Protein AF-A0A1Z1WJ63-F1 (afdb_monomer_lite)

Structure (mmCIF, N/CA/C/O backbone):
data_AF-A0A1Z1WJ63-F1
#
_entry.id   AF-A0A1Z1WJ63-F1
#
loop_
_atom_site.group_PDB
_atom_site.id
_atom_site.type_symbol
_atom_site.label_atom_id
_atom_site.label_alt_id
_atom_site.label_comp_id
_atom_site.label_asym_id
_atom_site.label_entity_id
_atom_site.label_seq_id
_atom_site.pdbx_PDB_ins_code
_atom_site.Cartn_x
_atom_site.Cartn_y
_atom_site.Cartn_z
_atom_site.occupancy
_atom_site.B_iso_or_equiv
_atom_site.auth_seq_id
_atom_site.auth_comp_id
_atom_site.auth_asym_id
_atom_site.auth_atom_id
_atom_site.pdbx_PDB_model_num
ATOM 1 N N . MET A 1 1 ? -38.396 11.480 55.901 1.00 43.66 1 MET A N 1
ATOM 2 C CA . MET A 1 1 ? -38.848 12.765 55.310 1.00 43.66 1 MET A CA 1
ATOM 3 C C . MET A 1 1 ? -38.930 12.623 53.793 1.00 43.66 1 MET A C 1
ATOM 5 O O . MET A 1 1 ? -37.958 12.176 53.200 1.00 43.66 1 MET A O 1
ATOM 9 N N . ARG A 1 2 ? -40.063 12.981 53.172 1.00 57.66 2 ARG A N 1
ATOM 10 C CA . ARG A 1 2 ? -40.214 13.085 51.704 1.00 57.66 2 ARG A CA 1
ATOM 11 C C . ARG A 1 2 ? -39.541 14.395 51.253 1.00 57.66 2 ARG A C 1
ATOM 13 O O . ARG A 1 2 ? -39.885 15.421 51.831 1.00 57.66 2 ARG A O 1
ATOM 20 N N . PRO A 1 3 ? -38.605 14.402 50.283 1.00 60.19 3 PRO A N 1
ATOM 21 C CA . PRO A 1 3 ? -38.038 15.647 49.768 1.00 60.19 3 PRO A CA 1
ATOM 22 C C . PRO A 1 3 ? -39.140 16.526 49.165 1.00 60.19 3 PRO A C 1
ATOM 24 O O . PRO A 1 3 ? -39.873 16.083 48.276 1.00 60.19 3 PRO A O 1
ATOM 27 N N . GLU A 1 4 ? -39.279 17.754 49.660 1.00 58.50 4 GLU A N 1
ATOM 28 C CA . GLU A 1 4 ? -40.276 18.704 49.161 1.00 58.50 4 GLU A CA 1
ATOM 29 C C . GLU A 1 4 ? -39.936 19.168 47.734 1.00 58.50 4 GLU A C 1
ATOM 31 O O . GLU A 1 4 ? -38.768 19.271 47.357 1.00 58.50 4 GLU A O 1
ATOM 36 N N . GLY A 1 5 ? -40.967 19.446 46.928 1.00 70.12 5 GLY A N 1
ATOM 37 C CA . GLY A 1 5 ? -40.817 19.981 45.567 1.00 70.12 5 GLY A CA 1
ATOM 38 C C . GLY A 1 5 ? -40.764 18.962 44.418 1.00 70.12 5 GLY A C 1
ATOM 39 O O . GLY A 1 5 ? -40.593 19.383 43.276 1.00 70.12 5 GLY A O 1
ATOM 40 N N . TYR A 1 6 ? -40.946 17.658 44.672 1.00 80.81 6 TYR A N 1
ATOM 41 C CA . TYR A 1 6 ? -40.966 16.616 43.629 1.00 80.81 6 TYR A CA 1
ATOM 42 C C . TYR A 1 6 ? -42.324 15.896 43.514 1.00 80.81 6 TYR A C 1
ATOM 44 O O . TYR A 1 6 ? -42.971 15.567 44.514 1.00 80.81 6 TYR A O 1
ATOM 52 N N . ASP A 1 7 ? -42.741 15.621 42.273 1.00 84.19 7 ASP A N 1
ATOM 53 C CA . ASP A 1 7 ? -44.032 15.007 41.932 1.00 84.19 7 ASP A CA 1
ATOM 54 C C . ASP A 1 7 ? -44.014 13.474 42.073 1.00 84.19 7 ASP A C 1
ATOM 56 O O . ASP A 1 7 ? -43.955 12.727 41.096 1.00 84.19 7 ASP A O 1
ATOM 60 N N . TYR A 1 8 ? -44.082 12.983 43.308 1.00 85.62 8 TYR A N 1
ATOM 61 C CA . TYR A 1 8 ? -44.265 11.551 43.576 1.00 85.62 8 TYR A CA 1
ATOM 62 C C . TYR A 1 8 ? -45.698 11.056 43.323 1.00 85.62 8 TYR A C 1
ATOM 64 O O . TYR A 1 8 ? -45.922 9.849 43.226 1.00 85.62 8 TYR A O 1
ATOM 72 N N . ASP A 1 9 ? -46.677 11.949 43.198 1.00 83.56 9 ASP A N 1
ATOM 73 C CA . ASP A 1 9 ? -48.086 11.563 43.110 1.00 83.56 9 ASP A CA 1
ATOM 74 C C . ASP A 1 9 ? -48.407 11.049 41.695 1.00 83.56 9 ASP A C 1
ATOM 76 O O . ASP A 1 9 ? -49.068 10.017 41.547 1.00 83.56 9 ASP A O 1
ATOM 80 N N . THR A 1 10 ? -47.834 11.673 40.657 1.00 87.00 10 THR A N 1
ATOM 81 C CA . THR A 1 10 ? -47.816 11.124 39.291 1.00 87.00 10 THR A CA 1
ATOM 82 C C . THR A 1 10 ? -46.845 9.945 39.172 1.00 87.00 10 THR A C 1
ATOM 84 O O . THR A 1 10 ? -47.185 8.922 38.572 1.00 87.00 10 THR A O 1
ATOM 87 N N . HIS A 1 11 ? -45.641 10.041 39.754 1.00 90.62 11 HIS A N 1
ATOM 88 C CA . HIS A 1 11 ? -44.603 9.012 39.582 1.00 90.62 11 HIS A CA 1
ATOM 89 C C . HIS A 1 11 ? -44.907 7.692 40.315 1.00 90.62 11 HIS A C 1
ATOM 91 O O . HIS A 1 11 ? -44.461 6.632 39.879 1.00 90.62 11 HIS A O 1
ATOM 97 N N . SER A 1 12 ? -45.741 7.707 41.358 1.00 92.12 12 SER A N 1
ATOM 98 C CA . SER A 1 12 ? -46.286 6.491 41.984 1.00 92.12 12 SER A CA 1
ATOM 99 C C . SER A 1 12 ? -47.419 5.838 41.175 1.00 92.12 12 SER A C 1
ATOM 101 O O . SER A 1 12 ? -47.977 4.835 41.613 1.00 92.12 12 SER A O 1
ATOM 103 N N . ARG A 1 13 ? -47.782 6.384 40.002 1.00 93.56 13 ARG A N 1
ATOM 104 C CA . ARG A 1 13 ? -48.891 5.918 39.146 1.00 93.56 13 ARG A CA 1
ATOM 105 C C . ARG A 1 13 ? -48.508 5.792 37.660 1.00 93.56 13 ARG A C 1
ATOM 107 O O . ARG A 1 13 ? -49.390 5.776 36.799 1.00 93.56 13 ARG A O 1
ATOM 114 N N . LEU A 1 14 ? -47.216 5.675 37.337 1.00 92.12 14 LEU A N 1
ATOM 115 C CA . LEU A 1 14 ? -46.689 5.523 35.968 1.00 92.12 14 LEU A CA 1
ATOM 116 C C . LEU A 1 14 ? -47.253 4.306 35.212 1.00 92.12 14 LEU A C 1
ATOM 118 O O . LEU A 1 14 ? -47.414 4.357 33.993 1.00 92.12 14 LEU A O 1
ATOM 122 N N . ALA A 1 15 ? -47.604 3.227 35.912 1.00 92.06 15 ALA A N 1
ATOM 123 C CA . ALA A 1 15 ? -48.287 2.068 35.342 1.00 92.06 15 ALA A CA 1
ATOM 124 C C . ALA A 1 15 ? -49.754 2.359 34.954 1.00 92.06 15 ALA A C 1
ATOM 126 O O . ALA A 1 15 ? -50.383 1.556 34.258 1.00 92.06 15 ALA A O 1
ATOM 127 N N . GLY A 1 16 ? -50.313 3.506 35.347 1.00 91.75 16 GLY A N 1
ATOM 128 C CA . GLY A 1 16 ? -51.698 3.923 35.119 1.00 91.75 16 GLY A CA 1
ATOM 129 C C . GLY A 1 16 ? -52.604 3.756 36.351 1.00 91.75 16 GLY A C 1
ATOM 130 O O . GLY A 1 16 ? -52.126 3.396 37.431 1.00 91.75 16 GLY A O 1
ATOM 131 N N . PRO A 1 17 ? -53.916 4.021 36.215 1.00 92.06 17 PRO A N 1
ATOM 132 C CA . PRO A 1 17 ? -54.876 3.842 37.305 1.00 92.06 17 PRO A CA 1
ATOM 133 C C . PRO A 1 17 ? -54.994 2.368 37.727 1.00 92.06 17 PRO A C 1
ATOM 135 O O . PRO A 1 17 ? -54.622 1.467 36.971 1.00 92.06 17 PRO A O 1
ATOM 138 N N . LEU A 1 18 ? -55.516 2.141 38.938 1.00 91.56 18 LEU A N 1
ATOM 139 C CA . LEU A 1 18 ? -56.004 0.821 39.349 1.00 91.56 18 LEU A CA 1
ATOM 140 C C . LEU A 1 18 ? -57.217 0.437 38.488 1.00 91.56 18 LEU A C 1
ATOM 142 O O . LEU A 1 18 ? -57.963 1.304 38.034 1.00 91.56 18 LEU A O 1
ATOM 146 N N . THR A 1 19 ? -57.385 -0.860 38.249 1.00 91.69 19 THR A N 1
ATOM 147 C CA . THR A 1 19 ? -58.475 -1.433 37.450 1.00 91.69 19 THR A CA 1
ATOM 148 C C . THR A 1 19 ? -59.096 -2.632 38.164 1.00 91.69 19 THR A C 1
ATOM 150 O O . THR A 1 19 ? -58.456 -3.253 39.016 1.00 91.69 19 THR A O 1
ATOM 153 N N . GLU A 1 20 ? -60.339 -2.963 37.825 1.00 86.06 20 GLU A N 1
ATOM 154 C CA . GLU A 1 20 ? -60.985 -4.175 38.331 1.00 86.06 20 GLU A CA 1
ATOM 155 C C . GLU A 1 20 ? -60.417 -5.437 37.656 1.00 86.06 20 GLU A C 1
ATOM 157 O O . GLU A 1 20 ? -60.037 -5.391 36.480 1.00 86.06 20 GLU A O 1
ATOM 162 N N . PRO A 1 21 ? -60.338 -6.579 38.363 1.00 78.56 21 PRO A N 1
ATOM 163 C CA . PRO A 1 21 ? -59.837 -7.822 37.790 1.00 78.56 21 PRO A CA 1
ATOM 164 C C . PRO A 1 21 ? -60.853 -8.434 36.808 1.00 78.56 21 PRO A C 1
ATOM 166 O O . PRO A 1 21 ? -61.933 -8.882 37.196 1.00 78.56 21 PRO A O 1
ATOM 169 N N . GLU A 1 22 ? -60.484 -8.519 35.526 1.00 64.38 22 GLU A N 1
ATOM 170 C CA . GLU A 1 22 ? -61.279 -9.225 34.510 1.00 64.38 22 GLU A CA 1
ATOM 171 C C . GLU A 1 22 ? -61.510 -10.698 34.913 1.00 64.38 22 GLU A C 1
ATOM 173 O O . GLU A 1 22 ? -60.553 -11.452 35.108 1.00 64.38 22 GLU A O 1
ATOM 178 N N . GLY A 1 23 ? -62.783 -11.108 35.010 1.00 58.62 23 GLY A N 1
ATOM 179 C CA . GLY A 1 23 ? -63.208 -12.486 35.312 1.00 58.62 23 GLY A CA 1
ATOM 180 C C . GLY A 1 23 ? -63.878 -12.712 36.679 1.00 58.62 23 GLY A C 1
ATOM 181 O O . GLY A 1 23 ? -64.224 -13.846 36.999 1.00 58.62 23 GLY A O 1
ATOM 182 N N . GLY A 1 24 ? -64.077 -11.669 37.491 1.00 46.94 24 GLY A N 1
ATOM 183 C CA . GLY A 1 24 ? -64.585 -11.779 38.866 1.00 46.94 24 GLY A CA 1
ATOM 184 C C . GLY A 1 24 ? -66.105 -11.686 39.071 1.00 46.94 24 GLY A C 1
ATOM 185 O O . GLY A 1 24 ? -66.527 -10.861 39.872 1.00 46.94 24 GLY A O 1
ATOM 186 N N . ALA A 1 25 ? -66.933 -12.512 38.414 1.00 38.72 25 ALA A N 1
ATOM 187 C CA . ALA A 1 25 ? -68.349 -12.668 38.800 1.00 38.72 25 ALA A CA 1
ATOM 188 C C . ALA A 1 25 ? -68.963 -14.012 38.352 1.00 38.72 25 ALA A C 1
ATOM 190 O O . ALA A 1 25 ? -69.333 -14.174 37.195 1.00 38.72 25 ALA A O 1
ATOM 191 N N . GLY A 1 26 ? -69.119 -14.948 39.297 1.00 43.75 26 GLY A N 1
ATOM 192 C CA . GLY A 1 26 ? -70.072 -16.067 39.230 1.00 43.75 26 GLY A CA 1
ATOM 193 C C . GLY A 1 26 ? -69.895 -17.125 38.128 1.00 43.75 26 GLY A C 1
ATOM 194 O O . GLY A 1 26 ? -70.424 -16.984 37.033 1.00 43.75 26 GLY A O 1
ATOM 195 N N . THR A 1 27 ? -69.291 -18.269 38.465 1.00 34.47 27 THR A N 1
ATOM 196 C CA . THR A 1 27 ? -69.808 -19.629 38.155 1.00 34.47 27 THR A CA 1
ATOM 197 C C . THR A 1 27 ? -68.876 -20.687 38.754 1.00 34.47 27 THR A C 1
ATOM 199 O O . THR A 1 27 ? -67.657 -20.635 38.599 1.00 34.47 27 THR A O 1
ATOM 202 N N . GLY A 1 28 ? -69.438 -21.654 39.478 1.00 41.69 28 GLY A N 1
ATOM 203 C CA . GLY A 1 28 ? -68.655 -22.668 40.182 1.00 41.69 28 GLY A CA 1
ATOM 204 C C . GLY A 1 28 ? -68.225 -23.834 39.294 1.00 41.69 28 GLY A C 1
ATOM 205 O O . GLY A 1 28 ? -68.878 -24.865 39.340 1.00 41.69 28 GLY A O 1
ATOM 206 N N . THR A 1 29 ? -67.104 -23.710 38.571 1.00 33.31 29 THR A N 1
ATOM 207 C CA . THR A 1 29 ? -66.306 -24.850 38.052 1.00 33.31 29 THR A CA 1
ATOM 208 C C . THR A 1 29 ? -64.883 -24.422 37.645 1.00 33.31 29 THR A C 1
ATOM 210 O O . THR A 1 29 ? -64.718 -23.661 36.701 1.00 33.31 29 THR A O 1
ATOM 213 N N . GLY A 1 30 ? -63.849 -24.987 38.285 1.00 37.31 30 GLY A N 1
ATOM 214 C CA . GLY A 1 30 ? -62.522 -25.226 37.678 1.00 37.31 30 GLY A CA 1
ATOM 215 C C . GLY A 1 30 ? -61.580 -24.047 37.336 1.00 37.31 30 GLY A C 1
ATOM 216 O O . GLY A 1 30 ? -61.435 -23.679 36.178 1.00 37.31 30 GLY A O 1
ATOM 217 N N . HIS A 1 31 ? -60.780 -23.593 38.310 1.00 40.94 31 HIS A N 1
ATOM 218 C CA . HIS A 1 31 ? -59.384 -23.111 38.138 1.00 40.94 31 HIS A CA 1
ATOM 219 C C . HIS A 1 31 ? -59.009 -22.103 37.008 1.00 40.94 31 HIS A C 1
ATOM 221 O O . HIS A 1 31 ? -57.856 -22.080 36.560 1.00 40.94 31 HIS A O 1
ATOM 227 N N . ALA A 1 32 ? -59.890 -21.183 36.613 1.00 49.34 32 ALA A N 1
ATOM 228 C CA . ALA A 1 32 ? -59.543 -20.046 35.743 1.00 49.34 32 ALA A CA 1
ATOM 229 C C . ALA A 1 32 ? -59.173 -18.771 36.543 1.00 49.34 32 ALA A C 1
ATOM 231 O O . ALA A 1 32 ? -59.837 -17.746 36.445 1.00 49.34 32 ALA A O 1
ATOM 232 N N . GLY A 1 33 ? -58.115 -18.833 37.363 1.00 67.00 33 GLY A N 1
ATOM 233 C CA . GLY A 1 33 ? -57.654 -17.683 38.163 1.00 67.00 33 GLY A CA 1
ATOM 234 C C . GLY A 1 33 ? -57.075 -16.525 37.330 1.00 67.00 33 GLY A C 1
ATOM 235 O O . GLY A 1 33 ? -56.523 -16.750 36.247 1.00 67.00 33 GLY A O 1
ATOM 236 N N . TYR A 1 34 ? -57.165 -15.300 37.869 1.00 86.19 34 TYR A N 1
ATOM 237 C CA . TYR A 1 34 ? -56.653 -14.062 37.261 1.00 86.19 34 TYR A CA 1
ATOM 238 C C . TYR A 1 34 ? -55.187 -14.188 36.810 1.00 86.19 34 TYR A C 1
ATOM 240 O O . TYR A 1 34 ? -54.379 -14.916 37.390 1.00 86.19 34 TYR A O 1
ATOM 248 N N . ARG A 1 35 ? -54.820 -13.445 35.761 1.00 89.62 35 ARG A N 1
ATOM 249 C CA . ARG A 1 35 ? -53.441 -13.338 35.272 1.00 89.62 35 ARG A CA 1
ATOM 250 C C . ARG A 1 35 ? -53.067 -11.893 35.020 1.00 89.62 35 ARG A C 1
ATOM 252 O O . ARG A 1 35 ? -53.828 -11.152 34.407 1.00 89.62 35 ARG A O 1
ATOM 259 N N . VAL A 1 36 ? -51.838 -11.533 35.385 1.00 93.06 36 VAL A N 1
ATOM 260 C CA . VAL A 1 36 ? -51.338 -10.168 35.187 1.00 93.06 36 VAL A CA 1
ATOM 261 C C . VAL A 1 36 ? -51.309 -9.812 33.696 1.00 93.06 36 VAL A C 1
ATOM 263 O O . VAL A 1 36 ? -50.618 -10.458 32.890 1.00 93.06 36 VAL A O 1
ATOM 266 N N . GLN A 1 37 ? -52.052 -8.760 33.350 1.00 93.56 37 GLN A N 1
ATOM 267 C CA . GLN A 1 37 ? -52.083 -8.150 32.023 1.00 93.56 37 GLN A CA 1
ATOM 268 C C . GLN A 1 37 ? -50.976 -7.099 31.870 1.00 93.56 37 GLN A C 1
ATOM 270 O O . GLN A 1 37 ? -50.490 -6.538 32.851 1.00 93.56 37 GLN A O 1
ATOM 275 N N . TYR A 1 38 ? -50.539 -6.843 30.632 1.00 94.19 38 TYR A N 1
ATOM 276 C CA . TYR A 1 38 ? -49.407 -5.950 30.349 1.00 94.19 38 TYR A CA 1
ATOM 277 C C . TYR A 1 38 ? -49.603 -5.149 29.062 1.00 94.19 38 TYR A C 1
ATOM 279 O O . TYR A 1 38 ? -50.011 -5.698 28.038 1.00 94.19 38 TYR A O 1
ATOM 287 N N . ARG A 1 39 ? -49.207 -3.875 29.085 1.00 92.69 39 ARG A N 1
ATOM 288 C CA . ARG A 1 39 ? -49.318 -2.927 27.969 1.00 92.69 39 ARG A CA 1
ATOM 289 C C . ARG A 1 39 ? -47.933 -2.655 27.356 1.00 92.69 39 ARG A C 1
ATOM 291 O O . ARG A 1 39 ? -47.054 -2.185 28.077 1.00 92.69 39 ARG A O 1
ATOM 298 N N . PRO A 1 40 ? -47.692 -2.939 26.061 1.00 91.94 40 PRO A N 1
ATOM 299 C CA . PRO A 1 40 ? -46.416 -2.622 25.413 1.00 91.94 40 PRO A CA 1
ATOM 300 C C . PRO A 1 40 ? -46.188 -1.110 25.309 1.00 91.94 40 PRO A C 1
ATOM 302 O O . PRO A 1 40 ? -47.092 -0.391 24.882 1.00 91.94 40 PRO A O 1
ATOM 305 N N . LEU A 1 41 ? -44.976 -0.633 25.610 1.00 87.94 41 LEU A N 1
ATOM 306 C CA . LEU A 1 41 ? -44.643 0.797 25.519 1.00 87.94 41 LEU A CA 1
ATOM 307 C C . LEU A 1 41 ? -44.773 1.331 24.082 1.00 87.94 41 LEU A C 1
ATOM 309 O O . LEU A 1 41 ? -45.408 2.359 23.857 1.00 87.94 41 LEU A O 1
ATOM 313 N N . LEU A 1 42 ? -44.253 0.594 23.094 1.00 83.31 42 LEU A N 1
ATOM 314 C CA . LEU A 1 42 ? -44.325 0.979 21.676 1.00 83.31 42 LEU A CA 1
ATOM 315 C C . LEU A 1 42 ? -45.748 1.020 21.100 1.00 83.31 42 LEU A C 1
ATOM 317 O O . LEU A 1 42 ? -45.976 1.706 20.107 1.00 83.31 42 LEU A O 1
ATOM 321 N N . ALA A 1 43 ? -46.718 0.319 21.697 1.00 79.38 43 ALA A N 1
ATOM 322 C CA . ALA A 1 43 ? -48.095 0.322 21.196 1.00 79.38 43 ALA A CA 1
ATOM 323 C C . ALA A 1 43 ? -48.788 1.684 21.387 1.00 79.38 43 ALA A C 1
ATOM 325 O O . ALA A 1 43 ? -49.737 1.992 20.672 1.00 79.38 43 ALA A O 1
ATOM 326 N N . ARG A 1 44 ? -48.297 2.504 22.327 1.00 71.50 44 ARG A N 1
ATOM 327 C CA . ARG A 1 44 ? -48.792 3.859 22.618 1.00 71.50 44 ARG A CA 1
ATOM 328 C C . ARG A 1 44 ? -47.965 4.962 21.945 1.00 71.50 44 ARG A C 1
ATOM 330 O O . ARG A 1 44 ? -48.181 6.135 22.221 1.00 71.50 44 ARG A O 1
ATOM 337 N N . GLU A 1 45 ? -47.011 4.601 21.086 1.00 79.75 45 GLU A N 1
ATOM 338 C CA . GLU A 1 45 ? -46.033 5.542 20.544 1.00 79.75 45 GLU A CA 1
ATOM 339 C C . GLU A 1 45 ? -46.500 6.212 19.233 1.00 79.75 45 GLU A C 1
ATOM 341 O O . GLU A 1 45 ? -46.556 5.538 18.197 1.00 79.75 45 GLU A O 1
ATOM 346 N N . PRO A 1 46 ? -46.743 7.541 19.202 1.00 78.19 46 PRO A N 1
ATOM 347 C CA . PRO A 1 46 ? -47.153 8.237 17.978 1.00 78.19 46 PRO A CA 1
ATOM 348 C C . PRO A 1 46 ? -46.074 8.222 16.882 1.00 78.19 46 PRO A C 1
ATOM 350 O O . PRO A 1 46 ? -46.391 8.316 15.698 1.00 78.19 46 PRO A O 1
ATOM 353 N N . HIS A 1 47 ? -44.792 8.062 17.234 1.00 82.25 47 HIS A N 1
ATOM 354 C CA . HIS A 1 47 ? -43.684 7.984 16.277 1.00 82.25 47 HIS A CA 1
ATOM 355 C C . HIS A 1 47 ? -43.102 6.569 16.118 1.00 82.25 47 HIS A C 1
ATOM 357 O O . HIS A 1 47 ? -41.910 6.414 15.840 1.00 82.25 47 HIS A O 1
ATOM 363 N N . ARG A 1 48 ? -43.943 5.527 16.233 1.00 80.06 48 ARG A N 1
ATOM 364 C CA . ARG A 1 48 ? -43.535 4.106 16.202 1.00 80.06 48 ARG A CA 1
ATOM 365 C C . ARG A 1 48 ? -42.630 3.721 15.024 1.00 80.06 48 ARG A C 1
ATOM 367 O O . ARG A 1 48 ? -41.724 2.918 15.200 1.00 80.06 48 ARG A O 1
ATOM 374 N N . ILE A 1 49 ? -42.817 4.327 13.848 1.00 82.62 49 ILE A N 1
ATOM 375 C CA . ILE A 1 49 ? -41.985 4.064 12.658 1.00 82.62 49 ILE A CA 1
ATOM 376 C C . ILE A 1 49 ? -40.547 4.560 12.869 1.00 82.62 49 ILE A C 1
ATOM 378 O O . ILE A 1 49 ? -39.604 3.830 12.591 1.00 82.62 49 ILE A O 1
ATOM 382 N N . ARG A 1 50 ? -40.359 5.768 13.423 1.00 82.44 50 ARG A N 1
ATOM 383 C CA . ARG A 1 50 ? -39.022 6.312 13.731 1.00 82.44 50 ARG A CA 1
ATOM 384 C C . ARG A 1 50 ? -38.322 5.494 14.815 1.00 82.44 50 ARG A C 1
ATOM 386 O O . ARG A 1 50 ? -37.120 5.277 14.731 1.00 82.44 50 ARG A O 1
ATOM 393 N N . ALA A 1 51 ? -39.086 5.028 15.803 1.00 83.19 51 ALA A N 1
ATOM 394 C CA . ALA A 1 51 ? -38.596 4.142 16.852 1.00 83.19 51 ALA A CA 1
ATOM 395 C C . ALA A 1 51 ? -38.088 2.809 16.269 1.00 83.19 51 ALA A C 1
ATOM 397 O O . ALA A 1 51 ? -36.947 2.432 16.517 1.00 83.19 51 ALA A O 1
ATOM 398 N N . LEU A 1 52 ? -38.897 2.147 15.433 1.00 86.06 52 LEU A N 1
ATOM 399 C CA . LEU A 1 52 ? -38.516 0.905 14.756 1.00 86.06 52 LEU A CA 1
ATOM 400 C C . LEU A 1 52 ? -37.290 1.093 13.853 1.00 86.06 52 LEU A C 1
ATOM 402 O O . LEU A 1 52 ? -36.349 0.319 13.972 1.00 86.06 52 LEU A O 1
ATOM 406 N N . LEU A 1 53 ? -37.251 2.152 13.033 1.00 87.88 53 LEU A N 1
ATOM 407 C CA . LEU A 1 53 ? -36.093 2.466 12.185 1.00 87.88 53 LEU A CA 1
ATOM 408 C C . LEU A 1 53 ? -34.804 2.630 12.999 1.00 87.88 53 LEU A C 1
ATOM 410 O O . LEU A 1 53 ? -33.766 2.107 12.610 1.00 87.88 53 LEU A O 1
ATOM 414 N N . LEU A 1 54 ? -34.859 3.308 14.147 1.00 88.44 54 LEU A N 1
ATOM 415 C CA . LEU A 1 54 ? -33.707 3.473 15.035 1.00 88.44 54 LEU A CA 1
ATOM 416 C C . LEU A 1 54 ? -33.263 2.135 15.658 1.00 88.44 54 LEU A C 1
ATOM 418 O O . LEU A 1 54 ? -32.068 1.860 15.744 1.00 88.44 54 LEU A O 1
ATOM 422 N N . MET A 1 55 ? -34.222 1.282 16.033 1.00 89.75 55 MET A N 1
ATOM 423 C CA . MET A 1 55 ? -33.979 -0.061 16.578 1.00 89.75 55 MET A CA 1
ATOM 424 C C . MET A 1 55 ? -33.454 -1.057 15.538 1.00 89.75 55 MET A C 1
ATOM 426 O O . MET A 1 55 ? -32.806 -2.023 15.928 1.00 89.75 55 MET A O 1
ATOM 430 N N . THR A 1 56 ? -33.691 -0.835 14.241 1.00 91.00 56 THR A N 1
ATOM 431 C CA . THR A 1 56 ? -33.114 -1.648 13.157 1.00 91.00 56 THR A CA 1
ATOM 432 C C . THR A 1 56 ? -31.783 -1.096 12.652 1.00 91.00 56 THR A C 1
ATOM 434 O O . THR A 1 56 ? -30.846 -1.863 12.453 1.00 91.00 56 THR A O 1
ATOM 437 N N . LEU A 1 57 ? -31.663 0.223 12.465 1.00 92.56 57 LEU A N 1
ATOM 438 C CA . LEU A 1 57 ? -30.467 0.841 11.885 1.00 92.56 57 LEU A CA 1
ATOM 439 C C . LEU A 1 57 ? -29.271 0.809 12.843 1.00 92.56 57 LEU A C 1
ATOM 441 O O . LEU A 1 57 ? -28.162 0.546 12.386 1.00 92.56 57 LEU A O 1
ATOM 445 N N . ALA A 1 58 ? -29.472 1.018 14.152 1.00 92.56 58 ALA A N 1
ATOM 446 C CA . ALA A 1 58 ? -28.358 1.006 15.104 1.00 92.56 58 ALA A CA 1
ATOM 447 C C . ALA A 1 58 ? -27.637 -0.365 15.152 1.00 92.56 58 ALA A C 1
ATOM 449 O O . ALA A 1 58 ? -26.410 -0.377 15.020 1.00 92.56 58 ALA A O 1
ATOM 450 N N . PRO A 1 59 ? -28.335 -1.523 15.246 1.00 94.69 59 PRO A N 1
ATOM 451 C CA . PRO A 1 59 ? -27.701 -2.829 15.070 1.00 94.69 59 PRO A CA 1
ATOM 452 C C . PRO A 1 59 ? -27.103 -3.055 13.680 1.00 94.69 59 PRO A C 1
ATOM 454 O O . PRO A 1 59 ? -25.980 -3.539 13.594 1.00 94.69 59 PRO A O 1
ATOM 457 N N . LEU A 1 60 ? -27.820 -2.715 12.599 1.00 94.75 60 LEU A N 1
ATOM 458 C CA . LEU A 1 60 ? -27.356 -2.987 11.232 1.00 94.75 60 LEU A CA 1
ATOM 459 C C . LEU A 1 60 ? -26.043 -2.267 10.915 1.00 94.75 60 LEU A C 1
ATOM 461 O O . LEU A 1 60 ? -25.132 -2.886 10.372 1.00 94.75 60 LEU A O 1
ATOM 465 N N . LEU A 1 61 ? -25.918 -0.992 11.288 1.00 93.19 61 LEU A N 1
ATOM 466 C CA . LEU A 1 61 ? -24.713 -0.213 11.005 1.00 93.19 61 LEU A CA 1
ATOM 467 C C . LEU A 1 61 ? -23.537 -0.607 11.909 1.00 93.19 61 LEU A C 1
ATOM 469 O O . LEU A 1 61 ? -22.405 -0.679 11.442 1.00 93.19 61 LEU A O 1
ATOM 473 N N . THR A 1 62 ? -23.814 -0.973 13.166 1.00 94.75 62 THR A N 1
ATOM 474 C CA . THR A 1 62 ? -22.813 -1.589 14.059 1.00 94.75 62 THR A CA 1
ATOM 475 C C . THR A 1 62 ? -22.329 -2.937 13.497 1.00 94.75 62 THR A C 1
ATOM 477 O O . THR A 1 62 ? -21.142 -3.240 13.530 1.00 94.75 62 THR A O 1
ATOM 480 N N . GLY A 1 63 ? -23.227 -3.736 12.909 1.00 96.12 63 GLY A N 1
ATOM 481 C CA . GLY A 1 63 ? -22.873 -4.981 12.222 1.00 96.12 63 GLY A CA 1
ATOM 482 C C . GLY A 1 63 ? -22.066 -4.754 10.939 1.00 96.12 63 GLY A C 1
ATOM 483 O O . GLY A 1 63 ? -21.135 -5.507 10.669 1.00 96.12 63 GLY A O 1
ATOM 484 N N . ALA A 1 64 ? -22.373 -3.703 10.175 1.00 93.81 64 ALA A N 1
ATOM 485 C CA . ALA A 1 64 ? -21.598 -3.318 8.998 1.00 93.81 64 ALA A CA 1
ATOM 486 C C . ALA A 1 64 ? -20.171 -2.874 9.366 1.00 93.81 64 ALA A C 1
ATOM 488 O O . ALA A 1 64 ? -19.228 -3.281 8.694 1.00 93.81 64 ALA A O 1
ATOM 489 N N . LEU A 1 65 ? -20.003 -2.113 10.456 1.00 94.94 65 LEU A N 1
ATOM 490 C CA . LEU A 1 65 ? -18.693 -1.741 11.002 1.00 94.94 65 LEU A CA 1
ATOM 491 C C . LEU A 1 65 ? -17.873 -2.978 11.408 1.00 94.94 65 LEU A C 1
ATOM 493 O O . LEU A 1 65 ? -16.726 -3.103 10.980 1.00 94.94 65 LEU A O 1
ATOM 497 N N . LEU A 1 66 ? -18.474 -3.915 12.154 1.00 95.81 66 LEU A N 1
ATOM 498 C CA . LEU A 1 66 ? -17.851 -5.198 12.503 1.00 95.81 66 LEU A CA 1
ATOM 499 C C . LEU A 1 66 ? -17.375 -5.945 11.249 1.00 95.81 66 LEU A C 1
ATOM 501 O O . LEU A 1 66 ? -16.204 -6.302 11.158 1.00 95.81 66 LEU A O 1
ATOM 505 N N . VAL A 1 67 ? -18.271 -6.166 10.279 1.00 95.62 67 VAL A N 1
ATOM 506 C CA . VAL A 1 67 ? -17.964 -6.907 9.042 1.00 95.62 67 VAL A CA 1
ATOM 507 C C . VAL A 1 67 ? -16.870 -6.212 8.233 1.00 95.62 67 VAL A C 1
ATOM 509 O O . VAL A 1 67 ? -15.988 -6.893 7.721 1.00 95.62 67 VAL A O 1
ATOM 512 N N . TYR A 1 68 ? -16.890 -4.878 8.153 1.00 93.19 68 TYR A N 1
ATOM 513 C CA . TYR A 1 68 ? -15.865 -4.086 7.474 1.00 93.19 68 TYR A CA 1
ATOM 514 C C . TYR A 1 68 ? -14.487 -4.241 8.133 1.00 93.19 68 TYR A C 1
ATOM 516 O O . TYR A 1 68 ? -13.509 -4.504 7.436 1.00 93.19 68 TYR A O 1
ATOM 524 N N . LEU A 1 69 ? -14.406 -4.145 9.465 1.00 93.25 69 LEU A N 1
ATOM 525 C CA . LEU A 1 69 ? -13.145 -4.237 10.213 1.00 93.25 69 LEU A CA 1
ATOM 526 C C . LEU A 1 69 ? -12.513 -5.636 10.208 1.00 93.25 69 LEU A C 1
ATOM 528 O O . LEU A 1 69 ? -11.293 -5.745 10.289 1.00 93.25 69 LEU A O 1
ATOM 532 N N . VAL A 1 70 ? -13.314 -6.702 10.110 1.00 94.44 70 VAL A N 1
ATOM 533 C CA . VAL A 1 70 ? -12.803 -8.089 10.083 1.00 94.44 70 VAL A CA 1
ATOM 534 C C . VAL A 1 70 ? -12.735 -8.692 8.677 1.00 94.44 70 VAL A C 1
ATOM 536 O O . VAL A 1 70 ? -12.445 -9.882 8.541 1.00 94.44 70 VAL A O 1
ATOM 539 N N . TRP A 1 71 ? -12.999 -7.913 7.624 1.00 93.50 71 TRP A N 1
ATOM 540 C CA . TRP A 1 71 ? -13.019 -8.425 6.252 1.00 93.50 71 TRP A CA 1
ATOM 541 C C . TRP A 1 71 ? -11.613 -8.855 5.784 1.00 93.50 71 TRP A C 1
ATOM 543 O O . TRP A 1 71 ? -10.669 -8.090 5.984 1.00 93.50 71 TRP A O 1
ATOM 553 N N . PRO A 1 72 ? -11.439 -10.022 5.123 1.00 89.50 72 PRO A N 1
ATOM 554 C CA . PRO A 1 72 ? -10.113 -10.558 4.792 1.00 89.50 72 PRO A CA 1
ATOM 555 C C . PRO A 1 72 ? -9.190 -9.623 4.003 1.00 89.50 72 PRO A C 1
ATOM 557 O O . PRO A 1 72 ? -7.993 -9.600 4.256 1.00 89.50 72 PRO A O 1
ATOM 560 N N . THR A 1 73 ? -9.726 -8.802 3.092 1.00 85.12 73 THR A N 1
ATOM 561 C CA . THR A 1 73 ? -8.915 -7.847 2.305 1.00 85.12 73 THR A CA 1
ATOM 562 C C . THR A 1 73 ? -8.421 -6.641 3.109 1.00 85.12 73 THR A C 1
ATOM 564 O O . THR A 1 73 ? -7.717 -5.802 2.560 1.00 85.12 73 THR A O 1
ATOM 567 N N . HIS A 1 74 ? -8.820 -6.517 4.376 1.00 88.25 74 HIS A N 1
ATOM 568 C CA . HIS A 1 74 ? -8.355 -5.487 5.303 1.00 88.25 74 HIS A CA 1
ATOM 569 C C . HIS A 1 74 ? -7.462 -6.065 6.404 1.00 88.25 74 HIS A C 1
ATOM 571 O O . HIS A 1 74 ? -7.165 -5.355 7.361 1.00 88.25 74 HIS A O 1
ATOM 577 N N . TRP A 1 75 ? -7.076 -7.343 6.348 1.00 90.00 75 TRP A N 1
ATOM 578 C CA . TRP A 1 75 ? -6.158 -7.917 7.333 1.00 90.00 75 TRP A CA 1
ATOM 579 C C . TRP A 1 75 ? -4.738 -7.396 7.095 1.00 90.00 75 TRP A C 1
ATOM 581 O O . TRP A 1 75 ? -4.332 -7.165 5.957 1.00 90.00 75 TRP A O 1
ATOM 591 N N . THR A 1 76 ? -3.972 -7.203 8.167 1.00 83.25 76 THR A N 1
ATOM 592 C CA . THR A 1 76 ? -2.574 -6.767 8.054 1.00 83.25 76 THR A CA 1
ATOM 593 C C . THR A 1 76 ? -1.707 -7.903 7.512 1.00 83.25 76 THR A C 1
ATOM 595 O O . THR A 1 76 ? -1.289 -8.787 8.258 1.00 83.25 76 THR A O 1
ATOM 598 N N . GLU A 1 77 ? -1.421 -7.876 6.211 1.00 78.81 77 GLU A N 1
ATOM 599 C CA . GLU A 1 77 ? -0.404 -8.733 5.599 1.00 78.81 77 GLU A CA 1
ATOM 600 C C . GLU A 1 77 ? 1.002 -8.167 5.864 1.00 78.81 77 GLU A C 1
ATOM 602 O O . GLU A 1 77 ? 1.226 -6.958 5.798 1.00 78.81 77 GLU A O 1
ATOM 607 N N . ARG A 1 78 ? 1.955 -9.054 6.176 1.00 72.50 78 ARG A N 1
ATOM 608 C CA . ARG A 1 78 ? 3.390 -8.747 6.250 1.00 72.50 78 ARG A CA 1
ATOM 609 C C . ARG A 1 78 ? 4.148 -9.795 5.447 1.00 72.50 78 ARG A C 1
ATOM 611 O O . ARG A 1 78 ? 4.191 -10.960 5.844 1.00 72.50 78 ARG A O 1
ATOM 618 N N . GLU A 1 79 ? 4.721 -9.402 4.317 1.00 54.91 79 GLU A N 1
ATOM 619 C CA . GLU A 1 79 ? 5.666 -10.243 3.574 1.00 54.91 79 GLU A CA 1
ATOM 620 C C . GLU A 1 79 ? 7.048 -10.119 4.245 1.00 54.91 79 GLU A C 1
ATOM 622 O O . GLU A 1 79 ? 7.407 -9.043 4.709 1.00 54.91 79 GLU A O 1
ATOM 627 N N . GLY A 1 80 ? 7.761 -11.235 4.443 1.00 57.50 80 GLY A N 1
ATOM 628 C CA . GLY A 1 80 ? 9.005 -11.279 5.240 1.00 57.50 80 GLY A CA 1
ATOM 629 C C . GLY A 1 80 ? 8.843 -11.049 6.756 1.00 57.50 80 GLY A C 1
ATOM 630 O O . GLY A 1 80 ? 9.805 -11.162 7.506 1.00 57.50 80 GLY A O 1
ATOM 631 N N . GLY A 1 81 ? 7.633 -10.749 7.238 1.00 59.41 81 GLY A N 1
ATOM 632 C CA . GLY A 1 81 ? 7.391 -10.385 8.633 1.00 59.41 81 GLY A CA 1
ATOM 633 C C . GLY A 1 81 ? 7.607 -11.521 9.638 1.00 59.41 81 GLY A C 1
ATOM 634 O O . GLY A 1 81 ? 7.108 -12.637 9.477 1.00 59.41 81 GLY A O 1
ATOM 635 N N . ASP A 1 82 ? 8.269 -11.172 10.736 1.00 73.75 82 ASP A N 1
ATOM 636 C CA . ASP A 1 82 ? 8.564 -12.029 11.880 1.00 73.75 82 ASP A CA 1
ATOM 637 C C . ASP A 1 82 ? 7.331 -12.825 12.369 1.00 73.75 82 ASP A C 1
ATOM 639 O O . ASP A 1 82 ? 6.266 -12.262 12.657 1.00 73.75 82 ASP A O 1
ATOM 643 N N . ARG A 1 83 ? 7.451 -14.155 12.499 1.00 81.19 83 ARG A N 1
ATOM 644 C CA . ARG A 1 83 ? 6.302 -15.050 12.781 1.00 81.19 83 ARG A CA 1
ATOM 645 C C . ARG A 1 83 ? 5.545 -14.701 14.065 1.00 81.19 83 ARG A C 1
ATOM 647 O O . ARG A 1 83 ? 4.337 -14.933 14.148 1.00 81.19 83 ARG A O 1
ATOM 654 N N . TRP A 1 84 ? 6.236 -14.165 15.071 1.00 84.06 84 TRP A N 1
ATOM 655 C CA . TRP A 1 84 ? 5.606 -13.741 16.323 1.00 84.06 84 TRP A CA 1
ATOM 656 C C . TRP A 1 84 ? 4.743 -12.487 16.128 1.00 84.06 84 TRP A C 1
ATOM 658 O O . TRP A 1 84 ? 3.662 -12.408 16.710 1.00 84.06 84 TRP A O 1
ATOM 668 N N . LEU A 1 85 ? 5.164 -11.557 15.264 1.00 82.94 85 LEU A N 1
ATOM 669 C CA . LEU A 1 85 ? 4.447 -10.318 14.973 1.00 82.94 85 LEU A CA 1
ATOM 670 C C . LEU A 1 85 ? 3.157 -10.588 14.188 1.00 82.94 85 LEU A C 1
ATOM 672 O O . LEU A 1 85 ? 2.116 -10.033 14.529 1.00 82.94 85 LEU A O 1
ATOM 676 N N . VAL A 1 86 ? 3.180 -11.533 13.240 1.00 85.56 86 VAL A N 1
ATOM 677 C CA . VAL A 1 86 ? 1.960 -12.048 12.584 1.00 85.56 86 VAL A CA 1
ATOM 678 C C . VAL A 1 86 ? 0.980 -12.617 13.622 1.00 85.56 86 VAL A C 1
ATOM 680 O O . VAL A 1 86 ? -0.221 -12.356 13.564 1.00 85.56 86 VAL A O 1
ATOM 683 N N . GLY A 1 87 ? 1.484 -13.335 14.633 1.00 88.69 87 GLY A N 1
ATOM 684 C CA . GLY A 1 87 ? 0.676 -13.796 15.766 1.00 88.69 87 GLY A CA 1
ATOM 685 C C . GLY A 1 87 ? 0.063 -12.656 16.593 1.00 88.69 87 GLY A C 1
ATOM 686 O O . GLY A 1 87 ? -1.076 -12.776 17.056 1.00 88.69 87 GLY A O 1
ATOM 687 N N . LEU A 1 88 ? 0.772 -11.533 16.750 1.00 92.88 88 LEU A N 1
ATOM 688 C CA . LEU A 1 88 ? 0.250 -10.339 17.421 1.00 92.88 88 LEU A CA 1
ATOM 689 C C . LEU A 1 88 ? -0.797 -9.599 16.581 1.00 92.88 88 LEU A C 1
ATOM 691 O O . LEU A 1 88 ? -1.804 -9.178 17.145 1.00 92.88 88 LEU A O 1
ATOM 695 N N . ASP A 1 89 ? -0.623 -9.489 15.261 1.00 91.12 89 ASP A N 1
ATOM 696 C CA . ASP A 1 89 ? -1.639 -8.919 14.364 1.00 91.12 89 ASP A CA 1
ATOM 697 C C . ASP A 1 89 ? -2.923 -9.762 14.358 1.00 91.12 89 ASP A C 1
ATOM 699 O O . ASP A 1 89 ? -4.015 -9.212 14.497 1.00 91.12 89 ASP A O 1
ATOM 703 N N . VAL A 1 90 ? -2.820 -11.096 14.323 1.00 92.62 90 VAL A N 1
ATOM 704 C CA . VAL A 1 90 ? -3.986 -11.987 14.482 1.00 92.62 90 VAL A CA 1
ATOM 705 C C . VAL A 1 90 ? -4.639 -11.807 15.859 1.00 92.62 90 VAL A C 1
ATOM 707 O O . VAL A 1 90 ? -5.864 -11.746 15.961 1.00 92.62 90 VAL A O 1
ATOM 710 N N . THR A 1 91 ? -3.847 -11.663 16.926 1.00 94.75 91 THR A N 1
ATOM 711 C CA . THR A 1 91 ? -4.373 -11.401 18.280 1.00 94.75 91 THR A CA 1
ATOM 712 C C . THR A 1 91 ? -5.097 -10.051 18.353 1.00 94.75 91 THR A C 1
ATOM 714 O O . THR A 1 91 ? -6.164 -9.956 18.962 1.00 94.75 91 THR A O 1
ATOM 717 N N . MET A 1 92 ? -4.556 -9.021 17.700 1.00 95.12 92 MET A N 1
ATOM 718 C CA . MET A 1 92 ? -5.149 -7.689 17.586 1.00 95.12 92 MET A CA 1
ATOM 719 C C . MET A 1 92 ? -6.467 -7.724 16.802 1.00 95.12 92 MET A C 1
ATOM 721 O O . MET A 1 92 ? -7.471 -7.192 17.270 1.00 95.12 92 MET A O 1
ATOM 725 N N . LEU A 1 93 ? -6.499 -8.417 15.661 1.00 95.12 93 LEU A N 1
ATOM 726 C CA . LEU A 1 93 ? -7.701 -8.612 14.847 1.00 95.12 93 LEU A CA 1
ATOM 727 C C . LEU A 1 93 ? -8.810 -9.336 15.630 1.00 95.12 93 LEU A C 1
ATOM 729 O O . LEU A 1 93 ? -9.965 -8.910 15.607 1.00 95.12 93 LEU A O 1
ATOM 733 N N . VAL A 1 94 ? -8.464 -10.388 16.384 1.00 95.69 94 VAL A N 1
ATOM 734 C CA . VAL A 1 94 ? -9.407 -11.089 17.273 1.00 95.69 94 VAL A CA 1
ATOM 735 C C . VAL A 1 94 ? -9.904 -10.172 18.395 1.00 95.69 94 VAL A C 1
ATOM 737 O O . VAL A 1 94 ? -11.094 -10.195 18.709 1.00 95.69 94 VAL A O 1
ATOM 740 N N . ALA A 1 95 ? -9.040 -9.337 18.980 1.00 95.88 95 ALA A N 1
ATOM 741 C CA . ALA A 1 95 ? -9.445 -8.368 19.998 1.00 95.88 95 ALA A CA 1
ATOM 742 C C . ALA A 1 95 ? -10.435 -7.331 19.439 1.00 95.88 95 ALA A C 1
ATOM 744 O O . ALA A 1 95 ? -11.490 -7.131 20.040 1.00 95.88 95 ALA A O 1
ATOM 745 N N . ILE A 1 96 ? -10.148 -6.744 18.270 1.00 94.56 96 ILE A N 1
ATOM 746 C CA . ILE A 1 96 ? -11.038 -5.805 17.563 1.00 94.56 96 ILE A CA 1
ATOM 747 C C . ILE A 1 96 ? -12.384 -6.474 17.251 1.00 94.56 96 ILE A C 1
ATOM 749 O O . ILE A 1 96 ? -13.433 -5.945 17.617 1.00 94.56 96 ILE A O 1
ATOM 753 N N . GLY A 1 97 ? -12.371 -7.671 16.658 1.00 95.31 97 GLY A N 1
ATOM 754 C CA . GLY A 1 97 ? -13.592 -8.414 16.339 1.00 95.31 97 GLY A CA 1
ATOM 755 C C . GLY A 1 97 ? -14.446 -8.727 17.573 1.00 95.31 97 GLY A C 1
ATOM 756 O O . GLY A 1 97 ? -15.665 -8.579 17.530 1.00 95.31 97 GLY A O 1
ATOM 757 N N . LEU A 1 98 ? -13.831 -9.100 18.701 1.00 95.50 98 LEU A N 1
ATOM 758 C CA . LEU A 1 98 ? -14.546 -9.333 19.961 1.00 95.50 98 LEU A CA 1
ATOM 759 C C . LEU A 1 98 ? -15.124 -8.042 20.563 1.00 95.50 98 LEU A C 1
ATOM 761 O O . LEU A 1 98 ? -16.252 -8.071 21.058 1.00 95.50 98 LEU A O 1
ATOM 765 N N . ILE A 1 99 ? -14.394 -6.923 20.498 1.00 94.44 99 ILE A N 1
ATOM 766 C CA . ILE A 1 99 ? -14.874 -5.603 20.943 1.00 94.44 99 ILE A CA 1
ATOM 767 C C . ILE A 1 99 ? -16.135 -5.206 20.165 1.00 94.44 99 ILE A C 1
ATOM 769 O O . ILE A 1 99 ? -17.171 -4.887 20.756 1.00 94.44 99 ILE A O 1
ATOM 773 N N . GLU A 1 100 ? -16.073 -5.303 18.839 1.00 94.38 100 GLU A N 1
ATOM 774 C CA . GLU A 1 100 ? -17.175 -4.973 17.934 1.00 94.38 100 GLU A CA 1
ATOM 775 C C . GLU A 1 100 ? -18.368 -5.935 18.090 1.00 94.38 100 GLU A C 1
ATOM 777 O O . GLU A 1 100 ? -19.521 -5.499 18.113 1.00 94.38 100 GLU A O 1
ATOM 782 N N . VAL A 1 101 ? -18.128 -7.233 18.321 1.00 95.19 101 VAL A N 1
ATOM 783 C CA . VAL A 1 101 ? -19.187 -8.199 18.677 1.00 95.19 101 VAL A CA 1
ATOM 784 C C . VAL A 1 101 ? -19.861 -7.828 20.002 1.00 95.19 101 VAL A C 1
ATOM 786 O O . VAL A 1 101 ? -21.090 -7.870 20.086 1.00 95.19 101 VAL A O 1
ATOM 789 N N . PHE A 1 102 ? -19.115 -7.433 21.038 1.00 93.81 102 PHE A N 1
ATOM 790 C CA . PHE A 1 102 ? -19.717 -7.002 22.306 1.00 93.81 102 PHE A CA 1
ATOM 791 C C . PHE A 1 102 ? -20.499 -5.694 22.165 1.00 93.81 102 PHE A C 1
ATOM 793 O O . PHE A 1 102 ? -21.570 -5.566 22.769 1.00 93.81 102 PHE A O 1
ATOM 800 N N . MET A 1 103 ? -20.025 -4.754 21.342 1.00 92.38 103 MET A N 1
ATOM 801 C CA . MET A 1 103 ? -20.783 -3.553 20.998 1.00 92.38 103 MET A CA 1
ATOM 802 C C . MET A 1 103 ? -22.088 -3.927 20.284 1.00 92.38 103 MET A C 1
ATOM 804 O O . MET A 1 103 ? -23.160 -3.538 20.747 1.00 92.38 103 MET A O 1
ATOM 808 N N . LEU A 1 104 ? -22.036 -4.766 19.245 1.00 94.44 104 LEU A N 1
ATOM 809 C CA . LEU A 1 104 ? -23.221 -5.242 18.526 1.00 94.44 104 LEU A CA 1
ATOM 810 C C . LEU A 1 104 ? -24.227 -5.937 19.458 1.00 94.44 104 LEU A C 1
ATOM 812 O O . LEU A 1 104 ? -25.410 -5.597 19.438 1.00 94.44 104 LEU A O 1
ATOM 816 N N . VAL A 1 105 ? -23.774 -6.853 20.322 1.00 92.75 105 VAL A N 1
ATOM 817 C CA . VAL A 1 105 ? -24.630 -7.529 21.315 1.00 92.75 105 VAL A CA 1
ATOM 818 C C . VAL A 1 105 ? -25.276 -6.522 22.266 1.00 92.75 105 VAL A C 1
ATOM 820 O O . VAL A 1 105 ? -26.467 -6.647 22.545 1.00 92.75 105 VAL A O 1
ATOM 823 N N . ASN A 1 106 ? -24.551 -5.503 22.735 1.00 91.19 106 ASN A N 1
ATOM 824 C CA . ASN A 1 106 ? -25.110 -4.459 23.597 1.00 91.19 106 ASN A CA 1
ATOM 825 C C . ASN A 1 106 ? -26.207 -3.650 22.877 1.00 91.19 106 ASN A C 1
ATOM 827 O O . ASN A 1 106 ? -27.309 -3.485 23.404 1.00 91.19 106 ASN A O 1
ATOM 831 N N . VAL A 1 107 ? -25.955 -3.212 21.639 1.00 92.69 107 VAL A N 1
ATOM 832 C CA . VAL A 1 107 ? -26.923 -2.440 20.838 1.00 92.69 107 VAL A CA 1
ATOM 833 C C . VAL A 1 107 ? -28.164 -3.264 20.506 1.00 92.69 107 VAL A C 1
ATOM 835 O O . VAL A 1 107 ? -29.282 -2.785 20.696 1.00 92.69 107 VAL A O 1
ATOM 838 N N . VAL A 1 108 ? -27.987 -4.522 20.087 1.00 93.38 108 VAL A N 1
ATOM 839 C CA . VAL A 1 108 ? -29.083 -5.478 19.870 1.00 93.38 108 VAL A CA 1
ATOM 840 C C . VAL A 1 108 ? -29.870 -5.695 21.162 1.00 93.38 108 VAL A C 1
ATOM 842 O O . VAL A 1 108 ? -31.097 -5.678 21.128 1.00 93.38 108 VAL A O 1
ATOM 845 N N . SER A 1 109 ? -29.199 -5.833 22.308 1.00 92.19 109 SER A N 1
ATOM 846 C CA . SER A 1 109 ? -29.850 -6.026 23.611 1.00 92.19 109 SER A CA 1
ATOM 847 C C . SER A 1 109 ? -30.710 -4.830 24.013 1.00 92.19 109 SER A C 1
ATOM 849 O O . SER A 1 109 ? -31.843 -5.019 24.455 1.00 92.19 109 SER A O 1
ATOM 851 N N . ILE A 1 110 ? -30.216 -3.601 23.826 1.00 91.88 110 ILE A N 1
ATOM 852 C CA . ILE A 1 110 ? -30.963 -2.371 24.128 1.00 91.88 110 ILE A CA 1
ATOM 853 C C . ILE A 1 110 ? -32.124 -2.188 23.143 1.00 91.88 110 ILE A C 1
ATOM 855 O O . ILE A 1 110 ? -33.251 -1.932 23.573 1.00 91.88 110 ILE A O 1
ATOM 859 N N . ALA A 1 111 ? -31.895 -2.359 21.837 1.00 92.88 111 ALA A N 1
ATOM 860 C CA . ALA A 1 111 ? -32.943 -2.273 20.819 1.00 92.88 111 ALA A CA 1
ATOM 861 C C . ALA A 1 111 ? -34.052 -3.308 21.074 1.00 92.88 111 ALA A C 1
ATOM 863 O O . ALA A 1 111 ? -35.236 -2.971 21.082 1.00 92.88 111 ALA A O 1
ATOM 864 N N . HIS A 1 112 ? -33.673 -4.548 21.389 1.00 92.69 112 HIS A N 1
ATOM 865 C CA . HIS A 1 112 ? -34.593 -5.621 21.756 1.00 92.69 112 HIS A CA 1
ATOM 866 C C . HIS A 1 112 ? -35.361 -5.329 23.046 1.00 92.69 112 HIS A C 1
ATOM 868 O O . HIS A 1 112 ? -36.588 -5.429 23.056 1.00 92.69 112 HIS A O 1
ATOM 874 N N . ALA A 1 113 ? -34.675 -4.910 24.117 1.00 92.50 113 ALA A N 1
ATOM 875 C CA . ALA A 1 113 ? -35.318 -4.500 25.366 1.00 92.50 113 ALA A CA 1
ATOM 876 C C . ALA A 1 113 ? -36.362 -3.403 25.112 1.00 92.50 113 ALA A C 1
ATOM 878 O O . ALA A 1 113 ? -37.478 -3.482 25.623 1.00 92.50 113 ALA A O 1
ATOM 879 N N . THR A 1 114 ? -36.041 -2.448 24.237 1.00 91.62 114 THR A N 1
ATOM 880 C CA . THR A 1 114 ? -36.960 -1.388 23.816 1.00 91.62 114 THR A CA 1
ATOM 881 C C . THR A 1 114 ? -38.172 -1.913 23.050 1.00 91.62 114 THR A C 1
ATOM 883 O O . THR A 1 114 ? -39.300 -1.509 23.336 1.00 91.62 114 THR A O 1
ATOM 886 N N . MET A 1 115 ? -37.976 -2.859 22.128 1.00 90.88 115 MET A N 1
ATOM 887 C CA . MET A 1 115 ? -39.076 -3.487 21.392 1.00 90.88 115 MET A CA 1
ATOM 888 C C . MET A 1 115 ? -40.022 -4.291 22.291 1.00 90.88 115 MET A C 1
ATOM 890 O O . MET A 1 115 ? -41.225 -4.355 22.020 1.00 90.88 115 MET A O 1
ATOM 894 N N . VAL A 1 116 ? -39.508 -4.915 23.357 1.00 93.19 116 VAL A N 1
ATOM 895 C CA . VAL A 1 116 ? -40.306 -5.817 24.201 1.00 93.19 116 VAL A CA 1
ATOM 896 C C . VAL A 1 116 ? -40.803 -5.221 25.515 1.00 93.19 116 VAL A C 1
ATOM 898 O O . VAL A 1 116 ? -41.649 -5.866 26.134 1.00 93.19 116 VAL A O 1
ATOM 901 N N . ALA A 1 117 ? -40.341 -4.041 25.936 1.00 93.94 117 ALA A N 1
ATOM 902 C CA . ALA A 1 117 ? -40.687 -3.441 27.226 1.00 93.94 117 ALA A CA 1
ATOM 903 C C . ALA A 1 117 ? -42.191 -3.149 27.399 1.00 93.94 117 ALA A C 1
ATOM 905 O O . ALA A 1 117 ? -42.861 -2.603 26.513 1.00 93.94 117 ALA A O 1
ATOM 906 N N . ARG A 1 118 ? -42.735 -3.552 28.558 1.00 94.44 118 ARG A N 1
ATOM 907 C CA . ARG A 1 118 ? -44.167 -3.464 28.894 1.00 94.44 118 ARG A CA 1
ATOM 908 C C . ARG A 1 118 ? -44.380 -3.082 30.350 1.00 94.44 118 ARG A C 1
ATOM 910 O O . ARG A 1 118 ? -43.723 -3.631 31.238 1.00 94.44 118 ARG A O 1
ATOM 917 N N . ASP A 1 119 ? -45.389 -2.257 30.575 1.00 95.38 119 ASP A N 1
ATOM 918 C CA . ASP A 1 119 ? -45.890 -1.952 31.912 1.00 95.38 119 ASP A CA 1
ATOM 919 C C . ASP A 1 119 ? -46.980 -2.958 32.296 1.00 95.38 119 ASP A C 1
ATOM 921 O O . ASP A 1 119 ? -47.758 -3.364 31.423 1.00 95.38 119 ASP A O 1
ATOM 925 N N . PRO A 1 120 ? -47.060 -3.394 33.562 1.00 95.69 120 PRO A N 1
ATOM 926 C CA . PRO A 1 120 ? -48.188 -4.185 34.032 1.00 95.69 120 PRO A CA 1
ATOM 927 C C . PRO A 1 120 ? -49.460 -3.322 34.091 1.00 95.69 120 PRO A C 1
ATOM 929 O O . PRO A 1 120 ? -49.396 -2.092 34.105 1.00 95.69 120 PRO A O 1
ATOM 932 N N . VAL A 1 121 ? -50.627 -3.962 34.113 1.00 94.75 121 VAL A N 1
ATOM 933 C CA . VAL A 1 121 ? -51.920 -3.310 34.373 1.00 94.75 121 VAL A CA 1
ATOM 934 C C . VAL A 1 121 ? -52.204 -3.399 35.877 1.00 94.75 121 VAL A C 1
ATOM 936 O O . VAL A 1 121 ? -52.440 -4.510 36.350 1.00 94.75 121 VAL A O 1
ATOM 939 N N . PRO A 1 122 ? -52.159 -2.291 36.644 1.00 94.00 122 PRO A N 1
ATOM 940 C CA . PRO A 1 122 ? -52.445 -2.321 38.076 1.00 94.00 122 PRO A CA 1
ATOM 941 C C . PRO A 1 122 ? -53.903 -2.707 38.330 1.00 94.00 122 PRO A C 1
ATOM 943 O O . PRO A 1 122 ? -54.804 -2.147 37.704 1.00 94.00 122 PRO A O 1
ATOM 946 N N . VAL A 1 123 ? -54.132 -3.628 39.262 1.00 92.88 123 VAL A N 1
ATOM 947 C CA . VAL A 1 123 ? -55.474 -4.041 39.701 1.00 92.88 123 VAL A CA 1
ATOM 948 C C . VAL A 1 123 ? -55.628 -3.867 41.205 1.00 92.88 123 VAL A C 1
ATOM 950 O O . VAL A 1 123 ? -54.627 -3.836 41.921 1.00 92.88 123 VAL A O 1
ATOM 953 N N . VAL A 1 124 ? -56.868 -3.754 41.679 1.00 91.19 124 VAL A N 1
ATOM 954 C CA . VAL A 1 124 ? -57.174 -3.641 43.113 1.00 91.19 124 VAL A CA 1
ATOM 955 C C . VAL A 1 124 ? -56.638 -4.873 43.882 1.00 91.19 124 VAL A C 1
ATOM 957 O O . VAL A 1 124 ? -56.779 -6.004 43.390 1.00 91.19 124 VAL A O 1
ATOM 960 N N . PRO A 1 125 ? -56.006 -4.699 45.064 1.00 90.81 125 PRO A N 1
ATOM 961 C CA . PRO A 1 125 ? -55.580 -5.794 45.941 1.00 90.81 125 PRO A CA 1
ATOM 962 C C . PRO A 1 125 ? -56.692 -6.768 46.344 1.00 90.81 125 PRO A C 1
ATOM 964 O O . PRO A 1 125 ? -57.879 -6.448 46.309 1.00 90.81 125 PRO A O 1
ATOM 967 N N . GLU A 1 126 ? -56.295 -7.973 46.744 1.00 88.94 126 GLU A N 1
ATOM 968 C CA . GLU A 1 126 ? -57.195 -8.948 47.362 1.00 88.94 126 GLU A CA 1
ATOM 969 C C . GLU A 1 126 ? -57.337 -8.651 48.862 1.00 88.94 126 GLU A C 1
ATOM 971 O O . GLU A 1 126 ? -56.338 -8.566 49.586 1.00 88.94 126 GLU A O 1
ATOM 976 N N . GLU A 1 127 ? -58.579 -8.446 49.304 1.00 86.94 127 GLU A N 1
ATOM 977 C CA . GLU A 1 127 ? -58.919 -8.092 50.685 1.00 86.94 127 GLU A CA 1
ATOM 978 C C . GLU A 1 127 ? -58.549 -9.207 51.672 1.00 86.94 127 GLU A C 1
ATOM 980 O O . GLU A 1 127 ? -58.509 -10.387 51.323 1.00 86.94 127 GLU A O 1
ATOM 985 N N . GLY A 1 128 ? -58.252 -8.833 52.919 1.00 88.00 128 GLY A N 1
ATOM 986 C CA . GLY A 1 128 ? -57.956 -9.787 53.995 1.00 88.00 128 GLY A CA 1
ATOM 987 C C . GLY A 1 128 ? -56.598 -10.502 53.910 1.00 88.00 128 GLY A C 1
ATOM 988 O O . GLY A 1 128 ? -56.260 -11.253 54.824 1.00 88.00 128 GLY A O 1
ATOM 989 N N . THR A 1 129 ? -55.791 -10.263 52.871 1.00 93.38 129 THR A N 1
ATOM 990 C CA . THR A 1 129 ? -54.432 -10.829 52.758 1.00 93.38 129 THR A CA 1
ATOM 991 C C . THR A 1 129 ? -53.529 -10.371 53.911 1.00 93.38 129 THR A C 1
ATOM 993 O O . THR A 1 129 ? -53.504 -9.188 54.248 1.00 93.38 129 THR A O 1
ATOM 996 N N . ARG A 1 130 ? -52.764 -11.287 54.523 1.00 96.94 130 ARG A N 1
ATOM 997 C CA . ARG A 1 130 ? -51.900 -10.977 55.679 1.00 96.94 130 ARG A CA 1
ATOM 998 C C . ARG A 1 130 ? -50.491 -10.620 55.220 1.00 96.94 130 ARG A C 1
ATOM 1000 O O . ARG A 1 130 ? -49.827 -11.436 54.570 1.00 96.94 130 ARG A O 1
ATOM 1007 N N . VAL A 1 131 ? -50.023 -9.426 55.578 1.00 97.44 131 VAL A N 1
ATOM 1008 C CA . VAL A 1 131 ? -48.730 -8.887 55.136 1.00 97.44 131 VAL A CA 1
ATOM 1009 C C . VAL A 1 131 ? -47.865 -8.490 56.331 1.00 97.44 131 VAL A C 1
ATOM 1011 O O . VAL A 1 131 ? -48.291 -7.725 57.190 1.00 97.44 131 VAL A O 1
ATOM 1014 N N . ALA A 1 132 ? -46.617 -8.956 56.351 1.00 97.81 132 ALA A N 1
ATOM 1015 C CA . ALA A 1 132 ? -45.584 -8.401 57.225 1.00 97.81 132 ALA A CA 1
ATOM 1016 C C . ALA A 1 132 ? -44.727 -7.396 56.446 1.00 97.81 132 ALA A C 1
ATOM 1018 O O . ALA A 1 132 ? -44.140 -7.761 55.428 1.00 97.81 132 ALA A O 1
ATOM 1019 N N . PHE A 1 133 ? -44.617 -6.151 56.899 1.00 97.81 133 PHE A N 1
ATOM 1020 C CA . PHE A 1 133 ? -43.632 -5.207 56.374 1.00 97.81 133 PHE A CA 1
ATOM 1021 C C . PHE A 1 133 ? -42.322 -5.345 57.148 1.00 97.81 133 PHE A C 1
ATOM 1023 O O . PHE A 1 133 ? -42.311 -5.220 58.367 1.00 97.81 133 PHE A O 1
ATOM 1030 N N . LEU A 1 134 ? -41.216 -5.583 56.448 1.00 96.88 134 LEU A N 1
ATOM 1031 C CA . LEU A 1 134 ? -39.913 -5.879 57.034 1.00 96.88 134 LEU A CA 1
ATOM 1032 C C . LEU A 1 134 ? -38.870 -4.836 56.616 1.00 96.88 134 LEU A C 1
ATOM 1034 O O . LEU A 1 134 ? -38.716 -4.535 55.432 1.00 96.88 134 LEU A O 1
ATOM 1038 N N . THR A 1 135 ? -38.075 -4.366 57.572 1.00 95.25 135 THR A N 1
ATOM 1039 C CA . THR A 1 135 ? -36.795 -3.689 57.310 1.00 95.25 135 THR A CA 1
ATOM 1040 C C . THR A 1 135 ? -35.732 -4.194 58.283 1.00 95.25 135 THR A C 1
ATOM 1042 O O . THR A 1 135 ? -36.055 -4.682 59.361 1.00 95.25 135 THR A O 1
ATOM 1045 N N . THR A 1 136 ? -34.456 -4.117 57.909 1.00 93.06 136 THR A N 1
ATOM 1046 C CA . THR A 1 136 ? -33.327 -4.493 58.781 1.00 93.06 136 THR A CA 1
ATOM 1047 C C . THR A 1 136 ? -32.790 -3.318 59.587 1.00 93.06 136 THR A C 1
ATOM 1049 O O . THR A 1 136 ? -33.111 -2.174 59.290 1.00 93.06 136 THR A O 1
ATOM 1052 N N . TYR A 1 137 ? -31.966 -3.602 60.597 1.00 92.44 137 TYR A N 1
ATOM 1053 C CA . TYR A 1 137 ? -31.131 -2.604 61.261 1.00 92.44 137 TYR A CA 1
ATOM 1054 C C . TYR A 1 137 ? -29.773 -3.188 61.665 1.00 92.44 137 TYR A C 1
ATOM 1056 O O . TYR A 1 137 ? -29.687 -4.310 62.172 1.00 92.44 137 TYR A O 1
ATOM 1064 N N . VAL A 1 138 ? -28.704 -2.424 61.432 1.00 90.25 138 VAL A N 1
ATOM 1065 C CA . VAL A 1 138 ? -27.339 -2.716 61.885 1.00 90.25 138 VAL A CA 1
ATOM 1066 C C . VAL A 1 138 ? -26.825 -1.559 62.760 1.00 90.25 138 VAL A C 1
ATOM 1068 O O . VAL A 1 138 ? -26.348 -0.545 62.224 1.00 90.25 138 VAL A O 1
ATOM 1071 N N . PRO A 1 139 ? -26.855 -1.714 64.100 1.00 85.62 139 PRO A N 1
ATOM 1072 C CA . PRO A 1 139 ? -26.388 -0.696 65.040 1.00 85.62 139 PRO A CA 1
ATOM 1073 C C . PRO A 1 139 ? -24.972 -0.187 64.745 1.00 85.62 139 PRO A C 1
ATOM 1075 O O . PRO A 1 139 ? -24.067 -0.938 64.365 1.00 85.62 139 PRO A O 1
ATOM 1078 N N . GLY A 1 140 ? -24.775 1.126 64.886 1.00 79.94 140 GLY A N 1
ATOM 1079 C CA . GLY A 1 140 ? -23.491 1.796 64.635 1.00 79.94 140 GLY A CA 1
ATOM 1080 C C . GLY A 1 140 ? -23.045 1.847 63.163 1.00 79.94 140 GLY A C 1
ATOM 1081 O O . GLY A 1 140 ? -21.953 2.344 62.872 1.00 79.94 140 GLY A O 1
ATOM 1082 N N . LYS A 1 141 ? -23.857 1.346 62.222 1.00 81.12 141 LYS A N 1
ATOM 1083 C CA . LYS A 1 141 ? -23.660 1.517 60.770 1.00 81.12 141 LYS A CA 1
ATOM 1084 C C . LYS A 1 141 ? -24.744 2.360 60.121 1.00 81.12 141 LYS A C 1
ATOM 1086 O O . LYS A 1 141 ? -24.434 3.149 59.230 1.00 81.12 141 LYS A O 1
ATOM 1091 N N . GLU A 1 142 ? -25.973 2.202 60.584 1.00 84.81 142 GLU A N 1
ATOM 1092 C CA . GLU A 1 142 ? -27.143 2.939 60.119 1.00 84.81 142 GLU A CA 1
ATOM 1093 C C . GLU A 1 142 ? -27.553 3.941 61.216 1.00 84.81 142 GLU A C 1
ATOM 1095 O O . GLU A 1 142 ? -27.643 3.553 62.381 1.00 84.81 142 GLU A O 1
ATOM 1100 N N . PRO A 1 143 ? -27.749 5.239 60.915 1.00 89.38 143 PRO A N 1
ATOM 1101 C CA . PRO A 1 143 ? -28.208 6.202 61.916 1.00 89.38 143 PRO A CA 1
ATOM 1102 C C . PRO A 1 143 ? -29.651 5.913 62.353 1.00 89.38 143 PRO A C 1
ATOM 1104 O O . PRO A 1 143 ? -30.523 5.743 61.505 1.00 89.38 143 PRO A O 1
ATOM 1107 N N . LEU A 1 144 ? -29.951 5.964 63.654 1.00 89.81 144 LEU A N 1
ATOM 1108 C CA . LEU A 1 144 ? -31.304 5.689 64.172 1.00 89.81 144 LEU A CA 1
ATOM 1109 C C . LEU A 1 144 ? -32.390 6.610 63.565 1.00 89.81 144 LEU A C 1
ATOM 1111 O O . LEU A 1 144 ? -33.522 6.189 63.348 1.00 89.81 144 LEU A O 1
ATOM 1115 N N . ALA A 1 145 ? -32.035 7.849 63.201 1.00 89.94 145 ALA A N 1
ATOM 1116 C CA . ALA A 1 145 ? -32.926 8.782 62.499 1.00 89.94 145 ALA A CA 1
ATOM 1117 C C . ALA A 1 145 ? -33.358 8.296 61.095 1.00 89.94 145 ALA A C 1
ATOM 1119 O O . ALA A 1 145 ? -34.445 8.635 60.631 1.00 89.94 145 ALA A O 1
ATOM 1120 N N . MET A 1 146 ? -32.526 7.490 60.429 1.00 89.38 146 MET A N 1
ATOM 1121 C CA . MET A 1 146 ? -32.825 6.859 59.139 1.00 89.38 146 MET A CA 1
ATOM 1122 C C . MET A 1 146 ? -33.819 5.711 59.319 1.00 89.38 146 MET A C 1
ATOM 1124 O O . MET A 1 146 ? -34.837 5.669 58.633 1.00 89.38 146 MET A O 1
ATOM 1128 N N . VAL A 1 147 ? -33.575 4.855 60.321 1.00 92.75 147 VAL A N 1
ATOM 1129 C CA . VAL A 1 147 ? -34.487 3.772 60.726 1.00 92.75 147 VAL A CA 1
ATOM 1130 C C . VAL A 1 147 ? -35.869 4.338 61.055 1.00 92.75 147 VAL A C 1
ATOM 1132 O O . VAL A 1 147 ? -36.867 3.880 60.505 1.00 92.75 147 VAL A O 1
ATOM 1135 N N . ARG A 1 148 ? -35.922 5.398 61.876 1.00 94.69 148 ARG A N 1
ATOM 1136 C CA . ARG A 1 148 ? -37.152 6.133 62.203 1.00 94.69 148 ARG A CA 1
ATOM 1137 C C . ARG A 1 148 ? -37.884 6.604 60.948 1.00 94.69 148 ARG A C 1
ATOM 1139 O O . ARG A 1 148 ? -39.067 6.324 60.810 1.00 94.69 148 ARG A O 1
ATOM 1146 N N . ALA A 1 149 ? -37.198 7.274 60.021 1.00 92.56 149 ALA A N 1
ATOM 1147 C CA . ALA A 1 149 ? -37.826 7.784 58.801 1.00 92.56 149 ALA A CA 1
ATOM 1148 C C . ALA A 1 149 ? -38.438 6.671 57.927 1.00 92.56 149 ALA A C 1
ATOM 1150 O O . ALA A 1 149 ? -39.475 6.892 57.301 1.00 92.56 149 ALA A O 1
ATOM 1151 N N . THR A 1 150 ? -37.813 5.492 57.896 1.00 94.56 150 THR A N 1
ATOM 1152 C CA . THR A 1 150 ? -38.303 4.306 57.181 1.00 94.56 150 THR A CA 1
ATOM 1153 C C . THR A 1 150 ? -39.499 3.665 57.894 1.00 94.56 150 THR A C 1
ATOM 1155 O O . THR A 1 150 ? -40.510 3.389 57.247 1.00 94.56 150 THR A O 1
ATOM 1158 N N . LEU A 1 151 ? -39.440 3.502 59.221 1.00 96.06 151 LEU A N 1
ATOM 1159 C CA . LEU A 1 151 ? -40.539 2.952 60.027 1.00 96.06 151 LEU A CA 1
ATOM 1160 C C . LEU A 1 151 ? -41.772 3.871 60.058 1.00 96.06 151 LEU A C 1
ATOM 1162 O O . LEU A 1 151 ? -42.888 3.395 59.873 1.00 96.06 151 LEU A O 1
ATOM 1166 N N . GLU A 1 152 ? -41.590 5.188 60.189 1.00 95.31 152 GLU A N 1
ATOM 1167 C CA . GLU A 1 152 ? -42.677 6.175 60.081 1.00 95.31 152 GLU A CA 1
ATOM 1168 C C . GLU A 1 152 ? -43.371 6.136 58.712 1.00 95.31 152 GLU A C 1
ATOM 1170 O O . GLU A 1 152 ? -44.569 6.405 58.622 1.00 95.31 152 GLU A O 1
ATOM 1175 N N . GLY A 1 153 ? -42.634 5.816 57.641 1.00 94.00 153 GLY A N 1
ATOM 1176 C CA . GLY A 1 153 ? -43.215 5.556 56.325 1.00 94.00 153 GLY A CA 1
ATOM 1177 C C . GLY A 1 153 ? -44.000 4.246 56.300 1.00 94.00 153 GLY A C 1
ATOM 1178 O O . GLY A 1 153 ? -45.126 4.219 55.810 1.00 94.00 153 GLY A O 1
ATOM 1179 N N . ALA A 1 154 ? -43.432 3.175 56.862 1.00 95.88 154 ALA A N 1
ATOM 1180 C CA . ALA A 1 154 ? -44.032 1.841 56.884 1.00 95.88 154 ALA A CA 1
ATOM 1181 C C . ALA A 1 154 ? -45.369 1.788 57.642 1.00 95.88 154 ALA A C 1
ATOM 1183 O O . ALA A 1 154 ? -46.328 1.202 57.148 1.00 95.88 154 ALA A O 1
ATOM 1184 N N . VAL A 1 155 ? -45.462 2.458 58.796 1.00 95.56 155 VAL A N 1
ATOM 1185 C CA . VAL A 1 155 ? -46.694 2.553 59.606 1.00 95.56 155 VAL A CA 1
ATOM 1186 C C . VAL A 1 155 ? -47.805 3.342 58.888 1.00 95.56 155 VAL A C 1
ATOM 1188 O O . VAL A 1 155 ? -48.981 3.177 59.196 1.00 95.56 155 VAL A O 1
ATOM 1191 N N . ARG A 1 156 ? -47.465 4.170 57.890 1.00 95.38 156 ARG A N 1
ATOM 1192 C CA . ARG A 1 156 ? -48.428 4.934 57.071 1.00 95.38 156 ARG A CA 1
ATOM 1193 C C . ARG A 1 156 ? -48.861 4.211 55.793 1.00 95.38 156 ARG A C 1
ATOM 1195 O O . ARG A 1 156 ? -49.565 4.809 54.981 1.00 95.38 156 ARG A O 1
ATOM 1202 N N . ILE A 1 157 ? -48.429 2.970 55.572 1.00 96.00 157 ILE A N 1
ATOM 1203 C CA . ILE A 1 157 ? -48.847 2.189 54.405 1.00 96.00 157 ILE A CA 1
ATOM 1204 C C . ILE A 1 157 ? -50.311 1.774 54.557 1.00 96.00 157 ILE A C 1
ATOM 1206 O O . ILE A 1 157 ? -50.707 1.187 55.560 1.00 96.00 157 ILE A O 1
ATOM 1210 N N . HIS A 1 158 ? -51.106 2.027 53.522 1.00 93.56 158 HIS A N 1
ATOM 1211 C CA . HIS A 1 158 ? -52.478 1.552 53.438 1.00 93.56 158 HIS A CA 1
ATOM 1212 C C . HIS A 1 158 ? -52.521 0.101 52.947 1.00 93.56 158 HIS A C 1
ATOM 1214 O O . HIS A 1 158 ? -51.879 -0.256 51.954 1.00 93.56 158 HIS A O 1
ATOM 1220 N N . HIS A 1 159 ? -53.326 -0.726 53.615 1.00 93.56 159 HIS A N 1
ATOM 1221 C CA . HIS A 1 159 ? -53.591 -2.112 53.234 1.00 93.56 159 HIS A CA 1
ATOM 1222 C C . HIS A 1 159 ? -55.021 -2.513 53.618 1.00 93.56 159 HIS A C 1
ATOM 1224 O O . HIS A 1 159 ? -55.530 -2.074 54.646 1.00 93.56 159 HIS A O 1
ATOM 1230 N N . THR A 1 160 ? -55.673 -3.350 52.807 1.00 85.69 160 THR A N 1
ATOM 1231 C CA . THR A 1 160 ? -57.070 -3.804 53.002 1.00 85.69 160 THR A CA 1
ATOM 1232 C C . THR A 1 160 ? -57.169 -5.120 53.790 1.00 85.69 160 THR A C 1
ATOM 1234 O O . THR A 1 160 ? -58.119 -5.892 53.650 1.00 85.69 160 THR A O 1
ATOM 1237 N N . GLY A 1 161 ? -56.164 -5.408 54.614 1.00 90.19 161 GLY A N 1
ATOM 1238 C CA . GLY A 1 161 ? -56.064 -6.602 55.447 1.00 90.19 161 GLY A CA 1
ATOM 1239 C C . GLY A 1 161 ? -55.057 -6.398 56.583 1.00 90.19 161 GLY A C 1
ATOM 1240 O O . GLY A 1 161 ? -54.551 -5.287 56.758 1.00 90.19 161 GLY A O 1
ATOM 1241 N N . PRO A 1 162 ? -54.742 -7.446 57.362 1.00 93.62 162 PRO A N 1
ATOM 1242 C CA . PRO A 1 162 ? -53.776 -7.352 58.452 1.00 93.62 162 PRO A CA 1
ATOM 1243 C C . PRO A 1 162 ? -52.378 -6.963 57.950 1.00 93.62 162 PRO A C 1
ATOM 1245 O O . PRO A 1 162 ? -51.816 -7.631 57.075 1.00 93.62 162 PRO A O 1
ATOM 1248 N N . LEU A 1 163 ? -51.822 -5.895 58.527 1.00 96.31 163 LEU A N 1
ATOM 1249 C CA . LEU A 1 163 ? -50.474 -5.395 58.267 1.00 96.31 163 LEU A CA 1
ATOM 1250 C C . LEU A 1 163 ? -49.710 -5.267 59.588 1.00 96.31 163 LEU A C 1
ATOM 1252 O O . LEU A 1 163 ? -50.087 -4.470 60.441 1.00 96.31 163 LEU A O 1
ATOM 1256 N N . ASP A 1 164 ? -48.614 -6.010 59.726 1.00 97.50 164 ASP A N 1
ATOM 1257 C CA . ASP A 1 164 ? -47.676 -5.874 60.845 1.00 97.50 164 ASP A CA 1
ATOM 1258 C C . ASP A 1 164 ? -46.339 -5.317 60.357 1.00 97.50 164 ASP A C 1
ATOM 1260 O O . ASP A 1 164 ? -45.740 -5.862 59.429 1.00 97.50 164 ASP A O 1
ATOM 1264 N N . VAL A 1 165 ? -45.832 -4.265 61.001 1.00 97.75 165 VAL A N 1
ATOM 1265 C CA . VAL A 1 165 ? -44.509 -3.694 60.705 1.00 97.75 165 VAL A CA 1
ATOM 1266 C C . VAL A 1 165 ? -43.470 -4.295 61.652 1.00 97.75 165 VAL A C 1
ATOM 1268 O O . VAL A 1 165 ? -43.685 -4.322 62.863 1.00 97.75 165 VAL A O 1
ATOM 1271 N N . TRP A 1 166 ? -42.340 -4.748 61.108 1.00 97.88 166 TRP A N 1
ATOM 1272 C CA . TRP A 1 166 ? -41.249 -5.394 61.837 1.00 97.88 166 TRP A CA 1
ATOM 1273 C C . TRP A 1 166 ? -39.884 -4.743 61.572 1.00 97.88 166 TRP A C 1
ATOM 1275 O O . TRP A 1 166 ? -39.500 -4.516 60.418 1.00 97.88 166 TRP A O 1
ATOM 1285 N N . LEU A 1 167 ? -39.106 -4.553 62.641 1.00 97.12 167 LEU A N 1
ATOM 1286 C CA . LEU A 1 167 ? -37.684 -4.210 62.590 1.00 97.12 167 LEU A CA 1
ATOM 1287 C C . LEU A 1 167 ? -36.820 -5.449 62.881 1.00 97.12 167 LEU A C 1
ATOM 1289 O O . LEU A 1 167 ? -36.894 -6.029 63.961 1.00 97.12 167 LEU A O 1
ATOM 1293 N N . LEU A 1 168 ? -35.986 -5.836 61.913 1.00 95.69 168 LEU A N 1
ATOM 1294 C CA . LEU A 1 168 ? -35.077 -6.985 61.962 1.00 95.69 168 LEU A CA 1
ATOM 1295 C C . LEU A 1 168 ? -33.670 -6.545 62.408 1.00 95.69 168 LEU A C 1
ATOM 1297 O O . LEU A 1 168 ? -32.796 -6.262 61.579 1.00 95.69 168 LEU A O 1
ATOM 1301 N N . ASP A 1 169 ? -33.457 -6.489 63.715 1.00 93.00 169 ASP A N 1
ATOM 1302 C CA . ASP A 1 169 ? -32.260 -5.952 64.361 1.00 93.00 169 ASP A CA 1
ATOM 1303 C C . ASP A 1 169 ? -31.136 -7.002 64.509 1.00 93.00 169 ASP A C 1
ATOM 1305 O O . ASP A 1 169 ? -31.299 -8.057 65.131 1.00 93.00 169 ASP A O 1
ATOM 1309 N N . GLU A 1 170 ? -29.963 -6.709 63.939 1.00 88.94 170 GLU A N 1
ATOM 1310 C CA . GLU A 1 170 ? -28.763 -7.555 64.029 1.00 88.94 170 GLU A CA 1
ATOM 1311 C C . GLU A 1 170 ? -28.075 -7.495 65.407 1.00 88.94 170 GLU A C 1
ATOM 1313 O O . GLU A 1 170 ? -27.328 -8.418 65.742 1.00 88.94 170 GLU A O 1
ATOM 1318 N N . GLY A 1 171 ? -28.271 -6.420 66.180 1.00 88.00 171 GLY A N 1
ATOM 1319 C CA . GLY A 1 171 ? -27.522 -6.138 67.413 1.00 88.00 171 GLY A CA 1
ATOM 1320 C C . GLY A 1 171 ? -28.327 -6.133 68.714 1.00 88.00 171 GLY A C 1
ATOM 1321 O O . GLY A 1 171 ? -27.699 -6.065 69.765 1.00 88.00 171 GLY A O 1
ATOM 1322 N N . ASP A 1 172 ? -29.656 -6.254 68.647 1.00 90.94 172 ASP A N 1
ATOM 1323 C CA . ASP A 1 172 ? -30.574 -6.225 69.803 1.00 90.94 172 ASP A CA 1
ATOM 1324 C C . ASP A 1 172 ? -30.515 -4.909 70.611 1.00 90.94 172 ASP A C 1
ATOM 1326 O O . ASP A 1 172 ? -30.451 -4.888 71.840 1.00 90.94 172 ASP A O 1
ATOM 1330 N N . ASP A 1 173 ? -30.503 -3.791 69.890 1.00 92.44 173 ASP A N 1
ATOM 1331 C CA . ASP A 1 173 ? -30.212 -2.448 70.382 1.00 92.44 173 ASP A CA 1
ATOM 1332 C C . ASP A 1 173 ? -31.394 -1.823 71.143 1.00 92.44 173 ASP A C 1
ATOM 1334 O O . ASP A 1 173 ? -32.520 -1.740 70.647 1.00 92.44 173 ASP A O 1
ATOM 1338 N N . ASP A 1 174 ? -31.132 -1.336 72.357 1.00 93.00 174 ASP A N 1
ATOM 1339 C CA . ASP A 1 174 ? -32.173 -0.791 73.236 1.00 93.00 174 ASP A CA 1
ATOM 1340 C C . ASP A 1 174 ? -32.802 0.509 72.703 1.00 93.00 174 ASP A C 1
ATOM 1342 O O . ASP A 1 174 ? -33.979 0.771 72.959 1.00 93.00 174 ASP A O 1
ATOM 1346 N N . GLN A 1 175 ? -32.075 1.309 71.909 1.00 93.00 175 GLN A N 1
ATOM 1347 C CA . GLN A 1 175 ? -32.646 2.502 71.272 1.00 93.00 175 GLN A CA 1
ATOM 1348 C C . GLN A 1 175 ? -33.572 2.117 70.113 1.00 93.00 175 GLN A C 1
ATOM 1350 O O . GLN A 1 175 ? -34.593 2.771 69.894 1.00 93.00 175 GLN A O 1
ATOM 1355 N N . ALA A 1 176 ? -33.253 1.038 69.392 1.00 92.69 176 ALA A N 1
ATOM 1356 C CA . ALA A 1 176 ? -34.130 0.470 68.374 1.00 92.69 176 ALA A CA 1
ATOM 1357 C C . ALA A 1 176 ? -35.389 -0.171 68.974 1.00 92.69 176 ALA A C 1
ATOM 1359 O O . ALA A 1 176 ? -36.467 0.002 68.407 1.00 92.69 176 ALA A O 1
ATOM 1360 N N . LYS A 1 177 ? -35.292 -0.844 70.129 1.00 94.44 177 LYS A N 1
ATOM 1361 C CA . LYS A 1 177 ? -36.463 -1.346 70.875 1.00 94.44 177 LYS A CA 1
ATOM 1362 C C . LYS A 1 177 ? -37.383 -0.205 71.310 1.00 94.44 177 LYS A C 1
ATOM 1364 O O . LYS A 1 177 ? -38.570 -0.250 71.005 1.00 94.44 177 LYS A O 1
ATOM 1369 N N . ALA A 1 178 ? -36.832 0.847 71.923 1.00 93.69 178 ALA A N 1
ATOM 1370 C CA . ALA A 1 178 ? -37.599 2.027 72.330 1.00 93.69 178 ALA A CA 1
ATOM 1371 C C . ALA A 1 178 ? -38.275 2.730 71.134 1.00 93.69 178 ALA A C 1
ATOM 1373 O O . ALA A 1 178 ? -39.442 3.102 71.211 1.00 93.69 178 ALA A O 1
ATOM 1374 N N . LEU A 1 179 ? -37.576 2.849 69.997 1.00 94.56 179 LEU A N 1
ATOM 1375 C CA . LEU A 1 179 ? -38.148 3.361 68.745 1.00 94.56 179 LEU A CA 1
ATOM 1376 C C . LEU A 1 179 ? -39.284 2.472 68.210 1.00 94.56 179 LEU A C 1
ATOM 1378 O O . LEU A 1 179 ? -40.251 2.983 67.648 1.00 94.56 179 LEU A O 1
ATOM 1382 N N . CYS A 1 180 ? -39.166 1.150 68.353 1.00 96.00 180 CYS A N 1
ATOM 1383 C CA . CYS A 1 180 ? -40.213 0.221 67.940 1.00 96.00 180 CYS A CA 1
ATOM 1384 C C . CYS A 1 180 ? -41.466 0.367 68.810 1.00 96.00 180 CYS A C 1
ATOM 1386 O O . CYS A 1 180 ? -42.562 0.478 68.268 1.00 96.00 180 CYS A O 1
ATOM 1388 N N . GLU A 1 181 ? -41.298 0.443 70.131 1.00 94.88 181 GLU A N 1
ATOM 1389 C CA . GLU A 1 181 ? -42.389 0.665 71.086 1.00 94.88 181 GLU A CA 1
ATOM 1390 C C . GLU A 1 181 ? -43.105 2.004 70.834 1.00 94.88 181 GLU A C 1
ATOM 1392 O O . GLU A 1 181 ? -44.330 2.033 70.737 1.00 94.88 181 GLU A O 1
ATOM 1397 N N . GLU A 1 182 ? -42.353 3.089 70.609 1.00 96.06 182 GLU A N 1
ATOM 1398 C CA . GLU A 1 182 ? -42.894 4.417 70.276 1.00 96.06 182 GLU A CA 1
ATOM 1399 C C . GLU A 1 182 ? -43.760 4.414 69.002 1.00 96.06 182 GLU A C 1
ATOM 1401 O O . GLU A 1 182 ? -44.782 5.098 68.939 1.00 96.06 182 GLU A O 1
ATOM 1406 N N . LEU A 1 183 ? -43.356 3.654 67.978 1.00 95.69 183 LEU A N 1
ATOM 1407 C CA . LEU A 1 183 ? -44.022 3.617 66.671 1.00 95.69 183 LEU A CA 1
ATOM 1408 C C . LEU A 1 183 ? -45.044 2.475 66.519 1.00 95.69 183 LEU A C 1
ATOM 1410 O O . LEU A 1 183 ? -45.630 2.338 65.445 1.00 95.69 183 LEU A O 1
ATOM 1414 N N . GLY A 1 184 ? -45.254 1.641 67.544 1.00 94.88 184 GLY A N 1
ATOM 1415 C CA . GLY A 1 184 ? -46.111 0.449 67.453 1.00 94.88 184 GLY A CA 1
ATOM 1416 C C . GLY A 1 184 ? -45.569 -0.641 66.513 1.00 94.88 184 GLY A C 1
ATOM 1417 O O . GLY A 1 184 ? -46.332 -1.435 65.964 1.00 94.88 184 GLY A O 1
ATOM 1418 N N . VAL A 1 185 ? -44.254 -0.666 66.297 1.00 97.00 185 VAL A N 1
ATOM 1419 C CA . VAL A 1 185 ? -43.538 -1.611 65.429 1.00 97.00 185 VAL A CA 1
ATOM 1420 C C . VAL A 1 185 ? -43.087 -2.824 66.243 1.00 97.00 185 VAL A C 1
ATOM 1422 O O . VAL A 1 185 ? -42.679 -2.709 67.397 1.00 97.00 185 VAL A O 1
ATOM 1425 N N . ARG A 1 186 ? -43.111 -4.013 65.639 1.00 97.19 186 ARG A N 1
ATOM 1426 C CA . ARG A 1 186 ? -42.621 -5.247 66.265 1.00 97.19 186 ARG A CA 1
ATOM 1427 C C . ARG A 1 186 ? -41.100 -5.354 66.112 1.00 97.19 186 ARG A C 1
ATOM 1429 O O . ARG A 1 186 ? -40.575 -5.279 65.003 1.00 97.19 186 ARG A O 1
ATOM 1436 N N . HIS A 1 187 ? -40.378 -5.561 67.208 1.00 96.88 187 HIS A N 1
ATOM 1437 C CA . HIS A 1 187 ? -38.932 -5.812 67.176 1.00 96.88 187 HIS A CA 1
ATOM 1438 C C . HIS A 1 187 ? -38.648 -7.316 67.041 1.00 96.88 187 HIS A C 1
ATOM 1440 O O . HIS A 1 187 ? -39.322 -8.140 67.658 1.00 96.88 187 HIS A O 1
ATOM 1446 N N . PHE A 1 188 ? -37.663 -7.678 66.220 1.00 95.81 188 PHE A N 1
ATOM 1447 C CA . PHE A 1 188 ? -37.131 -9.035 66.117 1.00 95.81 188 PHE A CA 1
ATOM 1448 C C . PHE A 1 188 ? -35.606 -8.990 66.084 1.00 95.81 188 PHE A C 1
ATOM 1450 O O . PHE A 1 188 ? -35.019 -8.332 65.223 1.00 95.81 188 PHE A O 1
ATOM 1457 N N . THR A 1 189 ? -34.964 -9.785 66.938 1.00 93.75 189 THR A N 1
ATOM 1458 C CA . THR A 1 189 ? -33.534 -10.082 66.840 1.00 93.75 189 THR A CA 1
ATOM 1459 C C . THR A 1 189 ? -33.286 -11.575 66.641 1.00 93.75 189 THR A C 1
ATOM 1461 O O . THR A 1 189 ? -34.029 -12.429 67.123 1.00 93.75 189 THR A O 1
ATOM 1464 N N . ARG A 1 190 ? -32.181 -11.899 65.962 1.00 92.75 190 ARG A N 1
ATOM 1465 C CA . ARG A 1 190 ? -31.611 -13.257 65.924 1.00 92.75 190 ARG A CA 1
ATOM 1466 C C . ARG A 1 190 ? -30.410 -13.435 66.860 1.00 92.75 190 ARG A C 1
ATOM 1468 O O . ARG A 1 190 ? -29.729 -14.462 66.782 1.00 92.75 190 ARG A O 1
ATOM 1475 N N . LEU A 1 191 ? -30.063 -12.421 67.655 1.00 90.25 191 LEU A N 1
ATOM 1476 C CA . LEU A 1 191 ? -28.912 -12.471 68.552 1.00 90.25 191 LEU A CA 1
ATOM 1477 C C . LEU A 1 191 ? -29.112 -13.574 69.610 1.00 90.25 191 LEU A C 1
ATOM 1479 O O . LEU A 1 191 ? -30.231 -13.919 69.970 1.00 90.25 191 LEU A O 1
ATOM 1483 N N . GLY A 1 192 ? -28.024 -14.212 70.046 1.00 86.06 192 GLY A N 1
ATOM 1484 C CA . GLY A 1 192 ? -28.074 -15.344 70.986 1.00 86.06 192 GLY A CA 1
ATOM 1485 C C . GLY A 1 192 ? -28.501 -16.694 70.383 1.00 86.06 192 GLY A C 1
ATOM 1486 O O . GLY A 1 192 ? -28.116 -17.735 70.914 1.00 86.06 192 GLY A O 1
ATOM 1487 N N . VAL A 1 193 ? -29.199 -16.726 69.241 1.00 90.81 193 VAL A N 1
ATOM 1488 C CA . VAL A 1 193 ? -29.669 -17.983 68.630 1.00 90.81 193 VAL A CA 1
ATOM 1489 C C . VAL A 1 193 ? -28.612 -18.582 67.695 1.00 90.81 193 VAL A C 1
ATOM 1491 O O . VAL A 1 193 ? -28.375 -18.107 66.579 1.00 90.81 193 VAL A O 1
ATOM 1494 N N . ALA A 1 194 ? -27.959 -19.658 68.145 1.00 89.19 194 ALA A N 1
ATOM 1495 C CA . ALA A 1 194 ? -26.834 -20.281 67.440 1.00 89.19 194 ALA A CA 1
ATOM 1496 C C . ALA A 1 194 ? -27.200 -20.820 66.043 1.00 89.19 194 ALA A C 1
ATOM 1498 O O . ALA A 1 194 ? -26.415 -20.697 65.099 1.00 89.19 194 ALA A O 1
ATOM 1499 N N . GLU A 1 195 ? -28.401 -21.383 65.877 1.00 90.38 195 GLU A N 1
ATOM 1500 C CA . GLU A 1 195 ? -28.833 -21.933 64.590 1.00 90.38 195 GLU A CA 1
ATOM 1501 C C . GLU A 1 195 ? -29.065 -20.871 63.505 1.00 90.38 195 GLU A C 1
ATOM 1503 O O . GLU A 1 195 ? -28.931 -21.197 62.320 1.00 90.38 195 GLU A O 1
ATOM 1508 N N . TRP A 1 196 ? -29.323 -19.614 63.891 1.00 90.75 196 TRP A N 1
ATOM 1509 C CA . TRP A 1 196 ? -29.518 -18.484 62.974 1.00 90.75 196 TRP A CA 1
ATOM 1510 C C . TRP A 1 196 ? -28.245 -17.656 62.716 1.00 90.75 196 TRP A C 1
ATOM 1512 O O . TRP A 1 196 ? -28.264 -16.674 61.965 1.00 90.75 196 TRP A O 1
ATOM 1522 N N . ASN A 1 197 ? -27.118 -18.081 63.300 1.00 90.00 197 ASN A N 1
ATOM 1523 C CA . ASN A 1 197 ? -25.817 -17.410 63.246 1.00 90.00 197 ASN A CA 1
ATOM 1524 C C . ASN A 1 197 ? -24.709 -18.314 62.669 1.00 90.00 197 ASN A C 1
ATOM 1526 O O . ASN A 1 197 ? -23.601 -18.429 63.197 1.00 90.00 197 ASN A O 1
ATOM 1530 N N . ARG A 1 198 ? -24.993 -18.970 61.538 1.00 90.19 198 ARG A N 1
ATOM 1531 C CA . ARG A 1 198 ? -24.073 -19.910 60.875 1.00 90.19 198 ARG A CA 1
ATOM 1532 C C . ARG A 1 198 ? -22.973 -19.176 60.096 1.00 90.19 198 ARG A C 1
ATOM 1534 O O . ARG A 1 198 ? -23.119 -18.025 59.692 1.00 90.19 198 ARG A O 1
ATOM 1541 N N . LYS A 1 199 ? -21.864 -19.868 59.802 1.00 86.00 199 LYS A N 1
ATOM 1542 C CA . LYS A 1 199 ? -20.756 -19.328 58.976 1.00 86.00 199 LYS A CA 1
ATOM 1543 C C . LYS A 1 199 ? -21.056 -19.293 57.462 1.00 86.00 199 LYS A C 1
ATOM 1545 O O . LYS A 1 199 ? -20.351 -18.607 56.726 1.00 86.00 199 LYS A O 1
ATOM 1550 N N . LYS A 1 200 ? -22.043 -20.067 56.995 1.00 85.88 200 LYS A N 1
ATOM 1551 C CA . LYS A 1 200 ? -22.467 -20.225 55.587 1.00 85.88 200 LYS A CA 1
ATOM 1552 C C . LYS A 1 200 ? -23.900 -20.770 55.515 1.00 85.88 200 LYS A C 1
ATOM 1554 O O . LYS A 1 200 ? -24.349 -21.386 56.485 1.00 85.88 200 LYS A O 1
ATOM 1559 N N . GLY A 1 201 ? -24.555 -20.646 54.362 1.00 86.44 201 GLY A N 1
ATOM 1560 C CA . GLY A 1 201 ? -25.919 -21.138 54.131 1.00 86.44 201 GLY A CA 1
ATOM 1561 C C . GLY A 1 201 ? -27.002 -20.109 54.490 1.00 86.44 201 GLY A C 1
ATOM 1562 O O . GLY A 1 201 ? -26.668 -18.962 54.767 1.00 86.44 201 GLY A O 1
ATOM 1563 N N . PRO A 1 202 ? -28.294 -20.491 54.499 1.00 87.19 202 PRO A N 1
ATOM 1564 C CA . PRO A 1 202 ? -29.409 -19.537 54.551 1.00 87.19 202 PRO A CA 1
ATOM 1565 C C . PRO A 1 202 ? -29.428 -18.657 55.811 1.00 87.19 202 PRO A C 1
ATOM 1567 O O . PRO A 1 202 ? -29.815 -17.496 55.730 1.00 87.19 202 PRO A O 1
ATOM 1570 N N . HIS A 1 203 ? -28.949 -19.150 56.956 1.00 91.44 203 HIS A N 1
ATOM 1571 C CA . HIS A 1 203 ? -28.849 -18.363 58.193 1.00 91.44 203 HIS A CA 1
ATOM 1572 C C . HIS A 1 203 ? -27.418 -17.897 58.488 1.00 91.44 203 HIS A C 1
ATOM 1574 O O . HIS A 1 203 ? -26.856 -18.156 59.554 1.00 91.44 203 HIS A O 1
ATOM 1580 N N . LYS A 1 204 ? -26.775 -17.263 57.509 1.00 89.81 204 LYS A N 1
ATOM 1581 C CA . LYS A 1 204 ? -25.413 -16.746 57.654 1.00 89.81 204 LYS A CA 1
ATOM 1582 C C . LYS A 1 204 ? -25.393 -15.498 58.540 1.00 89.81 204 LYS A C 1
ATOM 1584 O O . LYS A 1 204 ? -26.122 -14.541 58.279 1.00 89.81 204 LYS A O 1
ATOM 1589 N N . THR A 1 205 ? -24.560 -15.496 59.578 1.00 88.31 205 THR A N 1
ATOM 1590 C CA . THR A 1 205 ? -24.380 -14.336 60.475 1.00 88.31 205 THR A CA 1
ATOM 1591 C C . THR A 1 205 ? -23.854 -13.111 59.711 1.00 88.31 205 THR A C 1
ATOM 1593 O O . THR A 1 205 ? -23.102 -13.271 58.743 1.00 88.31 205 THR A O 1
ATOM 1596 N N . ARG A 1 206 ? -24.222 -11.894 60.137 1.00 85.25 206 ARG A N 1
ATOM 1597 C CA . ARG A 1 206 ? -23.816 -10.613 59.526 1.00 85.25 206 ARG A CA 1
ATOM 1598 C C . ARG A 1 206 ? -24.190 -10.475 58.050 1.00 85.25 206 ARG A C 1
ATOM 1600 O O . ARG A 1 206 ? -23.404 -9.975 57.243 1.00 85.25 206 ARG A O 1
ATOM 1607 N N . THR A 1 207 ? -25.388 -10.936 57.691 1.00 86.88 207 THR A N 1
ATOM 1608 C CA . THR A 1 207 ? -25.965 -10.772 56.346 1.00 86.88 207 THR A CA 1
ATOM 1609 C C . THR A 1 207 ? -27.455 -10.448 56.406 1.00 86.88 207 THR A C 1
ATOM 1611 O O . THR A 1 207 ? -28.157 -10.943 57.291 1.00 86.88 207 THR A O 1
ATOM 1614 N N . LYS A 1 208 ? -27.933 -9.673 55.417 1.00 87.25 208 LYS A N 1
ATOM 1615 C CA . LYS A 1 208 ? -29.353 -9.335 55.241 1.00 87.25 208 LYS A CA 1
ATOM 1616 C C . LYS A 1 208 ? -30.195 -10.604 55.077 1.00 87.25 208 LYS A C 1
ATOM 1618 O O . LYS A 1 208 ? -31.080 -10.835 55.896 1.00 87.25 208 LYS A O 1
ATOM 1623 N N . HIS A 1 209 ? -29.858 -11.493 54.130 1.00 90.38 209 HIS A N 1
ATOM 1624 C CA . HIS A 1 209 ? -30.580 -12.767 53.957 1.00 90.38 209 HIS A CA 1
ATOM 1625 C C . HIS A 1 209 ? -30.675 -13.596 55.245 1.00 90.38 209 HIS A C 1
ATOM 1627 O O . HIS A 1 209 ? -31.719 -14.184 55.505 1.00 90.38 209 HIS A O 1
ATOM 1633 N N . GLY A 1 210 ? -29.629 -13.599 56.080 1.00 91.50 210 GLY A N 1
ATOM 1634 C CA . GLY A 1 210 ? -29.638 -14.299 57.362 1.00 91.50 210 GLY A CA 1
ATOM 1635 C C . GLY A 1 210 ? -30.726 -13.821 58.332 1.00 91.50 210 GLY A C 1
ATOM 1636 O O . GLY A 1 210 ? -31.322 -14.663 59.001 1.00 91.50 210 GLY A O 1
ATOM 1637 N N . ASN A 1 211 ? -31.026 -12.515 58.371 1.00 91.62 211 ASN A N 1
ATOM 1638 C CA . ASN A 1 211 ? -32.071 -11.946 59.242 1.00 91.62 211 ASN A CA 1
ATOM 1639 C C . ASN A 1 211 ? -33.463 -12.270 58.726 1.00 91.62 211 ASN A C 1
ATOM 1641 O O . ASN A 1 211 ? -34.280 -12.817 59.460 1.00 91.62 211 ASN A O 1
ATOM 1645 N N . TYR A 1 212 ? -33.694 -12.013 57.440 1.00 93.88 212 TYR A N 1
ATOM 1646 C CA . TYR A 1 212 ? -34.953 -12.349 56.780 1.00 93.88 212 TYR A CA 1
ATOM 1647 C C . TYR A 1 212 ? -35.269 -13.846 56.890 1.00 93.88 212 TYR A C 1
ATOM 1649 O O . TYR A 1 212 ? -36.405 -14.204 57.173 1.00 93.88 212 TYR A O 1
ATOM 1657 N N . ASN A 1 213 ? -34.277 -14.730 56.737 1.00 95.38 213 ASN A N 1
ATOM 1658 C CA . ASN A 1 213 ? -34.480 -16.174 56.876 1.00 95.38 213 ASN A CA 1
ATOM 1659 C C . ASN A 1 213 ? -34.716 -16.616 58.328 1.00 95.38 213 ASN A C 1
ATOM 1661 O O . ASN A 1 213 ? -35.475 -17.556 58.545 1.00 95.38 213 ASN A O 1
ATOM 1665 N N . ALA A 1 214 ? -34.091 -15.967 59.318 1.00 94.69 214 ALA A N 1
ATOM 1666 C CA . ALA A 1 214 ? -34.375 -16.225 60.733 1.00 94.69 214 ALA A CA 1
ATOM 1667 C C . ALA A 1 214 ? -35.821 -15.831 61.090 1.00 94.69 214 ALA A C 1
ATOM 1669 O O . ALA A 1 214 ? -36.561 -16.636 61.651 1.00 94.69 214 ALA A O 1
ATOM 1670 N N . TRP A 1 215 ? -36.263 -14.646 60.660 1.00 96.06 215 TRP A N 1
ATOM 1671 C CA . TRP A 1 215 ? -37.647 -14.198 60.830 1.00 96.06 215 TRP A CA 1
ATOM 1672 C C . TRP A 1 215 ? -38.647 -15.082 60.065 1.00 96.06 215 TRP A C 1
ATOM 1674 O O . TRP A 1 215 ? -39.670 -15.476 60.613 1.00 96.06 215 TRP A O 1
ATOM 1684 N N . LEU A 1 216 ? -38.333 -15.488 58.828 1.00 95.38 216 LEU A N 1
ATOM 1685 C CA . LEU A 1 216 ? -39.178 -16.380 58.018 1.00 95.38 216 LEU A CA 1
ATOM 1686 C C . LEU A 1 216 ? -39.365 -17.767 58.662 1.00 95.38 216 LEU A C 1
ATOM 1688 O O . LEU A 1 216 ? -40.401 -18.410 58.452 1.00 95.38 216 LEU A O 1
ATOM 1692 N N . ALA A 1 217 ? -38.367 -18.223 59.427 1.00 93.06 217 ALA A N 1
ATOM 1693 C CA . ALA A 1 217 ? -38.424 -19.462 60.192 1.00 93.06 217 ALA A CA 1
ATOM 1694 C C . ALA A 1 217 ? -39.294 -19.332 61.455 1.00 93.06 217 ALA A C 1
ATOM 1696 O O . ALA A 1 217 ? -40.067 -20.248 61.721 1.00 93.06 217 ALA A O 1
ATOM 1697 N N . MET A 1 218 ? -39.213 -18.212 62.189 1.00 93.25 218 MET A N 1
ATOM 1698 C CA . MET A 1 218 ? -40.001 -18.001 63.415 1.00 93.25 218 MET A CA 1
ATOM 1699 C C . MET A 1 218 ? -41.442 -17.526 63.142 1.00 93.25 218 MET A C 1
ATOM 1701 O O . MET A 1 218 ? -42.381 -18.113 63.665 1.00 93.25 218 MET A O 1
ATOM 1705 N N . HIS A 1 219 ? -41.621 -16.487 62.321 1.00 95.25 219 HIS A N 1
ATOM 1706 C CA . HIS A 1 219 ? -42.885 -15.745 62.158 1.00 95.25 219 HIS A CA 1
ATOM 1707 C C . HIS A 1 219 ? -43.514 -15.866 60.767 1.00 95.25 219 HIS A C 1
ATOM 1709 O O . HIS A 1 219 ? -44.682 -15.546 60.569 1.00 95.25 219 HIS A O 1
ATOM 1715 N N . GLY A 1 220 ? -42.783 -16.375 59.771 1.00 91.94 220 GLY A N 1
ATOM 1716 C CA . GLY A 1 220 ? -43.310 -16.514 58.409 1.00 91.94 220 GLY A CA 1
ATOM 1717 C C . GLY A 1 220 ? -44.520 -17.456 58.274 1.00 91.94 220 GLY A C 1
ATOM 1718 O O . GLY A 1 220 ? -45.018 -17.645 57.172 1.00 91.94 220 GLY A O 1
ATOM 1719 N N . GLY A 1 221 ? -44.957 -18.140 59.340 1.00 92.88 221 GLY A N 1
ATOM 1720 C CA . GLY A 1 221 ? -46.190 -18.939 59.350 1.00 92.88 221 GLY A CA 1
ATOM 1721 C C . GLY A 1 221 ? -47.460 -18.087 59.345 1.00 92.88 221 GLY A C 1
ATOM 1722 O O . GLY A 1 221 ? -48.475 -18.506 58.789 1.00 92.88 221 GLY A O 1
ATOM 1723 N N . ASP A 1 222 ? -47.371 -16.882 59.901 1.00 95.31 222 ASP A N 1
ATOM 1724 C CA . ASP A 1 222 ? -48.528 -16.066 60.271 1.00 95.31 222 ASP A CA 1
ATOM 1725 C C . ASP A 1 222 ? -48.994 -15.137 59.136 1.00 95.31 222 ASP A C 1
ATOM 1727 O O . ASP A 1 222 ? -50.057 -14.521 59.226 1.00 95.31 222 ASP A O 1
ATOM 1731 N N . TYR A 1 223 ? -48.232 -15.088 58.038 1.00 97.44 223 TYR A N 1
ATOM 1732 C CA . TYR A 1 223 ? -48.404 -14.163 56.920 1.00 97.44 223 TYR A CA 1
ATOM 1733 C C . TYR A 1 223 ? -48.413 -14.889 55.570 1.00 97.44 223 TYR A C 1
ATOM 1735 O O . TYR A 1 223 ? -47.750 -15.912 55.381 1.00 97.44 223 TYR A O 1
ATOM 1743 N N . ASP A 1 224 ? -49.120 -14.320 54.597 1.00 96.44 224 ASP A N 1
ATOM 1744 C CA . ASP A 1 224 ? -49.191 -14.840 53.226 1.00 96.44 224 ASP A CA 1
ATOM 1745 C C . ASP A 1 224 ? -48.063 -14.251 52.354 1.00 96.44 224 ASP A C 1
ATOM 1747 O O . ASP A 1 224 ? -47.483 -14.916 51.481 1.00 96.44 224 ASP A O 1
ATOM 1751 N N . PHE A 1 225 ? -47.704 -12.999 52.650 1.00 97.56 225 PHE A N 1
ATOM 1752 C CA . PHE A 1 225 ? -46.663 -12.225 51.983 1.00 97.56 225 PHE A CA 1
ATOM 1753 C C . PHE A 1 225 ? -45.812 -11.475 53.008 1.00 97.56 225 PHE A C 1
ATOM 1755 O O . PHE A 1 225 ? -46.294 -11.106 54.079 1.00 97.56 225 PHE A O 1
ATOM 1762 N N . PHE A 1 226 ? -44.570 -11.167 52.640 1.00 96.25 226 PHE A N 1
ATOM 1763 C CA . PHE A 1 226 ? -43.882 -10.026 53.236 1.00 96.25 226 PHE A CA 1
ATOM 1764 C C . PHE A 1 226 ? -43.684 -8.925 52.201 1.00 96.25 226 PHE A C 1
ATOM 1766 O O . PHE A 1 226 ? -43.446 -9.194 51.024 1.00 96.25 226 PHE A O 1
ATOM 1773 N N . ALA A 1 227 ? -43.742 -7.684 52.657 1.00 97.00 227 ALA A N 1
ATOM 1774 C CA . ALA A 1 227 ? -43.218 -6.518 51.970 1.00 97.00 227 ALA A CA 1
ATOM 1775 C C . ALA A 1 227 ? -41.881 -6.140 52.601 1.00 97.00 227 ALA A C 1
ATOM 1777 O O . ALA A 1 227 ? -41.693 -6.339 53.799 1.00 97.00 227 ALA A O 1
ATOM 1778 N N . SER A 1 228 ? -40.941 -5.605 51.830 1.00 95.25 228 SER A N 1
ATOM 1779 C CA . SER A 1 228 ? -39.721 -5.065 52.420 1.00 95.25 228 SER A CA 1
ATOM 1780 C C . SER A 1 228 ? -39.086 -3.947 51.620 1.00 95.25 228 SER A C 1
ATOM 1782 O O . SER A 1 228 ? -39.268 -3.826 50.405 1.00 95.25 228 SER A O 1
ATOM 1784 N N . VAL A 1 229 ? -38.312 -3.143 52.342 1.00 94.44 229 VAL A N 1
ATOM 1785 C CA . VAL A 1 229 ? -37.457 -2.077 51.823 1.00 94.44 229 VAL A CA 1
ATOM 1786 C C . VAL A 1 229 ? -36.064 -2.187 52.450 1.00 94.44 229 VAL A C 1
ATOM 1788 O O . VAL A 1 229 ? -35.875 -2.879 53.455 1.00 94.44 229 VAL A O 1
ATOM 1791 N N . ASP A 1 230 ? -35.069 -1.534 51.854 1.00 90.81 230 ASP A N 1
ATOM 1792 C CA . ASP A 1 230 ? -33.809 -1.264 52.558 1.00 90.81 230 ASP A CA 1
ATOM 1793 C C . ASP A 1 230 ? -34.028 -0.219 53.669 1.00 90.81 230 ASP A C 1
ATOM 1795 O O . ASP A 1 230 ? -34.886 0.654 53.552 1.00 90.81 230 ASP A O 1
ATOM 1799 N N . THR A 1 231 ? -33.218 -0.271 54.731 1.00 88.88 231 THR A N 1
ATOM 1800 C CA . THR A 1 231 ? -33.319 0.594 55.925 1.00 88.88 231 THR A CA 1
ATOM 1801 C C . THR A 1 231 ? -33.261 2.096 55.619 1.00 88.88 231 THR A C 1
ATOM 1803 O O . THR A 1 231 ? -33.720 2.918 56.411 1.00 88.88 231 THR A O 1
ATOM 1806 N N . ASP A 1 232 ? -32.704 2.458 54.465 1.00 87.94 232 ASP A N 1
ATOM 1807 C CA . ASP A 1 232 ? -32.551 3.815 53.942 1.00 87.94 232 ASP A CA 1
ATOM 1808 C C . ASP A 1 232 ? -33.626 4.215 52.908 1.00 87.94 232 ASP A C 1
ATOM 1810 O O . ASP A 1 232 ? -33.496 5.274 52.293 1.00 87.94 232 ASP A O 1
ATOM 1814 N N . HIS A 1 233 ? -34.668 3.394 52.699 1.00 92.06 233 HIS A N 1
ATOM 1815 C CA . HIS A 1 233 ? -35.778 3.653 51.775 1.00 92.06 233 HIS A CA 1
ATOM 1816 C C . HIS A 1 233 ? -37.103 3.892 52.508 1.00 92.06 233 HIS A C 1
ATOM 1818 O O . HIS A 1 233 ? -37.682 2.986 53.099 1.00 92.06 233 HIS A O 1
ATOM 1824 N N . VAL A 1 234 ? -37.656 5.097 52.364 1.00 93.50 234 VAL A N 1
ATOM 1825 C CA . VAL A 1 234 ? -38.966 5.458 52.922 1.00 93.50 234 VAL A CA 1
ATOM 1826 C C . VAL A 1 234 ? -40.076 5.046 51.943 1.00 93.50 234 VAL A C 1
ATOM 1828 O O . VAL A 1 234 ? -40.087 5.555 50.815 1.00 93.50 234 VAL A O 1
ATOM 1831 N N . PRO A 1 235 ? -41.010 4.150 52.317 1.00 94.62 235 PRO A N 1
ATOM 1832 C CA . PRO A 1 235 ? -42.151 3.791 51.475 1.00 94.62 235 PRO A CA 1
ATOM 1833 C C . PRO A 1 235 ? -43.216 4.902 51.448 1.00 94.62 235 PRO A C 1
ATOM 1835 O O . PRO A 1 235 ? -43.347 5.692 52.384 1.00 94.62 235 PRO A O 1
ATOM 1838 N N . LEU A 1 236 ? -43.988 4.959 50.362 1.00 93.88 236 LEU A N 1
ATOM 1839 C CA . LEU A 1 236 ? -45.159 5.828 50.218 1.00 93.88 236 LEU A CA 1
ATOM 1840 C C . LEU A 1 236 ? -46.429 5.145 50.768 1.00 93.88 236 LEU A C 1
ATOM 1842 O O . LEU A 1 236 ? -46.506 3.916 50.747 1.00 93.88 236 LEU A O 1
ATOM 1846 N N . PRO A 1 237 ? -47.469 5.899 51.184 1.00 94.00 237 PRO A N 1
ATOM 1847 C CA . PRO A 1 237 ? -48.703 5.316 51.726 1.00 94.00 237 PRO A CA 1
ATOM 1848 C C . PRO A 1 237 ? -49.383 4.296 50.800 1.00 94.00 237 PRO A C 1
ATOM 1850 O O . PRO A 1 237 ? -49.888 3.276 51.256 1.00 94.00 237 PRO A O 1
ATOM 1853 N N . ASN A 1 238 ? -49.320 4.509 49.483 1.00 94.31 238 ASN A N 1
ATOM 1854 C CA . ASN A 1 238 ? -49.902 3.625 48.470 1.00 94.31 238 ASN A CA 1
ATOM 1855 C C . ASN A 1 238 ? -49.017 2.416 48.086 1.00 94.31 238 ASN A C 1
ATOM 1857 O O . ASN A 1 238 ? -49.241 1.801 47.042 1.00 94.31 238 ASN A O 1
ATOM 1861 N N . PHE A 1 239 ? -48.005 2.063 48.891 1.00 95.25 239 PHE A N 1
ATOM 1862 C CA . PHE A 1 239 ? -47.069 0.975 48.582 1.00 95.25 239 PHE A CA 1
ATOM 1863 C C . PHE A 1 239 ? -47.776 -0.366 48.328 1.00 95.25 239 PHE A C 1
ATOM 1865 O O . PHE A 1 239 ? -47.616 -0.966 47.263 1.00 95.25 239 PHE A O 1
ATOM 1872 N N . LEU A 1 240 ? -48.587 -0.837 49.284 1.00 95.81 240 LEU A N 1
ATOM 1873 C CA . LEU A 1 240 ? -49.275 -2.126 49.162 1.00 95.81 240 LEU A CA 1
ATOM 1874 C C . LEU A 1 240 ? -50.475 -2.058 48.216 1.00 95.81 240 LEU A C 1
ATOM 1876 O O . LEU A 1 240 ? -50.634 -2.980 47.415 1.00 95.81 240 LEU A O 1
ATOM 1880 N N . GLU A 1 241 ? -51.222 -0.946 48.203 1.00 93.62 241 GLU A N 1
ATOM 1881 C CA . GLU A 1 241 ? -52.301 -0.681 47.231 1.00 93.62 241 GLU A CA 1
ATOM 1882 C C . GLU A 1 241 ? -51.879 -0.987 45.783 1.00 93.62 241 GLU A C 1
ATOM 1884 O O . GLU A 1 241 ? -52.674 -1.485 44.986 1.00 93.62 241 GLU A O 1
ATOM 1889 N N . ARG A 1 242 ? -50.617 -0.693 45.436 1.00 95.00 242 ARG A N 1
ATOM 1890 C CA . ARG A 1 242 ? -50.102 -0.787 44.063 1.00 95.00 242 ARG A CA 1
ATOM 1891 C C . ARG A 1 242 ? -49.231 -2.010 43.781 1.00 95.00 242 ARG A C 1
ATOM 1893 O O . ARG A 1 242 ? -49.063 -2.366 42.616 1.00 95.00 242 ARG A O 1
ATOM 1900 N N . MET A 1 243 ? -48.720 -2.682 44.814 1.00 95.19 243 MET A N 1
ATOM 1901 C CA . MET A 1 243 ? -47.953 -3.929 44.678 1.00 95.19 243 MET A CA 1
ATOM 1902 C C . MET A 1 243 ? -48.833 -5.184 44.792 1.00 95.19 243 MET A C 1
ATOM 1904 O O . MET A 1 243 ? -48.596 -6.166 44.087 1.00 95.19 243 MET A O 1
ATOM 1908 N N . MET A 1 244 ? -49.842 -5.178 45.670 1.00 95.12 244 MET A N 1
ATOM 1909 C CA . MET A 1 244 ? -50.536 -6.404 46.092 1.00 95.12 244 MET A CA 1
ATOM 1910 C C . MET A 1 244 ? -51.459 -7.005 45.027 1.00 95.12 244 MET A C 1
ATOM 1912 O O . MET A 1 244 ? -51.544 -8.229 44.915 1.00 95.12 244 MET A O 1
ATOM 1916 N N . GLY A 1 245 ? -52.107 -6.183 44.194 1.00 93.25 245 GLY A N 1
ATOM 1917 C CA . GLY A 1 245 ? -53.065 -6.656 43.183 1.00 93.25 245 GLY A CA 1
ATOM 1918 C C . GLY A 1 245 ? -52.504 -7.683 42.191 1.00 93.25 245 GLY A C 1
ATOM 1919 O O . GLY A 1 245 ? -53.231 -8.543 41.696 1.00 93.25 245 GLY A O 1
ATOM 1920 N N . PHE A 1 246 ? -51.193 -7.673 41.938 1.00 95.38 246 PHE A N 1
ATOM 1921 C CA . PHE A 1 246 ? -50.564 -8.641 41.038 1.00 95.38 246 PHE A CA 1
ATOM 1922 C C . PHE A 1 246 ? -50.528 -10.074 41.593 1.00 95.38 246 PHE A C 1
ATOM 1924 O O . PHE A 1 246 ? -50.461 -11.018 40.806 1.00 95.38 246 PHE A O 1
ATOM 1931 N N . PHE A 1 247 ? -50.620 -10.265 42.915 1.00 95.38 247 PHE A N 1
ATOM 1932 C CA . PHE A 1 247 ? -50.618 -11.594 43.540 1.00 95.38 247 PHE A CA 1
ATOM 1933 C C . PHE A 1 247 ? -51.935 -12.364 43.401 1.00 95.38 247 PHE A C 1
ATOM 1935 O O . PHE A 1 247 ? -51.964 -13.555 43.723 1.00 95.38 247 PHE A O 1
ATOM 1942 N N . ARG A 1 248 ? -52.975 -11.738 42.834 1.00 92.12 248 ARG A N 1
ATOM 1943 C CA . ARG A 1 248 ? -54.169 -12.440 42.339 1.00 92.12 248 ARG A CA 1
ATOM 1944 C C . ARG A 1 248 ? -53.829 -13.455 41.237 1.00 92.12 248 ARG A C 1
ATOM 1946 O O . ARG A 1 248 ? -54.590 -14.389 41.013 1.00 92.12 248 ARG A O 1
ATOM 1953 N N . ASP A 1 249 ? -52.684 -13.300 40.556 1.00 93.25 249 ASP A N 1
ATOM 1954 C CA . ASP A 1 249 ? -52.096 -14.368 39.740 1.00 93.25 249 ASP A CA 1
ATOM 1955 C C . ASP A 1 249 ? -51.317 -15.318 40.672 1.00 93.25 249 ASP A C 1
ATOM 1957 O O . ASP A 1 249 ? -50.276 -14.930 41.224 1.00 93.25 249 ASP A O 1
ATOM 1961 N N . PRO A 1 250 ? -51.779 -16.571 40.865 1.00 93.44 250 PRO A N 1
ATOM 1962 C CA . PRO A 1 250 ? -51.138 -17.510 41.781 1.00 93.44 250 PRO A CA 1
ATOM 1963 C C . PRO A 1 250 ? -49.715 -17.869 41.340 1.00 93.44 250 PRO A C 1
ATOM 1965 O O . PRO A 1 250 ? -48.919 -18.305 42.165 1.00 93.44 250 PRO A O 1
ATOM 1968 N N . ASP A 1 251 ? -49.357 -17.661 40.067 1.00 95.94 251 ASP A N 1
ATOM 1969 C CA . ASP A 1 251 ? -48.004 -17.902 39.567 1.00 95.94 251 ASP A CA 1
ATOM 1970 C C . ASP A 1 251 ? -47.021 -16.770 39.938 1.00 95.94 251 ASP A C 1
ATOM 1972 O O . ASP A 1 251 ? -45.829 -16.914 39.671 1.00 95.94 251 ASP A O 1
ATOM 1976 N N . VAL A 1 252 ? -47.459 -15.650 40.533 1.00 97.19 252 VAL A N 1
ATOM 1977 C CA . VAL A 1 252 ? -46.565 -14.553 40.958 1.00 97.19 252 VAL A CA 1
ATOM 1978 C C . VAL A 1 252 ? -45.921 -14.871 42.310 1.00 97.19 252 VAL A C 1
ATOM 1980 O O . VAL A 1 252 ? -46.603 -15.037 43.324 1.00 97.19 252 VAL A O 1
ATOM 1983 N N . ALA A 1 253 ? -44.587 -14.943 42.308 1.00 97.50 253 ALA A N 1
ATOM 1984 C CA . ALA A 1 253 ? -43.745 -15.138 43.484 1.00 97.50 253 ALA A CA 1
ATOM 1985 C C . ALA A 1 253 ? -43.338 -13.811 44.137 1.00 97.50 253 ALA A C 1
ATOM 1987 O O . ALA A 1 253 ? -43.306 -13.737 45.360 1.00 97.50 253 ALA A O 1
ATOM 1988 N N . PHE A 1 254 ? -43.041 -12.771 43.350 1.00 97.88 254 PHE A N 1
ATOM 1989 C CA . PHE A 1 254 ? -42.664 -11.451 43.868 1.00 97.88 254 PHE A CA 1
ATOM 1990 C C . PHE A 1 254 ? -43.009 -10.300 42.915 1.00 97.88 254 PHE A C 1
ATOM 1992 O O . PHE A 1 254 ? -43.102 -10.480 41.695 1.00 97.88 254 PHE A O 1
ATOM 1999 N N . VAL A 1 255 ? -43.146 -9.107 43.489 1.00 97.75 255 VAL A N 1
ATOM 2000 C CA . VAL A 1 255 ? -43.333 -7.829 42.793 1.00 97.75 255 VAL A CA 1
ATOM 2001 C C . VAL A 1 255 ? -42.239 -6.862 43.249 1.00 97.75 255 VAL A C 1
ATOM 2003 O O . VAL A 1 255 ? -41.913 -6.811 44.434 1.00 97.75 255 VAL A O 1
ATOM 2006 N N . VAL A 1 256 ? -41.653 -6.118 42.312 1.00 96.12 256 VAL A N 1
ATOM 2007 C CA . VAL A 1 256 ? -40.548 -5.170 42.545 1.00 96.12 256 VAL A CA 1
ATOM 2008 C C . VAL A 1 256 ? -40.827 -3.812 41.904 1.00 96.12 256 VAL A C 1
ATOM 2010 O O . VAL A 1 256 ? -41.415 -3.750 40.821 1.00 96.12 256 VAL A O 1
ATOM 2013 N N . GLY A 1 257 ? -40.376 -2.741 42.560 1.00 93.81 257 GLY A N 1
ATOM 2014 C CA . GLY A 1 257 ? -40.417 -1.371 42.047 1.00 93.81 257 GLY A CA 1
ATOM 2015 C C . GLY A 1 257 ? -39.032 -0.831 41.647 1.00 93.81 257 GLY A C 1
ATOM 2016 O O . GLY A 1 257 ? -38.023 -1.546 41.715 1.00 93.81 257 GLY A O 1
ATOM 2017 N N . PRO A 1 258 ? -38.952 0.426 41.177 1.00 93.62 258 PRO A N 1
ATOM 2018 C CA . PRO A 1 258 ? -37.696 1.101 40.866 1.00 93.62 258 PRO A CA 1
ATOM 2019 C C . PRO A 1 258 ? -36.919 1.484 42.132 1.00 93.62 258 PRO A C 1
ATOM 2021 O O . PRO A 1 258 ? -37.508 1.753 43.177 1.00 93.62 258 PRO A O 1
ATOM 2024 N N . GLN A 1 259 ? -35.594 1.600 42.019 1.00 89.75 259 GLN A N 1
ATOM 2025 C CA . GLN A 1 259 ? -34.796 2.382 42.965 1.00 89.75 259 GLN A CA 1
ATOM 2026 C C . GLN A 1 259 ? -34.727 3.840 42.486 1.00 89.75 259 GLN A C 1
ATOM 2028 O O . GLN A 1 259 ? -34.439 4.092 41.316 1.00 89.75 259 GLN A O 1
ATOM 2033 N N . VAL A 1 260 ? -34.994 4.781 43.393 1.00 88.88 260 VAL A N 1
ATOM 2034 C CA . VAL A 1 260 ? -35.007 6.237 43.162 1.00 88.88 260 VAL A CA 1
ATOM 2035 C C . VAL A 1 260 ? -34.346 6.919 44.360 1.00 88.88 260 VAL A C 1
ATOM 2037 O O . VAL A 1 260 ? -34.608 6.523 45.498 1.00 88.88 260 VAL A O 1
ATOM 2040 N N . TYR A 1 261 ? -33.501 7.929 44.126 1.00 88.81 261 TYR A N 1
ATOM 2041 C CA . TYR A 1 261 ? -32.690 8.551 45.181 1.00 88.81 261 TYR A CA 1
ATOM 2042 C C . TYR A 1 261 ? -33.199 9.937 45.596 1.00 88.81 261 TYR A C 1
ATOM 2044 O O . TYR A 1 261 ? -33.079 10.902 44.851 1.00 88.81 261 TYR A O 1
ATOM 2052 N N . GLY A 1 262 ? -33.709 10.062 46.823 1.00 82.44 262 GLY A N 1
ATOM 2053 C CA . GLY A 1 262 ? -34.221 11.323 47.375 1.00 82.44 262 GLY A CA 1
ATOM 2054 C C . GLY A 1 262 ? -33.139 12.339 47.761 1.00 82.44 262 GLY A C 1
ATOM 2055 O O . GLY A 1 262 ? -33.392 13.543 47.782 1.00 82.44 262 GLY A O 1
ATOM 2056 N N . ASN A 1 263 ? -31.908 11.895 48.029 1.00 84.81 263 ASN A N 1
ATOM 2057 C CA . ASN A 1 263 ? -30.780 12.752 48.418 1.00 84.81 263 ASN A CA 1
ATOM 2058 C C . ASN A 1 263 ? -30.076 13.400 47.201 1.00 84.81 263 ASN A C 1
ATOM 2060 O O . ASN A 1 263 ? -28.846 13.384 47.087 1.00 84.81 263 ASN A O 1
ATOM 2064 N N . TYR A 1 264 ? -30.859 13.996 46.294 1.00 78.69 264 TYR A N 1
ATOM 2065 C CA . TYR A 1 264 ? -30.450 14.519 44.980 1.00 78.69 264 TYR A CA 1
ATOM 2066 C C . TYR A 1 264 ? -29.629 15.833 45.035 1.00 78.69 264 TYR A C 1
ATOM 2068 O O . TYR A 1 264 ? -29.816 16.767 44.251 1.00 78.69 264 TYR A O 1
ATOM 2076 N N . VAL A 1 265 ? -28.696 15.927 45.986 1.00 76.12 265 VAL A N 1
ATOM 2077 C CA . VAL A 1 265 ? -27.873 17.113 46.273 1.00 76.12 265 VAL A CA 1
ATOM 2078 C C . VAL A 1 265 ? -26.484 16.991 45.634 1.00 76.12 265 VAL A C 1
ATOM 2080 O O . VAL A 1 265 ? -26.067 17.881 44.892 1.00 76.12 265 VAL A O 1
ATOM 2083 N N . SER A 1 266 ? -25.787 15.870 45.866 1.00 82.81 266 SER A N 1
ATOM 2084 C CA . SER A 1 266 ? -24.423 15.618 45.367 1.00 82.81 266 SER A CA 1
ATOM 2085 C C . SER A 1 266 ? -24.402 15.342 43.855 1.00 82.81 266 SER A C 1
ATOM 2087 O O . SER A 1 266 ? -25.243 14.581 43.370 1.00 82.81 266 SER A O 1
ATOM 2089 N N . PRO A 1 267 ? -23.417 15.863 43.090 1.00 84.19 267 PRO A N 1
ATOM 2090 C CA . PRO A 1 267 ? -23.202 15.468 41.695 1.00 84.19 267 PRO A CA 1
ATOM 2091 C C . PRO A 1 267 ? -23.027 13.954 41.508 1.00 84.19 267 PRO A C 1
ATOM 2093 O O . PRO A 1 267 ? -23.423 13.427 40.469 1.00 84.19 267 PRO A O 1
ATOM 2096 N N . VAL A 1 268 ? -22.481 13.253 42.514 1.00 86.56 268 VAL A N 1
ATOM 2097 C CA . VAL A 1 268 ? -22.322 11.791 42.486 1.00 86.56 268 VAL A CA 1
ATOM 2098 C C . VAL A 1 268 ? -23.686 11.104 42.532 1.00 86.56 268 VAL A C 1
ATOM 2100 O O . VAL A 1 268 ? -23.950 10.275 41.666 1.00 86.56 268 VAL A O 1
ATOM 2103 N N . THR A 1 269 ? -24.590 11.500 43.439 1.00 87.31 269 THR A N 1
ATOM 2104 C CA . THR A 1 269 ? -25.956 10.946 43.496 1.00 87.31 269 THR A CA 1
ATOM 2105 C C . THR A 1 269 ? -26.673 11.099 42.153 1.00 87.31 269 THR A C 1
ATOM 2107 O O . THR A 1 269 ? -27.203 10.126 41.620 1.00 87.31 269 THR A O 1
ATOM 2110 N N . LYS A 1 270 ? -26.628 12.306 41.566 1.00 86.56 270 LYS A N 1
ATOM 2111 C CA . LYS A 1 270 ? -27.304 12.622 40.293 1.00 86.56 270 LYS A CA 1
ATOM 2112 C C . LYS A 1 270 ? -26.801 11.754 39.142 1.00 86.56 270 LYS A C 1
ATOM 2114 O O . LYS A 1 270 ? -27.579 11.242 38.341 1.00 86.56 270 LYS A O 1
ATOM 2119 N N . ALA A 1 271 ? -25.485 11.583 39.059 1.00 87.25 271 ALA A N 1
ATOM 2120 C CA . ALA A 1 271 ? -24.858 10.778 38.022 1.00 87.25 271 ALA A CA 1
ATOM 2121 C C . ALA A 1 271 ? -25.055 9.264 38.247 1.00 87.25 271 ALA A C 1
ATOM 2123 O O . ALA A 1 271 ? -25.204 8.537 37.266 1.00 87.25 271 ALA A O 1
ATOM 2124 N N . ALA A 1 272 ? -25.138 8.801 39.501 1.00 88.06 272 ALA A N 1
ATOM 2125 C CA . ALA A 1 272 ? -25.434 7.409 39.847 1.00 88.06 272 ALA A CA 1
ATOM 2126 C C . ALA A 1 272 ? -26.878 7.021 39.489 1.00 88.06 272 ALA A C 1
ATOM 2128 O O . ALA A 1 272 ? -27.097 6.001 38.838 1.00 88.06 272 ALA A O 1
ATOM 2129 N N . GLU A 1 273 ? -27.858 7.872 39.804 1.00 88.06 273 GLU A N 1
ATOM 2130 C CA . GLU A 1 273 ? -29.252 7.669 39.382 1.00 88.06 273 GLU A CA 1
ATOM 2131 C C . GLU A 1 273 ? -29.368 7.644 37.849 1.00 88.06 273 GLU A C 1
ATOM 2133 O O . GLU A 1 273 ? -29.956 6.734 37.260 1.00 88.06 273 GLU A O 1
ATOM 2138 N N . SER A 1 274 ? -28.698 8.587 37.175 1.00 88.00 274 SER A N 1
ATOM 2139 C CA . SER A 1 274 ? -28.674 8.660 35.711 1.00 88.00 274 SER A CA 1
ATOM 2140 C C . SER A 1 274 ? -27.946 7.470 35.047 1.00 88.00 274 SER A C 1
ATOM 2142 O O . SER A 1 274 ? -28.207 7.187 33.871 1.00 88.00 274 SER A O 1
ATOM 2144 N N . GLN A 1 275 ? -27.082 6.751 35.784 1.00 88.69 275 GLN A N 1
ATOM 2145 C CA . GLN A 1 275 ? -26.438 5.495 35.370 1.00 88.69 275 GLN A CA 1
ATOM 2146 C C . GLN A 1 275 ? -27.389 4.293 35.482 1.00 88.69 275 GLN A C 1
ATOM 2148 O O . GLN A 1 275 ? -27.460 3.481 34.559 1.00 88.69 275 GLN A O 1
ATOM 2153 N N . GLN A 1 276 ? -28.167 4.208 36.564 1.00 88.19 276 GLN A N 1
ATOM 2154 C CA . GLN A 1 276 ? -29.148 3.135 36.784 1.00 88.19 276 GLN A CA 1
ATOM 2155 C C . GLN A 1 276 ? -30.397 3.246 35.894 1.00 88.19 276 GLN A C 1
ATOM 2157 O O . GLN A 1 276 ? -31.148 2.274 35.780 1.00 88.19 276 GLN A O 1
ATOM 2162 N N . PHE A 1 277 ? -30.592 4.392 35.227 1.00 88.69 277 PHE A N 1
ATOM 2163 C CA . PHE A 1 277 ? -31.691 4.665 34.296 1.00 88.69 277 PHE A CA 1
ATOM 2164 C C . PHE A 1 277 ? -32.052 3.462 33.404 1.00 88.69 277 PHE A C 1
ATOM 2166 O O . PHE A 1 277 ? -33.186 2.993 33.463 1.00 88.69 277 PHE A O 1
ATOM 2173 N N . LEU A 1 278 ? -31.112 2.919 32.613 1.00 87.88 278 LEU A N 1
ATOM 2174 C CA . LEU A 1 278 ? -31.421 1.837 31.661 1.00 87.88 278 LEU A CA 1
ATOM 2175 C C . LEU A 1 278 ? -31.988 0.594 32.362 1.00 87.88 278 LEU A C 1
ATOM 2177 O O . LEU A 1 278 ? -32.872 -0.069 31.821 1.00 87.88 278 LEU A O 1
ATOM 2181 N N . PHE A 1 279 ? -31.519 0.289 33.571 1.00 91.06 279 PHE A N 1
ATOM 2182 C CA . PHE A 1 279 ? -31.934 -0.897 34.308 1.00 91.06 279 PHE A CA 1
ATOM 2183 C C . PHE A 1 279 ? -33.395 -0.804 34.772 1.00 91.06 279 PHE A C 1
ATOM 2185 O O . PHE A 1 279 ? -34.209 -1.652 34.400 1.00 91.06 279 PHE A O 1
ATOM 2192 N N . HIS A 1 280 ? -33.752 0.246 35.516 1.00 91.56 280 HIS A N 1
ATOM 2193 C CA . HIS A 1 280 ? -35.109 0.411 36.053 1.00 91.56 280 HIS A CA 1
ATOM 2194 C C . HIS A 1 280 ? -36.106 0.943 35.011 1.00 91.56 280 HIS A C 1
ATOM 2196 O O . HIS A 1 280 ? -37.240 0.469 34.930 1.00 91.56 280 HIS A O 1
ATOM 2202 N N . ALA A 1 281 ? -35.710 1.894 34.165 1.00 89.38 281 ALA A N 1
ATOM 2203 C CA . ALA A 1 281 ? -36.627 2.491 33.198 1.00 89.38 281 ALA A CA 1
ATOM 2204 C C . ALA A 1 281 ? -36.944 1.575 32.007 1.00 89.38 281 ALA A C 1
ATOM 2206 O O . ALA A 1 281 ? -38.029 1.697 31.445 1.00 89.38 281 ALA A O 1
ATOM 2207 N N . LEU A 1 282 ? -36.032 0.669 31.622 1.00 91.50 282 LEU A N 1
ATOM 2208 C CA . LEU A 1 282 ? -36.160 -0.131 30.399 1.00 91.50 282 LEU A CA 1
ATOM 2209 C C . LEU A 1 282 ? -36.014 -1.640 30.632 1.00 91.50 282 LEU A C 1
ATOM 2211 O O . LEU A 1 282 ? -36.935 -2.392 30.320 1.00 91.50 282 LEU A O 1
ATOM 2215 N N . ILE A 1 283 ? -34.880 -2.102 31.166 1.00 93.19 283 ILE A N 1
ATOM 2216 C CA . ILE A 1 283 ? -34.541 -3.537 31.204 1.00 93.19 283 ILE A CA 1
ATOM 2217 C C . ILE A 1 283 ? -35.510 -4.319 32.104 1.00 93.19 283 ILE A C 1
ATOM 2219 O O . ILE A 1 283 ? -35.994 -5.380 31.711 1.00 93.19 283 ILE A O 1
ATOM 2223 N N . GLN A 1 284 ? -35.886 -3.781 33.266 1.00 94.75 284 GLN A N 1
ATOM 2224 C CA . GLN A 1 284 ? -36.884 -4.417 34.133 1.00 94.75 284 GLN A CA 1
ATOM 2225 C C . GLN A 1 284 ? -38.285 -4.461 33.483 1.00 94.75 284 GLN A C 1
ATOM 2227 O O . GLN A 1 284 ? -38.958 -5.496 33.516 1.00 94.75 284 GLN A O 1
ATOM 2232 N N . ARG A 1 285 ? -38.690 -3.398 32.766 1.00 95.00 285 ARG A N 1
ATOM 2233 C CA . ARG A 1 285 ? -39.914 -3.399 31.937 1.00 95.00 285 ARG A CA 1
ATOM 2234 C C . ARG A 1 285 ? -39.824 -4.388 30.763 1.00 95.00 285 ARG A C 1
ATOM 2236 O O . ARG A 1 285 ? -40.847 -4.913 30.330 1.00 95.00 285 ARG A O 1
ATOM 2243 N N . ALA A 1 286 ? -38.631 -4.683 30.244 1.00 94.94 286 ALA A N 1
ATOM 2244 C CA . ALA A 1 286 ? -38.414 -5.752 29.267 1.00 94.94 286 ALA A CA 1
ATOM 2245 C C . ALA A 1 286 ? -38.566 -7.146 29.906 1.00 94.94 286 ALA A C 1
ATOM 2247 O O . ALA A 1 286 ? -39.207 -8.016 29.316 1.00 94.94 286 ALA A O 1
ATOM 2248 N N . GLY A 1 287 ? -38.110 -7.343 31.148 1.00 95.12 287 GLY A N 1
ATOM 2249 C CA . GLY A 1 287 ? -38.313 -8.580 31.920 1.00 95.12 287 GLY A CA 1
ATOM 2250 C C . GLY A 1 287 ? -39.788 -8.995 32.064 1.00 95.12 287 GLY A C 1
ATOM 2251 O O . GLY A 1 287 ? -40.115 -10.188 32.019 1.00 95.12 287 GLY A O 1
ATOM 2252 N N . ASN A 1 288 ? -40.713 -8.028 32.119 1.00 96.25 288 ASN A N 1
ATOM 2253 C CA . ASN A 1 288 ? -42.166 -8.266 32.119 1.00 96.25 288 ASN A CA 1
ATOM 2254 C C . ASN A 1 288 ? -42.669 -9.054 30.885 1.00 96.25 288 ASN A C 1
ATOM 2256 O O . ASN A 1 288 ? -43.621 -9.839 30.995 1.00 96.25 288 ASN A O 1
ATOM 2260 N N . ARG A 1 289 ? -42.013 -8.930 29.714 1.00 95.44 289 ARG A N 1
ATOM 2261 C CA . ARG A 1 289 ? -42.304 -9.750 28.513 1.00 95.44 289 ARG A CA 1
ATOM 2262 C C . ARG A 1 289 ? -42.122 -11.242 28.779 1.00 95.44 289 ARG A C 1
ATOM 2264 O O . ARG A 1 289 ? -42.849 -12.055 28.201 1.00 95.44 289 ARG A O 1
ATOM 2271 N N . TYR A 1 290 ? -41.146 -11.578 29.614 1.00 95.19 290 TYR A N 1
ATOM 2272 C CA . TYR A 1 290 ? -40.700 -12.937 29.914 1.00 95.19 290 TYR A CA 1
ATOM 2273 C C . TYR A 1 290 ? -41.275 -13.481 31.228 1.00 95.19 290 TYR A C 1
ATOM 2275 O O . TYR A 1 290 ? -41.060 -14.651 31.560 1.00 95.19 290 TYR A O 1
ATOM 2283 N N . ARG A 1 291 ? -42.053 -12.654 31.950 1.00 95.12 291 ARG A N 1
ATOM 2284 C CA . ARG A 1 291 ? -42.573 -12.947 33.296 1.00 95.12 291 ARG A CA 1
ATOM 2285 C C . ARG A 1 291 ? -41.444 -13.283 34.278 1.00 95.12 291 ARG A C 1
ATOM 2287 O O . ARG A 1 291 ? -41.597 -14.208 35.075 1.00 95.12 291 ARG A O 1
ATOM 2294 N N . ALA A 1 292 ? -40.305 -12.607 34.120 1.00 95.25 292 ALA A N 1
ATOM 2295 C CA . ALA A 1 292 ? -39.109 -12.802 34.930 1.00 95.25 292 ALA A CA 1
ATOM 2296 C C . ALA A 1 292 ? -38.243 -11.524 35.090 1.00 95.25 292 ALA A C 1
ATOM 2298 O O . ALA A 1 292 ? -37.028 -11.608 34.902 1.00 95.25 292 ALA A O 1
ATOM 2299 N N . PRO A 1 293 ? -38.805 -10.332 35.400 1.00 95.25 293 PRO A N 1
ATOM 2300 C CA . PRO A 1 293 ? -37.986 -9.227 35.902 1.00 95.25 293 PRO A CA 1
ATOM 2301 C C . PRO A 1 293 ? -37.163 -9.653 37.129 1.00 95.25 293 PRO A C 1
ATOM 2303 O O . PRO A 1 293 ? -37.587 -10.476 37.947 1.00 95.25 293 PRO A O 1
ATOM 2306 N N . MET A 1 294 ? -35.953 -9.112 37.235 1.00 93.62 294 MET A N 1
ATOM 2307 C CA . MET A 1 294 ? -34.975 -9.503 38.248 1.00 93.62 294 MET A CA 1
ATOM 2308 C C . MET A 1 294 ? -35.406 -8.999 39.627 1.00 93.62 294 MET A C 1
ATOM 2310 O O . MET A 1 294 ? -35.790 -7.840 39.767 1.00 93.62 294 MET A O 1
ATOM 2314 N N . PHE A 1 295 ? -35.308 -9.860 40.642 1.00 94.25 295 PHE A N 1
ATOM 2315 C CA . PHE A 1 295 ? -35.559 -9.481 42.031 1.00 94.25 295 PHE A CA 1
ATOM 2316 C C . PHE A 1 295 ? -34.491 -8.481 42.496 1.00 94.25 295 PHE A C 1
ATOM 2318 O O . PHE A 1 295 ? -33.299 -8.764 42.380 1.00 94.25 295 PHE A O 1
ATOM 2325 N N . VAL A 1 296 ? -34.937 -7.327 42.994 1.00 89.50 296 VAL A N 1
ATOM 2326 C CA . VAL A 1 296 ? -34.117 -6.267 43.588 1.00 89.50 296 VAL A CA 1
ATOM 2327 C C . VAL A 1 296 ? -34.622 -6.044 45.012 1.00 89.50 296 VAL A C 1
ATOM 2329 O O . VAL A 1 296 ? -35.822 -5.874 45.220 1.00 89.50 296 VAL A O 1
ATOM 2332 N N . GLY A 1 297 ? -33.724 -6.064 45.994 1.00 83.44 297 GLY A N 1
ATOM 2333 C CA . GLY A 1 297 ? -34.067 -6.050 47.420 1.00 83.44 297 GLY A CA 1
ATOM 2334 C C . GLY A 1 297 ? -34.385 -4.676 48.024 1.00 83.44 297 GLY A C 1
ATOM 2335 O O . GLY A 1 297 ? -34.550 -4.601 49.241 1.00 83.44 297 GLY A O 1
ATOM 2336 N N . THR A 1 298 ? -34.436 -3.618 47.207 1.00 86.75 298 THR A N 1
ATOM 2337 C CA . THR A 1 298 ? -34.554 -2.207 47.631 1.00 86.75 298 THR A CA 1
ATOM 2338 C C . THR A 1 298 ? -35.977 -1.812 48.002 1.00 86.75 298 THR A C 1
ATOM 2340 O O . THR A 1 298 ? -36.189 -1.077 48.962 1.00 86.75 298 THR A O 1
ATOM 2343 N N . ASN A 1 299 ? -36.959 -2.300 47.240 1.00 92.19 299 ASN A N 1
ATOM 2344 C CA . ASN A 1 299 ? -38.371 -2.288 47.593 1.00 92.19 299 ASN A CA 1
ATOM 2345 C C . ASN A 1 299 ? -39.115 -3.397 46.835 1.00 92.19 299 ASN A C 1
ATOM 2347 O O . ASN A 1 299 ? -38.966 -3.557 45.621 1.00 92.19 299 ASN A O 1
ATOM 2351 N N . ASN A 1 300 ? -39.857 -4.221 47.568 1.00 96.19 300 ASN A N 1
ATOM 2352 C CA . ASN A 1 300 ? -40.444 -5.443 47.031 1.00 96.19 300 ASN A CA 1
ATOM 2353 C C . ASN A 1 300 ? -41.595 -5.970 47.895 1.00 96.19 300 ASN A C 1
ATOM 2355 O O . ASN A 1 300 ? -41.740 -5.607 49.060 1.00 96.19 300 ASN A O 1
ATOM 2359 N N . VAL A 1 301 ? -42.381 -6.871 47.311 1.00 97.38 301 VAL A N 1
ATOM 2360 C CA . VAL A 1 301 ? -43.308 -7.758 48.020 1.00 97.38 301 VAL A CA 1
ATOM 2361 C C . VAL A 1 301 ? -43.068 -9.181 47.526 1.00 97.38 301 VAL A C 1
ATOM 2363 O O . VAL A 1 301 ? -42.846 -9.386 46.330 1.00 97.38 301 VAL A O 1
ATOM 2366 N N . VAL A 1 302 ? -43.103 -10.172 48.418 1.00 97.56 302 VAL A N 1
ATOM 2367 C CA . VAL A 1 302 ? -42.797 -11.576 48.113 1.00 97.56 302 VAL A CA 1
ATOM 2368 C C . VAL A 1 302 ? -43.799 -12.519 48.773 1.00 97.56 302 VAL A C 1
ATOM 2370 O O . VAL A 1 302 ? -44.104 -12.406 49.959 1.00 97.56 302 VAL A O 1
ATOM 2373 N N . ARG A 1 303 ? -44.275 -13.504 48.006 1.00 97.44 303 ARG A N 1
ATOM 2374 C CA . ARG A 1 303 ? -45.126 -14.598 48.482 1.00 97.44 303 ARG A CA 1
ATOM 2375 C C . ARG A 1 303 ? -44.297 -15.573 49.314 1.00 97.44 303 ARG A C 1
ATOM 2377 O O . ARG A 1 303 ? -43.385 -16.223 48.797 1.00 97.44 303 ARG A O 1
ATOM 2384 N N . ILE A 1 304 ? -44.654 -15.737 50.585 1.00 96.44 304 ILE A N 1
ATOM 2385 C CA . ILE A 1 304 ? -43.880 -16.542 51.541 1.00 96.44 304 ILE A CA 1
ATOM 2386 C C . ILE A 1 304 ? -43.789 -18.014 51.114 1.00 96.44 304 ILE A C 1
ATOM 2388 O O . ILE A 1 304 ? -42.720 -18.620 51.207 1.00 96.44 304 ILE A O 1
ATOM 2392 N N . ALA A 1 305 ? -44.866 -18.575 50.556 1.00 95.38 305 ALA A N 1
ATOM 2393 C CA . ALA A 1 305 ? -44.878 -19.942 50.027 1.00 95.38 305 ALA A CA 1
ATOM 2394 C C . ALA A 1 305 ? -43.820 -20.178 48.927 1.00 95.38 305 ALA A C 1
ATOM 2396 O O . ALA A 1 305 ? -43.187 -21.234 48.897 1.00 95.38 305 ALA A O 1
ATOM 2397 N N . ALA A 1 306 ? -43.581 -19.187 48.059 1.00 96.19 306 ALA A N 1
ATOM 2398 C CA . ALA A 1 306 ? -42.591 -19.293 46.988 1.00 96.19 306 ALA A CA 1
ATOM 2399 C C . ALA A 1 306 ? -41.156 -19.285 47.544 1.00 96.19 306 ALA A C 1
ATOM 2401 O O . ALA A 1 306 ? -40.327 -20.092 47.126 1.00 96.19 306 ALA A O 1
ATOM 2402 N N . LEU A 1 307 ? -40.868 -18.434 48.539 1.00 94.19 307 LEU A N 1
ATOM 2403 C CA . LEU A 1 307 ? -39.566 -18.426 49.217 1.00 94.19 307 LEU A CA 1
ATOM 2404 C C . LEU A 1 307 ? -39.307 -19.698 50.022 1.00 94.19 307 LEU A C 1
ATOM 2406 O O . LEU A 1 307 ? -38.205 -20.240 49.962 1.00 94.19 307 LEU A O 1
ATOM 2410 N N . ARG A 1 308 ? -40.315 -20.211 50.736 1.00 93.81 308 ARG A N 1
ATOM 2411 C CA . ARG A 1 308 ? -40.201 -21.474 51.479 1.00 93.81 308 ARG A CA 1
ATOM 2412 C C . ARG A 1 308 ? -39.833 -22.642 50.564 1.00 93.81 308 ARG A C 1
ATOM 2414 O O . ARG A 1 308 ? -38.967 -23.430 50.930 1.00 93.81 308 ARG A O 1
ATOM 2421 N N . GLN A 1 309 ? -40.391 -22.702 49.352 1.00 94.56 309 GLN A N 1
ATOM 2422 C CA . GLN A 1 309 ? -40.045 -23.730 48.364 1.00 94.56 309 GLN A CA 1
ATOM 2423 C C . GLN A 1 309 ? -38.554 -23.730 47.975 1.00 94.56 309 GLN A C 1
ATOM 2425 O O . GLN A 1 309 ? -37.989 -24.798 47.749 1.00 94.56 309 GLN A O 1
ATOM 2430 N N . VAL A 1 310 ? -37.908 -22.561 47.898 1.00 92.31 310 VAL A N 1
ATOM 2431 C CA . VAL A 1 310 ? -36.478 -22.445 47.544 1.00 92.31 310 VAL A CA 1
ATOM 2432 C C . VAL A 1 310 ? -35.538 -22.422 48.757 1.00 92.31 310 VAL A C 1
ATOM 2434 O O . VAL A 1 310 ? -34.329 -22.271 48.587 1.00 92.31 310 VAL A O 1
ATOM 2437 N N . GLY A 1 311 ? -36.064 -22.616 49.973 1.00 90.75 311 GLY A N 1
ATOM 2438 C CA . GLY A 1 311 ? -35.280 -22.626 51.213 1.00 90.75 311 GLY A CA 1
ATOM 2439 C C . GLY A 1 311 ? -34.943 -21.237 51.772 1.00 90.75 311 GLY A C 1
ATOM 2440 O O . GLY A 1 311 ? -33.982 -21.109 52.529 1.00 90.75 311 GLY A O 1
ATOM 2441 N N . GLY A 1 312 ? -35.717 -20.210 51.406 1.00 92.38 312 GLY A N 1
ATOM 2442 C CA . GLY A 1 312 ? -35.512 -18.816 51.808 1.00 92.38 312 GLY A CA 1
ATOM 2443 C C . GLY A 1 312 ? -34.644 -18.009 50.835 1.00 92.38 312 GLY A C 1
ATOM 2444 O O . GLY A 1 312 ? -34.431 -18.393 49.685 1.00 92.38 312 GLY A O 1
ATOM 2445 N N . LEU A 1 313 ? -34.150 -16.859 51.297 1.00 92.44 313 LEU A N 1
ATOM 2446 C CA . LEU A 1 313 ? -33.196 -16.022 50.566 1.00 92.44 313 LEU A CA 1
ATOM 2447 C C . LEU A 1 313 ? -31.815 -16.702 50.484 1.00 92.44 313 LEU A C 1
ATOM 2449 O O . LEU A 1 313 ? -31.326 -17.282 51.455 1.00 92.44 313 LEU A O 1
ATOM 2453 N N . TYR A 1 314 ? -31.172 -16.613 49.323 1.00 89.81 314 TYR A N 1
ATOM 2454 C CA . TYR A 1 314 ? -29.971 -17.380 48.978 1.00 89.81 314 TYR A CA 1
ATOM 2455 C C . TYR A 1 314 ? -28.663 -16.776 49.539 1.00 89.81 314 TYR A C 1
ATOM 2457 O O . TYR A 1 314 ? -28.493 -15.557 49.557 1.00 89.81 314 TYR A O 1
ATOM 2465 N N . ASP A 1 315 ? -27.684 -17.619 49.915 1.00 87.56 315 ASP A N 1
ATOM 2466 C CA . ASP A 1 315 ? -26.353 -17.180 50.394 1.00 87.56 315 ASP A CA 1
ATOM 2467 C C . ASP A 1 315 ? -25.509 -16.583 49.249 1.00 87.56 315 ASP A C 1
ATOM 2469 O O . ASP A 1 315 ? -24.754 -17.275 48.553 1.00 87.56 315 ASP A O 1
ATOM 2473 N N . SER A 1 316 ? -25.663 -15.274 49.051 1.00 84.94 316 SER A N 1
ATOM 2474 C CA . SER A 1 316 ? -24.934 -14.446 48.086 1.00 84.94 316 SER A CA 1
ATOM 2475 C C . SER A 1 316 ? -24.613 -13.063 48.678 1.00 84.94 316 SER A C 1
ATOM 2477 O O . SER A 1 316 ? -25.093 -12.704 49.752 1.00 84.94 316 SER A O 1
ATOM 2479 N N . ILE A 1 317 ? -23.765 -12.300 47.980 1.00 78.94 317 ILE A N 1
ATOM 2480 C CA . ILE A 1 317 ? -23.533 -10.856 48.210 1.00 78.94 317 ILE A CA 1
ATOM 2481 C C . ILE A 1 317 ? -24.647 -10.008 47.556 1.00 78.94 317 ILE A C 1
ATOM 2483 O O . ILE A 1 317 ? -24.829 -8.848 47.912 1.00 78.94 317 ILE A O 1
ATOM 2487 N N . THR A 1 318 ? -25.376 -10.603 46.608 1.00 82.12 318 THR A N 1
ATOM 2488 C CA . THR A 1 318 ? -26.618 -10.100 46.004 1.00 82.12 318 THR A CA 1
ATOM 2489 C C . THR A 1 318 ? -27.674 -11.198 46.161 1.00 82.12 318 THR A C 1
ATOM 2491 O O . THR A 1 318 ? -27.933 -11.976 45.233 1.00 82.12 318 THR A O 1
ATOM 2494 N N . GLU A 1 319 ? -28.159 -11.381 47.391 1.00 87.12 319 GLU A N 1
ATOM 2495 C CA . GLU A 1 319 ? -29.136 -12.415 47.752 1.00 87.12 319 GLU A CA 1
ATOM 2496 C C . GLU A 1 319 ? -30.439 -12.296 46.963 1.00 87.12 319 GLU A C 1
ATOM 2498 O O . GLU A 1 319 ? -31.032 -13.308 46.601 1.00 87.12 319 GLU A O 1
ATOM 2503 N N . ASP A 1 320 ? -30.851 -11.072 46.651 1.00 90.50 320 ASP A N 1
ATOM 2504 C CA . ASP A 1 320 ? -32.063 -10.719 45.924 1.00 90.50 320 ASP A CA 1
ATOM 2505 C C . ASP A 1 320 ? -32.054 -11.326 44.518 1.00 90.50 320 ASP A C 1
ATOM 2507 O O . ASP A 1 320 ? -32.818 -12.251 44.228 1.00 90.50 320 ASP A O 1
ATOM 2511 N N . MET A 1 321 ? -31.106 -10.915 43.676 1.00 91.25 321 MET A N 1
ATOM 2512 C CA . MET A 1 321 ? -30.938 -11.424 42.318 1.00 91.25 321 MET A CA 1
ATOM 2513 C C . MET A 1 321 ? -30.736 -12.946 42.308 1.00 91.25 321 MET A C 1
ATOM 2515 O O . MET A 1 321 ? -31.326 -13.637 41.473 1.00 91.25 321 MET A O 1
ATOM 2519 N N . ALA A 1 322 ? -29.931 -13.476 43.236 1.00 91.25 322 ALA A N 1
ATOM 2520 C CA . ALA A 1 322 ? -29.660 -14.910 43.345 1.00 91.25 322 ALA A CA 1
ATOM 2521 C C . ALA A 1 322 ? -30.918 -15.720 43.706 1.00 91.25 322 ALA A C 1
ATOM 2523 O O . ALA A 1 322 ? -31.120 -16.810 43.163 1.00 91.25 322 ALA A O 1
ATOM 2524 N N . THR A 1 323 ? -31.785 -15.180 44.569 1.00 93.62 323 THR A N 1
ATOM 2525 C CA . THR A 1 323 ? -33.058 -15.809 44.948 1.00 93.62 323 THR A CA 1
ATOM 2526 C C . THR A 1 323 ? -34.090 -15.688 43.833 1.00 93.62 323 THR A C 1
ATOM 2528 O O . THR A 1 323 ? -34.733 -16.675 43.492 1.00 93.62 323 THR A O 1
ATOM 2531 N N . GLY A 1 324 ? -34.213 -14.518 43.197 1.00 93.81 324 GLY A N 1
ATOM 2532 C CA . GLY A 1 324 ? -35.115 -14.318 42.059 1.00 93.81 324 GLY A CA 1
ATOM 2533 C C . GLY A 1 324 ? -34.782 -15.238 40.882 1.00 93.81 324 GLY A C 1
ATOM 2534 O O . GLY A 1 324 ? -35.680 -15.807 40.262 1.00 93.81 324 GLY A O 1
ATOM 2535 N N . PHE A 1 325 ? -33.489 -15.441 40.612 1.00 93.94 325 PHE A N 1
ATOM 2536 C CA . PHE A 1 325 ? -33.020 -16.406 39.618 1.00 93.94 325 PHE A CA 1
ATOM 2537 C C . PHE A 1 325 ? -33.413 -17.845 39.971 1.00 93.94 325 PHE A C 1
ATOM 2539 O O . PHE A 1 325 ? -33.858 -18.585 39.095 1.00 93.94 325 PHE A O 1
ATOM 2546 N N . GLU A 1 326 ? -33.287 -18.241 41.242 1.00 92.88 326 GLU A N 1
ATOM 2547 C CA . GLU A 1 326 ? -33.687 -19.576 41.691 1.00 92.88 326 GLU A CA 1
ATOM 2548 C C . GLU A 1 326 ? -35.209 -19.762 41.599 1.00 92.88 326 GLU A C 1
ATOM 2550 O O . GLU A 1 326 ? -35.657 -20.714 40.964 1.00 92.88 326 GLU A O 1
ATOM 2555 N N . LEU A 1 327 ? -36.008 -18.820 42.113 1.00 94.69 327 LEU A N 1
ATOM 2556 C CA . LEU A 1 327 ? -37.476 -18.842 42.038 1.00 94.69 327 LEU A CA 1
ATOM 2557 C C . LEU A 1 327 ? -37.973 -19.075 40.602 1.00 94.69 327 LEU A C 1
ATOM 2559 O O . LEU A 1 327 ? -38.808 -19.947 40.373 1.00 94.69 327 LEU A O 1
ATOM 2563 N N . HIS A 1 328 ? -37.410 -18.375 39.612 1.00 95.31 328 HIS A N 1
ATOM 2564 C CA . HIS A 1 328 ? -37.802 -18.518 38.203 1.00 95.31 328 HIS A CA 1
ATOM 2565 C C . HIS A 1 328 ? -37.430 -19.851 37.537 1.00 95.31 328 HIS A C 1
ATOM 2567 O O . HIS A 1 328 ? -37.943 -20.129 36.445 1.00 95.31 328 HIS A O 1
ATOM 2573 N N . ARG A 1 329 ? -36.562 -20.658 38.164 1.00 93.50 329 ARG A N 1
ATOM 2574 C CA . ARG A 1 329 ? -36.246 -22.039 37.760 1.00 93.50 329 ARG A CA 1
ATOM 2575 C C . ARG A 1 329 ? -37.238 -23.057 38.332 1.00 93.50 329 ARG A C 1
ATOM 2577 O O . ARG A 1 329 ? -37.341 -24.153 37.791 1.00 93.50 329 ARG A O 1
ATOM 2584 N N . HIS A 1 330 ? -37.962 -22.715 39.399 1.00 94.19 330 HIS A N 1
ATOM 2585 C CA . HIS A 1 330 ? -38.923 -23.608 40.053 1.00 94.19 330 HIS A CA 1
ATOM 2586 C C . HIS A 1 330 ? -40.352 -23.418 39.534 1.00 94.19 330 HIS A C 1
ATOM 2588 O O . HIS A 1 330 ? -40.725 -22.381 38.973 1.00 94.19 330 HIS A O 1
ATOM 2594 N N . LYS A 1 331 ? -41.167 -24.459 39.722 1.00 94.81 331 LYS A N 1
ATOM 2595 C CA . LYS A 1 331 ? -42.603 -24.457 39.431 1.00 94.81 331 LYS A CA 1
ATOM 2596 C C . LYS A 1 331 ? -43.399 -24.278 40.715 1.00 94.81 331 LYS A C 1
ATOM 2598 O O . LYS A 1 331 ? -43.084 -24.920 41.712 1.00 94.81 331 LYS A O 1
ATOM 2603 N N . ASN A 1 332 ? -44.438 -23.454 40.665 1.00 94.81 332 ASN A N 1
ATOM 2604 C CA . ASN A 1 332 ? -45.441 -23.375 41.715 1.00 94.81 332 ASN A CA 1
ATOM 2605 C C . ASN A 1 332 ? -46.107 -24.762 41.861 1.00 94.81 332 ASN A C 1
ATOM 2607 O O . ASN A 1 332 ? -46.656 -25.267 40.874 1.00 94.81 332 ASN A O 1
ATOM 2611 N N . PRO A 1 333 ? -46.061 -25.392 43.052 1.00 92.62 333 PRO A N 1
ATOM 2612 C CA . PRO A 1 333 ? -46.634 -26.720 43.262 1.00 92.62 333 PRO A CA 1
ATOM 2613 C C . PRO A 1 333 ? -48.163 -26.747 43.097 1.00 92.62 333 PRO A C 1
ATOM 2615 O O . PRO A 1 333 ? -48.702 -27.791 42.752 1.00 92.62 333 PRO A O 1
ATOM 2618 N N . VAL A 1 334 ? -48.858 -25.616 43.283 1.00 89.38 334 VAL A N 1
ATOM 2619 C CA . VAL A 1 334 ? -50.325 -25.507 43.169 1.00 89.38 334 VAL A CA 1
ATOM 2620 C C . VAL A 1 334 ? -50.782 -25.511 41.706 1.00 89.38 334 VAL A C 1
ATOM 2622 O O . VAL A 1 334 ? -51.819 -26.076 41.377 1.00 89.38 334 VAL A O 1
ATOM 2625 N N . THR A 1 335 ? -50.020 -24.883 40.805 1.00 91.00 335 THR A N 1
ATOM 2626 C CA . THR A 1 335 ? -50.443 -24.659 39.406 1.00 91.00 335 THR A CA 1
ATOM 2627 C C . THR A 1 335 ? -49.661 -25.475 38.376 1.00 91.00 335 THR A C 1
ATOM 2629 O O . THR A 1 335 ? -50.017 -25.474 37.195 1.00 91.00 335 THR A O 1
ATOM 2632 N N . GLY A 1 336 ? -48.546 -26.098 38.776 1.00 91.62 336 GLY A N 1
ATOM 2633 C CA . GLY A 1 336 ? -47.609 -26.795 37.888 1.00 91.62 336 GLY A CA 1
ATOM 2634 C C . GLY A 1 336 ? -46.825 -25.882 36.928 1.00 91.62 336 GLY A C 1
ATOM 2635 O O . GLY A 1 336 ? -46.051 -26.369 36.097 1.00 91.62 336 GLY A O 1
ATOM 2636 N N . ARG A 1 337 ? -47.001 -24.558 37.011 1.00 92.50 337 ARG A N 1
ATOM 2637 C CA . ARG A 1 337 ? -46.374 -23.562 36.123 1.00 92.50 337 ARG A CA 1
ATOM 2638 C C . ARG A 1 337 ? -45.151 -22.944 36.792 1.00 92.50 337 ARG A C 1
ATOM 2640 O O . ARG A 1 337 ? -45.065 -22.887 38.010 1.00 92.50 337 ARG A O 1
ATOM 2647 N N . HIS A 1 338 ? -44.194 -22.453 36.004 1.00 94.44 338 HIS A N 1
ATOM 2648 C CA . HIS A 1 338 ? -43.038 -21.749 36.569 1.00 94.44 338 HIS A CA 1
ATOM 2649 C C . HIS A 1 338 ? -43.464 -20.455 37.269 1.00 94.44 338 HIS A C 1
ATOM 2651 O O . HIS A 1 338 ? -44.217 -19.672 36.678 1.00 94.44 338 HIS A O 1
ATOM 2657 N N . TRP A 1 339 ? -42.906 -20.199 38.458 1.00 96.06 339 TRP A N 1
ATOM 2658 C CA . TRP A 1 339 ? -43.076 -18.926 39.164 1.00 96.06 339 TRP A CA 1
ATOM 2659 C C . TRP A 1 339 ? -42.734 -17.743 38.263 1.00 96.06 339 TRP A C 1
ATOM 2661 O O . TRP A 1 339 ? -41.905 -17.853 37.356 1.00 96.06 339 TRP A O 1
ATOM 2671 N N . ARG A 1 340 ? -43.388 -16.614 38.497 1.00 96.38 340 ARG A N 1
ATOM 2672 C CA . ARG A 1 340 ? -43.270 -15.354 37.765 1.00 96.38 340 ARG A CA 1
ATOM 2673 C C . ARG A 1 340 ? -42.933 -14.231 38.729 1.00 96.38 340 ARG A C 1
ATOM 2675 O O . ARG A 1 340 ? -43.237 -14.315 39.917 1.00 96.38 340 ARG A O 1
ATOM 2682 N N . SER A 1 341 ? -42.448 -13.135 38.176 1.00 97.12 341 SER A N 1
ATOM 2683 C CA . SER A 1 341 ? -42.409 -11.853 38.864 1.00 97.12 341 SER A CA 1
ATOM 2684 C C . SER A 1 341 ? -43.006 -10.738 38.017 1.00 97.12 341 SER A C 1
ATOM 2686 O O . SER A 1 341 ? -43.212 -10.880 36.803 1.00 97.12 341 SER A O 1
ATOM 2688 N N . VAL A 1 342 ? -43.300 -9.624 38.683 1.00 97.69 342 VAL A N 1
ATOM 2689 C CA . VAL A 1 342 ? -43.810 -8.398 38.070 1.00 97.69 342 VAL A CA 1
ATOM 2690 C C . VAL A 1 342 ? -42.917 -7.235 38.476 1.00 97.69 342 VAL A C 1
ATOM 2692 O O . VAL A 1 342 ? -42.594 -7.074 39.648 1.00 97.69 342 VAL A O 1
ATOM 2695 N N . TYR A 1 343 ? -42.536 -6.415 37.503 1.00 97.31 343 TYR A N 1
ATOM 2696 C CA . TYR A 1 343 ? -41.926 -5.120 37.754 1.00 97.31 343 TYR A CA 1
ATOM 2697 C C . TYR A 1 343 ? -42.958 -4.032 37.495 1.00 97.31 343 TYR A C 1
ATOM 2699 O O . TYR A 1 343 ? -43.462 -3.931 36.369 1.00 97.31 343 TYR A O 1
ATOM 2707 N N . THR A 1 344 ? -43.258 -3.224 38.512 1.00 96.06 344 THR A N 1
ATOM 2708 C CA . THR A 1 344 ? -44.012 -1.983 38.325 1.00 96.06 344 THR A CA 1
ATOM 2709 C C . THR A 1 344 ? -43.038 -0.816 38.130 1.00 96.06 344 THR A C 1
ATOM 2711 O O . THR A 1 344 ? -42.055 -0.721 38.862 1.00 96.06 344 THR A O 1
ATOM 2714 N N . PRO A 1 345 ? -43.265 0.081 37.152 1.00 94.94 345 PRO A N 1
ATOM 2715 C CA . PRO A 1 345 ? -42.512 1.328 37.045 1.00 94.94 345 PRO A CA 1
ATOM 2716 C C . PRO A 1 345 ? -42.913 2.369 38.102 1.00 94.94 345 PRO A C 1
ATOM 2718 O O . PRO A 1 345 ? -42.267 3.409 38.167 1.00 94.94 345 PRO A O 1
ATOM 2721 N N . ASP A 1 346 ? -43.974 2.126 38.881 1.00 95.12 346 ASP A N 1
ATOM 2722 C CA . ASP A 1 346 ? -44.461 3.045 39.913 1.00 95.12 346 ASP A CA 1
ATOM 2723 C C . ASP A 1 346 ? -43.396 3.277 40.997 1.00 95.12 346 ASP A C 1
ATOM 2725 O O . ASP A 1 346 ? -42.899 2.331 41.608 1.00 95.12 346 ASP A O 1
ATOM 2729 N N . VAL A 1 347 ? -43.064 4.539 41.272 1.00 93.62 347 VAL A N 1
ATOM 2730 C CA . VAL A 1 347 ? -42.154 4.920 42.362 1.00 93.62 347 VAL A CA 1
ATOM 2731 C C . VAL A 1 347 ? -42.902 4.833 43.686 1.00 93.62 347 VAL A C 1
ATOM 2733 O O . VAL A 1 347 ? -43.673 5.728 44.018 1.00 93.62 347 VAL A O 1
ATOM 2736 N N . LEU A 1 348 ? -42.687 3.745 44.429 1.00 94.00 348 LEU A N 1
ATOM 2737 C CA . LEU A 1 348 ? -43.406 3.454 45.678 1.00 94.00 348 LEU A CA 1
ATOM 2738 C C . LEU A 1 348 ? -42.540 3.581 46.942 1.00 94.00 348 LEU A C 1
ATOM 2740 O O . LEU A 1 348 ? -43.083 3.640 48.039 1.00 94.00 348 LEU A O 1
ATOM 2744 N N . ALA A 1 349 ? -41.214 3.654 46.813 1.00 92.94 349 ALA A N 1
ATOM 2745 C CA . ALA A 1 349 ? -40.301 3.939 47.919 1.00 92.94 349 ALA A CA 1
ATOM 2746 C C . ALA A 1 349 ? -39.114 4.783 47.437 1.00 92.94 349 ALA A C 1
ATOM 2748 O O . ALA A 1 349 ? -38.696 4.669 46.282 1.00 92.94 349 ALA A O 1
ATOM 2749 N N . VAL A 1 350 ? -38.570 5.620 48.320 1.00 91.00 350 VAL A N 1
ATOM 2750 C CA . VAL A 1 350 ? -37.514 6.593 48.000 1.00 91.00 350 VAL A CA 1
ATOM 2751 C C . VAL A 1 350 ? -36.317 6.369 48.912 1.00 91.00 350 VAL A C 1
ATOM 2753 O O . VAL A 1 350 ? -36.449 6.480 50.128 1.00 91.00 350 VAL A O 1
ATOM 2756 N N . GLY A 1 351 ? -35.163 6.057 48.321 1.00 88.88 351 GLY A N 1
ATOM 2757 C CA . GLY A 1 351 ? -33.933 5.716 49.034 1.00 88.88 351 GLY A CA 1
ATOM 2758 C C . GLY A 1 351 ? -32.891 6.825 49.080 1.00 88.88 351 GLY A C 1
ATOM 2759 O O . GLY A 1 351 ? -33.019 7.860 48.424 1.00 88.88 351 GLY A O 1
ATOM 2760 N N . GLU A 1 352 ? -31.791 6.578 49.786 1.00 86.75 352 GLU A N 1
ATOM 2761 C CA . GLU A 1 352 ? -30.578 7.387 49.668 1.00 86.75 352 GLU A CA 1
ATOM 2762 C C . GLU A 1 352 ? -29.556 6.780 48.693 1.00 86.75 352 GLU A C 1
ATOM 2764 O O . GLU A 1 352 ? -29.036 5.682 48.897 1.00 86.75 352 GLU A O 1
ATOM 2769 N N . GLY A 1 353 ? -29.154 7.540 47.679 1.00 85.25 353 GLY A N 1
ATOM 2770 C CA . GLY A 1 353 ? -28.038 7.192 46.800 1.00 85.25 353 GLY A CA 1
ATOM 2771 C C . GLY A 1 353 ? -26.659 7.460 47.414 1.00 85.25 353 GLY A C 1
ATOM 2772 O O . GLY A 1 353 ? -26.556 7.991 48.528 1.00 85.25 353 GLY A O 1
ATOM 2773 N N . PRO A 1 354 ? -25.579 7.093 46.702 1.00 86.94 354 PRO A N 1
ATOM 2774 C CA . PRO A 1 354 ? -24.205 7.279 47.162 1.00 86.94 354 PRO A CA 1
ATOM 2775 C C . PRO A 1 354 ? -23.797 8.758 47.144 1.00 86.94 354 PRO A C 1
ATOM 2777 O O . PRO A 1 354 ? -23.790 9.403 46.095 1.00 86.94 354 PRO A O 1
ATOM 2780 N N . ALA A 1 355 ? -23.401 9.289 48.304 1.00 84.50 355 ALA A N 1
ATOM 2781 C CA . ALA A 1 355 ? -22.964 10.678 48.432 1.00 84.50 355 ALA A CA 1
ATOM 2782 C C . ALA A 1 355 ? -21.557 10.913 47.846 1.00 84.50 355 ALA A C 1
ATOM 2784 O O . ALA A 1 355 ? -21.297 11.992 47.300 1.00 84.50 355 ALA A O 1
ATOM 2785 N N . SER A 1 356 ? -20.670 9.909 47.933 1.00 88.00 356 SER A N 1
ATOM 2786 C CA . SER A 1 356 ? -19.280 9.960 47.464 1.00 88.00 356 SER A CA 1
ATOM 2787 C C . SER A 1 356 ? -18.930 8.873 46.435 1.00 88.00 356 SER A C 1
ATOM 2789 O O . SER A 1 356 ? -19.593 7.840 46.313 1.00 88.00 356 SER A O 1
ATOM 2791 N N . TRP A 1 357 ? -17.824 9.083 45.711 1.00 86.25 357 TRP A N 1
ATOM 2792 C CA . TRP A 1 357 ? -17.267 8.101 44.770 1.00 86.25 357 TRP A CA 1
ATOM 2793 C C . TRP A 1 357 ? -16.912 6.764 45.432 1.00 86.25 357 TRP A C 1
ATOM 2795 O O . TRP A 1 357 ? -17.095 5.711 44.824 1.00 86.25 357 TRP A O 1
ATOM 2805 N N . THR A 1 358 ? -16.432 6.787 46.679 1.00 85.94 358 THR A N 1
ATOM 2806 C CA . THR A 1 358 ? -16.085 5.578 47.441 1.00 85.94 358 THR A CA 1
ATOM 2807 C C . THR A 1 358 ? -17.316 4.706 47.680 1.00 85.94 358 THR A C 1
ATOM 2809 O O . THR A 1 358 ? -17.249 3.484 47.517 1.00 85.94 358 THR A O 1
ATOM 2812 N N . ASP A 1 359 ? -18.450 5.330 47.999 1.00 83.81 359 ASP A N 1
ATOM 2813 C CA . ASP A 1 359 ? -19.721 4.647 48.254 1.00 83.81 359 ASP A CA 1
ATOM 2814 C C . ASP A 1 359 ? -20.245 4.002 46.967 1.00 83.81 359 ASP A C 1
ATOM 2816 O O . ASP A 1 359 ? -20.563 2.810 46.942 1.00 83.81 359 ASP A O 1
ATOM 2820 N N . PHE A 1 360 ? -20.236 4.774 45.875 1.00 89.00 360 PHE A N 1
ATOM 2821 C CA . PHE A 1 360 ? -20.642 4.321 44.548 1.00 89.00 360 PHE A CA 1
ATOM 2822 C C . PHE A 1 360 ? -19.786 3.144 44.050 1.00 89.00 360 PHE A C 1
ATOM 2824 O O . PHE A 1 360 ? -20.321 2.099 43.677 1.00 89.00 360 PHE A O 1
ATOM 2831 N N . PHE A 1 361 ? -18.453 3.244 44.095 1.00 88.88 361 PHE A N 1
ATOM 2832 C CA . PHE A 1 361 ? -17.590 2.141 43.656 1.00 88.88 361 PHE A CA 1
ATOM 2833 C C . PHE A 1 361 ? -17.708 0.908 44.565 1.00 88.88 361 PHE A C 1
ATOM 2835 O O . PHE A 1 361 ? -17.619 -0.219 44.076 1.00 88.88 361 PHE A O 1
ATOM 2842 N N . THR A 1 362 ? -17.977 1.084 45.862 1.00 84.94 362 THR A N 1
ATOM 2843 C CA . THR A 1 362 ? -18.265 -0.030 46.784 1.00 84.94 362 THR A CA 1
ATOM 2844 C C . THR A 1 362 ? -19.587 -0.725 46.435 1.00 84.94 362 THR A C 1
ATOM 2846 O O . THR A 1 362 ? -19.684 -1.952 46.505 1.00 84.94 362 THR A O 1
ATOM 2849 N N . GLN A 1 363 ? -20.602 0.025 46.001 1.00 84.94 363 GLN A N 1
ATOM 2850 C CA . GLN A 1 363 ? -21.869 -0.508 45.492 1.00 84.94 363 GLN A CA 1
ATOM 2851 C C . GLN A 1 363 ? -21.665 -1.288 44.177 1.00 84.94 363 GLN A C 1
ATOM 2853 O O . GLN A 1 363 ? -22.030 -2.462 44.099 1.00 84.94 363 GLN A O 1
ATOM 2858 N N . GLN A 1 364 ? -20.966 -0.707 43.195 1.00 90.19 364 GLN A N 1
ATOM 2859 C CA . GLN A 1 364 ? -20.648 -1.361 41.916 1.00 90.19 364 GLN A CA 1
ATOM 2860 C C . GLN A 1 364 ? -19.768 -2.619 42.079 1.00 90.19 364 GLN A C 1
ATOM 2862 O O . GLN A 1 364 ? -19.983 -3.619 41.386 1.00 90.19 364 GLN A O 1
ATOM 2867 N N . MET A 1 365 ? -18.813 -2.621 43.022 1.00 86.62 365 MET A N 1
ATOM 2868 C CA . MET A 1 365 ? -18.045 -3.822 43.393 1.00 86.62 365 MET A CA 1
ATOM 2869 C C . MET A 1 365 ? -18.962 -4.948 43.890 1.00 86.62 365 MET A C 1
ATOM 2871 O O . MET A 1 365 ? -18.757 -6.096 43.500 1.00 86.62 365 MET A O 1
ATOM 2875 N N . ARG A 1 366 ? -19.957 -4.645 44.742 1.00 85.69 366 ARG A N 1
ATOM 2876 C CA . ARG A 1 366 ? -20.899 -5.645 45.279 1.00 85.69 366 ARG A CA 1
ATOM 2877 C C . ARG A 1 366 ? -21.777 -6.238 44.180 1.00 85.69 366 ARG A C 1
ATOM 2879 O O . ARG A 1 366 ? -21.829 -7.461 44.065 1.00 85.69 366 ARG A O 1
ATOM 2886 N N . TRP A 1 367 ? -22.400 -5.395 43.355 1.00 88.56 367 TRP A N 1
ATOM 2887 C CA . TRP A 1 367 ? -23.294 -5.835 42.278 1.00 88.56 367 TRP A CA 1
ATOM 2888 C C . TRP A 1 367 ? -22.570 -6.688 41.233 1.00 88.56 367 TRP A C 1
ATOM 2890 O O . TRP A 1 367 ? -22.952 -7.837 41.017 1.00 88.56 367 TRP A O 1
ATOM 2900 N N . SER A 1 368 ? -21.459 -6.193 40.674 1.00 90.56 368 SER A N 1
ATOM 2901 C CA . SER A 1 368 ? -20.668 -6.958 39.696 1.00 90.56 368 SER A CA 1
ATOM 2902 C C . SER A 1 368 ? -20.149 -8.281 40.271 1.00 90.56 368 SER A C 1
ATOM 2904 O O . SER A 1 368 ? -20.228 -9.321 39.615 1.00 90.56 368 SER A O 1
ATOM 2906 N N . ARG A 1 369 ? -19.688 -8.289 41.532 1.00 86.81 369 ARG A N 1
ATOM 2907 C CA . ARG A 1 369 ? -19.249 -9.515 42.210 1.00 86.81 369 ARG A CA 1
ATOM 2908 C C . ARG A 1 369 ? -20.387 -10.521 42.398 1.00 86.81 369 ARG A C 1
ATOM 2910 O O . ARG A 1 369 ? -20.171 -11.707 42.153 1.00 86.81 369 ARG A O 1
ATOM 2917 N N . GLY A 1 370 ? -21.566 -10.066 42.815 1.00 85.81 370 GLY A N 1
ATOM 2918 C CA . GLY A 1 370 ? -22.761 -10.899 42.947 1.00 85.81 370 GLY A CA 1
ATOM 2919 C C . GLY A 1 370 ? -23.170 -11.538 41.621 1.00 85.81 370 GLY A C 1
ATOM 2920 O O . GLY A 1 370 ? -23.365 -12.751 41.560 1.00 85.81 370 GLY A O 1
ATOM 2921 N N . THR A 1 371 ? -23.166 -10.761 40.531 1.00 88.62 371 THR A N 1
ATOM 2922 C CA . THR A 1 371 ? -23.418 -11.261 39.169 1.00 88.62 371 THR A CA 1
ATOM 2923 C C . THR A 1 371 ? -22.441 -12.366 38.772 1.00 88.62 371 THR A C 1
ATOM 2925 O O . THR A 1 371 ? -22.876 -13.428 38.323 1.00 88.62 371 THR A O 1
ATOM 2928 N N . TYR A 1 372 ? -21.134 -12.179 38.990 1.00 89.12 372 TYR A N 1
ATOM 2929 C CA . TYR A 1 372 ? -20.141 -13.218 38.695 1.00 89.12 372 TYR A CA 1
ATOM 2930 C C . TYR A 1 372 ? -20.327 -14.477 39.551 1.00 89.12 372 TYR A C 1
ATOM 2932 O O . TYR A 1 372 ? -20.180 -15.590 39.047 1.00 89.12 372 TYR A O 1
ATOM 2940 N N . GLU A 1 373 ? -20.683 -14.341 40.831 1.00 84.56 373 GLU A N 1
ATOM 2941 C CA . GLU A 1 373 ? -20.950 -15.505 41.680 1.00 84.56 373 GLU A CA 1
ATOM 2942 C C . GLU A 1 373 ? -22.217 -16.263 41.255 1.00 84.56 373 GLU A C 1
ATOM 2944 O O . GLU A 1 373 ? -22.194 -17.494 41.251 1.00 84.56 373 GLU A O 1
ATOM 2949 N N . THR A 1 374 ? -23.278 -15.577 40.818 1.00 86.88 374 THR A N 1
ATOM 2950 C CA . THR A 1 374 ? -24.477 -16.210 40.237 1.00 86.88 374 THR A CA 1
ATOM 2951 C C . THR A 1 374 ? -24.157 -16.925 38.920 1.00 86.88 374 THR A C 1
ATOM 2953 O O . THR A 1 374 ? -24.564 -18.078 38.746 1.00 86.88 374 THR A O 1
ATOM 2956 N N . LEU A 1 375 ? -23.367 -16.306 38.032 1.00 87.75 375 LEU A N 1
ATOM 2957 C CA . LEU A 1 375 ? -22.892 -16.930 36.788 1.00 87.75 375 LEU A CA 1
ATOM 2958 C C . LEU A 1 375 ? -22.108 -18.226 37.056 1.00 87.75 375 LEU A C 1
ATOM 2960 O O . LEU A 1 375 ? -22.372 -19.251 36.430 1.00 87.75 375 LEU A O 1
ATOM 2964 N N . ILE A 1 376 ? -21.194 -18.214 38.029 1.00 85.38 376 ILE A N 1
ATOM 2965 C CA . ILE A 1 376 ? -20.348 -19.374 38.352 1.00 85.38 376 ILE A CA 1
ATOM 2966 C C . ILE A 1 376 ? -21.127 -20.467 39.112 1.00 85.38 376 ILE A C 1
ATOM 2968 O O . ILE A 1 376 ? -20.937 -21.653 38.850 1.00 85.38 376 ILE A O 1
ATOM 2972 N N . LYS A 1 377 ? -21.989 -20.104 40.075 1.00 84.12 377 LYS A N 1
ATOM 2973 C CA . LYS A 1 377 ? -22.616 -21.066 41.009 1.00 84.12 377 LYS A CA 1
ATOM 2974 C C . LYS A 1 377 ? -23.983 -21.591 40.559 1.00 84.12 377 LYS A C 1
ATOM 2976 O O . LYS A 1 377 ? -24.306 -22.745 40.851 1.00 84.12 377 LYS A O 1
ATOM 2981 N N . GLN A 1 378 ? -24.802 -20.756 39.913 1.00 87.56 378 GLN A N 1
ATOM 2982 C CA . GLN A 1 378 ? -26.211 -21.056 39.616 1.00 87.56 378 GLN A CA 1
ATOM 2983 C C . GLN A 1 378 ? -26.506 -21.143 38.113 1.00 87.56 378 GLN A C 1
ATOM 2985 O O . GLN A 1 378 ? -27.284 -22.005 37.706 1.00 87.56 378 GLN A O 1
ATOM 2990 N N . TYR A 1 379 ? -25.907 -20.277 37.288 1.00 90.19 379 TYR A N 1
ATOM 2991 C CA . TYR A 1 379 ? -26.354 -20.074 35.905 1.00 90.19 379 TYR A CA 1
ATOM 2992 C C . TYR A 1 379 ? -26.236 -21.318 35.014 1.00 90.19 379 TYR A C 1
ATOM 2994 O O . TYR A 1 379 ? -27.143 -21.582 34.229 1.00 90.19 379 TYR A O 1
ATOM 3002 N N . TRP A 1 380 ? -25.200 -22.143 35.202 1.00 89.44 380 TRP A N 1
ATOM 3003 C CA . TRP A 1 380 ? -25.015 -23.405 34.466 1.00 89.44 380 TRP A CA 1
ATOM 3004 C C . TRP A 1 380 ? -26.204 -24.378 34.580 1.00 89.44 380 TRP A C 1
ATOM 3006 O O . TRP A 1 380 ? -26.385 -25.225 33.710 1.00 89.44 380 TRP A O 1
ATOM 3016 N N . LYS A 1 381 ? -27.038 -24.254 35.623 1.00 90.12 381 LYS A N 1
ATOM 3017 C CA . LYS A 1 381 ? -28.239 -25.079 35.818 1.00 90.12 381 LYS A CA 1
ATOM 3018 C C . LYS A 1 381 ? -29.432 -24.615 34.977 1.00 90.12 381 LYS A C 1
ATOM 3020 O O . LYS A 1 381 ? -30.337 -25.402 34.719 1.00 90.12 381 LYS A O 1
ATOM 3025 N N . ALA A 1 382 ? -29.486 -23.337 34.597 1.00 89.75 382 ALA A N 1
ATOM 3026 C CA . ALA A 1 382 ? -30.678 -22.745 33.992 1.00 89.75 382 ALA A CA 1
ATOM 3027 C C . ALA A 1 382 ? -31.013 -23.243 32.574 1.00 89.75 382 ALA A C 1
ATOM 3029 O O . ALA A 1 382 ? -32.206 -23.422 32.331 1.00 89.75 382 ALA A O 1
ATOM 3030 N N . PRO A 1 383 ? -30.055 -23.561 31.675 1.00 90.75 383 PRO A N 1
ATOM 3031 C CA . PRO A 1 383 ? -30.360 -24.191 30.385 1.00 90.75 383 PRO A CA 1
ATOM 3032 C C . PRO A 1 383 ? -31.186 -25.481 30.487 1.00 90.75 383 PRO A C 1
ATOM 3034 O O . PRO A 1 383 ? -31.946 -25.791 29.577 1.00 90.75 383 PRO A O 1
ATOM 3037 N N . PHE A 1 384 ? -31.080 -26.201 31.609 1.00 90.12 384 PHE A N 1
ATOM 3038 C CA . PHE A 1 384 ? -31.780 -27.466 31.845 1.00 90.12 384 PHE A CA 1
ATOM 3039 C C . PHE A 1 384 ? -33.101 -27.312 32.614 1.00 90.12 384 PHE A C 1
ATOM 3041 O O . PHE A 1 384 ? -33.896 -28.247 32.648 1.00 90.12 384 PHE A O 1
ATOM 3048 N N . THR A 1 385 ? -33.348 -26.163 33.259 1.00 91.12 385 THR A N 1
ATOM 3049 C CA . THR A 1 385 ? -34.508 -25.977 34.157 1.00 91.12 385 THR A CA 1
ATOM 3050 C C . THR A 1 385 ? -35.339 -24.722 33.889 1.00 91.12 385 THR A C 1
ATOM 3052 O O . THR A 1 385 ? -36.305 -24.486 34.605 1.00 91.12 385 THR A O 1
ATOM 3055 N N . MET A 1 386 ? -34.969 -23.869 32.930 1.00 92.12 386 MET A N 1
ATOM 3056 C CA . MET A 1 386 ? -35.641 -22.591 32.676 1.00 92.12 386 MET A CA 1
ATOM 3057 C C . MET A 1 386 ? -36.103 -22.487 31.209 1.00 92.12 386 MET A C 1
ATOM 3059 O O . MET A 1 386 ? -35.334 -22.814 30.309 1.00 92.12 386 MET A O 1
ATOM 3063 N N . PRO A 1 387 ? -37.327 -21.989 30.928 1.00 92.12 387 PRO A N 1
ATOM 3064 C CA . PRO A 1 387 ? -37.790 -21.762 29.557 1.00 92.12 387 PRO A CA 1
ATOM 3065 C C . PRO A 1 387 ? -36.850 -20.846 28.742 1.00 92.12 387 PRO A C 1
ATOM 3067 O O . PRO A 1 387 ? -36.433 -19.811 29.274 1.00 92.12 387 PRO A O 1
ATOM 3070 N N . PRO A 1 388 ? -36.595 -21.124 27.443 1.00 91.12 388 PRO A N 1
ATOM 3071 C CA . PRO A 1 388 ? -35.592 -20.408 26.642 1.00 91.12 388 PRO A CA 1
ATOM 3072 C C . PRO A 1 388 ? -35.724 -18.880 26.636 1.00 91.12 388 PRO A C 1
ATOM 3074 O O . PRO A 1 388 ? -34.728 -18.175 26.756 1.00 91.12 388 PRO A O 1
ATOM 3077 N N . GLY A 1 389 ? -36.948 -18.342 26.571 1.00 90.81 389 GLY A N 1
ATOM 3078 C CA . GLY A 1 389 ? -37.161 -16.889 26.599 1.00 90.81 389 GLY A CA 1
ATOM 3079 C C . GLY A 1 389 ? -36.754 -16.230 27.924 1.00 90.81 389 GLY A C 1
ATOM 3080 O O . GLY A 1 389 ? -36.237 -15.116 27.925 1.00 90.81 389 GLY A O 1
ATOM 3081 N N . ARG A 1 390 ? -36.945 -16.917 29.058 1.00 92.88 390 ARG A N 1
ATOM 3082 C CA . ARG A 1 390 ? -36.497 -16.422 30.370 1.00 92.88 390 ARG A CA 1
ATOM 3083 C C . ARG A 1 390 ? -34.993 -16.540 30.528 1.00 92.88 390 ARG A C 1
ATOM 3085 O O . ARG A 1 390 ? -34.380 -15.601 31.025 1.00 92.88 390 ARG A O 1
ATOM 3092 N N . LEU A 1 391 ? -34.426 -17.661 30.073 1.00 92.88 391 LEU A N 1
ATOM 3093 C CA . LEU A 1 391 ? -32.982 -17.852 30.026 1.00 92.88 391 LEU A CA 1
ATOM 3094 C C . LEU A 1 391 ? -32.343 -16.698 29.252 1.00 92.88 391 LEU A C 1
ATOM 3096 O O . LEU A 1 391 ? -31.526 -15.999 29.829 1.00 92.88 391 LEU A O 1
ATOM 3100 N N . PHE A 1 392 ? -32.812 -16.426 28.030 1.00 92.06 392 PHE A N 1
ATOM 3101 C CA . PHE A 1 392 ? -32.363 -15.309 27.195 1.00 92.06 392 PHE A CA 1
ATOM 3102 C C . PHE A 1 392 ? -32.454 -13.953 27.912 1.00 92.06 392 PHE A C 1
ATOM 3104 O O . PHE A 1 392 ? -31.472 -13.216 27.949 1.00 92.06 392 PHE A O 1
ATOM 3111 N N . SER A 1 393 ? -33.592 -13.641 28.549 1.00 91.06 393 SER A N 1
ATOM 3112 C CA . SER A 1 393 ? -33.748 -12.405 29.334 1.00 91.06 393 SER A CA 1
ATOM 3113 C C . SER A 1 393 ? -32.701 -12.290 30.448 1.00 91.06 393 SER A C 1
ATOM 3115 O O . SER A 1 393 ? -32.114 -11.225 30.626 1.00 91.06 393 SER A O 1
ATOM 3117 N N . TYR A 1 394 ? -32.432 -13.378 31.176 1.00 91.00 394 TYR A N 1
ATOM 3118 C CA . TYR A 1 394 ? -31.376 -13.410 32.188 1.00 91.00 394 TYR A CA 1
ATOM 3119 C C . TYR A 1 394 ? -29.973 -13.353 31.581 1.00 91.00 394 TYR A C 1
ATOM 3121 O O . TYR A 1 394 ? -29.112 -12.697 32.160 1.00 91.00 394 TYR A O 1
ATOM 3129 N N . THR A 1 395 ? -29.731 -13.981 30.425 1.00 91.56 395 THR A N 1
ATOM 3130 C CA . THR A 1 395 ? -28.456 -13.894 29.705 1.00 91.56 395 THR A CA 1
ATOM 3131 C C . THR A 1 395 ? -28.124 -12.435 29.434 1.00 91.56 395 THR A C 1
ATOM 3133 O O . THR A 1 395 ? -27.098 -11.972 29.918 1.00 91.56 395 THR A O 1
ATOM 3136 N N . LEU A 1 396 ? -29.014 -11.693 28.759 1.00 89.12 396 LEU A N 1
ATOM 3137 C CA . LEU A 1 396 ? -28.777 -10.291 28.389 1.00 89.12 396 LEU A CA 1
ATOM 3138 C C . LEU A 1 396 ? -28.477 -9.396 29.604 1.00 89.12 396 LEU A C 1
ATOM 3140 O O . LEU A 1 396 ? -27.645 -8.498 29.517 1.00 89.12 396 LEU A O 1
ATOM 3144 N N . MET A 1 397 ? -29.119 -9.653 30.748 1.00 87.81 397 MET A N 1
ATOM 3145 C CA . MET A 1 397 ? -28.867 -8.905 31.985 1.00 87.81 397 MET A CA 1
ATOM 3146 C C . MET A 1 397 ? -27.531 -9.279 32.642 1.00 87.81 397 MET A C 1
ATOM 3148 O O . MET A 1 397 ? -26.782 -8.402 33.067 1.00 87.81 397 MET A O 1
ATOM 3152 N N . LEU A 1 398 ? -27.222 -10.576 32.745 1.00 88.62 398 LEU A N 1
ATOM 3153 C CA . LEU A 1 398 ? -26.053 -11.065 33.481 1.00 88.62 398 LEU A CA 1
ATOM 3154 C C . LEU A 1 398 ? -24.737 -10.899 32.700 1.00 88.62 398 LEU A C 1
ATOM 3156 O O . LEU A 1 398 ? -23.683 -10.814 33.328 1.00 88.62 398 LEU A O 1
ATOM 3160 N N . VAL A 1 399 ? -24.769 -10.820 31.361 1.00 88.56 399 VAL A N 1
ATOM 3161 C CA . VAL A 1 399 ? -23.558 -10.615 30.536 1.00 88.56 399 VAL A CA 1
ATOM 3162 C C . VAL A 1 399 ? -23.022 -9.180 30.550 1.00 88.56 399 VAL A C 1
ATOM 3164 O O . VAL A 1 399 ? -21.863 -8.988 30.195 1.00 88.56 399 VAL A O 1
ATOM 3167 N N . TYR A 1 400 ? -23.791 -8.190 31.020 1.00 88.06 400 TYR A N 1
ATOM 3168 C CA . TYR A 1 400 ? -23.391 -6.774 31.024 1.00 88.06 400 TYR A CA 1
ATOM 3169 C C . TYR A 1 400 ? -22.051 -6.511 31.739 1.00 88.06 400 TYR A C 1
ATOM 3171 O O . TYR A 1 400 ? -21.133 -5.936 31.148 1.00 88.06 400 TYR A O 1
ATOM 3179 N N . TYR A 1 401 ? -21.906 -6.955 32.995 1.00 89.62 401 TYR A N 1
ATOM 3180 C CA . TYR A 1 401 ? -20.655 -6.776 33.743 1.00 89.62 401 TYR A CA 1
ATOM 3181 C C . TYR A 1 401 ? -19.479 -7.567 33.126 1.00 89.62 401 TYR A C 1
ATOM 3183 O O . TYR A 1 401 ? -18.439 -6.944 32.898 1.00 89.62 401 TYR A O 1
ATOM 3191 N N . PRO A 1 402 ? -19.613 -8.874 32.781 1.00 88.25 402 PRO A N 1
ATOM 3192 C CA . PRO A 1 402 ? -18.563 -9.612 32.074 1.00 88.25 402 PRO A CA 1
ATOM 3193 C C . PRO A 1 402 ? -18.120 -8.947 30.769 1.00 88.25 402 PRO A C 1
ATOM 3195 O O . PRO A 1 402 ? -16.926 -8.736 30.583 1.00 88.25 402 PRO A O 1
ATOM 3198 N N . MET A 1 403 ? -19.062 -8.582 29.891 1.00 89.69 403 MET A N 1
ATOM 3199 C CA . MET A 1 403 ? -18.760 -7.940 28.609 1.00 89.69 403 MET A CA 1
ATOM 3200 C C . MET A 1 403 ? -18.021 -6.625 28.823 1.00 89.69 403 MET A C 1
ATOM 3202 O O . MET A 1 403 ? -16.964 -6.433 28.239 1.00 89.69 403 MET A O 1
ATOM 3206 N N . THR A 1 404 ? -18.510 -5.752 29.709 1.00 88.62 404 THR A N 1
ATOM 3207 C CA . THR A 1 404 ? -17.863 -4.456 29.978 1.00 88.62 404 THR A CA 1
ATOM 3208 C C . THR A 1 404 ? -16.437 -4.635 30.511 1.00 88.62 404 THR A C 1
ATOM 3210 O O . THR A 1 404 ? -15.528 -3.923 30.089 1.00 88.62 404 THR A O 1
ATOM 3213 N N . ALA A 1 405 ? -16.218 -5.608 31.403 1.00 89.00 405 ALA A N 1
ATOM 3214 C CA . ALA A 1 405 ? -14.897 -5.924 31.940 1.00 89.00 405 ALA A CA 1
ATOM 3215 C C . ALA A 1 405 ? -13.937 -6.475 30.870 1.00 89.00 405 ALA A C 1
ATOM 3217 O O . ALA A 1 405 ? -12.799 -6.016 30.781 1.00 89.00 405 ALA A O 1
ATOM 3218 N N . VAL A 1 406 ? -14.382 -7.435 30.051 1.00 90.12 406 VAL A N 1
ATOM 3219 C CA . VAL A 1 406 ? -13.558 -8.024 28.982 1.00 90.12 406 VAL A CA 1
ATOM 3220 C C . VAL A 1 406 ? -13.274 -6.997 27.887 1.00 90.12 406 VAL A C 1
ATOM 3222 O O . VAL A 1 406 ? -12.129 -6.883 27.470 1.00 90.12 406 VAL A O 1
ATOM 3225 N N . ASN A 1 407 ? -14.258 -6.191 27.484 1.00 90.06 407 ASN A N 1
ATOM 3226 C CA . ASN A 1 407 ? -14.094 -5.152 26.466 1.00 90.06 407 ASN A CA 1
ATOM 3227 C C . ASN A 1 407 ? -13.001 -4.139 26.848 1.00 90.06 407 ASN A C 1
ATOM 3229 O O . ASN A 1 407 ? -12.181 -3.753 26.020 1.00 90.06 407 ASN A O 1
ATOM 3233 N N . TRP A 1 408 ? -12.934 -3.760 28.129 1.00 87.75 408 TRP A N 1
ATOM 3234 C CA . TRP A 1 408 ? -11.889 -2.867 28.640 1.00 87.75 408 TRP A CA 1
ATOM 3235 C C . TRP A 1 408 ? -10.503 -3.529 28.675 1.00 87.75 408 TRP A C 1
ATOM 3237 O O . TRP A 1 408 ? -9.503 -2.882 28.371 1.00 87.75 408 TRP A O 1
ATOM 3247 N N . LEU A 1 409 ? -10.431 -4.824 29.006 1.00 90.12 409 LEU A N 1
ATOM 3248 C CA . LEU A 1 409 ? -9.181 -5.595 28.961 1.00 90.12 409 LEU A CA 1
ATOM 3249 C C . LEU A 1 409 ? -8.678 -5.793 27.523 1.00 90.12 409 LEU A C 1
ATOM 3251 O O . LEU A 1 409 ? -7.478 -5.675 27.291 1.00 90.12 409 LEU A O 1
ATOM 3255 N N . LEU A 1 410 ? -9.580 -6.040 26.567 1.00 93.31 410 LEU A N 1
ATOM 3256 C CA . LEU A 1 410 ? -9.259 -6.102 25.140 1.00 93.31 410 LEU A CA 1
ATOM 3257 C C . LEU A 1 410 ? -8.785 -4.740 24.623 1.00 93.31 410 LEU A C 1
ATOM 3259 O O . LEU A 1 410 ? -7.772 -4.689 23.943 1.00 93.31 410 LEU A O 1
ATOM 3263 N N . GLY A 1 411 ? -9.428 -3.636 25.017 1.00 91.25 411 GLY A N 1
ATOM 3264 C CA . GLY A 1 411 ? -8.969 -2.286 24.672 1.00 91.25 411 GLY A CA 1
ATOM 3265 C C . GLY A 1 411 ? -7.558 -1.975 25.191 1.00 91.25 411 GLY A C 1
ATOM 3266 O O . GLY A 1 411 ? -6.729 -1.463 24.443 1.00 91.25 411 GLY A O 1
ATOM 3267 N N . ILE A 1 412 ? -7.241 -2.344 26.442 1.00 90.94 412 ILE A N 1
ATOM 3268 C CA . ILE A 1 412 ? -5.868 -2.241 26.974 1.00 90.94 412 ILE A CA 1
ATOM 3269 C C . ILE A 1 412 ? -4.905 -3.112 26.161 1.00 90.94 412 ILE A C 1
ATOM 3271 O O . ILE A 1 412 ? -3.824 -2.644 25.808 1.00 90.94 412 ILE A O 1
ATOM 3275 N N . LEU A 1 413 ? -5.284 -4.359 25.864 1.00 93.44 413 LEU A N 1
ATOM 3276 C CA . LEU A 1 413 ? -4.468 -5.279 25.073 1.00 93.44 413 LEU A CA 1
ATOM 3277 C C . LEU A 1 413 ? -4.173 -4.692 23.688 1.00 93.44 413 LEU A C 1
ATOM 3279 O O . LEU A 1 413 ? -3.009 -4.621 23.317 1.00 93.44 413 LEU A O 1
ATOM 3283 N N . SER A 1 414 ? -5.182 -4.194 22.972 1.00 93.50 414 SER A N 1
ATOM 3284 C CA . SER A 1 414 ? -5.024 -3.525 21.677 1.00 93.50 414 SER A CA 1
ATOM 3285 C C . SER A 1 414 ? -4.085 -2.318 21.757 1.00 93.50 414 SER A C 1
ATOM 3287 O O . SER A 1 414 ? -3.167 -2.209 20.947 1.00 93.50 414 SER A O 1
ATOM 3289 N N . CYS A 1 415 ? -4.234 -1.450 22.763 1.00 93.25 415 CYS A N 1
ATOM 3290 C CA . CYS A 1 415 ? -3.309 -0.332 22.970 1.00 93.25 415 CYS A CA 1
ATOM 3291 C C . CYS A 1 415 ? -1.864 -0.799 23.205 1.00 93.25 415 CYS A C 1
ATOM 3293 O O . CYS A 1 415 ? -0.940 -0.189 22.678 1.00 93.25 415 CYS A O 1
ATOM 3295 N N . VAL A 1 416 ? -1.652 -1.879 23.966 1.00 93.56 416 VAL A N 1
ATOM 3296 C CA . VAL A 1 416 ? -0.313 -2.444 24.198 1.00 93.56 416 VAL A CA 1
ATOM 3297 C C . VAL A 1 416 ? 0.255 -3.073 22.920 1.00 93.56 416 VAL A C 1
ATOM 3299 O O . VAL A 1 416 ? 1.395 -2.785 22.568 1.00 93.56 416 VAL A O 1
ATOM 3302 N N . LEU A 1 417 ? -0.535 -3.873 22.197 1.00 92.25 417 LEU A N 1
ATOM 3303 C CA . LEU A 1 417 ? -0.146 -4.502 20.928 1.00 92.25 417 LEU A CA 1
ATOM 3304 C C . LEU A 1 417 ? 0.267 -3.459 19.877 1.00 92.25 417 LEU A C 1
ATOM 3306 O O . LEU A 1 417 ? 1.301 -3.617 19.229 1.00 92.25 417 LEU A O 1
ATOM 3310 N N . PHE A 1 418 ? -0.485 -2.364 19.761 1.00 91.12 418 PHE A N 1
ATOM 3311 C CA . PHE A 1 418 ? -0.163 -1.286 18.830 1.00 91.12 418 PHE A CA 1
ATOM 3312 C C . PHE A 1 418 ? 1.054 -0.464 19.278 1.00 91.12 418 PHE A C 1
ATOM 3314 O O . PHE A 1 418 ? 2.003 -0.316 18.514 1.00 91.12 418 PHE A O 1
ATOM 3321 N N . LEU A 1 419 ? 1.056 0.054 20.514 1.00 91.56 419 LEU A N 1
ATOM 3322 C CA . LEU A 1 419 ? 2.061 1.029 20.960 1.00 91.56 419 LEU A CA 1
ATOM 3323 C C . LEU A 1 419 ? 3.435 0.421 21.273 1.00 91.56 419 LEU A C 1
ATOM 3325 O O . LEU A 1 419 ? 4.434 1.112 21.102 1.00 91.56 419 LEU A O 1
ATOM 3329 N N . TRP A 1 420 ? 3.504 -0.832 21.741 1.00 91.81 420 TRP A N 1
ATOM 3330 C CA . TRP A 1 420 ? 4.781 -1.490 22.063 1.00 91.81 420 TRP A CA 1
ATOM 3331 C C . TRP A 1 420 ? 5.315 -2.396 20.954 1.00 91.81 420 TRP A C 1
ATOM 3333 O O . TRP A 1 420 ? 6.523 -2.607 20.902 1.00 91.81 420 TRP A O 1
ATOM 3343 N N . PHE A 1 421 ? 4.449 -2.941 20.094 1.00 88.50 421 PHE A N 1
ATOM 3344 C CA . PHE A 1 421 ? 4.845 -3.951 19.103 1.00 88.50 421 PHE A CA 1
ATOM 3345 C C . PHE A 1 421 ? 4.493 -3.581 17.655 1.00 88.50 421 PHE A C 1
ATOM 3347 O O . PHE A 1 421 ? 4.861 -4.311 16.742 1.00 88.50 421 PHE A O 1
ATOM 3354 N N . GLY A 1 422 ? 3.783 -2.472 17.408 1.00 85.81 422 GLY A N 1
ATOM 3355 C CA . GLY A 1 422 ? 3.412 -2.053 16.052 1.00 85.81 422 GLY A CA 1
ATOM 3356 C C . GLY A 1 422 ? 2.409 -2.980 15.349 1.00 85.81 422 GLY A C 1
ATOM 3357 O O . GLY A 1 422 ? 2.310 -2.953 14.118 1.00 85.81 422 GLY A O 1
ATOM 3358 N N . ALA A 1 423 ? 1.675 -3.808 16.100 1.00 88.38 423 ALA A N 1
ATOM 3359 C CA . ALA A 1 423 ? 0.615 -4.661 15.566 1.00 88.38 423 ALA A CA 1
ATOM 3360 C C . ALA A 1 423 ? -0.673 -3.844 15.356 1.00 88.38 423 ALA A C 1
ATOM 3362 O O . ALA A 1 423 ? -1.161 -3.208 16.292 1.00 88.38 423 ALA A O 1
ATOM 3363 N N . SER A 1 424 ? -1.235 -3.858 14.144 1.00 83.56 424 SER A N 1
ATOM 3364 C CA . SER A 1 424 ? -2.485 -3.155 13.811 1.00 83.56 424 SER A CA 1
ATOM 3365 C C . SER A 1 424 ? -3.671 -4.097 13.605 1.00 83.56 424 SER A C 1
ATOM 3367 O O . SER A 1 424 ? -4.808 -3.675 13.807 1.00 83.56 424 SER A O 1
ATOM 3369 N N . GLY A 1 425 ? -3.433 -5.360 13.231 1.00 86.75 425 GLY A N 1
ATOM 3370 C CA . GLY A 1 425 ? -4.449 -6.380 12.929 1.00 86.75 425 GLY A CA 1
ATOM 3371 C C . GLY A 1 425 ? -5.277 -6.127 11.661 1.00 86.75 425 GLY A C 1
ATOM 3372 O O . GLY A 1 425 ? -5.524 -7.058 10.895 1.00 86.75 425 GLY A O 1
ATOM 3373 N N . THR A 1 426 ? -5.670 -4.876 11.416 1.00 89.69 426 THR A N 1
ATOM 3374 C CA . THR A 1 426 ? -6.361 -4.432 10.203 1.00 89.69 426 THR A CA 1
ATOM 3375 C C . THR A 1 426 ? -5.725 -3.173 9.600 1.00 89.69 426 THR A C 1
ATOM 3377 O O . THR A 1 426 ? -5.089 -2.380 10.306 1.00 89.69 426 THR A O 1
ATOM 3380 N N . GLN A 1 427 ? -5.905 -2.989 8.289 1.00 84.19 427 GLN A N 1
ATOM 3381 C CA . GLN A 1 427 ? -5.625 -1.765 7.544 1.00 84.19 427 GLN A CA 1
ATOM 3382 C C . GLN A 1 427 ? -6.873 -1.338 6.759 1.00 84.19 427 GLN A C 1
ATOM 3384 O O . GLN A 1 427 ? -7.331 -2.036 5.856 1.00 84.19 427 GLN A O 1
ATOM 3389 N N . VAL A 1 428 ? -7.422 -0.173 7.109 1.00 85.56 428 VAL A N 1
ATOM 3390 C CA . VAL A 1 428 ? -8.628 0.410 6.503 1.00 85.56 428 VAL A CA 1
ATOM 3391 C C . VAL A 1 428 ? -8.445 1.908 6.278 1.00 85.56 428 VAL A C 1
ATOM 3393 O O . VAL A 1 428 ? -7.698 2.571 7.000 1.00 85.56 428 VAL A O 1
ATOM 3396 N N . ALA A 1 429 ? -9.159 2.466 5.298 1.00 81.31 429 ALA A N 1
ATOM 3397 C CA . ALA A 1 429 ? -9.169 3.905 5.065 1.00 81.31 429 ALA A CA 1
ATOM 3398 C C . ALA A 1 429 ? -9.749 4.638 6.289 1.00 81.31 429 ALA A C 1
ATOM 3400 O O . ALA A 1 429 ? -10.908 4.433 6.659 1.00 81.31 429 ALA A O 1
ATOM 3401 N N . ALA A 1 430 ? -8.953 5.522 6.900 1.00 80.31 430 ALA A N 1
ATOM 3402 C CA . ALA A 1 430 ? -9.328 6.218 8.132 1.00 80.31 430 ALA A CA 1
ATOM 3403 C C . ALA A 1 430 ? -10.627 7.035 7.992 1.00 80.31 430 ALA A C 1
ATOM 3405 O O . ALA A 1 430 ? -11.404 7.109 8.941 1.00 80.31 430 ALA A O 1
ATOM 3406 N N . SER A 1 431 ? -10.898 7.593 6.806 1.00 79.88 431 SER A N 1
ATOM 3407 C CA . SER A 1 431 ? -12.147 8.297 6.489 1.00 79.88 431 SER A CA 1
ATOM 3408 C C . SER A 1 431 ? -13.372 7.377 6.563 1.00 79.88 431 SER A C 1
ATOM 3410 O O . SER A 1 431 ? -14.363 7.728 7.198 1.00 79.88 431 SER A O 1
ATOM 3412 N N . VAL A 1 432 ? -13.297 6.182 5.968 1.00 82.81 432 VAL A N 1
ATOM 3413 C CA . VAL A 1 432 ? -14.393 5.197 5.939 1.00 82.81 432 VAL A CA 1
ATOM 3414 C C . VAL A 1 432 ? -14.629 4.591 7.322 1.00 82.81 432 VAL A C 1
ATOM 3416 O O . VAL A 1 432 ? -15.778 4.456 7.743 1.00 82.81 432 VAL A O 1
ATOM 3419 N N . TRP A 1 433 ? -13.560 4.280 8.062 1.00 87.88 433 TRP A N 1
ATOM 3420 C CA . TRP A 1 433 ? -13.677 3.833 9.452 1.00 87.88 433 TRP A CA 1
ATOM 3421 C C . TRP A 1 433 ? -14.344 4.894 10.335 1.00 87.88 433 TRP A C 1
ATOM 3423 O O . TRP A 1 433 ? -15.302 4.589 11.045 1.00 87.88 433 TRP A O 1
ATOM 3433 N N . LEU A 1 434 ? -13.872 6.143 10.264 1.00 85.75 434 LEU A N 1
ATOM 3434 C CA . LEU A 1 434 ? -14.380 7.241 11.083 1.00 85.75 434 LEU A CA 1
ATOM 3435 C C . LEU A 1 434 ? -15.847 7.557 10.766 1.00 85.75 434 LEU A C 1
ATOM 3437 O O . LEU A 1 434 ? -16.624 7.774 11.692 1.00 85.75 434 LEU A O 1
ATOM 3441 N N . MET A 1 435 ? -16.231 7.510 9.486 1.00 89.56 435 MET A N 1
ATOM 3442 C CA . MET A 1 435 ? -17.621 7.568 9.026 1.00 89.56 435 MET A CA 1
ATOM 3443 C C . MET A 1 435 ? -18.472 6.492 9.720 1.00 89.56 435 MET A C 1
ATOM 3445 O O . MET A 1 435 ? -19.297 6.832 10.571 1.00 89.56 435 MET A O 1
ATOM 3449 N N . LEU A 1 436 ? -18.200 5.206 9.454 1.00 89.81 436 LEU A N 1
ATOM 3450 C CA . LEU A 1 436 ? -18.983 4.075 9.975 1.00 89.81 436 LEU A CA 1
ATOM 3451 C C . LEU A 1 436 ? -19.050 4.049 11.510 1.00 89.81 436 LEU A C 1
ATOM 3453 O O . LEU A 1 436 ? -20.120 3.815 12.076 1.00 89.81 436 LEU A O 1
ATOM 3457 N N . TYR A 1 437 ? -17.933 4.321 12.191 1.00 90.50 437 TYR A N 1
ATOM 3458 C CA . TYR A 1 437 ? -17.886 4.408 13.650 1.00 90.50 437 TYR A CA 1
ATOM 3459 C C . TYR A 1 437 ? -18.719 5.582 14.181 1.00 90.50 437 TYR A C 1
ATOM 3461 O O . TYR A 1 437 ? -19.494 5.410 15.125 1.00 90.50 437 TYR A O 1
ATOM 3469 N N . SER A 1 438 ? -18.605 6.768 13.572 1.00 88.44 438 SER A N 1
ATOM 3470 C CA . SER A 1 438 ? -19.352 7.954 14.007 1.00 88.44 438 SER A CA 1
ATOM 3471 C C . SER A 1 438 ? -20.860 7.802 13.809 1.00 88.44 438 SER A C 1
ATOM 3473 O O . SER A 1 438 ? -21.625 8.144 14.714 1.00 88.44 438 SER A O 1
ATOM 3475 N N . ASP A 1 439 ? -21.289 7.211 12.694 1.00 89.44 439 ASP A N 1
ATOM 3476 C CA . ASP A 1 439 ? -22.699 6.967 12.403 1.00 89.44 439 ASP A CA 1
ATOM 3477 C C . ASP A 1 439 ? -23.280 5.894 13.340 1.00 89.44 439 ASP A C 1
ATOM 3479 O O . ASP A 1 439 ? -24.367 6.071 13.901 1.00 89.44 439 ASP A O 1
ATOM 3483 N N . ALA A 1 440 ? -22.542 4.800 13.580 1.00 90.88 440 ALA A N 1
ATOM 3484 C CA . ALA A 1 440 ? -22.929 3.769 14.540 1.00 90.88 440 ALA A CA 1
ATOM 3485 C C . ALA A 1 440 ? -23.057 4.357 15.957 1.00 90.88 440 ALA A C 1
ATOM 3487 O O . ALA A 1 440 ? -24.095 4.189 16.602 1.00 90.88 440 ALA A O 1
ATOM 3488 N N . ALA A 1 441 ? -22.062 5.120 16.420 1.00 89.19 441 ALA A N 1
ATOM 3489 C CA . ALA A 1 441 ? -22.098 5.795 17.716 1.00 89.19 441 ALA A CA 1
ATOM 3490 C C . ALA A 1 441 ? -23.261 6.800 17.819 1.00 89.19 441 ALA A C 1
ATOM 3492 O O . ALA A 1 441 ? -23.959 6.836 18.836 1.00 89.19 441 ALA A O 1
ATOM 3493 N N . ALA A 1 442 ? -23.533 7.578 16.767 1.00 88.69 442 ALA A N 1
ATOM 3494 C CA . ALA A 1 442 ? -24.647 8.522 16.730 1.00 88.69 442 ALA A CA 1
ATOM 3495 C C . ALA A 1 442 ? -26.013 7.822 16.811 1.00 88.69 442 ALA A C 1
ATOM 3497 O O . ALA A 1 442 ? -26.890 8.278 17.548 1.00 88.69 442 ALA A O 1
ATOM 3498 N N . LEU A 1 443 ? -26.195 6.687 16.126 1.00 90.56 443 LEU A N 1
ATOM 3499 C CA . LEU A 1 443 ? -27.413 5.878 16.223 1.00 90.56 443 LEU A CA 1
ATOM 3500 C C . LEU A 1 443 ? -27.574 5.235 17.611 1.00 90.56 443 LEU A C 1
ATOM 3502 O O . LEU A 1 443 ? -28.684 5.215 18.146 1.00 90.56 443 LEU A O 1
ATOM 3506 N N . GLN A 1 444 ? -26.486 4.772 18.234 1.00 89.75 444 GLN A N 1
ATOM 3507 C CA . GLN A 1 444 ? -26.503 4.245 19.605 1.00 89.75 444 GLN A CA 1
ATOM 3508 C C . GLN A 1 444 ? -26.874 5.321 20.637 1.00 89.75 444 GLN A C 1
ATOM 3510 O O . GLN A 1 444 ? -27.759 5.108 21.470 1.00 89.75 444 GLN A O 1
ATOM 3515 N N . ILE A 1 445 ? -26.257 6.504 20.551 1.00 86.94 445 ILE A N 1
ATOM 3516 C CA . ILE A 1 445 ? -26.590 7.665 21.389 1.00 86.94 445 ILE A CA 1
ATOM 3517 C C . ILE A 1 445 ? -28.036 8.106 21.127 1.00 86.94 445 ILE A C 1
ATOM 3519 O O . ILE A 1 445 ? -28.772 8.392 22.071 1.00 86.94 445 ILE A O 1
ATOM 3523 N N . GLY A 1 446 ? -28.485 8.093 19.870 1.00 87.25 446 GLY A N 1
ATOM 3524 C CA . GLY A 1 446 ? -29.872 8.351 19.492 1.00 87.25 446 GLY A CA 1
ATOM 3525 C C . GLY A 1 446 ? -30.852 7.386 20.164 1.00 87.25 446 GLY A C 1
ATOM 3526 O O . GLY A 1 446 ? -31.838 7.831 20.750 1.00 87.25 446 GLY A O 1
ATOM 3527 N N . LEU A 1 447 ? -30.566 6.080 20.146 1.00 89.00 447 LEU A N 1
ATOM 3528 C CA . LEU A 1 447 ? -31.374 5.044 20.802 1.00 89.00 447 LEU A CA 1
ATOM 3529 C C . LEU A 1 447 ? -31.389 5.208 22.331 1.00 89.00 447 LEU A C 1
ATOM 3531 O O . LEU A 1 447 ? -32.435 5.045 22.963 1.00 89.00 447 LEU A O 1
ATOM 3535 N N . TYR A 1 448 ? -30.258 5.578 22.932 1.00 87.75 448 TYR A N 1
ATOM 3536 C CA . TYR A 1 448 ? -30.162 5.883 24.359 1.00 87.75 448 TYR A CA 1
ATOM 3537 C C . TYR A 1 448 ? -31.003 7.111 24.745 1.00 87.75 448 TYR A C 1
ATOM 3539 O O . TYR A 1 448 ? -31.841 7.031 25.645 1.00 87.75 448 TYR A O 1
ATOM 3547 N N . LEU A 1 449 ? -30.837 8.230 24.032 1.00 84.81 449 LEU A N 1
ATOM 3548 C CA . LEU A 1 449 ? -31.582 9.473 24.256 1.00 84.81 449 LEU A CA 1
ATOM 3549 C C . LEU A 1 449 ? -33.084 9.302 24.003 1.00 84.81 449 LEU A C 1
ATOM 3551 O O . LEU A 1 449 ? -33.893 9.842 24.757 1.00 84.81 449 LEU A O 1
ATOM 3555 N N . TRP A 1 450 ? -33.466 8.519 22.989 1.00 85.75 450 TRP A N 1
ATOM 3556 C CA . TRP A 1 450 ? -34.856 8.132 22.756 1.00 85.75 450 TRP A CA 1
ATOM 3557 C C . TRP A 1 450 ? -35.405 7.370 23.965 1.00 85.75 450 TRP A C 1
ATOM 3559 O O . TRP A 1 450 ? -36.469 7.712 24.468 1.00 85.75 450 TRP A O 1
ATOM 3569 N N . ASN A 1 451 ? -34.660 6.400 24.504 1.00 88.38 451 ASN A N 1
ATOM 3570 C CA . ASN A 1 451 ? -35.108 5.626 25.660 1.00 88.38 451 ASN A CA 1
ATOM 3571 C C . ASN A 1 451 ? -35.301 6.482 26.923 1.00 88.38 451 ASN A C 1
ATOM 3573 O O . ASN A 1 451 ? -36.224 6.203 27.691 1.00 88.38 451 ASN A O 1
ATOM 3577 N N . ARG A 1 452 ? -34.515 7.556 27.126 1.00 85.06 452 ARG A N 1
ATOM 3578 C CA . ARG A 1 452 ? -34.596 8.428 28.324 1.00 85.06 452 ARG A CA 1
ATOM 3579 C C . ARG A 1 452 ? -35.971 9.045 28.595 1.00 85.06 452 ARG A C 1
ATOM 3581 O O . ARG A 1 452 ? -36.248 9.408 29.731 1.00 85.06 452 ARG A O 1
ATOM 3588 N N . ARG A 1 453 ? -36.873 9.099 27.614 1.00 82.19 453 ARG A N 1
ATOM 3589 C CA . ARG A 1 453 ? -38.277 9.510 27.822 1.00 82.19 453 ARG A CA 1
ATOM 3590 C C . ARG A 1 453 ? -39.100 8.563 28.713 1.00 82.19 453 ARG A C 1
ATOM 3592 O O . ARG A 1 453 ? -40.174 8.939 29.155 1.00 82.19 453 ARG A O 1
ATOM 3599 N N . HIS A 1 454 ? -38.626 7.336 28.944 1.00 86.12 454 HIS A N 1
ATOM 3600 C CA . HIS A 1 454 ? -39.275 6.335 29.800 1.00 86.12 454 HIS A CA 1
ATOM 3601 C C . HIS A 1 454 ? -38.738 6.343 31.243 1.00 86.12 454 HIS A C 1
ATOM 3603 O O . HIS A 1 454 ? -38.981 5.392 31.994 1.00 86.12 454 HIS A O 1
ATOM 3609 N N . ASN A 1 455 ? -37.988 7.387 31.622 1.00 86.56 455 ASN A N 1
ATOM 3610 C CA . ASN A 1 455 ? -37.424 7.543 32.959 1.00 86.56 455 ASN A CA 1
ATOM 3611 C C . ASN A 1 455 ? -38.500 7.461 34.050 1.00 86.56 455 ASN A C 1
ATOM 3613 O O . ASN A 1 455 ? -39.640 7.872 33.847 1.00 86.56 455 ASN A O 1
ATOM 3617 N N . VAL A 1 456 ? -38.112 6.906 35.194 1.00 86.12 456 VAL A N 1
ATOM 3618 C CA . VAL A 1 456 ? -38.973 6.717 36.370 1.00 86.12 456 VAL A CA 1
ATOM 3619 C C . VAL A 1 456 ? -38.613 7.666 37.513 1.00 86.12 456 VAL A C 1
ATOM 3621 O O . VAL A 1 456 ? -39.392 7.793 38.447 1.00 86.12 456 VAL A O 1
ATOM 3624 N N . SER A 1 457 ? -37.456 8.338 37.463 1.00 86.62 457 SER A N 1
ATOM 3625 C CA . SER A 1 457 ? -37.051 9.269 38.522 1.00 86.62 457 SER A CA 1
ATOM 3626 C C . SER A 1 457 ? -37.791 10.612 38.414 1.00 86.62 457 SER A C 1
ATOM 3628 O O . SER A 1 457 ? -37.684 11.258 37.368 1.00 86.62 457 SER A O 1
ATOM 3630 N N . PRO A 1 458 ? -38.450 11.091 39.490 1.00 83.56 458 PRO A N 1
ATOM 3631 C CA . PRO A 1 458 ? -39.013 12.439 39.557 1.00 83.56 458 PRO A CA 1
ATOM 3632 C C . PRO A 1 458 ? -37.939 13.527 39.746 1.00 83.56 458 PRO A C 1
ATOM 3634 O O . PRO A 1 458 ? -38.244 14.712 39.617 1.00 83.56 458 PRO A O 1
ATOM 3637 N N . HIS A 1 459 ? -36.695 13.155 40.075 1.00 81.12 459 HIS A N 1
ATOM 3638 C CA . HIS A 1 459 ? -35.610 14.095 40.380 1.00 81.12 459 HIS A CA 1
ATOM 3639 C C . HIS A 1 459 ? -34.828 14.548 39.146 1.00 81.12 459 HIS A C 1
ATOM 3641 O O . HIS A 1 459 ? -34.227 15.628 39.137 1.00 81.12 459 HIS A O 1
ATOM 3647 N N . GLU A 1 460 ? -34.793 13.725 38.096 1.00 76.88 460 GLU A N 1
ATOM 3648 C CA . GLU A 1 460 ? -34.021 14.036 36.901 1.00 76.88 460 GLU A CA 1
ATOM 3649 C C . GLU A 1 460 ? -34.836 14.896 35.916 1.00 76.88 460 GLU A C 1
ATOM 3651 O O . GLU A 1 460 ? -35.921 14.487 35.502 1.00 76.88 460 GLU A O 1
ATOM 3656 N N . PRO A 1 461 ? -34.327 16.068 35.478 1.00 68.25 461 PRO A N 1
ATOM 3657 C CA . PRO A 1 461 ? -35.086 16.965 34.614 1.00 68.25 461 PRO A CA 1
ATOM 3658 C C . PRO A 1 461 ? -35.542 16.313 33.306 1.00 68.25 461 PRO A C 1
ATOM 3660 O O . PRO A 1 461 ? -34.755 15.684 32.593 1.00 68.25 461 PRO A O 1
ATOM 3663 N N . GLU A 1 462 ? -36.801 16.552 32.941 1.00 62.44 462 GLU A N 1
ATOM 3664 C CA . GLU A 1 462 ? -37.385 16.088 31.684 1.00 62.44 462 GLU A CA 1
ATOM 3665 C C . GLU A 1 462 ? -36.580 16.612 30.474 1.00 62.44 462 GLU A C 1
ATOM 3667 O O . GLU A 1 462 ? -36.565 17.812 30.167 1.00 62.44 462 GLU A O 1
ATOM 3672 N N . GLY A 1 463 ? -35.902 15.690 29.781 1.00 59.91 463 GLY A N 1
ATOM 3673 C CA . GLY A 1 463 ? -34.968 15.990 28.693 1.00 59.91 463 GLY A CA 1
ATOM 3674 C C . GLY A 1 463 ? -33.481 15.991 29.078 1.00 59.91 463 GLY A C 1
ATOM 3675 O O . GLY A 1 463 ? -32.667 16.438 28.270 1.00 59.91 463 GLY A O 1
ATOM 3676 N N . SER A 1 464 ? -33.108 15.496 30.266 1.00 74.12 464 SER A N 1
ATOM 3677 C CA . SER A 1 464 ? -31.713 15.186 30.621 1.00 74.12 464 SER A CA 1
ATOM 3678 C C . SER A 1 464 ? -31.053 14.289 29.567 1.00 74.12 464 SER A C 1
ATOM 3680 O O . SER A 1 464 ? -31.613 13.271 29.163 1.00 74.12 464 SER A O 1
ATOM 3682 N N . GLY A 1 465 ? -29.839 14.650 29.142 1.00 70.44 465 GLY A N 1
ATOM 3683 C CA . GLY A 1 465 ? -29.068 13.893 28.149 1.00 70.44 465 GLY A CA 1
ATOM 3684 C C . GLY A 1 465 ? -28.322 12.671 28.702 1.00 70.44 465 GLY A C 1
ATOM 3685 O O . GLY A 1 465 ? -27.699 11.948 27.933 1.00 70.44 465 GLY A O 1
ATOM 3686 N N . GLY A 1 466 ? -28.325 12.440 30.020 1.00 80.06 466 GLY A N 1
ATOM 3687 C CA . GLY A 1 466 ? -27.677 11.273 30.640 1.00 80.06 466 GLY A CA 1
ATOM 3688 C C . GLY A 1 466 ? -26.141 11.216 30.577 1.00 80.06 466 GLY A C 1
ATOM 3689 O O . GLY A 1 466 ? -25.556 10.235 31.032 1.00 80.06 466 GLY A O 1
ATOM 3690 N N . LEU A 1 467 ? -25.472 12.255 30.056 1.00 80.56 467 LEU A N 1
ATOM 3691 C CA . LEU A 1 467 ? -24.009 12.312 29.877 1.00 80.56 467 LEU A CA 1
ATOM 3692 C C . LEU A 1 467 ? -23.230 11.943 31.152 1.00 80.56 467 LEU A C 1
ATOM 3694 O O . LEU A 1 467 ? -22.253 11.202 31.086 1.00 80.56 467 LEU A O 1
ATOM 3698 N N . ALA A 1 468 ? -23.690 12.410 32.316 1.00 82.75 468 ALA A N 1
ATOM 3699 C CA . ALA A 1 468 ? -23.052 12.118 33.597 1.00 82.75 468 ALA A CA 1
ATOM 3700 C C . ALA A 1 468 ? -23.136 10.625 33.981 1.00 82.75 468 ALA A C 1
ATOM 3702 O O . ALA A 1 468 ? -22.161 10.070 34.485 1.00 82.75 468 ALA A O 1
ATOM 3703 N N . GLY A 1 469 ? -24.256 9.954 33.681 1.00 85.12 469 GLY A N 1
ATOM 3704 C CA . GLY A 1 469 ? -24.417 8.511 33.889 1.00 85.12 469 GLY A CA 1
ATOM 3705 C C . GLY A 1 469 ? -23.587 7.669 32.913 1.00 85.12 469 GLY A C 1
ATOM 3706 O O . GLY A 1 469 ? -23.025 6.644 33.301 1.00 85.12 469 GLY A O 1
ATOM 3707 N N . MET A 1 470 ? -23.433 8.123 31.662 1.00 84.56 470 MET A N 1
ATOM 3708 C CA . MET A 1 470 ? -22.533 7.485 30.688 1.00 84.56 470 MET A CA 1
ATOM 3709 C C . MET A 1 470 ? -21.061 7.611 31.112 1.00 84.56 470 MET A C 1
ATOM 3711 O O . MET A 1 470 ? -20.350 6.606 31.155 1.00 84.56 470 MET A O 1
ATOM 3715 N N . ALA A 1 471 ? -20.622 8.802 31.532 1.00 84.19 471 ALA A N 1
ATOM 3716 C CA . ALA A 1 471 ? -19.278 9.011 32.076 1.00 84.19 471 ALA A CA 1
ATOM 3717 C C . ALA A 1 471 ? -19.017 8.150 33.328 1.00 84.19 471 ALA A C 1
ATOM 3719 O O . ALA A 1 471 ? -17.977 7.502 33.436 1.00 84.19 471 ALA A O 1
ATOM 3720 N N . MET A 1 472 ? -19.981 8.071 34.250 1.00 87.50 472 MET A N 1
ATOM 3721 C CA . MET A 1 472 ? -19.864 7.236 35.449 1.00 87.50 472 MET A CA 1
ATOM 3722 C C . MET A 1 472 ? -19.828 5.729 35.130 1.00 87.50 472 MET A C 1
ATOM 3724 O O . MET A 1 472 ? -19.115 4.973 35.797 1.00 87.50 472 MET A O 1
ATOM 3728 N N . SER A 1 473 ? -20.529 5.287 34.081 1.00 85.00 473 SER A N 1
ATOM 3729 C CA . SER A 1 473 ? -20.445 3.905 33.582 1.00 85.00 473 SER A CA 1
ATOM 3730 C C . SER A 1 473 ? -19.036 3.579 33.081 1.00 85.00 473 SER A C 1
ATOM 3732 O O . SER A 1 473 ? -18.472 2.559 33.472 1.00 85.00 473 SER A O 1
ATOM 3734 N N . ALA A 1 474 ? -18.429 4.473 32.292 1.00 83.12 474 ALA A N 1
ATOM 3735 C CA . ALA A 1 474 ? -17.059 4.307 31.804 1.00 83.12 474 ALA A CA 1
ATOM 3736 C C . ALA A 1 474 ? -16.034 4.248 32.955 1.00 83.12 474 ALA A C 1
ATOM 3738 O O . ALA A 1 474 ? -15.188 3.355 32.988 1.00 83.12 474 ALA A O 1
ATOM 3739 N N . LEU A 1 475 ? -16.168 5.127 33.956 1.00 87.62 475 LEU A N 1
ATOM 3740 C CA . LEU A 1 475 ? -15.330 5.127 35.166 1.00 87.62 475 LEU A CA 1
ATOM 3741 C C . LEU A 1 475 ? -15.493 3.863 36.033 1.00 87.62 475 LEU A C 1
ATOM 3743 O O . LEU A 1 475 ? -14.641 3.582 36.876 1.00 87.62 475 LEU A O 1
ATOM 3747 N N . SER A 1 476 ? -16.555 3.078 35.827 1.00 88.94 476 SER A N 1
ATOM 3748 C CA . SER A 1 476 ? -16.800 1.821 36.547 1.00 88.94 476 SER A CA 1
ATOM 3749 C C . SER A 1 476 ? -16.134 0.597 35.900 1.00 88.94 476 SER A C 1
ATOM 3751 O O . SER A 1 476 ? -16.054 -0.457 36.530 1.00 88.94 476 SER A O 1
ATOM 3753 N N . ALA A 1 477 ? -15.597 0.694 34.680 1.00 83.56 477 ALA A N 1
ATOM 3754 C CA . ALA A 1 477 ? -15.000 -0.460 34.000 1.00 83.56 477 ALA A CA 1
ATOM 3755 C C . ALA A 1 477 ? -13.795 -1.099 34.745 1.00 83.56 477 ALA A C 1
ATOM 3757 O O . ALA A 1 477 ? -13.771 -2.330 34.871 1.00 83.56 477 ALA A O 1
ATOM 3758 N N . PRO A 1 478 ? -12.851 -0.339 35.351 1.00 85.44 478 PRO A N 1
ATOM 3759 C CA . PRO A 1 478 ? -11.758 -0.923 36.141 1.00 85.44 478 PRO A CA 1
ATOM 3760 C C . PRO A 1 478 ? -12.248 -1.689 37.380 1.00 85.44 478 PRO A C 1
ATOM 3762 O O . PRO A 1 478 ? -11.641 -2.677 37.798 1.00 85.44 478 PRO A O 1
ATOM 3765 N N . ILE A 1 479 ? -13.375 -1.256 37.954 1.00 89.81 479 ILE A N 1
ATOM 3766 C CA . ILE A 1 479 ? -14.047 -1.913 39.080 1.00 89.81 479 ILE A CA 1
ATOM 3767 C C . ILE A 1 479 ? -14.583 -3.283 38.643 1.00 89.81 479 ILE A C 1
ATOM 3769 O O . ILE A 1 479 ? -14.326 -4.276 39.325 1.00 89.81 479 ILE A O 1
ATOM 3773 N N . TYR A 1 480 ? -15.226 -3.366 37.472 1.00 91.06 480 TYR A N 1
ATOM 3774 C CA . TYR A 1 480 ? -15.756 -4.621 36.922 1.00 91.06 480 TYR A CA 1
ATOM 3775 C C . TYR A 1 480 ? -14.656 -5.619 36.533 1.00 91.06 480 TYR A C 1
ATOM 3777 O O . TYR A 1 480 ? -14.808 -6.820 36.771 1.00 91.06 480 TYR A O 1
ATOM 3785 N N . ALA A 1 481 ? -13.531 -5.140 35.991 1.00 85.25 481 ALA A N 1
ATOM 3786 C CA . ALA A 1 481 ? -12.360 -5.970 35.700 1.00 85.25 481 ALA A CA 1
ATOM 3787 C C . ALA A 1 481 ? -11.708 -6.515 36.987 1.00 85.25 481 ALA A C 1
ATOM 3789 O O . ALA A 1 481 ? -11.390 -7.705 37.084 1.00 85.25 481 ALA A O 1
ATOM 3790 N N . LYS A 1 482 ? -11.581 -5.677 38.026 1.00 86.31 482 LYS A N 1
ATOM 3791 C CA . LYS A 1 482 ? -11.055 -6.077 39.341 1.00 86.31 482 LYS A CA 1
ATOM 3792 C C . LYS A 1 482 ? -11.939 -7.125 40.022 1.00 86.31 482 LYS A C 1
ATOM 3794 O O . LYS A 1 482 ? -11.414 -8.095 40.578 1.00 86.31 482 LYS A O 1
ATOM 3799 N N . SER A 1 483 ? -13.264 -6.957 39.995 1.00 85.69 483 SER A N 1
ATOM 3800 C CA . SER A 1 483 ? -14.195 -7.935 40.571 1.00 85.69 483 SER A CA 1
ATOM 3801 C C . SER A 1 483 ? -14.234 -9.245 39.770 1.00 85.69 483 SER A C 1
ATOM 3803 O O . SER A 1 483 ? -14.343 -10.303 40.397 1.00 85.69 483 SER A O 1
ATOM 3805 N N . LEU A 1 484 ? -14.034 -9.206 38.443 1.00 85.06 484 LEU A N 1
ATOM 3806 C CA . LEU A 1 484 ? -13.937 -10.392 37.579 1.00 85.06 484 LEU A CA 1
ATOM 3807 C C . LEU A 1 484 ? -12.691 -11.222 37.910 1.00 85.06 484 LEU A C 1
ATOM 3809 O O . LEU A 1 484 ? -12.803 -12.406 38.229 1.00 85.06 484 LEU A O 1
ATOM 3813 N N . GLY A 1 485 ? -11.512 -10.591 37.938 1.00 79.81 485 GLY A N 1
ATOM 3814 C CA . GLY A 1 485 ? -10.264 -11.260 38.320 1.00 79.81 485 GLY A CA 1
ATOM 3815 C C . GLY A 1 485 ? -10.322 -11.842 39.737 1.00 79.81 485 GLY A C 1
ATOM 3816 O O . GLY A 1 485 ? -9.900 -12.973 39.977 1.00 79.81 485 GLY A O 1
ATOM 3817 N N . ALA A 1 486 ? -10.934 -11.123 40.685 1.00 80.69 486 ALA A N 1
ATOM 3818 C CA . ALA A 1 486 ? -11.147 -11.630 42.039 1.00 80.69 486 ALA A CA 1
ATOM 3819 C C . ALA A 1 486 ? -12.136 -12.812 42.110 1.00 80.69 486 ALA A C 1
ATOM 3821 O O . ALA A 1 486 ? -12.038 -13.619 43.041 1.00 80.69 486 ALA A O 1
ATOM 3822 N N . ALA A 1 487 ? -13.106 -12.903 41.191 1.00 80.75 487 ALA A N 1
ATOM 3823 C CA . ALA A 1 487 ? -14.069 -14.004 41.111 1.00 80.75 487 ALA A CA 1
ATOM 3824 C C . ALA A 1 487 ? -13.436 -15.256 40.486 1.00 80.75 487 ALA A C 1
ATOM 3826 O O . ALA A 1 487 ? -13.522 -16.333 41.077 1.00 80.75 487 ALA A O 1
ATOM 3827 N N . ALA A 1 488 ? -12.711 -15.099 39.373 1.00 77.94 488 ALA A N 1
ATOM 3828 C CA . ALA A 1 488 ? -11.941 -16.169 38.737 1.00 77.94 488 ALA A CA 1
ATOM 3829 C C . ALA A 1 488 ? -10.913 -16.789 39.705 1.00 77.94 488 ALA A C 1
ATOM 3831 O O . ALA A 1 488 ? -10.850 -18.007 39.858 1.00 77.94 488 ALA A O 1
ATOM 3832 N N . LEU A 1 489 ? -10.185 -15.952 40.455 1.00 80.38 489 LEU A N 1
ATOM 3833 C CA . LEU A 1 489 ? -9.219 -16.382 41.478 1.00 80.38 489 LEU A CA 1
ATOM 3834 C C . LEU A 1 489 ? -9.860 -16.847 42.804 1.00 80.38 489 LEU A C 1
ATOM 3836 O O . LEU A 1 489 ? -9.143 -17.052 43.783 1.00 80.38 489 LEU A O 1
ATOM 3840 N N . ARG A 1 490 ? -11.197 -16.968 42.876 1.00 75.00 490 ARG A N 1
ATOM 3841 C CA . ARG A 1 490 ? -11.974 -17.398 44.060 1.00 75.00 490 ARG A CA 1
ATOM 3842 C C . ARG A 1 490 ? -11.614 -16.670 45.369 1.00 75.00 490 ARG A C 1
ATOM 3844 O O . ARG A 1 490 ? -11.794 -17.218 46.457 1.00 75.00 490 ARG A O 1
ATOM 3851 N N . ARG A 1 491 ? -11.124 -15.425 45.299 1.00 73.50 491 ARG A N 1
ATOM 3852 C CA . ARG A 1 491 ? -10.732 -14.662 46.496 1.00 73.50 491 ARG A CA 1
ATOM 3853 C C . ARG A 1 491 ? -11.974 -14.318 47.334 1.00 73.50 491 ARG A C 1
ATOM 3855 O O . ARG A 1 491 ? -12.990 -13.919 46.751 1.00 73.50 491 ARG A O 1
ATOM 3862 N N . PRO A 1 492 ? -11.925 -14.449 48.675 1.00 58.25 492 PRO A N 1
ATOM 3863 C CA . PRO A 1 492 ? -13.049 -14.104 49.538 1.00 58.25 492 PRO A CA 1
ATOM 3864 C C . PRO A 1 492 ? -13.260 -12.586 49.561 1.00 58.25 492 PRO A C 1
ATOM 3866 O O . PRO A 1 492 ? -12.309 -11.820 49.705 1.00 58.25 492 PRO A O 1
ATOM 3869 N N . CYS A 1 493 ? -14.514 -12.154 49.453 1.00 55.62 493 CYS A N 1
ATOM 3870 C CA . CYS A 1 493 ? -14.906 -10.754 49.582 1.00 55.62 493 CYS A CA 1
ATOM 3871 C C . CYS A 1 493 ? -15.765 -10.601 50.845 1.00 55.62 493 CYS A C 1
ATOM 3873 O O . CYS A 1 493 ? -16.676 -11.400 51.066 1.00 55.62 493 CYS A O 1
ATOM 3875 N N . ARG A 1 494 ? -15.459 -9.618 51.700 1.00 53.88 494 ARG A N 1
ATOM 3876 C CA . ARG A 1 494 ? -16.281 -9.299 52.877 1.00 53.88 494 ARG A CA 1
ATOM 3877 C C . ARG A 1 494 ? -17.315 -8.246 52.495 1.00 53.88 494 ARG A C 1
ATOM 3879 O O . ARG A 1 494 ? -16.964 -7.240 51.888 1.00 53.88 494 ARG A O 1
ATOM 3886 N N . PHE A 1 495 ? -18.562 -8.468 52.896 1.00 48.53 495 PHE A N 1
ATOM 3887 C CA . PHE A 1 495 ? -19.585 -7.429 52.887 1.00 48.53 495 PHE A CA 1
ATOM 3888 C C . PHE A 1 495 ? -19.196 -6.345 53.903 1.00 48.53 495 PHE A C 1
ATOM 3890 O O . PHE A 1 495 ? -18.827 -6.658 55.036 1.00 48.53 495 PHE A O 1
ATOM 3897 N N . VAL A 1 496 ? -19.240 -5.083 53.482 1.00 52.53 496 VAL A N 1
ATOM 3898 C CA . VAL A 1 496 ? -18.967 -3.912 54.321 1.00 52.53 496 VAL A CA 1
ATOM 3899 C C . VAL A 1 496 ? -20.140 -2.961 54.137 1.00 52.53 496 VAL A C 1
ATOM 3901 O O . VAL A 1 496 ? -20.411 -2.547 53.012 1.00 52.53 496 VAL A O 1
ATOM 3904 N N . VAL A 1 497 ? -20.833 -2.637 55.230 1.00 50.16 497 VAL A N 1
ATOM 3905 C CA . VAL A 1 497 ? -21.875 -1.602 55.223 1.00 50.16 497 VAL A CA 1
ATOM 3906 C C . VAL A 1 497 ? -21.198 -0.246 55.057 1.00 50.16 497 VAL A C 1
ATOM 3908 O O . VAL A 1 497 ? -20.295 0.099 55.830 1.00 50.16 497 VAL A O 1
ATOM 3911 N N . THR A 1 498 ? -21.610 0.493 54.030 1.00 46.22 498 THR A N 1
ATOM 3912 C CA . THR A 1 498 ? -21.107 1.831 53.723 1.00 46.22 498 THR A CA 1
ATOM 3913 C C . THR A 1 498 ? -21.519 2.806 54.833 1.00 46.22 498 THR A C 1
ATOM 3915 O O . THR A 1 498 ? -22.711 2.880 55.126 1.00 46.22 498 THR A O 1
ATOM 3918 N N . PRO A 1 499 ? -20.598 3.555 55.467 1.00 39.22 499 PRO A N 1
ATOM 3919 C CA . PRO A 1 499 ? -20.978 4.548 56.470 1.00 39.22 499 PRO A CA 1
ATOM 3920 C C . PRO A 1 499 ? -21.771 5.692 55.824 1.00 39.22 499 PRO A C 1
ATOM 3922 O O . PRO A 1 499 ? -21.236 6.398 54.972 1.00 39.22 499 PRO A O 1
ATOM 3925 N N . ARG A 1 500 ? -23.028 5.899 56.233 1.00 43.91 500 ARG A N 1
ATOM 3926 C CA . ARG A 1 500 ? -23.830 7.061 55.815 1.00 43.91 500 ARG A CA 1
ATOM 3927 C C . ARG A 1 500 ? -23.629 8.193 56.828 1.00 43.91 500 ARG A C 1
ATOM 3929 O O . ARG A 1 500 ? -23.857 8.010 58.021 1.00 43.91 500 ARG A O 1
ATOM 3936 N N . ALA A 1 501 ? -23.110 9.331 56.369 1.00 35.59 501 ALA A N 1
ATOM 3937 C CA . ALA A 1 501 ? -22.563 10.366 57.243 1.00 35.59 501 ALA A CA 1
ATOM 3938 C C . ALA A 1 501 ? -23.602 11.407 57.694 1.00 35.59 501 ALA A C 1
ATOM 3940 O O . ALA A 1 501 ? -24.223 12.069 56.865 1.00 35.59 501 ALA A O 1
ATOM 3941 N N . ALA A 1 502 ? -23.671 11.641 59.006 1.00 29.55 502 ALA A N 1
ATOM 3942 C CA . ALA A 1 502 ? -24.181 12.876 59.594 1.00 29.55 502 ALA A CA 1
ATOM 3943 C C . ALA A 1 502 ? -22.999 13.643 60.215 1.00 29.55 502 ALA A C 1
ATOM 3945 O O . ALA A 1 502 ? -22.521 13.303 61.295 1.00 29.55 502 ALA A O 1
ATOM 3946 N N . GLY A 1 503 ? -22.483 14.646 59.501 1.00 26.80 503 GLY A N 1
ATOM 3947 C CA . GLY A 1 503 ? -21.355 15.474 59.938 1.00 26.80 503 GLY A CA 1
ATOM 3948 C C . GLY A 1 503 ? -20.991 16.539 58.892 1.00 26.80 503 GLY A C 1
ATOM 3949 O O . GLY A 1 503 ? -21.247 16.324 57.705 1.00 26.80 503 GLY A O 1
ATOM 3950 N N . PRO A 1 504 ? -20.446 17.703 59.299 1.00 23.84 504 PRO A N 1
ATOM 3951 C CA . PRO A 1 504 ? -20.151 18.801 58.379 1.00 23.84 504 PRO A CA 1
ATOM 3952 C C . PRO A 1 504 ? -19.009 18.449 57.404 1.00 23.84 504 PRO A C 1
ATOM 3954 O O . PRO A 1 504 ? -18.131 17.650 57.740 1.00 23.84 504 PRO A O 1
ATOM 3957 N N . PRO A 1 505 ? -18.990 19.039 56.194 1.00 26.08 505 PRO A N 1
ATOM 3958 C CA . PRO A 1 505 ? -18.037 18.671 55.154 1.00 26.08 505 PRO A CA 1
ATOM 3959 C C . PRO A 1 505 ? -16.604 19.074 55.521 1.00 26.08 505 PRO A C 1
ATOM 3961 O O . PRO A 1 505 ? -16.318 20.243 55.780 1.00 26.08 505 PRO A O 1
ATOM 3964 N N . LEU A 1 506 ? -15.682 18.109 55.467 1.00 26.36 506 LEU A N 1
ATOM 3965 C CA . LEU A 1 506 ? -14.248 18.365 55.587 1.00 26.36 506 LEU A CA 1
ATOM 3966 C C . LEU A 1 506 ? -13.748 19.150 54.367 1.00 26.36 506 LEU A C 1
ATOM 3968 O O . LEU A 1 506 ? -13.600 18.614 53.268 1.00 26.36 506 LEU A O 1
ATOM 3972 N N . THR A 1 507 ? -13.460 20.432 54.571 1.00 26.84 507 THR A N 1
ATOM 3973 C CA . THR A 1 507 ? -12.798 21.282 53.581 1.00 26.84 507 THR A CA 1
ATOM 3974 C C . THR A 1 507 ? -11.323 20.903 53.448 1.00 26.84 507 THR A C 1
ATOM 3976 O O . THR A 1 507 ? -10.557 21.097 54.389 1.00 26.84 507 THR A O 1
ATOM 3979 N N . GLY A 1 508 ? -10.911 20.449 52.260 1.00 29.77 508 GLY A N 1
ATOM 3980 C CA . GLY A 1 508 ? -9.497 20.391 51.869 1.00 29.77 508 GLY A CA 1
ATOM 3981 C C . GLY A 1 508 ? -8.931 18.996 51.603 1.00 29.77 508 GLY A C 1
ATOM 3982 O O . GLY A 1 508 ? -8.182 18.461 52.413 1.00 29.77 508 GLY A O 1
ATOM 3983 N N . CYS A 1 509 ? -9.183 18.461 50.406 1.00 22.59 509 CYS A N 1
ATOM 3984 C CA . CYS A 1 509 ? -8.279 17.522 49.735 1.00 22.59 509 CYS A CA 1
ATOM 3985 C C . CYS A 1 509 ? -8.361 17.740 48.219 1.00 22.59 509 CYS A C 1
ATOM 3987 O O . CYS A 1 509 ? -9.441 17.687 47.635 1.00 22.59 509 CYS A O 1
ATOM 3989 N N . SER A 1 510 ? -7.214 18.014 47.594 1.00 22.19 510 SER A N 1
ATOM 3990 C CA . SER A 1 510 ? -7.094 18.198 46.142 1.00 22.19 510 SER A CA 1
ATOM 3991 C C . SER A 1 510 ? -7.010 16.830 45.441 1.00 22.19 510 SER A C 1
ATOM 3993 O O . SER A 1 510 ? -6.417 15.912 46.014 1.00 22.19 510 SER A O 1
ATOM 3995 N N . PRO A 1 511 ? -7.569 16.641 44.230 1.00 25.14 511 PRO A N 1
ATOM 3996 C CA . PRO A 1 511 ? -7.590 15.338 43.569 1.00 25.14 511 PRO A CA 1
ATOM 3997 C C . PRO A 1 511 ? -6.245 15.009 42.895 1.00 25.14 511 PRO A C 1
ATOM 3999 O O . PRO A 1 511 ? -6.065 15.217 41.696 1.00 25.14 511 PRO A O 1
ATOM 4002 N N . SER A 1 512 ? -5.300 14.442 43.647 1.00 22.17 512 SER A N 1
ATOM 4003 C CA . SER A 1 512 ? -4.091 13.821 43.091 1.00 22.17 512 SER A CA 1
ATOM 4004 C C . SER A 1 512 ? -4.354 12.364 42.688 1.00 22.17 512 SER A C 1
ATOM 4006 O O . SER A 1 512 ? -4.288 11.435 43.494 1.00 22.17 512 SER A O 1
ATOM 4008 N N . ALA A 1 513 ? -4.638 12.151 41.402 1.00 24.91 513 ALA A N 1
ATOM 4009 C CA . ALA A 1 513 ? -4.752 10.821 40.806 1.00 24.91 513 ALA A CA 1
ATOM 4010 C C . ALA A 1 513 ? -3.363 10.179 40.600 1.00 24.91 513 ALA A C 1
ATOM 4012 O O . ALA A 1 513 ? -2.836 10.141 39.490 1.00 24.91 513 ALA A O 1
ATOM 4013 N N . SER A 1 514 ? -2.761 9.665 41.674 1.00 22.44 514 SER A N 1
ATOM 4014 C CA . SER A 1 514 ? -1.494 8.927 41.593 1.00 22.44 514 SER A CA 1
ATOM 4015 C C . SER A 1 514 ? -1.714 7.499 41.090 1.00 22.44 514 SER A C 1
ATOM 4017 O O . SER A 1 514 ? -2.135 6.612 41.835 1.00 22.44 514 SER A O 1
ATOM 4019 N N . ILE A 1 515 ? -1.384 7.263 39.819 1.00 24.47 515 ILE A N 1
ATOM 4020 C CA . ILE A 1 515 ? -1.272 5.921 39.239 1.00 24.47 515 ILE A CA 1
ATOM 4021 C C . ILE A 1 515 ? -0.047 5.236 39.861 1.00 24.47 515 ILE A C 1
ATOM 4023 O O . ILE A 1 515 ? 1.090 5.526 39.494 1.00 24.47 515 ILE A O 1
ATOM 4027 N N . CYS A 1 516 ? -0.262 4.314 40.803 1.00 22.34 516 CYS A N 1
ATOM 4028 C CA . CYS A 1 516 ? 0.816 3.461 41.306 1.00 22.34 516 CYS A CA 1
ATOM 4029 C C . CYS A 1 516 ? 1.257 2.472 40.220 1.00 22.34 516 CYS A C 1
ATOM 4031 O O . CYS A 1 516 ? 0.572 1.485 39.946 1.00 22.34 516 CYS A O 1
ATOM 4033 N N . SER A 1 517 ? 2.430 2.718 39.640 1.00 23.92 517 SER A N 1
ATOM 4034 C CA . SER A 1 517 ? 3.117 1.792 38.746 1.00 23.92 517 SER A CA 1
ATOM 4035 C C . SER A 1 517 ? 3.519 0.517 39.498 1.00 23.92 517 SER A C 1
ATOM 4037 O O . SER A 1 517 ? 4.376 0.512 40.382 1.00 23.92 517 SER A O 1
ATOM 4039 N N . GLY A 1 518 ? 2.875 -0.598 39.153 1.00 24.33 518 GLY A N 1
ATOM 4040 C CA . GLY A 1 518 ? 3.206 -1.902 39.717 1.00 24.33 518 GLY A CA 1
ATOM 4041 C C . GLY A 1 518 ? 4.531 -2.420 39.162 1.00 24.33 518 GLY A C 1
ATOM 4042 O O . GLY A 1 518 ? 4.582 -2.851 38.012 1.00 24.33 518 GLY A O 1
ATOM 4043 N N . ARG A 1 519 ? 5.590 -2.438 39.982 1.00 22.69 519 ARG A N 1
ATOM 4044 C CA . ARG A 1 519 ? 6.807 -3.202 39.668 1.00 22.69 519 ARG A CA 1
ATOM 4045 C C . ARG A 1 519 ? 6.470 -4.693 39.610 1.00 22.69 519 ARG A C 1
ATOM 4047 O O . ARG A 1 519 ? 6.115 -5.289 40.625 1.00 22.69 519 ARG A O 1
ATOM 4054 N N . TRP A 1 520 ? 6.618 -5.289 38.432 1.00 21.98 520 TRP A N 1
ATOM 4055 C CA . TRP A 1 520 ? 6.656 -6.738 38.271 1.00 21.98 520 TRP A CA 1
ATOM 4056 C C . TRP A 1 520 ? 8.030 -7.252 38.716 1.00 21.98 520 TRP A C 1
ATOM 4058 O O . TRP A 1 520 ? 9.043 -6.881 38.131 1.00 21.98 520 TRP A O 1
ATOM 4068 N N . CYS A 1 521 ? 8.061 -8.126 39.723 1.00 22.50 521 CYS A N 1
ATOM 4069 C CA . CYS A 1 521 ? 9.213 -8.987 39.996 1.00 22.50 521 CYS A CA 1
ATOM 4070 C C . CYS A 1 521 ? 8.830 -10.426 39.644 1.00 22.50 521 CYS A C 1
ATOM 4072 O O . CYS A 1 521 ? 7.906 -10.987 40.237 1.00 22.50 521 CYS A O 1
ATOM 4074 N N . SER A 1 522 ? 9.533 -11.010 38.674 1.00 24.06 522 SER A N 1
ATOM 4075 C CA . SER A 1 522 ? 9.319 -12.389 38.225 1.00 24.06 522 SER A CA 1
ATOM 4076 C C . SER A 1 522 ? 9.797 -13.421 39.262 1.00 24.06 522 SER A C 1
ATOM 4078 O O . SER A 1 522 ? 10.715 -13.135 40.033 1.00 24.06 522 SER A O 1
ATOM 4080 N N . PRO A 1 523 ? 9.203 -14.629 39.302 1.00 29.36 523 PRO A N 1
ATOM 4081 C CA . PRO A 1 523 ? 9.525 -15.643 40.300 1.00 29.36 523 PRO A CA 1
ATOM 4082 C C . PRO A 1 523 ? 10.640 -16.595 39.840 1.00 29.36 523 PRO A C 1
ATOM 4084 O O . PRO A 1 523 ? 10.628 -17.072 38.707 1.00 29.36 523 PRO A O 1
ATOM 4087 N N . VAL A 1 524 ? 11.526 -16.987 40.760 1.00 24.27 524 VAL A N 1
ATOM 4088 C CA . VAL A 1 524 ? 12.410 -18.155 40.592 1.00 24.27 524 VAL A CA 1
ATOM 4089 C C . VAL A 1 524 ? 12.161 -19.147 41.728 1.00 24.27 524 VAL A C 1
ATOM 4091 O O . VAL A 1 524 ? 11.986 -18.773 42.887 1.00 24.27 524 VAL A O 1
ATOM 4094 N N . ARG A 1 525 ? 12.086 -20.431 41.366 1.00 25.34 525 ARG A N 1
ATOM 4095 C CA . ARG A 1 525 ? 11.825 -21.561 42.267 1.00 25.34 525 ARG A CA 1
ATOM 4096 C C . ARG A 1 525 ? 13.001 -21.808 43.218 1.00 25.34 525 ARG A C 1
ATOM 4098 O O . ARG A 1 525 ? 14.140 -21.844 42.771 1.00 25.34 525 ARG A O 1
ATOM 4105 N N . SER A 1 526 ? 12.706 -22.246 44.439 1.00 23.52 526 SER A N 1
ATOM 4106 C CA . SER A 1 526 ? 13.427 -23.380 45.034 1.00 23.52 526 SER A CA 1
ATOM 4107 C C . SER A 1 526 ? 12.522 -24.143 46.007 1.00 23.52 526 SER A C 1
ATOM 4109 O O . SER A 1 526 ? 11.490 -23.640 46.455 1.00 23.52 526 SER A O 1
ATOM 4111 N N . SER A 1 527 ? 12.849 -25.411 46.256 1.00 25.25 527 SER A N 1
ATOM 4112 C CA . SER A 1 527 ? 11.973 -26.361 46.940 1.00 25.25 527 SER A CA 1
ATOM 4113 C C . SER A 1 527 ? 12.688 -27.128 48.050 1.00 25.25 527 SER A C 1
ATOM 4115 O O . SER A 1 527 ? 13.713 -27.745 47.782 1.00 25.25 527 SER A O 1
ATOM 4117 N N . ARG A 1 528 ? 12.002 -27.250 49.196 1.00 25.08 528 ARG A N 1
ATOM 4118 C CA . ARG A 1 528 ? 12.172 -28.264 50.260 1.00 25.08 528 ARG A CA 1
ATOM 4119 C C . ARG A 1 528 ? 13.467 -28.257 51.098 1.00 25.08 528 ARG A C 1
ATOM 4121 O O . ARG A 1 528 ? 14.563 -28.040 50.610 1.00 25.08 528 ARG A O 1
ATOM 4128 N N . ARG A 1 529 ? 13.259 -28.750 52.332 1.00 24.09 529 ARG A N 1
ATOM 4129 C CA . ARG A 1 529 ? 14.203 -29.093 53.418 1.00 24.09 529 ARG A CA 1
ATOM 4130 C C . ARG A 1 529 ? 14.712 -27.884 54.222 1.00 24.09 529 ARG A C 1
ATOM 4132 O O . ARG A 1 529 ? 15.007 -26.860 53.633 1.00 24.09 529 ARG A O 1
ATOM 4139 N N . SER A 1 530 ? 14.900 -27.907 55.544 1.00 22.92 530 SER A N 1
ATOM 4140 C CA . SER A 1 530 ? 14.504 -28.756 56.694 1.00 22.92 530 SER A CA 1
ATOM 4141 C C . SER A 1 530 ? 15.657 -28.644 57.694 1.00 22.92 530 SER A C 1
ATOM 4143 O O . SER A 1 530 ? 16.724 -29.144 57.358 1.00 22.92 530 SER A O 1
ATOM 4145 N N . CYS A 1 531 ? 15.415 -28.129 58.910 1.00 21.50 531 CYS A N 1
ATOM 4146 C CA . CYS A 1 531 ? 16.345 -28.169 60.061 1.00 21.50 531 CYS A CA 1
ATOM 4147 C C . CYS A 1 531 ? 17.732 -27.491 59.859 1.00 21.50 531 CYS A C 1
ATOM 4149 O O . CYS A 1 531 ? 18.227 -27.369 58.752 1.00 21.50 531 CYS A O 1
ATOM 4151 N N . SER A 1 532 ? 18.453 -27.017 60.878 1.00 22.86 532 SER A N 1
ATOM 4152 C CA . SER A 1 532 ? 18.151 -26.707 62.288 1.00 22.86 532 SER A CA 1
ATOM 4153 C C . SER A 1 532 ? 19.396 -26.056 62.931 1.00 22.86 532 SER A C 1
ATOM 4155 O O . SER A 1 532 ? 20.480 -26.168 62.374 1.00 22.86 532 SER A O 1
ATOM 4157 N N . ILE A 1 533 ? 19.257 -25.583 64.180 1.00 25.38 533 ILE A N 1
ATOM 4158 C CA . ILE A 1 533 ? 20.302 -25.618 65.233 1.00 25.38 533 ILE A CA 1
ATOM 4159 C C . ILE A 1 533 ? 21.363 -24.482 65.313 1.00 25.38 533 ILE A C 1
ATOM 4161 O O . ILE A 1 533 ? 22.069 -24.161 64.367 1.00 25.38 533 ILE A O 1
ATOM 4165 N N . THR A 1 534 ? 21.490 -23.969 66.555 1.00 24.25 534 THR A N 1
ATOM 4166 C CA . THR A 1 534 ? 22.572 -23.157 67.187 1.00 24.25 534 THR A CA 1
ATOM 4167 C C . THR A 1 534 ? 22.842 -21.731 66.666 1.00 24.25 534 THR A C 1
ATOM 4169 O O . THR A 1 534 ? 22.936 -21.499 65.474 1.00 24.25 534 THR A O 1
ATOM 4172 N N . ARG A 1 535 ? 22.801 -20.686 67.521 1.00 24.11 535 ARG A N 1
ATOM 4173 C CA . ARG A 1 535 ? 23.772 -20.286 68.589 1.00 24.11 535 ARG A CA 1
ATOM 4174 C C . ARG A 1 535 ? 25.146 -19.911 67.979 1.00 24.11 535 ARG A C 1
ATOM 4176 O O . ARG A 1 535 ? 25.604 -20.589 67.081 1.00 24.11 535 ARG A O 1
ATOM 4183 N N . THR A 1 536 ? 25.852 -18.864 68.423 1.00 26.14 536 THR A N 1
ATOM 4184 C CA . THR A 1 536 ? 25.930 -18.326 69.799 1.00 26.14 536 THR A CA 1
ATOM 4185 C C . THR A 1 536 ? 26.531 -16.910 69.836 1.00 26.14 536 THR A C 1
ATOM 4187 O O . THR A 1 536 ? 27.484 -16.676 69.110 1.00 26.14 536 THR A O 1
ATOM 4190 N N . SER A 1 537 ? 26.125 -16.088 70.824 1.00 24.52 537 SER A N 1
ATOM 4191 C CA . SER A 1 537 ? 27.003 -15.200 71.642 1.00 24.52 537 SER A CA 1
ATOM 4192 C C . SER A 1 537 ? 27.800 -14.051 70.972 1.00 24.52 537 SER A C 1
ATOM 4194 O O . SER A 1 537 ? 28.101 -14.108 69.795 1.00 24.52 537 SER A O 1
ATOM 4196 N N . ARG A 1 538 ? 28.257 -12.997 71.667 1.00 25.33 538 ARG A N 1
ATOM 4197 C CA . ARG A 1 538 ? 27.954 -12.377 72.985 1.00 25.33 538 ARG A CA 1
ATOM 4198 C C . ARG A 1 538 ? 28.615 -10.982 73.001 1.00 25.33 538 ARG A C 1
ATOM 4200 O O . ARG A 1 538 ? 29.544 -10.786 72.240 1.00 25.33 538 ARG A O 1
ATOM 4207 N N . CYS A 1 539 ? 28.181 -10.119 73.932 1.00 24.08 539 CYS A N 1
ATOM 4208 C CA . CYS A 1 539 ? 28.943 -9.078 74.667 1.00 24.08 539 CYS A CA 1
ATOM 4209 C C . CYS A 1 539 ? 29.992 -8.215 73.910 1.00 24.08 539 CYS A C 1
ATOM 4211 O O . CYS A 1 539 ? 30.887 -8.720 73.260 1.00 24.08 539 CYS A O 1
ATOM 4213 N N . GLY A 1 540 ? 30.064 -6.897 74.088 1.00 23.50 540 GLY A N 1
ATOM 4214 C CA . GLY A 1 540 ? 29.660 -6.096 75.243 1.00 23.50 540 GLY A CA 1
ATOM 4215 C C . GLY A 1 540 ? 30.466 -4.775 75.280 1.00 23.50 540 GLY A C 1
ATOM 4216 O O . GLY A 1 540 ? 30.798 -4.269 74.214 1.00 23.50 540 GLY A O 1
ATOM 4217 N N . PRO A 1 541 ? 30.699 -4.147 76.450 1.00 41.28 541 PRO A N 1
ATOM 4218 C CA . PRO A 1 541 ? 29.878 -2.969 76.759 1.00 41.28 541 PRO A CA 1
ATOM 4219 C C . PRO A 1 541 ? 30.602 -1.752 77.380 1.00 41.28 541 PRO A C 1
ATOM 4221 O O . PRO A 1 541 ? 31.659 -1.875 77.991 1.00 41.28 541 PRO A O 1
ATOM 4224 N N . GLY A 1 542 ? 29.899 -0.608 77.401 1.00 25.94 542 GLY A N 1
ATOM 4225 C CA . GLY A 1 542 ? 30.204 0.545 78.271 1.00 25.94 542 GLY A CA 1
ATOM 4226 C C . GLY A 1 542 ? 31.313 1.468 77.753 1.00 25.94 542 GLY A C 1
ATOM 422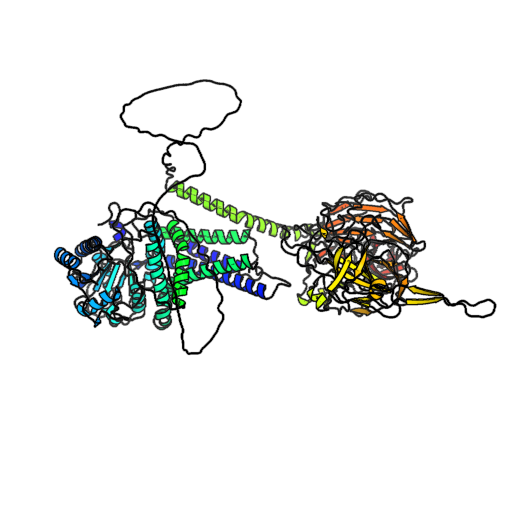7 O O . GLY A 1 542 ? 31.995 1.126 76.800 1.00 25.94 542 GLY A O 1
ATOM 4228 N N . ARG A 1 543 ? 31.579 2.658 78.304 1.00 24.23 543 ARG A N 1
ATOM 4229 C CA . ARG A 1 543 ? 30.960 3.600 79.281 1.00 24.23 543 ARG A CA 1
ATOM 4230 C C . ARG A 1 543 ? 31.597 4.969 78.893 1.00 24.23 543 ARG A C 1
ATOM 4232 O O . ARG A 1 543 ? 32.691 4.968 78.350 1.00 24.23 543 ARG A O 1
ATOM 4239 N N . CYS A 1 544 ? 31.035 6.166 79.051 1.00 24.91 544 CYS A N 1
ATOM 4240 C CA . CYS A 1 544 ? 30.720 6.880 80.292 1.00 24.91 544 CYS A CA 1
ATOM 4241 C C . CYS A 1 544 ? 30.248 8.317 79.933 1.00 24.91 544 CYS A C 1
ATOM 4243 O O . CYS A 1 544 ? 30.240 8.714 78.772 1.00 24.91 544 CYS A O 1
ATOM 4245 N N . SER A 1 545 ? 29.884 9.100 80.943 1.00 22.78 545 SER A N 1
ATOM 4246 C CA . SER A 1 545 ? 29.301 10.456 80.895 1.00 22.78 545 SER A CA 1
ATOM 4247 C C . SER A 1 545 ? 30.060 11.372 81.908 1.00 22.78 545 SER A C 1
ATOM 4249 O O . SER A 1 545 ? 31.091 10.908 82.395 1.00 22.78 545 SER A O 1
ATOM 4251 N N . PRO A 1 546 ? 29.602 12.562 82.391 1.00 50.34 546 PRO A N 1
ATOM 4252 C CA . PRO A 1 546 ? 28.836 13.700 81.816 1.00 50.34 546 PRO A CA 1
ATOM 4253 C C . PRO A 1 546 ? 29.403 15.126 82.225 1.00 50.34 546 PRO A C 1
ATOM 4255 O O . PRO A 1 546 ? 30.476 15.222 82.802 1.00 50.34 546 PRO A O 1
ATOM 4258 N N . TRP A 1 547 ? 28.605 16.210 82.043 1.00 24.75 547 TRP A N 1
ATOM 4259 C CA . TRP A 1 547 ? 28.583 17.554 82.730 1.00 24.75 547 TRP A CA 1
ATOM 4260 C C . TRP A 1 547 ? 29.133 18.865 82.076 1.00 24.75 547 TRP A C 1
ATOM 4262 O O . TRP A 1 547 ? 30.316 19.041 81.832 1.00 24.75 547 TRP A O 1
ATOM 4272 N N . ARG A 1 548 ? 28.202 19.848 82.004 1.00 24.77 548 ARG A N 1
ATOM 4273 C CA . ARG A 1 548 ? 28.280 21.335 82.171 1.00 24.77 548 ARG A CA 1
ATOM 4274 C C . ARG A 1 548 ? 28.904 22.310 81.129 1.00 24.77 548 ARG A C 1
ATOM 4276 O O . ARG A 1 548 ? 30.075 22.647 81.155 1.00 24.77 548 ARG A O 1
ATOM 4283 N N . SER A 1 549 ? 27.982 22.960 80.397 1.00 24.50 549 SER A N 1
ATOM 4284 C CA . SER A 1 549 ? 27.789 24.429 80.209 1.00 24.50 549 SER A CA 1
ATOM 4285 C C . SER A 1 549 ? 28.891 25.387 79.679 1.00 24.50 549 SER A C 1
ATOM 4287 O O . SER A 1 549 ? 29.759 25.806 80.432 1.00 24.50 549 SER A O 1
ATOM 4289 N N . ARG A 1 550 ? 28.623 25.937 78.470 1.00 24.44 550 ARG A N 1
ATOM 4290 C CA . ARG A 1 550 ? 28.958 27.283 77.901 1.00 24.44 550 ARG A CA 1
ATOM 4291 C C . ARG A 1 550 ? 30.417 27.804 77.945 1.00 24.44 550 ARG A C 1
ATOM 4293 O O . ARG A 1 550 ? 30.876 28.180 79.012 1.00 24.44 550 ARG A O 1
ATOM 4300 N N . TRP A 1 551 ? 31.003 28.115 76.769 1.00 23.58 551 TRP A N 1
ATOM 4301 C CA . TRP A 1 551 ? 31.337 29.489 76.275 1.00 23.58 551 TRP A CA 1
ATOM 4302 C C . TRP A 1 551 ? 32.146 29.497 74.940 1.00 23.58 551 TRP A C 1
ATOM 4304 O O . TRP A 1 551 ? 32.752 28.494 74.592 1.00 23.58 551 TRP A O 1
ATOM 4314 N N . ARG A 1 552 ? 32.203 30.674 74.264 1.00 26.00 552 ARG A N 1
ATOM 4315 C CA . ARG A 1 552 ? 32.981 31.073 73.038 1.00 26.00 552 ARG A CA 1
ATOM 4316 C C . ARG A 1 552 ? 32.527 30.431 71.701 1.00 26.00 552 ARG A C 1
ATOM 4318 O O . ARG A 1 552 ? 32.388 29.225 71.618 1.00 26.00 552 ARG A O 1
ATOM 4325 N N . ARG A 1 553 ? 32.105 31.170 70.653 1.00 29.14 553 ARG A N 1
ATOM 4326 C CA . ARG A 1 553 ? 32.694 32.268 69.817 1.00 29.14 553 ARG A CA 1
ATOM 4327 C C . ARG A 1 553 ? 33.809 31.800 68.861 1.00 29.14 553 ARG A C 1
ATOM 4329 O O . ARG A 1 553 ? 34.926 31.560 69.297 1.00 29.14 553 ARG A O 1
ATOM 4336 N N . SER A 1 554 ? 33.553 31.822 67.548 1.00 27.69 554 SER A N 1
ATOM 4337 C CA . SER A 1 554 ? 33.938 32.897 66.597 1.00 27.69 554 SER A CA 1
ATOM 4338 C C . SER A 1 554 ? 33.190 32.731 65.249 1.00 27.69 554 SER A C 1
ATOM 4340 O O . SER A 1 554 ? 32.869 31.601 64.913 1.00 27.69 554 SER A O 1
ATOM 4342 N N . ARG A 1 555 ? 32.861 33.760 64.440 1.00 27.14 555 ARG A N 1
ATOM 4343 C CA . ARG A 1 555 ? 33.064 35.236 64.491 1.00 27.14 555 ARG A CA 1
ATOM 4344 C C . ARG A 1 555 ? 31.869 35.983 63.822 1.00 27.14 555 ARG A C 1
ATOM 4346 O O . ARG A 1 555 ? 31.067 35.364 63.140 1.00 27.14 555 ARG A O 1
ATOM 4353 N N . CYS A 1 556 ? 31.760 37.290 64.101 1.00 29.06 556 CYS A N 1
ATOM 4354 C CA . CYS A 1 556 ? 30.718 38.300 63.762 1.00 29.06 556 CYS A CA 1
ATOM 4355 C C . CYS A 1 556 ? 30.232 38.319 62.287 1.00 29.06 556 CYS A C 1
ATOM 4357 O O . CYS A 1 556 ? 31.002 37.900 61.434 1.00 29.06 556 CYS A O 1
ATOM 4359 N N . GLY A 1 557 ? 29.060 38.843 61.868 1.00 25.94 557 GLY A N 1
ATOM 4360 C CA . GLY A 1 557 ? 28.028 39.804 62.378 1.00 25.94 557 GLY A CA 1
ATOM 4361 C C . GLY A 1 557 ? 27.577 40.713 61.183 1.00 25.94 557 GLY A C 1
ATOM 4362 O O . GLY A 1 557 ? 28.239 40.561 60.156 1.00 25.94 557 GLY A O 1
ATOM 4363 N N . PRO A 1 558 ? 26.578 41.652 61.195 1.00 41.16 558 PRO A N 1
ATOM 4364 C CA . PRO A 1 558 ? 25.528 42.105 62.157 1.00 41.16 558 PRO A CA 1
ATOM 4365 C C . PRO A 1 558 ? 24.052 41.833 61.659 1.00 41.16 558 PRO A C 1
ATOM 4367 O O . PRO A 1 558 ? 23.875 41.487 60.502 1.00 41.16 558 PRO A O 1
ATOM 4370 N N . SER A 1 559 ? 22.962 41.729 62.455 1.00 29.53 559 SER A N 1
ATOM 4371 C CA . SER A 1 559 ? 22.126 42.685 63.261 1.00 29.53 559 SER A CA 1
ATOM 4372 C C . SER A 1 559 ? 20.827 43.230 62.537 1.00 29.53 559 SER A C 1
ATOM 4374 O O . SER A 1 559 ? 20.739 43.048 61.327 1.00 29.53 559 SER A O 1
ATOM 4376 N N . PRO A 1 560 ? 19.735 43.679 63.240 1.00 49.16 560 PRO A N 1
ATOM 4377 C CA . PRO A 1 560 ? 18.357 43.172 62.963 1.00 49.16 560 PRO A CA 1
ATOM 4378 C C . PRO A 1 560 ? 17.126 44.135 63.192 1.00 49.16 560 PRO A C 1
ATOM 4380 O O . PRO A 1 560 ? 17.304 45.305 63.503 1.00 49.16 560 PRO A O 1
ATOM 4383 N N . ARG A 1 561 ? 15.887 43.567 63.243 1.00 29.72 561 ARG A N 1
ATOM 4384 C CA . ARG A 1 561 ? 14.612 44.080 63.878 1.00 29.72 561 ARG A CA 1
ATOM 4385 C C . ARG A 1 561 ? 13.888 45.259 63.152 1.00 29.72 561 ARG A C 1
ATOM 4387 O O . ARG A 1 561 ? 14.471 45.823 62.245 1.00 29.72 561 ARG A O 1
ATOM 4394 N N . SER A 1 562 ? 12.613 45.635 63.409 1.00 26.78 562 SER A N 1
ATOM 4395 C CA . SER A 1 562 ? 11.644 45.393 64.519 1.00 26.78 562 SER A CA 1
ATOM 4396 C C . SER A 1 562 ? 10.135 45.392 64.110 1.00 26.78 562 SER A C 1
ATOM 4398 O O . SER A 1 562 ? 9.799 45.625 62.958 1.00 26.78 562 SER A O 1
ATOM 4400 N N . ALA A 1 563 ? 9.234 45.152 65.086 1.00 28.25 563 ALA A N 1
ATOM 4401 C CA . ALA A 1 563 ? 7.749 45.218 65.038 1.00 28.25 563 ALA A CA 1
ATOM 4402 C C . ALA A 1 563 ? 7.175 46.641 64.711 1.00 28.25 563 ALA A C 1
ATOM 4404 O O . ALA A 1 563 ? 7.954 47.587 64.691 1.00 28.25 563 ALA A O 1
ATOM 4405 N N . SER A 1 564 ? 5.869 46.910 64.482 1.00 25.41 564 SER A N 1
ATOM 4406 C CA . SER A 1 564 ? 4.681 46.509 65.280 1.00 25.41 564 SER A CA 1
ATOM 4407 C C . SER A 1 564 ? 3.293 46.918 64.691 1.00 25.41 564 SER A C 1
ATOM 4409 O O . SER A 1 564 ? 3.207 47.875 63.937 1.00 25.41 564 SER A O 1
ATOM 4411 N N . SER A 1 565 ? 2.245 46.161 65.088 1.00 27.02 565 SER A N 1
ATOM 4412 C CA . SER A 1 565 ? 0.822 46.503 65.426 1.00 27.02 565 SER A CA 1
ATOM 4413 C C . SER A 1 565 ? -0.112 47.395 64.558 1.00 27.02 565 SER A C 1
ATOM 4415 O O . SER A 1 565 ? 0.275 48.452 64.086 1.00 27.02 565 SER A O 1
ATOM 4417 N N . GLY A 1 566 ? -1.402 46.992 64.464 1.00 23.58 566 GLY A N 1
ATOM 4418 C CA . GLY A 1 566 ? -2.545 47.737 63.859 1.00 23.58 566 GLY A CA 1
ATOM 4419 C C . GLY A 1 566 ? -3.237 48.737 64.823 1.00 23.58 566 GLY A C 1
ATOM 4420 O O . GLY A 1 566 ? -2.496 49.351 65.586 1.00 23.58 566 GLY A O 1
ATOM 4421 N N . PRO A 1 567 ? -4.595 48.886 64.900 1.00 47.31 567 PRO A N 1
ATOM 4422 C CA . PRO A 1 567 ? -5.693 48.143 64.231 1.00 47.31 567 PRO A CA 1
ATOM 4423 C C . PRO A 1 567 ? -6.938 48.990 63.762 1.00 47.31 567 PRO A C 1
ATOM 4425 O O . PRO A 1 567 ? -6.963 50.204 63.877 1.00 47.31 567 PRO A O 1
ATOM 4428 N N . ALA A 1 568 ? -8.012 48.288 63.341 1.00 26.77 568 ALA A N 1
ATOM 4429 C CA . ALA A 1 568 ? -9.463 48.612 63.467 1.00 26.77 568 ALA A CA 1
ATOM 4430 C C . ALA A 1 568 ? -10.215 49.689 62.604 1.00 26.77 568 ALA A C 1
ATOM 4432 O O . ALA A 1 568 ? -9.939 50.877 62.645 1.00 26.77 568 ALA A O 1
ATOM 4433 N N . ARG A 1 569 ? -11.270 49.188 61.910 1.00 24.52 569 ARG A N 1
ATOM 4434 C CA . ARG A 1 569 ? -12.686 49.654 61.682 1.00 24.52 569 ARG A CA 1
ATOM 4435 C C . ARG A 1 569 ? -13.220 50.937 62.387 1.00 24.52 569 ARG A C 1
ATOM 4437 O O . ARG A 1 569 ? -12.692 51.234 63.452 1.00 24.52 569 ARG A O 1
ATOM 4444 N N . PRO A 1 570 ? -14.412 51.514 62.014 1.00 44.00 570 PRO A N 1
ATOM 4445 C CA . PRO A 1 570 ? -15.372 51.297 60.883 1.00 44.00 570 PRO A CA 1
ATOM 4446 C C . PRO A 1 570 ? -15.857 52.663 60.249 1.00 44.00 570 PRO A C 1
ATOM 4448 O O . PRO A 1 570 ? -15.030 53.564 60.203 1.00 44.00 570 PRO A O 1
ATOM 4451 N N . PRO A 1 571 ? -17.149 52.946 59.892 1.00 46.22 571 PRO A N 1
ATOM 4452 C CA . PRO A 1 571 ? -18.102 52.374 58.904 1.00 46.22 571 PRO A CA 1
ATOM 4453 C C . PRO A 1 571 ? -18.560 53.351 57.754 1.00 46.22 571 PRO A C 1
ATOM 4455 O O . PRO A 1 571 ? -18.053 54.453 57.610 1.00 46.22 571 PRO A O 1
ATOM 4458 N N . ARG A 1 572 ? -19.558 52.900 56.953 1.00 27.55 572 ARG A N 1
ATOM 4459 C CA . ARG A 1 572 ? -20.471 53.578 55.964 1.00 27.55 572 ARG A CA 1
ATOM 4460 C C . ARG A 1 572 ? -20.998 54.989 56.369 1.00 27.55 572 ARG A C 1
ATOM 4462 O O . ARG A 1 572 ? -20.951 55.240 57.571 1.00 27.55 572 ARG A O 1
ATOM 4469 N N . PRO A 1 573 ? -21.642 55.831 55.495 1.00 45.53 573 PRO A N 1
ATOM 4470 C CA . PRO A 1 573 ? -22.256 55.628 54.141 1.00 45.53 573 PRO A CA 1
ATOM 4471 C C . PRO A 1 573 ? -21.832 56.702 53.077 1.00 45.53 573 PRO A C 1
ATOM 4473 O O . PRO A 1 573 ? -20.874 57.418 53.326 1.00 45.53 573 PRO A O 1
ATOM 4476 N N . GLY A 1 574 ? -22.435 56.917 51.883 1.00 27.98 574 GLY A N 1
ATOM 4477 C CA . GLY A 1 574 ? -23.383 56.142 51.039 1.00 27.98 574 GLY A CA 1
ATOM 4478 C C . GLY A 1 574 ? -24.403 56.988 50.208 1.00 27.98 574 GLY A C 1
ATOM 4479 O O . GLY A 1 574 ? -25.210 57.694 50.797 1.00 27.98 574 GLY A O 1
ATOM 4480 N N . GLY A 1 575 ? -24.434 56.841 48.864 1.00 27.86 575 GLY A N 1
ATOM 4481 C CA . GLY A 1 575 ? -25.306 57.561 47.885 1.00 27.86 575 GLY A CA 1
ATOM 4482 C C . GLY A 1 575 ? -24.605 58.738 47.160 1.00 27.86 575 GLY A C 1
ATOM 4483 O O . GLY A 1 575 ? -23.737 59.355 47.757 1.00 27.86 575 GLY A O 1
ATOM 4484 N N . GLY A 1 576 ? -24.878 59.116 45.895 1.00 28.45 576 GLY A N 1
ATOM 4485 C CA . GLY A 1 576 ? -25.701 58.539 44.812 1.00 28.45 576 GLY A CA 1
ATOM 4486 C C . GLY A 1 576 ? -25.908 59.535 43.633 1.00 28.45 576 GLY A C 1
ATOM 4487 O O . GLY A 1 576 ? -25.819 60.733 43.866 1.00 28.45 576 GLY A O 1
ATOM 4488 N N . ARG A 1 577 ? -26.281 59.045 42.423 1.00 30.53 577 ARG A N 1
ATOM 4489 C CA . ARG A 1 577 ? -26.796 59.803 41.228 1.00 30.53 577 ARG A CA 1
ATOM 4490 C C . ARG A 1 577 ? -25.808 60.785 40.523 1.00 30.53 577 ARG A C 1
ATOM 4492 O O . ARG A 1 577 ? -24.905 61.281 41.170 1.00 30.53 577 ARG A O 1
ATOM 4499 N N . THR A 1 578 ? -25.868 61.147 39.224 1.00 30.95 578 THR A N 1
ATOM 4500 C CA . THR A 1 578 ? -26.584 60.718 37.979 1.00 30.95 578 THR A CA 1
ATOM 4501 C C . THR A 1 578 ? -25.982 61.454 36.756 1.00 30.95 578 THR A C 1
ATOM 4503 O O . THR A 1 578 ? -25.685 62.625 36.926 1.00 30.95 578 THR A O 1
ATOM 4506 N N . ALA A 1 579 ? -25.986 60.842 35.549 1.00 30.83 579 ALA A N 1
ATOM 4507 C CA . ALA A 1 579 ? -26.161 61.464 34.198 1.00 30.83 579 ALA A CA 1
ATOM 4508 C C . ALA A 1 579 ? -25.232 62.632 33.716 1.00 30.83 579 ALA A C 1
ATOM 4510 O O . ALA A 1 579 ? -24.767 63.431 34.506 1.00 30.83 579 ALA A O 1
ATOM 4511 N N . ALA A 1 580 ? -24.980 62.895 32.419 1.00 30.03 580 ALA A N 1
ATOM 4512 C CA . ALA A 1 580 ? -25.086 62.137 31.158 1.00 30.03 580 ALA A CA 1
ATOM 4513 C C . ALA A 1 580 ? -24.417 62.929 29.989 1.00 30.03 580 ALA A C 1
ATOM 4515 O O . ALA A 1 580 ? -24.188 64.126 30.112 1.00 30.03 580 ALA A O 1
ATOM 4516 N N . ARG A 1 581 ? -24.276 62.267 28.824 1.00 28.80 581 ARG A N 1
ATOM 4517 C CA . ARG A 1 581 ? -24.124 62.798 27.439 1.00 28.80 581 ARG A CA 1
ATOM 4518 C C . ARG A 1 581 ? -22.757 63.306 26.902 1.00 28.80 581 ARG A C 1
ATOM 4520 O O . ARG A 1 581 ? -22.067 64.139 27.465 1.00 28.80 581 ARG A O 1
ATOM 4527 N N . THR A 1 582 ? -22.479 62.750 25.719 1.00 26.62 582 THR A N 1
ATOM 4528 C CA . THR A 1 582 ? -21.485 62.947 24.633 1.00 26.62 582 THR A CA 1
ATOM 4529 C C . THR A 1 582 ? -21.703 64.268 23.836 1.00 26.62 582 THR A C 1
ATOM 4531 O O . THR A 1 582 ? -22.722 64.900 24.127 1.00 26.62 582 THR A O 1
ATOM 4534 N N . PRO A 1 583 ? -20.880 64.696 22.818 1.00 45.03 583 PRO A N 1
ATOM 4535 C CA . PRO A 1 583 ? -20.095 63.864 21.868 1.00 45.03 583 PRO A CA 1
ATOM 4536 C C . PRO A 1 583 ? -18.773 64.424 21.231 1.00 45.03 583 PRO A C 1
ATOM 4538 O O . PRO A 1 583 ? -18.250 65.466 21.604 1.00 45.03 583 PRO A O 1
ATOM 4541 N N . THR A 1 584 ? -18.308 63.700 20.188 1.00 29.55 584 THR A N 1
ATOM 4542 C CA . THR A 1 584 ? -17.456 64.071 19.013 1.00 29.55 584 THR A CA 1
ATOM 4543 C C . THR A 1 584 ? -15.904 64.004 19.019 1.00 29.55 584 THR A C 1
ATOM 4545 O O . THR A 1 584 ? -15.218 64.884 19.510 1.00 29.55 584 THR A O 1
ATOM 4548 N N . ALA A 1 585 ? -15.402 62.992 18.282 1.00 29.42 585 ALA A N 1
ATOM 4549 C CA . ALA A 1 585 ? -14.373 63.009 17.212 1.00 29.42 585 ALA A CA 1
ATOM 4550 C C . ALA A 1 585 ? -12.919 63.525 17.428 1.00 29.42 585 ALA A C 1
ATOM 4552 O O . ALA A 1 585 ? -12.666 64.724 17.412 1.00 29.42 585 ALA A O 1
ATOM 4553 N N . SER A 1 586 ? -11.918 62.627 17.305 1.00 28.72 586 SER A N 1
ATOM 4554 C CA . SER A 1 586 ? -11.087 62.443 16.077 1.00 28.72 586 SER A CA 1
ATOM 4555 C C . SER A 1 586 ? -9.680 61.824 16.313 1.00 28.72 586 SER A C 1
ATOM 4557 O O . SER A 1 586 ? -9.057 62.066 17.336 1.00 28.72 586 SER A O 1
ATOM 4559 N N . ARG A 1 587 ? -9.189 61.081 15.297 1.00 32.59 587 ARG A N 1
ATOM 4560 C CA . ARG A 1 587 ? -7.790 60.665 14.975 1.00 32.59 587 ARG A CA 1
ATOM 4561 C C . ARG A 1 587 ? -6.956 59.816 15.974 1.00 32.59 587 ARG A C 1
ATOM 4563 O O . ARG A 1 587 ? -6.996 59.960 17.184 1.00 32.59 587 ARG A O 1
ATOM 4570 N N . SER A 1 588 ? -6.159 58.913 15.392 1.00 28.47 588 SER A N 1
ATOM 4571 C CA . SER A 1 588 ? -5.223 57.945 16.013 1.00 28.47 588 SER A CA 1
ATOM 4572 C C . SER A 1 588 ? -3.766 58.276 15.612 1.00 28.47 588 SER A C 1
ATOM 4574 O O . SER A 1 588 ? -3.604 59.103 14.713 1.00 28.47 588 SER A O 1
ATOM 4576 N N . PRO A 1 589 ? -2.721 57.531 16.046 1.00 43.31 589 PRO A N 1
ATOM 4577 C CA . PRO A 1 589 ? -2.401 56.906 17.347 1.00 43.31 589 PRO A CA 1
ATOM 4578 C C . PRO A 1 589 ? -1.047 57.464 17.912 1.00 43.31 589 PRO A C 1
ATOM 4580 O O . PRO A 1 589 ? -0.424 58.288 17.242 1.00 43.31 589 PRO A O 1
ATOM 4583 N N . PRO A 1 590 ? -0.553 57.064 19.112 1.00 34.62 590 PRO A N 1
ATOM 4584 C CA . PRO A 1 590 ? 0.364 55.903 19.194 1.00 34.62 590 PRO A CA 1
ATOM 4585 C C . PRO A 1 590 ? 0.299 55.081 20.514 1.00 34.62 590 PRO A C 1
ATOM 4587 O O . PRO A 1 590 ? -0.341 55.460 21.491 1.00 34.62 590 PRO A O 1
ATOM 4590 N N . SER A 1 591 ? 0.996 53.940 20.535 1.00 27.94 591 SER A N 1
ATOM 4591 C CA . SER A 1 591 ? 1.168 53.002 21.671 1.00 27.94 591 SER A CA 1
ATOM 4592 C C . SER A 1 591 ? 2.482 53.262 22.444 1.00 27.94 591 SER A C 1
ATOM 4594 O O . SER A 1 591 ? 3.353 53.925 21.885 1.00 27.94 591 SER A O 1
ATOM 4596 N N . PRO A 1 592 ? 2.789 52.568 23.568 1.00 40.78 592 PRO A N 1
ATOM 4597 C CA . PRO A 1 592 ? 1.996 52.162 24.745 1.00 40.78 592 PRO A CA 1
ATOM 4598 C C . PRO A 1 592 ? 2.620 52.736 26.062 1.00 40.78 592 PRO A C 1
ATOM 4600 O O . PRO A 1 592 ? 3.607 53.467 25.989 1.00 40.78 592 PRO A O 1
ATOM 4603 N N . PRO A 1 593 ? 2.132 52.396 27.282 1.00 33.12 593 PRO A N 1
ATOM 4604 C CA . PRO A 1 593 ? 2.847 51.335 28.020 1.00 33.12 593 PRO A CA 1
ATOM 4605 C C . PRO A 1 593 ? 2.020 50.459 28.998 1.00 33.12 593 PRO A C 1
ATOM 4607 O O . PRO A 1 593 ? 0.980 50.841 29.520 1.00 33.12 593 PRO A O 1
ATOM 4610 N N . ALA A 1 594 ? 2.592 49.281 29.276 1.00 30.28 594 ALA A N 1
ATOM 4611 C CA . ALA A 1 594 ? 2.546 48.481 30.513 1.00 30.28 594 ALA A CA 1
ATOM 4612 C C . ALA A 1 594 ? 1.237 48.363 31.338 1.00 30.28 594 ALA A C 1
ATOM 4614 O O . ALA A 1 594 ? 0.873 49.216 32.144 1.00 30.28 594 ALA A O 1
ATOM 4615 N N . ARG A 1 595 ? 0.648 47.160 31.267 1.00 27.09 595 ARG A N 1
ATOM 4616 C CA . ARG A 1 595 ? -0.386 46.638 32.178 1.00 27.09 595 ARG A CA 1
ATOM 4617 C C . ARG A 1 595 ? 0.001 46.764 33.661 1.00 27.09 595 ARG A C 1
ATOM 4619 O O . ARG A 1 595 ? 1.073 46.312 34.058 1.00 27.09 595 ARG A O 1
ATOM 4626 N N . ARG A 1 596 ? -0.967 47.148 34.496 1.00 27.23 596 ARG A N 1
ATOM 4627 C CA . ARG A 1 596 ? -1.095 46.659 35.878 1.00 27.23 596 ARG A CA 1
ATOM 4628 C C . ARG A 1 596 ? -2.476 46.010 35.992 1.00 27.23 596 ARG A C 1
ATOM 4630 O O . ARG A 1 596 ? -3.483 46.694 35.863 1.00 27.23 596 ARG A O 1
ATOM 4637 N N . LEU A 1 597 ? -2.516 44.683 36.104 1.00 29.91 597 LEU A N 1
ATOM 4638 C CA . LEU A 1 597 ? -3.763 43.920 36.212 1.00 29.91 597 LEU A CA 1
ATOM 4639 C C . LEU A 1 597 ? -4.241 43.951 37.665 1.00 29.91 597 LEU A C 1
ATOM 4641 O O . LEU A 1 597 ? -3.658 43.279 38.513 1.00 29.91 597 LEU A O 1
ATOM 4645 N N . GLU A 1 598 ? -5.291 44.719 37.942 1.00 29.38 598 GLU A N 1
ATOM 4646 C CA . GLU A 1 598 ? -6.048 44.578 39.186 1.00 29.38 598 GLU A CA 1
ATOM 4647 C C . GLU A 1 598 ? -7.018 43.397 39.084 1.00 29.38 598 GLU A C 1
ATOM 4649 O O . GLU A 1 598 ? -7.668 43.170 38.059 1.00 29.38 598 GLU A O 1
ATOM 4654 N N . VAL A 1 599 ? -7.094 42.625 40.167 1.00 35.00 599 VAL A N 1
ATOM 4655 C CA . VAL A 1 599 ? -8.019 41.500 40.308 1.00 35.00 599 VAL A CA 1
ATOM 4656 C C . VAL A 1 599 ? -9.421 42.063 40.518 1.00 35.00 599 VAL A C 1
ATOM 4658 O O . VAL A 1 599 ? -9.676 42.732 41.515 1.00 35.00 599 VAL A O 1
ATOM 4661 N N . THR A 1 600 ? -10.329 41.788 39.583 1.00 29.67 600 THR A N 1
ATOM 4662 C CA . THR A 1 600 ? -11.752 42.125 39.706 1.00 29.67 600 THR A CA 1
ATOM 4663 C C . THR A 1 600 ? -12.555 40.895 40.112 1.00 29.67 600 THR A C 1
ATOM 4665 O O . THR A 1 600 ? -12.307 39.792 39.620 1.00 29.67 600 THR A O 1
ATOM 4668 N N . ASP A 1 601 ? -13.515 41.088 41.019 1.00 32.38 601 ASP A N 1
ATOM 4669 C CA . ASP A 1 601 ? -14.422 40.034 41.475 1.00 32.38 601 ASP A CA 1
ATOM 4670 C C . ASP A 1 601 ? -15.175 39.395 40.303 1.00 32.38 601 ASP A C 1
ATOM 4672 O O . ASP A 1 601 ? -15.812 40.069 39.487 1.00 32.38 601 ASP A O 1
ATOM 4676 N N . ALA A 1 602 ? -15.141 38.064 40.243 1.00 30.70 602 ALA A N 1
ATOM 4677 C CA . ALA A 1 602 ? -15.858 37.308 39.233 1.00 30.70 602 ALA A CA 1
ATOM 4678 C C . ALA A 1 602 ? -17.370 37.344 39.507 1.00 30.70 602 ALA A C 1
ATOM 4680 O O . ALA A 1 602 ? -17.892 36.579 40.322 1.00 30.70 602 ALA A O 1
ATOM 4681 N N . MET A 1 603 ? -18.097 38.190 38.771 1.00 30.25 603 MET A N 1
ATOM 4682 C CA . MET A 1 603 ? -19.547 38.039 38.632 1.00 30.25 603 MET A CA 1
ATOM 4683 C C . MET A 1 603 ? -19.866 36.617 38.134 1.00 30.25 603 MET A C 1
ATOM 4685 O O . MET A 1 603 ? -19.239 36.162 37.171 1.00 30.25 603 MET A O 1
ATOM 4689 N N . PRO A 1 604 ? -20.844 35.904 38.725 1.00 33.94 604 PRO A N 1
ATOM 4690 C CA . PRO A 1 604 ? -21.218 34.582 38.247 1.00 33.94 604 PRO A CA 1
ATOM 4691 C C . PRO A 1 604 ? -21.818 34.698 36.843 1.00 33.94 604 PRO A C 1
ATOM 4693 O O . PRO A 1 604 ? -22.910 35.238 36.654 1.00 33.94 604 PRO A O 1
ATOM 4696 N N . PHE A 1 605 ? -21.096 34.170 35.855 1.00 29.61 605 PHE A N 1
ATOM 4697 C CA . PHE A 1 605 ? -21.546 34.074 34.472 1.00 29.61 605 PHE A CA 1
ATOM 4698 C C . PHE A 1 605 ? -22.843 33.254 34.415 1.00 29.61 605 PHE A C 1
ATOM 4700 O O . PHE A 1 605 ? -22.814 32.026 34.497 1.00 29.61 605 PHE A O 1
ATOM 4707 N N . ARG A 1 606 ? -23.995 33.924 34.278 1.00 29.58 606 ARG A N 1
ATOM 4708 C CA . ARG A 1 606 ? -25.246 33.265 33.885 1.00 29.58 606 ARG A CA 1
ATOM 4709 C C . ARG A 1 606 ? -25.150 32.958 32.387 1.00 29.58 606 ARG A C 1
ATOM 4711 O O . ARG A 1 606 ? -25.194 33.904 31.600 1.00 29.58 606 ARG A O 1
ATOM 4718 N N . PRO A 1 607 ? -25.023 31.686 31.964 1.00 34.75 607 PRO A N 1
ATOM 4719 C CA . PRO A 1 607 ? -25.107 31.363 30.548 1.00 34.75 607 PRO A CA 1
ATOM 4720 C C . PRO A 1 607 ? -26.503 31.740 30.022 1.00 34.75 607 PRO A C 1
ATOM 4722 O O . PRO A 1 607 ? -27.481 31.614 30.765 1.00 34.75 607 PRO A O 1
ATOM 4725 N N . PRO A 1 608 ? -26.631 32.182 28.760 1.00 41.50 608 PRO A N 1
ATOM 4726 C CA . PRO A 1 608 ? -27.920 32.565 28.195 1.00 41.50 608 PRO A CA 1
ATOM 4727 C C . PRO A 1 608 ? -28.922 31.402 28.246 1.00 41.50 608 PRO A C 1
ATOM 4729 O O . PRO A 1 608 ? -28.649 30.292 27.773 1.00 41.50 608 PRO A O 1
ATOM 4732 N N . GLU A 1 609 ? -30.109 31.657 28.803 1.00 40.06 609 GLU A N 1
ATOM 4733 C CA . GLU A 1 609 ? -31.186 30.668 28.889 1.00 40.06 609 GLU A CA 1
ATOM 4734 C C . GLU A 1 609 ? -31.864 30.453 27.531 1.00 40.06 609 GLU A C 1
ATOM 4736 O O . GLU A 1 609 ? -32.962 30.928 27.248 1.00 40.06 609 GLU A O 1
ATOM 4741 N N . PHE A 1 610 ? -31.213 29.679 26.663 1.00 50.44 610 PHE A N 1
ATOM 4742 C CA . PHE A 1 610 ? -31.848 29.191 25.444 1.00 50.44 610 PHE A CA 1
ATOM 4743 C C . PHE A 1 610 ? -33.064 28.311 25.777 1.00 50.44 610 PHE A C 1
ATOM 4745 O O . PHE A 1 610 ? -32.967 27.380 26.588 1.00 50.44 610 PHE A O 1
ATOM 4752 N N . SER A 1 611 ? -34.186 28.553 25.091 1.00 61.75 611 SER A N 1
ATOM 4753 C CA . SER A 1 611 ? -35.410 27.753 25.238 1.00 61.75 611 SER A CA 1
ATOM 4754 C C . SER A 1 611 ? -35.160 26.256 24.976 1.00 61.75 611 SER A C 1
ATOM 4756 O O . SER A 1 611 ? -34.271 25.896 24.195 1.00 61.75 611 SER A O 1
ATOM 4758 N N . LYS A 1 612 ? -35.987 25.362 25.555 1.00 58.12 612 LYS A N 1
ATOM 4759 C CA . LYS A 1 612 ? -35.928 23.903 25.284 1.00 58.12 612 LYS A CA 1
ATOM 4760 C C . LYS A 1 612 ? -35.931 23.599 23.769 1.00 58.12 612 LYS A C 1
ATOM 4762 O O . LYS A 1 612 ? -35.267 22.659 23.336 1.00 58.12 612 LYS A O 1
ATOM 4767 N N . ARG A 1 613 ? -36.640 24.400 22.957 1.00 61.91 613 ARG A N 1
ATOM 4768 C CA . ARG A 1 613 ? -36.714 24.260 21.489 1.00 61.91 613 ARG A CA 1
ATOM 4769 C C . ARG A 1 613 ? -35.419 24.711 20.807 1.00 61.91 613 ARG A C 1
ATOM 4771 O O . ARG A 1 613 ? -34.893 23.978 19.976 1.00 61.91 613 ARG A O 1
ATOM 4778 N N . THR A 1 614 ? -34.871 25.860 21.204 1.00 64.81 614 THR A N 1
ATOM 4779 C CA . THR A 1 614 ? -33.610 26.400 20.668 1.00 64.81 614 THR A CA 1
ATOM 4780 C C . THR A 1 614 ? -32.437 25.465 20.961 1.00 64.81 614 THR A C 1
ATOM 4782 O O . THR A 1 614 ? -31.684 25.147 20.047 1.00 64.81 614 THR A O 1
ATOM 4785 N N . LYS A 1 615 ? -32.329 24.936 22.191 1.00 63.31 615 LYS A N 1
ATOM 4786 C CA . LYS A 1 615 ? -31.293 23.949 22.554 1.00 63.31 615 LYS A CA 1
ATOM 4787 C C . LYS A 1 615 ? -31.366 22.702 21.664 1.00 63.31 615 LYS A C 1
ATOM 4789 O O . LYS A 1 615 ? -30.354 22.315 21.092 1.00 63.31 615 LYS A O 1
ATOM 4794 N N . LYS A 1 616 ? -32.558 22.114 21.479 1.00 64.25 616 LYS A N 1
ATOM 4795 C CA . LYS A 1 616 ? -32.749 20.944 20.597 1.00 64.25 616 LYS A CA 1
ATOM 4796 C C . LYS A 1 616 ? -32.339 21.217 19.145 1.00 64.25 616 LYS A C 1
ATOM 4798 O O . LYS A 1 616 ? -31.717 20.354 18.536 1.00 64.25 616 LYS A O 1
ATOM 4803 N N . ILE A 1 617 ? -32.651 22.399 18.606 1.00 67.75 617 ILE A N 1
ATOM 4804 C CA . ILE A 1 617 ? -32.264 22.779 17.237 1.00 67.75 617 ILE A CA 1
ATOM 4805 C C . ILE A 1 617 ? -30.744 22.953 17.132 1.00 67.75 617 ILE A C 1
ATOM 4807 O O . ILE A 1 617 ? -30.140 22.352 16.254 1.00 67.75 617 ILE A O 1
ATOM 4811 N N . VAL A 1 618 ? -30.114 23.704 18.041 1.00 67.62 618 VAL A N 1
ATOM 4812 C CA . VAL A 1 618 ? -28.659 23.954 18.010 1.00 67.62 618 VAL A CA 1
ATOM 4813 C C . VAL A 1 618 ? -27.861 22.654 18.147 1.00 67.62 618 VAL A C 1
ATOM 4815 O O . VAL A 1 618 ? -26.958 22.416 17.350 1.00 67.62 618 VAL A O 1
ATOM 4818 N N . PHE A 1 619 ? -28.219 21.772 19.089 1.00 66.75 619 PHE A N 1
ATOM 4819 C CA . PHE A 1 619 ? -27.551 20.472 19.222 1.00 66.75 619 PHE A CA 1
ATOM 4820 C C . PHE A 1 619 ? -27.825 19.539 18.033 1.00 66.75 619 PHE A C 1
ATOM 4822 O O . PHE A 1 619 ? -26.913 18.840 17.604 1.00 66.75 619 PHE A O 1
ATOM 4829 N N . GLY A 1 620 ? -29.038 19.545 17.469 1.00 68.38 620 GLY A N 1
ATOM 4830 C CA . GLY A 1 620 ? -29.372 18.742 16.287 1.00 68.38 620 GLY A CA 1
ATOM 4831 C C . GLY A 1 620 ? -28.622 19.185 15.027 1.00 68.38 620 GLY A C 1
ATOM 4832 O O . GLY A 1 620 ? -28.066 18.349 14.321 1.00 68.38 620 GLY A O 1
ATOM 4833 N N . VAL A 1 621 ? -28.550 20.496 14.776 1.00 71.88 621 VAL A N 1
ATOM 4834 C CA . VAL A 1 621 ? -27.786 21.075 13.657 1.00 71.88 621 VAL A CA 1
ATOM 4835 C C . VAL A 1 621 ? -26.286 20.860 13.855 1.00 71.88 621 VAL A C 1
ATOM 4837 O O . VAL A 1 621 ? -25.612 20.460 12.913 1.00 71.88 621 VAL A O 1
ATOM 4840 N N . GLY A 1 622 ? -25.766 21.048 15.074 1.00 71.50 622 GLY A N 1
ATOM 4841 C CA . GLY A 1 622 ? -24.359 20.787 15.391 1.00 71.50 622 GLY A CA 1
ATOM 4842 C C . GLY A 1 622 ? -23.963 19.323 15.178 1.00 71.50 622 GLY A C 1
ATOM 4843 O O . GLY A 1 622 ? -22.967 19.053 14.515 1.00 71.50 622 GLY A O 1
ATOM 4844 N N . ALA A 1 623 ? -24.769 18.374 15.665 1.00 70.62 623 ALA A N 1
ATOM 4845 C CA . ALA A 1 623 ? -24.535 16.947 15.442 1.00 70.62 623 ALA A CA 1
ATOM 4846 C C . ALA A 1 623 ? -24.625 16.567 13.952 1.00 70.62 623 ALA A C 1
ATOM 4848 O O . ALA A 1 623 ? -23.781 15.822 13.462 1.00 70.62 623 ALA A O 1
ATOM 4849 N N . GLY A 1 624 ? -25.598 17.121 13.218 1.00 74.19 624 GLY A N 1
ATOM 4850 C CA . GLY A 1 624 ? -25.714 16.928 11.771 1.00 74.19 624 GLY A CA 1
ATOM 4851 C C . GLY A 1 624 ? -24.509 17.473 10.999 1.00 74.19 624 GLY A C 1
ATOM 4852 O O . GLY A 1 624 ? -23.988 16.787 10.127 1.00 74.19 624 GLY A O 1
ATOM 4853 N N . ALA A 1 625 ? -24.017 18.663 11.354 1.00 76.81 625 ALA A N 1
ATOM 4854 C CA . ALA A 1 625 ? -22.828 19.256 10.743 1.00 76.81 625 ALA A CA 1
ATOM 4855 C C . ALA A 1 625 ? -21.554 18.439 11.024 1.00 76.81 625 ALA A C 1
ATOM 4857 O O . ALA A 1 625 ? -20.738 18.267 10.122 1.00 76.81 625 ALA A O 1
ATOM 4858 N N . VAL A 1 626 ? -21.405 17.890 12.237 1.00 76.56 626 VAL A N 1
ATOM 4859 C CA . VAL A 1 626 ? -20.303 16.970 12.568 1.00 76.56 626 VAL A CA 1
ATOM 4860 C C . VAL A 1 626 ? -20.396 15.693 11.734 1.00 76.56 626 VAL A C 1
ATOM 4862 O O . VAL A 1 626 ? -19.417 15.342 11.088 1.00 76.56 626 VAL A O 1
ATOM 4865 N N . LEU A 1 627 ? -21.558 15.032 11.673 1.00 80.25 627 LEU A N 1
ATOM 4866 C CA . LEU A 1 627 ? -21.720 13.815 10.867 1.00 80.25 627 LEU A CA 1
ATOM 4867 C C . LEU A 1 627 ? -21.445 14.068 9.381 1.00 80.25 627 LEU A C 1
ATOM 4869 O O . LEU A 1 627 ? -20.702 13.303 8.775 1.00 80.25 627 LEU A O 1
ATOM 4873 N N . ILE A 1 628 ? -21.947 15.172 8.813 1.00 81.38 628 ILE A N 1
ATOM 4874 C CA . ILE A 1 628 ? -21.627 15.589 7.438 1.00 81.38 628 ILE A CA 1
ATOM 4875 C C . ILE A 1 628 ? -20.116 15.807 7.273 1.00 81.38 628 ILE A C 1
ATOM 4877 O O . ILE A 1 628 ? -19.547 15.329 6.299 1.00 81.38 628 ILE A O 1
ATOM 4881 N N . GLY A 1 629 ? -19.451 16.471 8.223 1.00 79.25 629 GLY A N 1
ATOM 4882 C CA . GLY A 1 629 ? -18.002 16.697 8.185 1.00 79.25 629 GLY A CA 1
ATOM 4883 C C . GLY A 1 629 ? -17.159 15.418 8.269 1.00 79.25 629 GLY A C 1
ATOM 4884 O O . GLY A 1 629 ? -16.087 15.367 7.675 1.00 79.25 629 GLY A O 1
ATOM 4885 N N . LEU A 1 630 ? -17.644 14.380 8.960 1.00 80.81 630 LEU A N 1
ATOM 4886 C CA . LEU A 1 630 ? -16.981 13.072 9.061 1.00 80.81 630 LEU A CA 1
ATOM 4887 C C . LEU A 1 630 ? -17.283 12.165 7.852 1.00 80.81 630 LEU A C 1
ATOM 4889 O O . LEU A 1 630 ? -16.409 11.429 7.403 1.00 80.81 630 LEU A O 1
ATOM 4893 N N . ASN A 1 631 ? -18.494 12.253 7.292 1.00 81.38 631 ASN A N 1
ATOM 4894 C CA . ASN A 1 631 ? -18.931 11.491 6.117 1.00 81.38 631 ASN A CA 1
ATOM 4895 C C . ASN A 1 631 ? -18.367 12.056 4.798 1.00 81.38 631 ASN A C 1
ATOM 4897 O O . ASN A 1 631 ? -18.005 11.294 3.901 1.00 81.38 631 ASN A O 1
ATOM 4901 N N . ALA A 1 632 ? -18.300 13.384 4.649 1.00 81.62 632 ALA A N 1
ATOM 4902 C CA . ALA A 1 632 ? -17.979 14.028 3.374 1.00 81.62 632 ALA A CA 1
ATOM 4903 C C . ALA A 1 632 ? -16.611 13.624 2.788 1.00 81.62 632 ALA A C 1
ATOM 4905 O O . ALA A 1 632 ? -16.580 13.334 1.593 1.00 81.62 632 ALA A O 1
ATOM 4906 N N . PRO A 1 633 ? -15.506 13.516 3.558 1.00 82.62 633 PRO A N 1
ATOM 4907 C CA . PRO A 1 633 ? -14.228 13.053 3.017 1.00 82.62 633 PRO A CA 1
ATOM 4908 C C . PRO A 1 633 ? -14.298 11.632 2.446 1.00 82.62 633 PRO A C 1
ATOM 4910 O O . PRO A 1 633 ? -13.749 11.389 1.378 1.00 82.62 633 PRO A O 1
ATOM 4913 N N . ALA A 1 634 ? -15.007 10.713 3.115 1.00 77.31 634 ALA A N 1
ATOM 4914 C CA . ALA A 1 634 ? -15.183 9.335 2.648 1.00 77.31 634 ALA A CA 1
ATOM 4915 C C . ALA A 1 634 ? -16.065 9.261 1.389 1.00 77.31 634 ALA A C 1
ATOM 4917 O O . ALA A 1 634 ? -15.756 8.530 0.448 1.00 77.31 634 ALA A O 1
ATOM 4918 N N . ALA A 1 635 ? -17.143 10.051 1.349 1.00 77.88 635 ALA A N 1
ATOM 4919 C CA . ALA A 1 635 ? -18.027 10.140 0.191 1.00 77.88 635 ALA A CA 1
ATOM 4920 C C . ALA A 1 635 ? -17.320 10.752 -1.030 1.00 77.88 635 ALA A C 1
ATOM 4922 O O . ALA A 1 635 ? -17.477 10.245 -2.140 1.00 77.88 635 ALA A O 1
ATOM 4923 N N . VAL A 1 636 ? -16.516 11.805 -0.829 1.00 81.00 636 VAL A N 1
ATOM 4924 C CA . VAL A 1 636 ? -15.703 12.426 -1.885 1.00 81.00 636 VAL A CA 1
ATOM 4925 C C . VAL A 1 636 ? -14.625 11.461 -2.366 1.00 81.00 636 VAL A C 1
ATOM 4927 O O . VAL A 1 636 ? -14.577 11.210 -3.564 1.00 81.00 636 VAL A O 1
ATOM 4930 N N . SER A 1 637 ? -13.837 10.842 -1.477 1.00 74.62 637 SER A N 1
ATOM 4931 C CA . SER A 1 637 ? -12.776 9.915 -1.899 1.00 74.62 637 SER A CA 1
ATOM 4932 C C . SER A 1 637 ? -13.329 8.721 -2.680 1.00 74.62 637 SER A C 1
ATOM 4934 O O . SER A 1 637 ? -12.783 8.358 -3.717 1.00 74.62 637 SER A O 1
ATOM 4936 N N . PHE A 1 638 ? -14.456 8.147 -2.239 1.00 75.94 638 PHE A N 1
ATOM 4937 C CA . PHE A 1 638 ? -15.130 7.069 -2.966 1.00 75.94 638 PHE A CA 1
ATOM 4938 C C . PHE A 1 638 ? -15.665 7.536 -4.329 1.00 75.94 638 PHE A C 1
ATOM 4940 O O . PHE A 1 638 ? -15.516 6.834 -5.330 1.00 75.94 638 PHE A O 1
ATOM 4947 N N . ALA A 1 639 ? -16.275 8.724 -4.398 1.00 77.38 639 ALA A N 1
ATOM 4948 C CA . ALA A 1 639 ? -16.775 9.277 -5.653 1.00 77.38 639 ALA A CA 1
ATOM 4949 C C . ALA A 1 639 ? -15.638 9.597 -6.638 1.00 77.38 639 ALA A C 1
ATOM 4951 O O . ALA A 1 639 ? -15.769 9.302 -7.825 1.00 77.38 639 ALA A O 1
ATOM 4952 N N . GLU A 1 640 ? -14.522 10.152 -6.162 1.00 79.12 640 GLU A N 1
ATOM 4953 C CA . GLU A 1 640 ? -13.328 10.443 -6.957 1.00 79.12 640 GLU A CA 1
ATOM 4954 C C . GLU A 1 640 ? -12.661 9.166 -7.470 1.00 79.12 640 GLU A C 1
ATOM 4956 O O . GLU A 1 640 ? -12.364 9.085 -8.661 1.00 79.12 640 GLU A O 1
ATOM 4961 N N . GLU A 1 641 ? -12.497 8.146 -6.623 1.00 76.19 641 GLU A N 1
ATOM 4962 C CA . GLU A 1 641 ? -11.949 6.843 -7.010 1.00 76.19 641 GLU A CA 1
ATOM 4963 C C . GLU A 1 641 ? -12.829 6.166 -8.071 1.00 76.19 641 GLU A C 1
ATOM 4965 O O . GLU A 1 641 ? -12.348 5.826 -9.156 1.00 76.19 641 GLU A O 1
ATOM 4970 N N . LYS A 1 642 ? -14.143 6.045 -7.826 1.00 79.62 642 LYS A N 1
ATOM 4971 C CA . LYS A 1 642 ? -15.069 5.431 -8.792 1.00 79.62 642 LYS A CA 1
ATOM 4972 C C . LYS A 1 642 ? -15.183 6.246 -10.078 1.00 79.62 642 LYS A C 1
ATOM 4974 O O . LYS A 1 642 ? -15.287 5.661 -11.156 1.00 79.62 642 LYS A O 1
ATOM 4979 N N . TYR A 1 643 ? -15.117 7.577 -10.008 1.00 83.69 643 TYR A N 1
ATOM 4980 C CA . TYR A 1 643 ? -15.068 8.432 -11.194 1.00 83.69 643 TYR A CA 1
ATOM 4981 C C . TYR A 1 643 ? -13.744 8.293 -11.958 1.00 83.69 643 TYR A C 1
ATOM 4983 O O . TYR A 1 643 ? -13.748 8.298 -13.191 1.00 83.69 643 TYR A O 1
ATOM 4991 N N . HIS A 1 644 ? -12.619 8.118 -11.262 1.00 83.25 644 HIS A N 1
ATOM 4992 C CA . HIS A 1 644 ? -11.320 7.868 -11.876 1.00 83.25 644 HIS A CA 1
ATOM 4993 C C . HIS A 1 644 ? -11.311 6.518 -12.606 1.00 83.25 644 HIS A C 1
ATOM 4995 O O . HIS A 1 644 ? -11.032 6.491 -13.805 1.00 83.25 644 HIS A O 1
ATOM 5001 N N . GLU A 1 645 ? -11.709 5.424 -11.945 1.00 84.88 645 GLU A N 1
ATOM 5002 C CA . GLU A 1 645 ? -11.865 4.094 -12.560 1.00 84.88 645 GLU A CA 1
ATOM 5003 C C . GLU A 1 645 ? -12.801 4.132 -13.777 1.00 84.88 645 GLU A C 1
ATOM 5005 O O . GLU A 1 645 ? -12.476 3.626 -14.856 1.00 84.88 645 GLU A O 1
ATOM 5010 N N . TYR A 1 646 ? -13.951 4.796 -13.637 1.00 87.56 646 TYR A N 1
ATOM 5011 C CA . TYR A 1 646 ? -14.901 5.038 -14.720 1.00 87.56 646 TYR A CA 1
ATOM 5012 C C . TYR A 1 646 ? -14.263 5.792 -15.896 1.00 87.56 646 TYR A C 1
ATOM 5014 O O . TYR A 1 646 ? -14.492 5.443 -17.053 1.00 87.56 646 TYR A O 1
ATOM 5022 N N . LYS A 1 647 ? -13.457 6.824 -15.623 1.00 90.12 647 LYS A N 1
ATOM 5023 C CA . LYS A 1 647 ? -12.816 7.668 -16.638 1.00 90.12 647 LYS A CA 1
ATOM 5024 C C . LYS A 1 647 ? -11.727 6.911 -17.395 1.00 90.12 647 LYS A C 1
ATOM 5026 O O . LYS A 1 647 ? -11.740 6.936 -18.626 1.00 90.12 647 LYS A O 1
ATOM 5031 N N . ILE A 1 648 ? -10.821 6.224 -16.691 1.00 90.88 648 ILE A N 1
ATOM 5032 C CA . ILE A 1 648 ? -9.708 5.492 -17.321 1.00 90.88 648 ILE A CA 1
ATOM 5033 C C . ILE A 1 648 ? -10.182 4.245 -18.079 1.00 90.88 648 ILE A C 1
ATOM 5035 O O . ILE A 1 648 ? -9.583 3.872 -19.085 1.00 90.88 648 ILE A O 1
ATOM 5039 N N . SER A 1 649 ? -11.301 3.643 -17.659 1.00 89.25 649 SER A N 1
ATOM 5040 C CA . SER A 1 649 ? -11.910 2.500 -18.350 1.00 89.25 649 SER A CA 1
ATOM 5041 C C . SER A 1 649 ? -12.669 2.872 -19.634 1.00 89.25 649 SER A C 1
ATOM 5043 O O . SER A 1 649 ? -13.132 1.984 -20.354 1.00 89.25 649 SER A O 1
ATOM 5045 N N . ARG A 1 650 ? -12.812 4.164 -19.980 1.00 94.25 650 ARG A N 1
ATOM 5046 C CA . ARG A 1 650 ? -13.521 4.554 -21.209 1.00 94.25 650 ARG A CA 1
ATOM 5047 C C . ARG A 1 650 ? -12.674 4.308 -22.466 1.00 94.25 650 ARG A C 1
ATOM 5049 O O . ARG A 1 650 ? -11.549 4.802 -22.534 1.00 94.25 650 ARG A O 1
ATOM 5056 N N . PRO A 1 651 ? -13.232 3.701 -23.537 1.00 92.56 651 PRO A N 1
ATOM 5057 C CA . PRO A 1 651 ? -12.506 3.493 -24.796 1.00 92.56 651 PRO A CA 1
ATOM 5058 C C . PRO A 1 651 ? -11.924 4.778 -25.405 1.00 92.56 651 PRO A C 1
ATOM 5060 O O . PRO A 1 651 ? -10.858 4.743 -26.009 1.00 92.56 651 PRO A O 1
ATOM 5063 N N . GLY A 1 652 ? -12.590 5.926 -25.224 1.00 94.81 652 GLY A N 1
ATOM 5064 C CA . GLY A 1 652 ? -12.071 7.229 -25.658 1.00 94.81 652 GLY A CA 1
ATOM 5065 C C . GLY A 1 652 ? -10.841 7.703 -24.872 1.00 94.81 652 GLY A C 1
ATOM 5066 O O . GLY A 1 652 ? -9.968 8.348 -25.447 1.00 94.81 652 GLY A O 1
ATOM 5067 N N . TYR A 1 653 ? -10.735 7.346 -23.586 1.00 95.88 653 TYR A N 1
ATOM 5068 C CA . TYR A 1 653 ? -9.533 7.583 -22.783 1.00 95.88 653 TYR A CA 1
ATOM 5069 C C . TYR A 1 653 ? -8.409 6.642 -23.232 1.00 95.88 653 TYR A C 1
ATOM 5071 O O . TYR A 1 653 ? -7.332 7.113 -23.591 1.00 95.88 653 TYR A O 1
ATOM 5079 N N . MET A 1 654 ? -8.685 5.336 -23.329 1.00 95.75 654 MET A N 1
ATOM 5080 C CA . MET A 1 654 ? -7.694 4.332 -23.741 1.00 95.75 654 MET A CA 1
ATOM 5081 C C . MET A 1 654 ? -7.102 4.609 -25.135 1.00 95.75 654 MET A C 1
ATOM 5083 O O . MET A 1 654 ? -5.888 4.571 -25.316 1.00 95.75 654 MET A O 1
ATOM 5087 N N . LYS A 1 655 ? -7.931 5.003 -26.113 1.00 94.88 655 LYS A N 1
ATOM 5088 C CA . LYS A 1 655 ? -7.483 5.407 -27.462 1.00 94.88 655 LYS A CA 1
ATOM 5089 C C . LYS A 1 655 ? -6.640 6.688 -27.497 1.00 94.88 655 LYS A C 1
ATOM 5091 O O . LYS A 1 655 ? -6.028 6.971 -28.528 1.00 94.88 655 LYS A O 1
ATOM 5096 N N . LYS A 1 656 ? -6.613 7.476 -26.417 1.00 95.56 656 LYS A N 1
ATOM 5097 C CA . LYS A 1 656 ? -5.825 8.713 -26.307 1.00 95.56 656 LYS A CA 1
ATOM 5098 C C . LYS A 1 656 ? -4.564 8.533 -25.457 1.00 95.56 656 LYS A C 1
ATOM 5100 O O . LYS A 1 656 ? -3.510 9.011 -25.860 1.00 95.56 656 LYS A O 1
ATOM 5105 N N . TYR A 1 657 ? -4.675 7.839 -24.327 1.00 97.25 657 TYR A N 1
ATOM 5106 C CA . TYR A 1 657 ? -3.644 7.757 -23.286 1.00 97.25 657 TYR A CA 1
ATOM 5107 C C . TYR A 1 657 ? -3.045 6.350 -23.108 1.00 97.25 657 TYR A C 1
ATOM 5109 O O . TYR A 1 657 ? -1.945 6.220 -22.580 1.00 97.25 657 TYR A O 1
ATOM 5117 N N . GLY A 1 658 ? -3.706 5.302 -23.607 1.00 97.06 658 GLY A N 1
ATOM 5118 C CA . GLY A 1 658 ? -3.356 3.906 -23.337 1.00 97.06 658 GLY A CA 1
ATOM 5119 C C . GLY A 1 658 ? -4.047 3.374 -22.080 1.00 97.06 658 GLY A C 1
ATOM 5120 O O . GLY A 1 658 ? -4.972 3.998 -21.555 1.00 97.06 658 GLY A O 1
ATOM 5121 N N . SER A 1 659 ? -3.618 2.209 -21.600 1.00 97.56 659 SER A N 1
ATOM 5122 C CA . SER A 1 659 ? -4.146 1.599 -20.371 1.00 97.56 659 SER A CA 1
ATOM 5123 C C . SER A 1 659 ? -3.108 0.737 -19.663 1.00 97.56 659 SER A C 1
ATOM 5125 O O . SER A 1 659 ? -2.329 0.054 -20.327 1.00 97.56 659 SER A O 1
ATOM 5127 N N . TRP A 1 660 ? -3.175 0.692 -18.334 1.00 97.69 660 TRP A N 1
ATOM 5128 C CA . TRP A 1 660 ? -2.369 -0.193 -17.493 1.00 97.69 660 TRP A CA 1
ATOM 5129 C C . TRP A 1 660 ? -3.165 -1.407 -17.014 1.00 97.69 660 TRP A C 1
ATOM 5131 O O . TRP A 1 660 ? -4.350 -1.294 -16.684 1.00 97.69 660 TRP A O 1
ATOM 5141 N N . GLN A 1 661 ? -2.500 -2.557 -16.956 1.00 95.69 661 GLN A N 1
ATOM 5142 C CA . GLN A 1 661 ? -3.021 -3.805 -16.411 1.00 95.69 661 GLN A CA 1
ATOM 5143 C C . GLN A 1 661 ? -1.962 -4.449 -15.512 1.00 95.69 661 GLN A C 1
ATOM 5145 O O . GLN A 1 661 ? -0.856 -4.730 -15.966 1.00 95.69 661 GLN A O 1
ATOM 5150 N N . GLN A 1 662 ? -2.310 -4.736 -14.258 1.00 94.75 662 GLN A N 1
ATOM 5151 C CA . GLN A 1 662 ? -1.454 -5.519 -13.36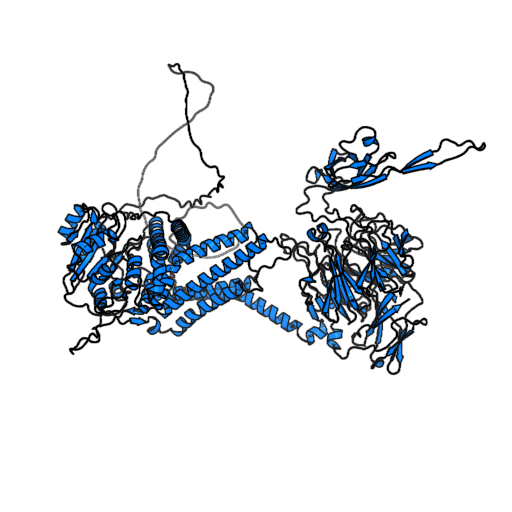9 1.00 94.75 662 GLN A CA 1
ATOM 5152 C C . GLN A 1 662 ? -1.424 -6.987 -13.821 1.00 94.75 662 GLN A C 1
ATOM 5154 O O . GLN A 1 662 ? -2.457 -7.554 -14.189 1.00 94.75 662 GLN A O 1
ATOM 5159 N N . VAL A 1 663 ? -0.246 -7.607 -13.777 1.00 94.19 663 VAL A N 1
ATOM 5160 C CA . VAL A 1 663 ? -0.068 -9.030 -14.085 1.00 94.19 663 VAL A CA 1
ATOM 5161 C C . VAL A 1 663 ? -0.483 -9.876 -12.879 1.00 94.19 663 VAL A C 1
ATOM 5163 O O . VAL A 1 663 ? -0.089 -9.601 -11.745 1.00 94.19 663 VAL A O 1
ATOM 5166 N N . GLY A 1 664 ? -1.278 -10.921 -13.117 1.00 91.50 664 GLY A N 1
ATOM 5167 C CA . GLY A 1 664 ? -1.628 -11.906 -12.094 1.00 91.50 664 GLY A CA 1
ATOM 5168 C C . GLY A 1 664 ? -0.485 -12.897 -11.886 1.00 91.50 664 GLY A C 1
ATOM 5169 O O . GLY A 1 664 ? -0.406 -13.883 -12.617 1.00 91.50 664 GLY A O 1
ATOM 5170 N N . ILE A 1 665 ? 0.390 -12.620 -10.915 1.00 92.38 665 ILE A N 1
ATOM 5171 C CA . ILE A 1 665 ? 1.540 -13.463 -10.550 1.00 92.38 665 ILE A CA 1
ATOM 5172 C C . ILE A 1 665 ? 1.155 -14.342 -9.341 1.00 92.38 665 ILE A C 1
ATOM 5174 O O . ILE A 1 665 ? 0.805 -13.785 -8.291 1.00 92.38 665 ILE A O 1
ATOM 5178 N N . PRO A 1 666 ? 1.211 -15.686 -9.443 1.00 91.94 666 PRO A N 1
ATOM 5179 C CA . PRO A 1 666 ? 1.041 -16.577 -8.293 1.00 91.94 666 PRO A CA 1
ATOM 5180 C C . PRO A 1 666 ? 2.128 -16.340 -7.235 1.00 91.94 666 PRO A C 1
ATOM 5182 O O . PRO A 1 666 ? 3.249 -15.951 -7.567 1.00 91.94 666 PRO A O 1
ATOM 5185 N N . LYS A 1 667 ? 1.809 -16.551 -5.952 1.00 90.19 667 LYS A N 1
ATOM 5186 C CA . LYS A 1 667 ? 2.675 -16.140 -4.828 1.00 90.19 667 LYS A CA 1
ATOM 5187 C C . LYS A 1 667 ? 4.059 -16.796 -4.879 1.00 90.19 667 LYS A C 1
ATOM 5189 O O . LYS A 1 667 ? 5.049 -16.158 -4.550 1.00 90.19 667 LYS A O 1
ATOM 5194 N N . GLU A 1 668 ? 4.122 -18.037 -5.336 1.00 90.06 668 GLU A N 1
ATOM 5195 C CA . GLU A 1 668 ? 5.328 -18.845 -5.492 1.00 90.06 668 GLU A CA 1
ATOM 5196 C C . GLU A 1 668 ? 6.277 -18.373 -6.612 1.00 90.06 668 GLU A C 1
ATOM 5198 O O . GLU A 1 668 ? 7.440 -18.771 -6.613 1.00 90.06 668 GLU A O 1
ATOM 5203 N N . PHE A 1 669 ? 5.816 -17.516 -7.533 1.00 93.25 669 PHE A N 1
ATOM 5204 C CA . PHE A 1 669 ? 6.625 -16.918 -8.608 1.00 93.25 669 PHE A CA 1
ATOM 5205 C C . PHE A 1 669 ? 6.878 -15.418 -8.421 1.00 93.25 669 PHE A C 1
ATOM 5207 O O . PHE A 1 669 ? 7.486 -14.792 -9.290 1.00 93.25 669 PHE A O 1
ATOM 5214 N N . ARG A 1 670 ? 6.418 -14.820 -7.315 1.00 92.69 670 ARG A N 1
ATOM 5215 C CA . ARG A 1 670 ? 6.809 -13.452 -6.971 1.00 92.69 670 ARG A CA 1
ATOM 5216 C C . ARG A 1 670 ? 8.287 -13.431 -6.600 1.00 92.69 670 ARG A C 1
ATOM 5218 O O . ARG A 1 670 ? 8.754 -14.286 -5.850 1.00 92.69 670 ARG A O 1
ATOM 5225 N N . THR A 1 671 ? 9.008 -12.459 -7.137 1.00 92.69 671 THR A N 1
ATOM 5226 C CA . THR A 1 671 ? 10.439 -12.284 -6.901 1.00 92.69 671 THR A CA 1
ATOM 5227 C C . THR A 1 671 ? 10.807 -10.813 -7.053 1.00 92.69 671 THR A C 1
ATOM 5229 O O . THR A 1 671 ? 10.046 -10.037 -7.643 1.00 92.69 671 THR A O 1
ATOM 5232 N N . ASN A 1 672 ? 11.966 -10.426 -6.530 1.00 94.06 672 ASN A N 1
ATOM 5233 C CA . ASN A 1 672 ? 12.429 -9.043 -6.567 1.00 94.06 672 ASN A CA 1
ATOM 5234 C C . ASN A 1 672 ? 13.082 -8.796 -7.926 1.00 94.06 672 ASN A C 1
ATOM 5236 O O . ASN A 1 672 ? 14.276 -9.010 -8.108 1.00 94.06 672 ASN A O 1
ATOM 5240 N N . ALA A 1 673 ? 12.263 -8.437 -8.913 1.00 94.44 673 ALA A N 1
ATOM 5241 C CA . ALA A 1 673 ? 12.722 -8.135 -10.262 1.00 94.44 673 ALA A CA 1
ATOM 5242 C C . ALA A 1 673 ? 13.685 -6.938 -10.233 1.00 94.44 673 ALA A C 1
ATOM 5244 O O . ALA A 1 673 ? 13.255 -5.833 -9.921 1.00 94.44 673 ALA A O 1
ATOM 5245 N N . ILE A 1 674 ? 14.970 -7.195 -10.502 1.00 95.69 674 ILE A N 1
ATOM 5246 C CA . ILE A 1 674 ? 16.057 -6.196 -10.515 1.00 95.69 674 ILE A CA 1
ATOM 5247 C C . ILE A 1 674 ? 16.745 -6.165 -11.889 1.00 95.69 674 ILE A C 1
ATOM 5249 O O . ILE A 1 674 ? 17.355 -5.171 -12.279 1.00 95.69 674 ILE A O 1
ATOM 5253 N N . HIS A 1 675 ? 16.648 -7.251 -12.658 1.00 98.00 675 HIS A N 1
ATOM 5254 C CA . HIS A 1 675 ? 17.057 -7.292 -14.060 1.00 98.00 675 HIS A CA 1
ATOM 5255 C C . HIS A 1 675 ? 15.955 -7.940 -14.890 1.00 98.00 675 HIS A C 1
ATOM 5257 O O . HIS A 1 675 ? 15.385 -8.958 -14.488 1.00 98.00 675 HIS A O 1
ATOM 5263 N N . ALA A 1 676 ? 15.686 -7.382 -16.068 1.00 98.06 676 ALA A N 1
ATOM 5264 C CA . ALA A 1 676 ? 14.721 -7.927 -17.014 1.00 98.06 676 ALA A CA 1
ATOM 5265 C C . ALA A 1 676 ? 15.314 -7.970 -18.428 1.00 98.06 676 ALA A C 1
ATOM 5267 O O . ALA A 1 676 ? 15.795 -6.960 -18.943 1.00 98.06 676 ALA A O 1
ATOM 5268 N N . ALA A 1 677 ? 15.247 -9.127 -19.086 1.00 98.50 677 ALA A N 1
ATOM 5269 C CA . ALA A 1 677 ? 15.704 -9.296 -20.463 1.00 98.50 677 ALA A CA 1
ATOM 5270 C C . ALA A 1 677 ? 14.643 -9.989 -21.322 1.00 98.50 677 ALA A C 1
ATOM 5272 O O . ALA A 1 677 ? 14.119 -11.041 -20.950 1.00 98.50 677 ALA A O 1
ATOM 5273 N N . LEU A 1 678 ? 14.339 -9.424 -22.495 1.00 98.62 678 LEU A N 1
ATOM 5274 C CA . LEU A 1 678 ? 13.479 -10.088 -23.473 1.00 98.62 678 LEU A CA 1
ATOM 5275 C C . LEU A 1 678 ? 14.316 -11.055 -24.319 1.00 98.62 678 LEU A C 1
ATOM 5277 O O . LEU A 1 678 ? 15.249 -10.656 -25.015 1.00 98.62 678 LEU A O 1
ATOM 5281 N N . LEU A 1 679 ? 13.941 -12.329 -24.289 1.00 98.50 679 LEU A N 1
ATOM 5282 C CA . LEU A 1 679 ? 14.600 -13.398 -25.030 1.00 98.50 679 LEU A CA 1
ATOM 5283 C C . LEU A 1 679 ? 13.985 -13.552 -26.426 1.00 98.50 679 LEU A C 1
ATOM 5285 O O . LEU A 1 679 ? 12.792 -13.311 -26.621 1.00 98.50 679 LEU A O 1
ATOM 5289 N N . HIS A 1 680 ? 14.756 -14.070 -27.387 1.00 96.69 680 HIS A N 1
ATOM 5290 C CA . HIS A 1 680 ? 14.277 -14.314 -28.758 1.00 96.69 680 HIS A CA 1
ATOM 5291 C C . HIS A 1 680 ? 13.184 -15.402 -28.874 1.00 96.69 680 HIS A C 1
ATOM 5293 O O . HIS A 1 680 ? 12.624 -15.620 -29.947 1.00 96.69 680 HIS A O 1
ATOM 5299 N N . THR A 1 681 ? 12.858 -16.085 -27.772 1.00 97.38 681 THR A N 1
ATOM 5300 C CA . THR A 1 681 ? 11.692 -16.973 -27.641 1.00 97.38 681 THR A CA 1
ATOM 5301 C C . THR A 1 681 ? 10.396 -16.220 -27.316 1.00 97.38 681 THR A C 1
ATOM 5303 O O . THR A 1 681 ? 9.340 -16.839 -27.228 1.00 97.38 681 THR A O 1
ATOM 5306 N N . GLY A 1 682 ? 10.453 -14.895 -27.128 1.00 97.12 682 GLY A N 1
ATOM 5307 C CA . GLY A 1 682 ? 9.328 -14.045 -26.723 1.00 97.12 682 GLY A CA 1
ATOM 5308 C C . GLY A 1 682 ? 9.070 -14.003 -25.212 1.00 97.12 682 GLY A C 1
ATOM 5309 O O . GLY A 1 682 ? 8.237 -13.216 -24.766 1.00 97.12 682 GLY A O 1
ATOM 5310 N N . LYS A 1 683 ? 9.788 -14.814 -24.427 1.00 98.56 683 LYS A N 1
ATOM 5311 C CA . LYS A 1 683 ? 9.713 -14.844 -22.960 1.00 98.56 683 LYS A CA 1
ATOM 5312 C C . LYS A 1 683 ? 10.612 -13.781 -22.333 1.00 98.56 683 LYS A C 1
ATOM 5314 O O . LYS A 1 683 ? 11.635 -13.410 -22.908 1.00 98.56 683 LYS A O 1
ATOM 5319 N N . VAL A 1 684 ? 10.255 -13.332 -21.135 1.00 98.69 684 VAL A N 1
ATOM 5320 C CA . VAL A 1 684 ? 11.053 -12.396 -20.336 1.00 98.69 684 VAL A CA 1
ATOM 5321 C C . VAL A 1 684 ? 11.766 -13.163 -19.230 1.00 98.69 684 VAL A C 1
ATOM 5323 O O . VAL A 1 684 ? 11.118 -13.837 -18.427 1.00 98.69 684 VAL A O 1
ATOM 5326 N N . LEU A 1 685 ? 13.091 -13.051 -19.185 1.00 98.56 685 LEU A N 1
ATOM 5327 C CA . LEU A 1 685 ? 13.902 -13.494 -18.059 1.00 98.56 685 LEU A CA 1
ATOM 5328 C C . LEU A 1 685 ? 13.914 -12.389 -17.001 1.00 98.56 685 LEU A C 1
ATOM 5330 O O . LEU A 1 685 ? 14.296 -11.261 -17.308 1.00 98.56 685 LEU A O 1
ATOM 5334 N N . ILE A 1 686 ? 13.490 -12.714 -15.784 1.00 98.25 686 ILE A N 1
ATOM 5335 C CA . ILE A 1 686 ? 13.482 -11.823 -14.624 1.00 98.25 686 ILE A CA 1
ATOM 5336 C C . ILE A 1 686 ? 14.491 -12.383 -13.626 1.00 98.25 686 ILE A C 1
ATOM 5338 O O . ILE A 1 686 ? 14.278 -13.468 -13.083 1.00 98.25 686 ILE A O 1
ATOM 5342 N N . VAL A 1 687 ? 15.587 -11.666 -13.394 1.00 97.25 687 VAL A N 1
ATOM 5343 C CA . VAL A 1 687 ? 16.652 -12.092 -12.476 1.00 97.25 687 VAL A CA 1
ATOM 5344 C C . VAL A 1 687 ? 16.556 -11.257 -11.204 1.00 97.25 687 VAL A C 1
ATOM 5346 O O . VAL A 1 687 ? 16.590 -10.025 -11.260 1.00 97.25 687 VAL A O 1
ATOM 5349 N N . ALA A 1 688 ? 16.427 -11.935 -10.064 1.00 93.75 688 ALA A N 1
ATOM 5350 C CA . ALA A 1 688 ? 16.523 -11.324 -8.742 1.00 93.75 688 ALA A CA 1
ATOM 5351 C C . ALA A 1 688 ? 17.889 -11.606 -8.105 1.00 93.75 688 ALA A C 1
ATOM 5353 O O . ALA A 1 688 ? 18.437 -10.748 -7.415 1.00 93.75 688 ALA A O 1
ATOM 5354 N N . GLY A 1 689 ? 18.436 -12.807 -8.331 1.00 91.25 689 GLY A N 1
ATOM 5355 C CA . GLY A 1 689 ? 19.529 -13.314 -7.507 1.00 91.25 689 GLY A CA 1
ATOM 5356 C C . GLY A 1 689 ? 19.007 -13.559 -6.090 1.00 91.25 689 GLY A C 1
ATOM 5357 O O . GLY A 1 689 ? 17.913 -14.097 -5.923 1.00 91.25 689 GLY A O 1
ATOM 5358 N N . SER A 1 690 ? 19.717 -13.110 -5.063 1.00 86.38 690 SER A N 1
ATOM 5359 C CA . SER A 1 690 ? 19.163 -13.011 -3.703 1.00 86.38 690 SER A CA 1
ATOM 5360 C C . SER A 1 690 ? 18.042 -11.970 -3.578 1.00 86.38 690 SER A C 1
ATOM 5362 O O . SER A 1 690 ? 17.280 -12.002 -2.615 1.00 86.38 690 SER A O 1
ATOM 5364 N N . GLY A 1 691 ? 17.908 -11.048 -4.538 1.00 80.62 691 GLY A N 1
ATOM 5365 C CA . GLY A 1 691 ? 16.857 -10.034 -4.542 1.00 80.62 691 GLY A CA 1
ATOM 5366 C C . GLY A 1 691 ? 17.072 -8.889 -3.551 1.00 80.62 691 GLY A C 1
ATOM 5367 O O . GLY A 1 691 ? 16.088 -8.263 -3.167 1.00 80.62 691 GLY A O 1
ATOM 5368 N N . ASN A 1 692 ? 18.315 -8.622 -3.126 1.00 74.56 692 ASN A N 1
ATOM 5369 C CA . ASN A 1 692 ? 18.643 -7.669 -2.052 1.00 74.56 692 ASN A CA 1
ATOM 5370 C C . ASN A 1 692 ? 18.037 -8.057 -0.676 1.00 74.56 692 ASN A C 1
ATOM 5372 O O . ASN A 1 692 ? 17.752 -7.196 0.153 1.00 74.56 692 ASN A O 1
ATOM 5376 N N . GLU A 1 693 ? 17.824 -9.356 -0.425 1.00 74.81 693 GLU A N 1
ATOM 5377 C CA . GLU A 1 693 ? 17.361 -9.912 0.855 1.00 74.81 693 GLU A CA 1
ATOM 5378 C C . GLU A 1 693 ? 18.473 -10.733 1.537 1.00 74.81 693 GLU A C 1
ATOM 5380 O O . GLU A 1 693 ? 18.812 -11.830 1.080 1.00 74.81 693 GLU A O 1
ATOM 5385 N N . GLN A 1 694 ? 18.989 -10.248 2.675 1.00 71.44 694 GLN A N 1
ATOM 5386 C CA . GLN A 1 694 ? 20.093 -10.889 3.412 1.00 71.44 694 GLN A CA 1
ATOM 5387 C C . GLN A 1 694 ? 19.828 -12.375 3.711 1.00 71.44 694 GLN A C 1
ATOM 5389 O O . GLN A 1 694 ? 20.706 -13.208 3.510 1.00 71.44 694 GLN A O 1
ATOM 5394 N N . GLU A 1 695 ? 18.608 -12.731 4.131 1.00 75.06 695 GLU A N 1
ATOM 5395 C CA . GLU A 1 695 ? 18.251 -14.119 4.464 1.00 75.06 695 GLU A CA 1
ATOM 5396 C C . GLU A 1 695 ? 18.376 -15.074 3.265 1.00 75.06 695 GLU A C 1
ATOM 5398 O O . GLU A 1 695 ? 18.793 -16.221 3.428 1.00 75.06 695 GLU A O 1
ATOM 5403 N N . LYS A 1 696 ? 18.045 -14.611 2.049 1.00 79.31 696 LYS A N 1
ATOM 5404 C CA . LYS A 1 696 ? 18.209 -15.402 0.819 1.00 79.31 696 LYS A CA 1
ATOM 5405 C C . LYS A 1 696 ? 19.678 -15.554 0.454 1.00 79.31 696 LYS A C 1
ATOM 5407 O O . LYS A 1 696 ? 20.076 -16.639 0.032 1.00 79.31 696 LYS A O 1
ATOM 5412 N N . PHE A 1 697 ? 20.467 -14.494 0.630 1.00 80.19 697 PHE A N 1
ATOM 5413 C CA . PHE A 1 697 ? 21.908 -14.529 0.399 1.00 80.19 697 PHE A CA 1
ATOM 5414 C C . PHE A 1 697 ? 22.609 -15.512 1.347 1.00 80.19 697 PHE A C 1
ATOM 5416 O O . PHE A 1 697 ? 23.278 -16.436 0.887 1.00 80.19 697 PHE A O 1
ATOM 5423 N N . ASP A 1 698 ? 22.373 -15.387 2.655 1.00 75.19 698 ASP A N 1
ATOM 5424 C CA . ASP A 1 698 ? 22.969 -16.243 3.688 1.00 75.19 698 ASP A CA 1
ATOM 5425 C C . ASP A 1 698 ? 22.550 -17.722 3.543 1.00 75.19 698 ASP A C 1
ATOM 5427 O O . ASP A 1 698 ? 23.294 -18.628 3.923 1.00 75.19 698 ASP A O 1
ATOM 5431 N N . ALA A 1 699 ? 21.372 -17.981 2.962 1.00 79.25 699 ALA A N 1
ATOM 5432 C CA . ALA A 1 699 ? 20.886 -19.320 2.630 1.00 79.25 699 ALA A CA 1
ATOM 5433 C C . ALA A 1 699 ? 21.400 -19.874 1.282 1.00 79.25 699 ALA A C 1
ATOM 5435 O O . ALA A 1 699 ? 21.108 -21.029 0.966 1.00 79.25 699 ALA A O 1
ATOM 5436 N N . GLY A 1 700 ? 22.111 -19.082 0.469 1.00 80.25 700 GLY A N 1
ATOM 5437 C CA . GLY A 1 700 ? 22.513 -19.453 -0.896 1.00 80.25 700 GLY A CA 1
ATOM 5438 C C . GLY A 1 700 ? 21.330 -19.661 -1.854 1.00 80.25 700 GLY A C 1
ATOM 5439 O O . GLY A 1 700 ? 21.404 -20.472 -2.775 1.00 80.25 700 GLY A O 1
ATOM 5440 N N . SER A 1 701 ? 20.203 -18.988 -1.603 1.00 85.94 701 SER A N 1
ATOM 5441 C CA . SER A 1 701 ? 18.923 -19.199 -2.284 1.00 85.94 701 SER A CA 1
ATOM 5442 C C . SER A 1 701 ? 18.659 -18.110 -3.327 1.00 85.94 701 SER A C 1
ATOM 5444 O O . SER A 1 701 ? 17.905 -17.165 -3.075 1.00 85.94 701 SER A O 1
ATOM 5446 N N . PHE A 1 702 ? 19.241 -18.263 -4.514 1.00 92.19 702 PHE A N 1
ATOM 5447 C CA . PHE A 1 702 ? 19.109 -17.301 -5.611 1.00 92.19 702 PHE A CA 1
ATOM 5448 C C . PHE A 1 702 ? 17.927 -17.630 -6.534 1.00 92.19 702 PHE A C 1
ATOM 5450 O O . PHE A 1 702 ? 17.648 -18.795 -6.823 1.00 92.19 702 PHE A O 1
ATOM 5457 N N . ASP A 1 703 ? 17.223 -16.599 -7.000 1.00 92.31 703 ASP A N 1
ATOM 5458 C CA . ASP A 1 703 ? 15.949 -16.727 -7.702 1.00 92.31 703 ASP A CA 1
ATOM 5459 C C . ASP A 1 703 ? 15.970 -16.042 -9.079 1.00 92.31 703 ASP A C 1
ATOM 5461 O O . ASP A 1 703 ? 16.383 -14.889 -9.242 1.00 92.31 703 ASP A O 1
ATOM 5465 N N . THR A 1 704 ? 15.471 -16.772 -10.075 1.00 97.31 704 THR A N 1
ATOM 5466 C CA . THR A 1 704 ? 15.246 -16.301 -11.446 1.00 97.31 704 THR A CA 1
ATOM 5467 C C . THR A 1 704 ? 13.903 -16.838 -11.916 1.00 97.31 704 THR A C 1
ATOM 5469 O O . THR A 1 704 ? 13.611 -18.028 -11.780 1.00 97.31 704 THR A O 1
ATOM 5472 N N . VAL A 1 705 ? 13.079 -15.973 -12.501 1.00 97.81 705 VAL A N 1
ATOM 5473 C CA . VAL A 1 705 ? 11.744 -16.315 -12.996 1.00 97.81 705 VAL A CA 1
ATOM 5474 C C . VAL A 1 705 ? 11.667 -16.037 -14.491 1.00 97.81 705 VAL A C 1
ATOM 5476 O O . VAL A 1 705 ? 11.931 -14.936 -14.962 1.00 97.81 705 VAL A O 1
ATOM 5479 N N . LEU A 1 706 ? 11.268 -17.047 -15.254 1.00 98.31 706 LEU A N 1
ATOM 5480 C CA . LEU A 1 706 ? 10.972 -16.934 -16.673 1.00 98.31 706 LEU A CA 1
ATOM 5481 C C . LEU A 1 706 ? 9.461 -16.743 -16.855 1.00 98.31 706 LEU A C 1
ATOM 5483 O O . LEU A 1 706 ? 8.672 -17.613 -16.478 1.00 98.31 706 LEU A O 1
ATOM 5487 N N . TRP A 1 707 ? 9.063 -15.615 -17.440 1.00 98.44 707 TRP A N 1
ATOM 5488 C CA . TRP A 1 707 ? 7.669 -15.260 -17.718 1.00 98.44 707 TRP A CA 1
ATOM 5489 C C . TRP A 1 707 ? 7.362 -15.362 -19.218 1.00 98.44 707 TRP A C 1
ATOM 5491 O O . TRP A 1 707 ? 8.067 -14.796 -20.052 1.00 98.44 707 TRP A O 1
ATOM 5501 N N . ASP A 1 708 ? 6.295 -16.080 -19.569 1.00 98.06 708 ASP A N 1
ATOM 5502 C CA . ASP A 1 708 ? 5.719 -16.128 -20.919 1.00 98.06 708 ASP A CA 1
ATOM 5503 C C . ASP A 1 708 ? 4.572 -15.093 -20.995 1.00 98.06 708 ASP A C 1
ATOM 5505 O O . ASP A 1 708 ? 3.511 -15.332 -20.407 1.00 98.06 708 ASP A O 1
ATOM 5509 N N . PRO A 1 709 ? 4.755 -13.937 -21.669 1.00 96.44 709 PRO A N 1
ATOM 5510 C CA . PRO A 1 709 ? 3.766 -12.854 -21.703 1.00 96.44 709 PRO A CA 1
ATOM 5511 C C . PRO A 1 709 ? 2.570 -13.125 -22.630 1.00 96.44 709 PRO A C 1
ATOM 5513 O O . PRO A 1 709 ? 1.572 -12.402 -22.559 1.00 96.44 709 PRO A O 1
ATOM 5516 N N . GLU A 1 710 ? 2.654 -14.141 -23.498 1.00 94.56 710 GLU A N 1
ATOM 5517 C CA . GLU A 1 710 ? 1.558 -14.569 -24.375 1.00 94.56 710 GLU A CA 1
ATOM 5518 C C . GLU A 1 710 ? 0.573 -15.448 -23.594 1.00 94.56 710 GLU A C 1
ATOM 5520 O O . GLU A 1 710 ? -0.636 -15.219 -23.621 1.00 94.56 710 GLU A O 1
ATOM 5525 N N . LYS A 1 711 ? 1.096 -16.426 -22.844 1.00 95.69 711 LYS A N 1
ATOM 5526 C CA . LYS A 1 711 ? 0.296 -17.398 -22.074 1.00 95.69 711 LYS A CA 1
ATOM 5527 C C . LYS A 1 711 ? 0.049 -16.981 -20.626 1.00 95.69 711 LYS A C 1
ATOM 5529 O O . LYS A 1 711 ? -0.763 -17.602 -19.945 1.00 95.69 711 LYS A O 1
ATOM 5534 N N . ASN A 1 712 ? 0.757 -15.956 -20.153 1.00 95.25 712 ASN A N 1
ATOM 5535 C CA . ASN A 1 712 ? 0.847 -15.552 -18.750 1.00 95.25 712 ASN A CA 1
ATOM 5536 C C . ASN A 1 712 ? 1.214 -16.716 -17.807 1.00 95.25 712 ASN A C 1
ATOM 5538 O O . ASN A 1 712 ? 0.581 -16.926 -16.772 1.00 95.25 712 ASN A O 1
ATOM 5542 N N . THR A 1 713 ? 2.236 -17.488 -18.184 1.00 97.31 713 THR A N 1
ATOM 5543 C CA . THR A 1 713 ? 2.770 -18.601 -17.381 1.00 97.31 713 THR A CA 1
ATOM 5544 C C . THR A 1 713 ? 4.165 -18.283 -16.857 1.00 97.31 713 THR A C 1
ATOM 5546 O O . THR A 1 713 ? 4.931 -17.588 -17.524 1.00 97.31 713 THR A O 1
ATOM 5549 N N . PHE A 1 714 ? 4.506 -18.828 -15.691 1.00 98.00 714 PHE A N 1
ATOM 5550 C CA . PHE A 1 714 ? 5.765 -18.579 -14.988 1.00 98.00 714 PHE A CA 1
ATOM 5551 C C . PHE A 1 714 ? 6.515 -19.891 -14.737 1.00 98.00 714 PHE A C 1
ATOM 5553 O O . PHE A 1 714 ? 5.898 -20.943 -14.566 1.00 98.00 714 PHE A O 1
ATOM 5560 N N . LYS A 1 715 ? 7.847 -19.826 -14.703 1.00 97.62 715 LYS A N 1
ATOM 5561 C CA . LYS A 1 715 ? 8.739 -20.947 -14.381 1.00 97.62 715 LYS A CA 1
ATOM 5562 C C . LYS A 1 715 ? 9.922 -20.423 -13.564 1.00 97.62 715 LYS A C 1
ATOM 5564 O O . LYS A 1 715 ? 10.547 -19.453 -13.979 1.00 97.62 715 LYS A O 1
ATOM 5569 N N . LYS A 1 716 ? 10.260 -21.068 -12.442 1.00 96.81 716 LYS A N 1
ATOM 5570 C CA . LYS A 1 716 ? 11.531 -20.811 -11.741 1.00 96.81 716 LYS A CA 1
ATOM 5571 C C . LYS A 1 716 ? 12.689 -21.448 -12.504 1.00 96.81 716 LYS A C 1
ATOM 5573 O O . LYS A 1 716 ? 12.556 -22.574 -12.987 1.00 96.81 716 LYS A O 1
ATOM 5578 N N . ILE A 1 717 ? 13.805 -20.737 -12.591 1.00 97.12 717 ILE A N 1
ATOM 5579 C CA . ILE A 1 717 ? 15.055 -21.234 -13.157 1.00 97.12 717 ILE A CA 1
ATOM 5580 C C . ILE A 1 717 ? 16.085 -21.384 -12.037 1.00 97.12 717 ILE A C 1
ATOM 5582 O O . ILE A 1 717 ? 16.241 -20.499 -11.198 1.00 97.12 717 ILE A O 1
ATOM 5586 N N . GLU A 1 718 ? 16.784 -22.516 -12.038 1.00 94.81 718 GLU A N 1
ATOM 5587 C CA . GLU A 1 718 ? 17.927 -22.761 -11.161 1.00 94.81 718 GLU A CA 1
ATOM 5588 C C . GLU A 1 718 ? 18.999 -21.690 -11.404 1.00 94.81 718 GLU A C 1
ATOM 5590 O O . GLU A 1 718 ? 19.449 -21.497 -12.535 1.00 94.81 718 GLU A O 1
ATOM 5595 N N . THR A 1 719 ? 19.353 -20.960 -10.348 1.00 95.25 719 THR A N 1
ATOM 5596 C CA . THR A 1 719 ? 20.226 -19.782 -10.409 1.00 95.25 719 THR A CA 1
ATOM 5597 C C . THR A 1 719 ? 21.501 -20.101 -9.620 1.00 95.25 719 THR A C 1
ATOM 5599 O O . THR A 1 719 ? 21.422 -20.214 -8.400 1.00 95.25 719 THR A O 1
ATOM 5602 N N . PRO A 1 720 ? 22.649 -20.335 -10.286 1.00 92.88 720 PRO A N 1
ATOM 5603 C CA . PRO A 1 720 ? 23.828 -20.937 -9.650 1.00 92.88 720 PRO A CA 1
ATOM 5604 C C . PRO A 1 720 ? 24.661 -19.974 -8.793 1.00 92.88 720 PRO A C 1
ATOM 5606 O O . PRO A 1 720 ? 25.405 -20.428 -7.934 1.00 92.88 720 PRO A O 1
ATOM 5609 N N . GLU A 1 721 ? 24.545 -18.666 -9.023 1.00 93.50 721 GLU A N 1
ATOM 5610 C CA . GLU A 1 721 ? 25.296 -17.607 -8.339 1.00 93.50 721 GLU A CA 1
ATOM 5611 C C . GLU A 1 721 ? 24.358 -16.444 -8.018 1.00 93.50 721 GLU A C 1
ATOM 5613 O O . GLU A 1 721 ? 23.289 -16.318 -8.627 1.00 93.50 721 GLU A O 1
ATOM 5618 N N . ASP A 1 722 ? 24.780 -15.531 -7.141 1.00 92.06 722 ASP A N 1
ATOM 5619 C CA . ASP A 1 722 ? 24.018 -14.307 -6.931 1.00 92.06 722 ASP A CA 1
ATOM 5620 C C . ASP A 1 722 ? 24.234 -13.288 -8.061 1.00 92.06 722 ASP A C 1
ATOM 5622 O O . ASP A 1 722 ? 25.098 -12.408 -8.010 1.00 92.06 722 ASP A O 1
ATOM 5626 N N . PHE A 1 723 ? 23.403 -13.403 -9.097 1.00 94.44 723 PHE A N 1
ATOM 5627 C CA . PHE A 1 723 ? 23.345 -12.460 -10.212 1.00 94.44 723 PHE A CA 1
ATOM 5628 C C . PHE A 1 723 ? 22.672 -11.118 -9.864 1.00 94.44 723 PHE A C 1
ATOM 5630 O O . PHE A 1 723 ? 22.556 -10.258 -10.748 1.00 94.44 723 PHE A O 1
ATOM 5637 N N . PHE A 1 724 ? 22.267 -10.876 -8.608 1.00 89.06 724 PHE A N 1
ATOM 5638 C CA . PHE A 1 724 ? 22.013 -9.512 -8.137 1.00 89.06 724 PHE A CA 1
ATOM 5639 C C . PHE A 1 724 ? 23.236 -8.649 -8.488 1.00 89.06 724 PHE A C 1
ATOM 5641 O O . PHE A 1 724 ? 24.375 -9.057 -8.279 1.00 89.06 724 PHE A O 1
ATOM 5648 N N . CYS A 1 725 ? 23.006 -7.479 -9.095 1.00 89.69 725 CYS A N 1
ATOM 5649 C CA . CYS A 1 725 ? 24.070 -6.551 -9.509 1.00 89.69 725 CYS A CA 1
ATOM 5650 C C . CYS A 1 725 ? 25.008 -7.022 -10.648 1.00 89.69 725 CYS A C 1
ATOM 5652 O O . CYS A 1 725 ? 26.061 -6.417 -10.859 1.00 89.69 725 CYS A O 1
ATOM 5654 N N . SER A 1 726 ? 24.645 -8.058 -11.411 1.00 96.38 726 SER A N 1
ATOM 5655 C CA . SER A 1 726 ? 25.398 -8.501 -12.599 1.00 96.38 726 SER A CA 1
ATOM 5656 C C . SER A 1 726 ? 25.161 -7.622 -13.842 1.00 96.38 726 SER A C 1
ATOM 5658 O O . SER A 1 726 ? 24.187 -6.867 -13.935 1.00 96.38 726 SER A O 1
ATOM 5660 N N . GLY A 1 727 ? 26.077 -7.688 -14.808 1.00 97.19 727 GLY A N 1
ATOM 5661 C CA . GLY A 1 727 ? 25.939 -7.077 -16.131 1.00 97.19 727 GLY A CA 1
ATOM 5662 C C . GLY A 1 727 ? 25.416 -8.079 -17.164 1.00 97.19 727 GLY A C 1
ATOM 5663 O O . GLY A 1 727 ? 25.657 -9.280 -17.042 1.00 97.19 727 GLY A O 1
ATOM 5664 N N . HIS A 1 728 ? 24.719 -7.580 -18.189 1.00 97.06 728 HIS A N 1
ATOM 5665 C CA . HIS A 1 728 ? 23.969 -8.393 -19.153 1.00 97.06 728 HIS A CA 1
ATOM 5666 C C . HIS A 1 728 ? 24.230 -7.947 -20.599 1.00 97.06 728 HIS A C 1
ATOM 5668 O O . HIS A 1 728 ? 24.198 -6.749 -20.867 1.00 97.06 728 HIS A O 1
ATOM 5674 N N . ALA A 1 729 ? 24.441 -8.884 -21.532 1.00 97.56 729 ALA A N 1
ATOM 5675 C CA . ALA A 1 729 ? 24.541 -8.587 -22.969 1.00 97.56 729 ALA A CA 1
ATOM 5676 C C . ALA A 1 729 ? 24.006 -9.727 -23.852 1.00 97.56 729 ALA A C 1
ATOM 5678 O O . ALA A 1 729 ? 24.189 -10.905 -23.536 1.00 97.56 729 ALA A O 1
ATOM 5679 N N . GLN A 1 730 ? 23.366 -9.401 -24.979 1.00 97.00 730 GLN A N 1
ATOM 5680 C CA . GLN A 1 730 ? 22.853 -10.408 -25.917 1.00 97.00 730 GLN A CA 1
ATOM 5681 C C . GLN A 1 730 ? 23.931 -10.851 -26.910 1.00 97.00 730 GLN A C 1
ATOM 5683 O O . GLN A 1 730 ? 24.481 -10.049 -27.669 1.00 97.00 730 GLN A O 1
ATOM 5688 N N . LEU A 1 731 ? 24.207 -12.153 -26.937 1.00 98.00 731 LEU A N 1
ATOM 5689 C CA . LEU A 1 731 ? 25.205 -12.755 -27.812 1.00 98.00 731 LEU A CA 1
ATOM 5690 C C . LEU A 1 731 ? 24.673 -12.950 -29.245 1.00 98.00 731 LEU A C 1
ATOM 5692 O O . LEU A 1 731 ? 23.458 -13.049 -29.452 1.00 98.00 731 LEU A O 1
ATOM 5696 N N . PRO A 1 732 ? 25.567 -13.068 -30.249 1.00 97.12 732 PRO A N 1
ATOM 5697 C CA . PRO A 1 732 ? 25.202 -13.260 -31.656 1.00 97.12 732 PRO A CA 1
ATOM 5698 C C . PRO A 1 732 ? 24.225 -14.403 -31.947 1.00 97.12 732 PRO A C 1
ATOM 5700 O O . PRO A 1 732 ? 23.500 -14.344 -32.934 1.00 97.12 732 PRO A O 1
ATOM 5703 N N . ASP A 1 733 ? 24.196 -15.451 -31.124 1.00 96.00 733 ASP A N 1
ATOM 5704 C CA . ASP A 1 733 ? 23.320 -16.616 -31.292 1.00 96.00 733 ASP A CA 1
ATOM 5705 C C . ASP A 1 733 ? 21.971 -16.507 -30.555 1.00 96.00 733 ASP A C 1
ATOM 5707 O O . ASP A 1 733 ? 21.082 -17.321 -30.805 1.00 96.00 733 ASP A O 1
ATOM 5711 N N . GLY A 1 734 ? 21.781 -15.478 -29.720 1.00 95.31 734 GLY A N 1
ATOM 5712 C CA . GLY A 1 734 ? 20.570 -15.246 -28.925 1.00 95.31 734 GLY A CA 1
ATOM 5713 C C . GLY A 1 734 ? 20.666 -15.641 -27.454 1.00 95.31 734 GLY A C 1
ATOM 5714 O O . GLY A 1 734 ? 19.720 -15.388 -26.708 1.00 95.31 734 GLY A O 1
ATOM 5715 N N . ARG A 1 735 ? 21.787 -16.222 -27.014 1.00 98.25 735 ARG A N 1
ATOM 5716 C CA . ARG A 1 735 ? 22.057 -16.451 -25.589 1.00 98.25 735 ARG A CA 1
ATOM 5717 C C . ARG A 1 735 ? 22.347 -15.125 -24.884 1.00 98.25 735 ARG A C 1
ATOM 5719 O O . ARG A 1 735 ? 22.856 -14.187 -25.496 1.00 98.25 735 ARG A O 1
ATOM 5726 N N . LEU A 1 736 ? 22.019 -15.033 -23.599 1.00 98.44 736 LEU A N 1
ATOM 5727 C CA . LEU A 1 736 ? 22.279 -13.839 -22.789 1.00 98.44 736 LEU A CA 1
ATOM 5728 C C . LEU A 1 736 ? 23.519 -14.093 -21.928 1.00 98.44 736 LEU A C 1
ATOM 5730 O O . LEU A 1 736 ? 23.492 -14.969 -21.067 1.00 98.44 736 LEU A O 1
ATOM 5734 N N . LEU A 1 737 ? 24.601 -13.351 -22.159 1.00 98.62 737 LEU A N 1
ATOM 5735 C CA . LEU A 1 737 ? 25.745 -13.347 -21.252 1.00 98.62 737 LEU A CA 1
ATOM 5736 C C . LEU A 1 737 ? 25.357 -12.587 -19.983 1.00 98.62 737 LEU A C 1
ATOM 5738 O O . LEU A 1 737 ? 24.885 -11.453 -20.067 1.00 98.62 737 LEU A O 1
ATOM 5742 N N . VAL A 1 738 ? 25.584 -13.213 -18.834 1.00 98.19 738 VAL A N 1
ATOM 5743 C CA . VAL A 1 738 ? 25.425 -12.647 -17.494 1.00 98.19 738 VAL A CA 1
ATOM 5744 C C . VAL A 1 738 ? 26.772 -12.776 -16.796 1.00 98.19 738 VAL A C 1
ATOM 5746 O O . VAL A 1 738 ? 27.288 -13.887 -16.670 1.00 98.19 738 VAL A O 1
ATOM 5749 N N . ALA A 1 739 ? 27.378 -11.659 -16.395 1.00 97.94 739 ALA A N 1
ATOM 5750 C CA . ALA A 1 739 ? 28.697 -11.667 -15.765 1.00 97.94 739 ALA A CA 1
ATOM 5751 C C . ALA A 1 739 ? 28.809 -10.648 -14.629 1.00 97.94 739 ALA A C 1
ATOM 5753 O O . ALA A 1 739 ? 28.212 -9.569 -14.665 1.00 97.94 739 ALA A O 1
ATOM 5754 N N . GLY A 1 740 ? 29.594 -11.004 -13.617 1.00 96.06 740 GLY A N 1
ATOM 5755 C CA . GLY A 1 740 ? 29.591 -10.316 -12.336 1.00 96.06 740 GLY A CA 1
ATOM 5756 C C . GLY A 1 740 ? 28.376 -10.700 -11.495 1.00 96.06 740 GLY A C 1
ATOM 5757 O O . GLY A 1 740 ? 27.696 -11.689 -11.766 1.00 96.06 740 GLY A O 1
ATOM 5758 N N . GLY A 1 741 ? 28.114 -9.909 -10.464 1.00 92.12 741 GLY A N 1
ATOM 5759 C CA . GLY A 1 741 ? 27.099 -10.191 -9.451 1.00 92.12 741 GLY A CA 1
ATOM 5760 C C . GLY A 1 741 ? 27.602 -9.771 -8.075 1.00 92.12 741 GLY A C 1
ATOM 5761 O O . GLY A 1 741 ? 28.484 -8.910 -7.991 1.00 92.12 741 GLY A O 1
ATOM 5762 N N . THR A 1 742 ? 27.119 -10.404 -7.008 1.00 86.31 742 THR A N 1
ATOM 5763 C CA . THR A 1 742 ? 27.556 -10.101 -5.637 1.00 86.31 742 THR A CA 1
ATOM 5764 C C . THR A 1 742 ? 28.155 -11.302 -4.897 1.00 86.31 742 THR A C 1
ATOM 5766 O O . THR A 1 742 ? 27.638 -12.413 -4.939 1.00 86.31 742 THR A O 1
ATOM 5769 N N . ALA A 1 743 ? 29.283 -11.065 -4.223 1.00 77.44 743 ALA A N 1
ATOM 5770 C CA . ALA A 1 743 ? 29.927 -11.992 -3.289 1.00 77.44 743 ALA A CA 1
ATOM 5771 C C . ALA A 1 743 ? 29.519 -11.711 -1.835 1.00 77.44 743 ALA A C 1
ATOM 5773 O O . ALA A 1 743 ? 29.729 -12.549 -0.960 1.00 77.44 743 ALA A O 1
ATOM 5774 N N . ARG A 1 744 ? 28.993 -10.506 -1.588 1.00 69.69 744 ARG A N 1
ATOM 5775 C CA . ARG A 1 744 ? 28.450 -10.018 -0.324 1.00 69.69 744 ARG A CA 1
ATOM 5776 C C . ARG A 1 744 ? 27.782 -8.667 -0.562 1.00 69.69 744 ARG A C 1
ATOM 5778 O O . ARG A 1 744 ? 28.314 -7.832 -1.295 1.00 69.69 744 ARG A O 1
ATOM 5785 N N . TYR A 1 745 ? 26.686 -8.432 0.136 1.00 65.75 745 TYR A N 1
ATOM 5786 C CA . TYR A 1 745 ? 26.201 -7.106 0.492 1.00 65.75 745 TYR A CA 1
ATOM 5787 C C . TYR A 1 745 ? 25.777 -7.164 1.959 1.00 65.75 745 TYR A C 1
ATOM 5789 O O . TYR A 1 745 ? 25.313 -8.203 2.423 1.00 65.75 745 TYR A O 1
ATOM 5797 N N . GLU A 1 746 ? 25.986 -6.083 2.707 1.00 56.06 746 GLU A N 1
ATOM 5798 C CA . GLU A 1 746 ? 25.619 -6.018 4.124 1.00 56.06 746 GLU A CA 1
ATOM 5799 C C . GLU A 1 746 ? 24.460 -5.035 4.312 1.00 56.06 746 GLU A C 1
ATOM 5801 O O . GLU A 1 746 ? 24.621 -3.814 4.187 1.00 56.06 746 GLU A O 1
ATOM 5806 N N . LEU A 1 747 ? 23.277 -5.573 4.620 1.00 49.69 747 LEU A N 1
ATOM 5807 C CA . LEU A 1 747 ? 22.152 -4.787 5.124 1.00 49.69 747 LEU A CA 1
ATOM 5808 C C . LEU A 1 747 ? 22.464 -4.345 6.560 1.00 49.69 747 LEU A C 1
ATOM 5810 O O . LEU A 1 747 ? 22.185 -5.039 7.532 1.00 49.69 747 LEU A O 1
ATOM 5814 N N . LEU A 1 748 ? 23.094 -3.175 6.680 1.00 45.09 748 LEU A N 1
ATOM 5815 C CA . LEU A 1 748 ? 23.421 -2.561 7.966 1.00 45.09 748 LEU A CA 1
ATOM 5816 C C . LEU A 1 748 ? 22.150 -2.071 8.676 1.00 45.09 748 LEU A C 1
ATOM 5818 O O . LEU A 1 748 ? 21.676 -0.958 8.404 1.00 45.09 748 LEU A O 1
ATOM 5822 N N . ASP A 1 749 ? 21.656 -2.890 9.606 1.00 37.28 749 ASP A N 1
ATOM 5823 C CA . ASP A 1 749 ? 20.651 -2.525 10.606 1.00 37.28 749 ASP A CA 1
ATOM 5824 C C . ASP A 1 749 ? 21.111 -1.294 11.409 1.00 37.28 749 ASP A C 1
ATOM 5826 O O . ASP A 1 749 ? 22.021 -1.368 12.234 1.00 37.28 749 ASP A O 1
ATOM 5830 N N . GLY A 1 750 ? 20.449 -0.154 11.184 1.00 48.84 750 GLY A N 1
ATOM 5831 C CA . GLY A 1 750 ? 20.619 1.071 11.973 1.00 48.84 750 GLY A CA 1
ATOM 5832 C C . GLY A 1 750 ? 21.441 2.199 11.331 1.00 48.84 750 GLY A C 1
ATOM 5833 O O . GLY A 1 750 ? 21.758 2.214 10.132 1.00 48.84 750 GLY A O 1
ATOM 5834 N N . GLU A 1 751 ? 21.733 3.209 12.154 1.00 47.31 751 GLU A N 1
ATOM 5835 C CA . GLU A 1 751 ? 22.676 4.283 11.828 1.00 47.31 751 GLU A CA 1
ATOM 5836 C C . GLU A 1 751 ? 24.106 3.719 11.799 1.00 47.31 751 GLU A C 1
ATOM 5838 O O . GLU A 1 751 ? 24.442 2.821 12.568 1.00 47.31 751 GLU A O 1
ATOM 5843 N N . VAL A 1 752 ? 24.973 4.227 10.912 1.00 55.53 752 VAL A N 1
ATOM 5844 C CA . VAL A 1 752 ? 26.392 3.832 10.945 1.00 55.53 752 VAL A CA 1
ATOM 5845 C C . VAL A 1 752 ? 27.026 4.477 12.160 1.00 55.53 752 VAL A C 1
ATOM 5847 O O . VAL A 1 752 ? 27.356 5.660 12.139 1.00 55.53 752 VAL A O 1
ATOM 5850 N N . GLU A 1 753 ? 27.235 3.697 13.211 1.00 64.75 753 GLU A N 1
ATOM 5851 C CA . GLU A 1 753 ? 27.944 4.193 14.384 1.00 64.75 753 GLU A CA 1
ATOM 5852 C C . GLU A 1 753 ? 29.469 4.172 14.167 1.00 64.75 753 GLU A C 1
ATOM 5854 O O . GLU A 1 753 ? 30.175 4.921 14.834 1.00 64.75 753 GLU A O 1
ATOM 5859 N N . ARG A 1 754 ? 30.016 3.388 13.218 1.00 73.88 754 ARG A N 1
ATOM 5860 C CA . ARG A 1 754 ? 31.469 3.120 13.080 1.00 73.88 754 ARG A CA 1
ATOM 5861 C C . ARG A 1 754 ? 31.980 3.220 11.642 1.00 73.88 754 ARG A C 1
ATOM 5863 O O . ARG A 1 754 ? 31.354 2.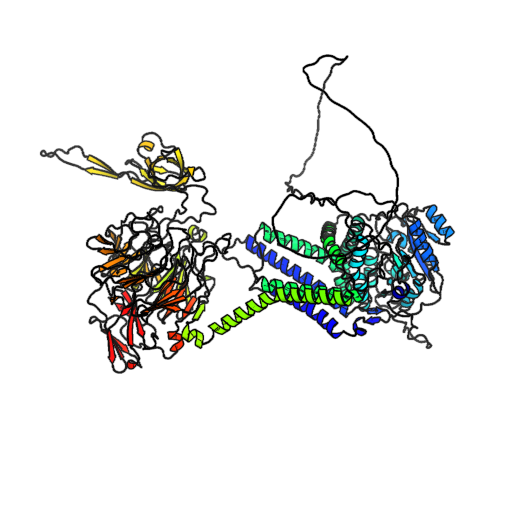713 10.720 1.00 73.88 754 ARG A O 1
ATOM 5870 N N . ALA A 1 755 ? 33.154 3.825 11.459 1.00 74.81 755 ALA A N 1
ATOM 5871 C CA . ALA A 1 755 ? 33.790 3.947 10.146 1.00 74.81 755 ALA A CA 1
ATOM 5872 C C . ALA A 1 755 ? 34.384 2.608 9.674 1.00 74.81 755 ALA A C 1
ATOM 5874 O O . ALA A 1 755 ? 35.006 1.905 10.470 1.00 74.81 755 ALA A O 1
ATOM 5875 N N . GLY A 1 756 ? 34.271 2.281 8.388 1.00 75.88 756 GLY A N 1
ATOM 5876 C CA . GLY A 1 756 ? 34.793 1.029 7.831 1.00 75.88 756 GLY A CA 1
ATOM 5877 C C . GLY A 1 756 ? 35.184 1.118 6.358 1.00 75.88 756 GLY A C 1
ATOM 5878 O O . GLY A 1 756 ? 35.118 2.187 5.746 1.00 75.88 756 GLY A O 1
ATOM 5879 N N . GLY A 1 757 ? 35.641 -0.006 5.805 1.00 73.31 757 GLY A N 1
ATOM 5880 C CA . GLY A 1 757 ? 36.004 -0.137 4.394 1.00 73.31 757 GLY A CA 1
ATOM 5881 C C . GLY A 1 757 ? 37.001 -1.263 4.101 1.00 73.31 757 GLY A C 1
ATOM 5882 O O . GLY A 1 757 ? 37.491 -1.954 4.998 1.00 73.31 757 GLY A O 1
ATOM 5883 N N . GLY A 1 758 ? 37.316 -1.433 2.816 1.00 73.81 758 GLY A N 1
ATOM 5884 C CA . GLY A 1 758 ? 38.282 -2.420 2.335 1.00 73.81 758 GLY A CA 1
ATOM 5885 C C . GLY A 1 758 ? 39.736 -2.076 2.686 1.00 73.81 758 GLY A C 1
ATOM 5886 O O . GLY A 1 758 ? 40.232 -0.986 2.398 1.00 73.81 758 GLY A O 1
ATOM 5887 N N . MET A 1 759 ? 40.441 -3.050 3.258 1.00 80.19 759 MET A N 1
ATOM 5888 C CA . MET A 1 759 ? 41.866 -3.036 3.588 1.00 80.19 759 MET A CA 1
ATOM 5889 C C . MET A 1 759 ? 42.595 -4.073 2.725 1.00 80.19 759 MET A C 1
ATOM 5891 O O . MET A 1 759 ? 42.270 -5.259 2.752 1.00 80.19 759 MET A O 1
ATOM 5895 N N . ARG A 1 760 ? 43.614 -3.657 1.974 1.00 82.88 760 ARG A N 1
ATOM 5896 C CA . ARG A 1 760 ? 44.531 -4.552 1.253 1.00 82.88 760 ARG A CA 1
ATOM 5897 C C . ARG A 1 760 ? 45.654 -4.957 2.196 1.00 82.88 760 ARG A C 1
ATOM 5899 O O . ARG A 1 760 ? 46.480 -4.126 2.554 1.00 82.88 760 ARG A O 1
ATOM 5906 N N . VAL A 1 761 ? 45.701 -6.217 2.601 1.00 86.62 761 VAL A N 1
ATOM 5907 C CA . VAL A 1 761 ? 46.801 -6.758 3.401 1.00 86.62 761 VAL A CA 1
ATOM 5908 C C . VAL A 1 761 ? 47.904 -7.225 2.460 1.00 86.62 761 VAL A C 1
ATOM 5910 O O . VAL A 1 761 ? 47.695 -8.112 1.632 1.00 86.62 761 VAL A O 1
ATOM 5913 N N . LYS A 1 762 ? 49.083 -6.620 2.587 1.00 87.19 762 LYS A N 1
ATOM 5914 C CA . LYS A 1 762 ? 50.305 -7.031 1.898 1.00 87.19 762 LYS A CA 1
ATOM 5915 C C . LYS A 1 762 ? 51.035 -8.094 2.704 1.00 87.19 762 LYS A C 1
ATOM 5917 O O . LYS A 1 762 ? 51.117 -7.983 3.923 1.00 87.19 762 LYS A O 1
ATOM 5922 N N . ASN A 1 763 ? 51.594 -9.081 2.010 1.00 89.69 763 ASN A N 1
ATOM 5923 C CA . ASN A 1 763 ? 52.605 -9.984 2.549 1.00 89.69 763 ASN A CA 1
ATOM 5924 C C . ASN A 1 763 ? 53.813 -10.001 1.606 1.00 89.69 763 ASN A C 1
ATOM 5926 O O . ASN A 1 763 ? 53.733 -10.491 0.474 1.00 89.69 763 ASN A O 1
ATOM 5930 N N . GLU A 1 764 ? 54.927 -9.465 2.096 1.00 88.06 764 GLU A N 1
ATOM 5931 C CA . GLU A 1 764 ? 56.232 -9.447 1.432 1.00 88.06 764 GLU A CA 1
ATOM 5932 C C . GLU A 1 764 ? 57.060 -10.704 1.739 1.00 88.06 764 GLU A C 1
ATOM 5934 O O . GLU A 1 764 ? 58.105 -10.906 1.128 1.00 88.06 764 GLU A O 1
ATOM 5939 N N . ASN A 1 765 ? 56.595 -11.588 2.635 1.00 86.31 765 ASN A N 1
ATOM 5940 C CA . ASN A 1 765 ? 57.278 -12.832 2.979 1.00 86.31 765 ASN A CA 1
ATOM 5941 C C . ASN A 1 765 ? 57.078 -13.896 1.878 1.00 86.31 765 ASN A C 1
ATOM 5943 O O . ASN A 1 765 ? 55.962 -14.391 1.694 1.00 86.31 765 ASN A O 1
ATOM 5947 N N . PRO A 1 766 ? 58.139 -14.308 1.162 1.00 82.50 766 PRO A N 1
ATOM 5948 C CA . PRO A 1 766 ? 58.043 -15.298 0.088 1.00 82.50 766 PRO A CA 1
ATOM 5949 C C . PRO A 1 766 ? 58.096 -16.756 0.562 1.00 82.50 766 PRO A C 1
ATOM 5951 O O . PRO A 1 766 ? 57.891 -17.675 -0.233 1.00 82.50 766 PRO A O 1
ATOM 5954 N N . ASP A 1 767 ? 58.420 -16.997 1.834 1.00 84.19 767 ASP A N 1
ATOM 5955 C CA . ASP A 1 767 ? 58.622 -18.346 2.363 1.00 84.19 767 ASP A CA 1
ATOM 5956 C C . ASP A 1 767 ? 57.317 -18.949 2.911 1.00 84.19 767 ASP A C 1
ATOM 5958 O O . ASP A 1 767 ? 57.160 -20.171 2.896 1.00 84.19 767 ASP A O 1
ATOM 5962 N N . LYS A 1 768 ? 56.345 -18.121 3.335 1.00 85.31 768 LYS A N 1
ATOM 5963 C CA . LYS A 1 768 ? 55.040 -18.585 3.841 1.00 85.31 768 LYS A CA 1
ATOM 5964 C C . LYS A 1 768 ? 53.892 -17.567 3.677 1.00 85.31 768 LYS A C 1
ATOM 5966 O O . LYS A 1 768 ? 54.147 -16.363 3.713 1.00 85.31 768 LYS A O 1
ATOM 5971 N N . PRO A 1 769 ? 52.637 -18.039 3.526 1.00 87.12 769 PRO A N 1
ATOM 5972 C CA . PRO A 1 769 ? 51.447 -17.193 3.613 1.00 87.12 769 PRO A CA 1
ATOM 5973 C C . PRO A 1 769 ? 51.203 -16.715 5.052 1.00 87.12 769 PRO A C 1
ATOM 5975 O O . PRO A 1 769 ? 51.719 -17.305 6.006 1.00 87.12 769 PRO A O 1
ATOM 5978 N N . VAL A 1 770 ? 50.370 -15.685 5.209 1.00 88.75 770 VAL A N 1
ATOM 5979 C CA . VAL A 1 770 ? 49.945 -15.152 6.513 1.00 88.75 770 VAL A CA 1
ATOM 5980 C C . VAL A 1 770 ? 48.432 -15.287 6.656 1.00 88.75 770 VAL A C 1
ATOM 5982 O O . VAL A 1 770 ? 47.677 -14.837 5.799 1.00 88.75 770 VAL A O 1
ATOM 5985 N N . VAL A 1 771 ? 47.983 -15.896 7.754 1.00 88.19 771 VAL A N 1
ATOM 5986 C CA . VAL A 1 771 ? 46.559 -16.034 8.091 1.00 88.19 771 VAL A CA 1
ATOM 5987 C C . VAL A 1 771 ? 46.236 -15.079 9.232 1.00 88.19 771 VAL A C 1
ATOM 5989 O O . VAL A 1 771 ? 46.698 -15.276 10.354 1.00 88.19 771 VAL A O 1
ATOM 5992 N N . LEU A 1 772 ? 45.423 -14.064 8.953 1.00 87.94 772 LEU A N 1
ATOM 5993 C CA . LEU A 1 772 ? 44.866 -13.167 9.961 1.00 87.94 772 LEU A CA 1
ATOM 5994 C C . LEU A 1 772 ? 43.455 -13.638 10.312 1.00 87.94 772 LEU A C 1
ATOM 5996 O O . LEU A 1 772 ? 42.702 -14.080 9.443 1.00 87.94 772 LEU A O 1
ATOM 6000 N N . LYS A 1 773 ? 43.092 -13.564 11.591 1.00 89.25 773 LYS A N 1
ATOM 6001 C CA . LYS A 1 773 ? 41.788 -14.027 12.078 1.00 89.25 773 LYS A CA 1
ATOM 6002 C C . LYS A 1 773 ? 40.781 -12.885 12.138 1.00 89.25 773 LYS A C 1
ATOM 6004 O O . LYS A 1 773 ? 41.154 -11.714 12.194 1.00 89.25 773 LYS A O 1
ATOM 6009 N N . LYS A 1 774 ? 39.492 -13.219 12.159 1.00 85.25 774 LYS A N 1
ATOM 6010 C CA . LYS A 1 774 ? 38.419 -12.284 12.513 1.00 85.25 774 LYS A CA 1
ATOM 6011 C C . LYS A 1 774 ? 38.748 -11.604 13.845 1.00 85.25 774 LYS A C 1
ATOM 6013 O O . LYS A 1 774 ? 39.015 -12.279 14.837 1.00 85.25 774 LYS A O 1
ATOM 6018 N N . GLY A 1 775 ? 38.713 -10.275 13.869 1.00 86.38 775 GLY A N 1
ATOM 6019 C CA . GLY A 1 775 ? 39.096 -9.470 15.027 1.00 86.38 775 GLY A CA 1
ATOM 6020 C C . GLY A 1 775 ? 40.582 -9.098 15.099 1.00 86.38 775 GLY A C 1
ATOM 6021 O O . GLY A 1 775 ? 40.959 -8.396 16.035 1.00 86.38 775 GLY A O 1
ATOM 6022 N N . THR A 1 776 ? 41.422 -9.500 14.133 1.00 93.12 776 THR A N 1
ATOM 6023 C CA . THR A 1 776 ? 42.770 -8.930 13.972 1.00 93.12 776 THR A CA 1
ATOM 6024 C C . THR A 1 776 ? 42.657 -7.417 13.809 1.00 93.12 776 THR A C 1
ATOM 6026 O O . THR A 1 776 ? 41.865 -6.923 13.004 1.00 93.12 776 THR A O 1
ATOM 6029 N N . LYS A 1 777 ? 43.450 -6.679 14.587 1.00 93.88 777 LYS A N 1
ATOM 6030 C CA . LYS A 1 777 ? 43.423 -5.221 14.594 1.00 93.88 777 LYS A CA 1
ATOM 6031 C C . LYS A 1 777 ? 44.443 -4.609 13.639 1.00 93.88 777 LYS A C 1
ATOM 6033 O O . LYS A 1 777 ? 45.574 -5.077 13.538 1.00 93.88 777 LYS A O 1
ATOM 6038 N N . PHE A 1 778 ? 44.042 -3.500 13.034 1.00 93.19 778 PHE A N 1
ATOM 6039 C CA . PHE A 1 778 ? 44.828 -2.655 12.148 1.00 93.19 778 PHE A CA 1
ATOM 6040 C C . PHE A 1 778 ? 44.880 -1.247 12.745 1.00 93.19 778 PHE A C 1
ATOM 6042 O O . PHE A 1 778 ? 43.832 -0.635 12.963 1.00 93.19 778 PHE A O 1
ATOM 6049 N N . ARG A 1 779 ? 46.075 -0.721 13.020 1.00 91.94 779 ARG A N 1
ATOM 6050 C CA . ARG A 1 779 ? 46.274 0.615 13.595 1.00 91.94 779 ARG A CA 1
ATOM 6051 C C . ARG A 1 779 ? 46.762 1.583 12.520 1.00 91.94 779 ARG A C 1
ATOM 6053 O O . ARG A 1 779 ? 47.764 1.325 11.856 1.00 91.94 779 ARG A O 1
ATOM 6060 N N . SER A 1 780 ? 46.044 2.689 12.335 1.00 87.94 780 SER A N 1
ATOM 6061 C CA . SER A 1 780 ? 46.437 3.748 11.401 1.00 87.94 780 SER A CA 1
ATOM 6062 C C . SER A 1 780 ? 47.649 4.540 11.924 1.00 87.94 780 SER A C 1
ATOM 6064 O O . SER A 1 780 ? 47.880 4.580 13.137 1.00 87.94 780 SER A O 1
ATOM 6066 N N . PRO A 1 781 ? 48.359 5.298 11.066 1.00 82.44 781 PRO A N 1
ATOM 6067 C CA . PRO A 1 781 ? 49.399 6.234 11.507 1.00 82.44 781 PRO A CA 1
ATOM 6068 C C . PRO A 1 781 ? 48.870 7.365 12.408 1.00 82.44 781 PRO A C 1
ATOM 6070 O O . PRO A 1 781 ? 49.640 7.990 13.130 1.00 82.44 781 PRO A O 1
ATOM 6073 N N . SER A 1 782 ? 47.558 7.632 12.380 1.00 79.06 782 SER A N 1
ATOM 6074 C CA . SER A 1 782 ? 46.870 8.559 13.291 1.00 79.06 782 SER A CA 1
ATOM 6075 C C . SER A 1 782 ? 46.418 7.911 14.611 1.00 79.06 782 SER A C 1
ATOM 6077 O O . SER A 1 782 ? 45.800 8.584 15.432 1.00 79.06 782 SER A O 1
ATOM 6079 N N . GLY A 1 783 ? 46.720 6.627 14.836 1.00 84.38 783 GLY A N 1
ATOM 6080 C CA . GLY A 1 783 ? 46.381 5.893 16.059 1.00 84.38 783 GLY A CA 1
ATOM 6081 C C . GLY A 1 783 ? 44.936 5.384 16.133 1.00 84.38 783 GLY A C 1
ATOM 6082 O O . GLY A 1 783 ? 44.496 4.977 17.207 1.00 84.38 783 GLY A O 1
ATOM 6083 N N . VAL A 1 784 ? 44.190 5.398 15.023 1.00 86.44 784 VAL A N 1
ATOM 6084 C CA . VAL A 1 784 ? 42.828 4.844 14.954 1.00 86.44 784 VAL A CA 1
ATOM 6085 C C . VAL A 1 784 ? 42.916 3.333 14.749 1.00 86.44 784 VAL A C 1
ATOM 6087 O O . VAL A 1 784 ? 43.623 2.863 13.858 1.00 86.44 784 VAL A O 1
ATOM 6090 N N . GLU A 1 785 ? 42.210 2.568 15.581 1.00 91.81 785 GLU A N 1
ATOM 6091 C CA . GLU A 1 785 ? 42.166 1.105 15.500 1.00 91.81 785 GLU A CA 1
ATOM 6092 C C . GLU A 1 785 ? 40.920 0.629 14.751 1.00 91.81 785 GLU A C 1
ATOM 6094 O O . GLU A 1 785 ? 39.799 1.035 15.069 1.00 91.81 785 GLU A O 1
ATOM 6099 N N . TYR A 1 786 ? 41.128 -0.293 13.817 1.00 88.81 786 TYR A N 1
ATOM 6100 C CA . TYR A 1 786 ? 40.101 -1.018 13.073 1.00 88.81 786 TYR A CA 1
ATOM 6101 C C . TYR A 1 786 ? 40.269 -2.520 13.305 1.00 88.81 786 TYR A C 1
ATOM 6103 O O . TYR A 1 786 ? 41.364 -2.971 13.628 1.00 88.81 786 TYR A O 1
ATOM 6111 N N . VAL A 1 787 ? 39.213 -3.309 13.136 1.00 90.81 787 VAL A N 1
ATOM 6112 C CA . VAL A 1 787 ? 39.214 -4.773 13.288 1.00 90.81 787 VAL A CA 1
ATOM 6113 C C . VAL A 1 787 ? 38.705 -5.453 12.025 1.00 90.81 787 VAL A C 1
ATOM 6115 O O . VAL A 1 787 ? 37.698 -5.025 11.464 1.00 90.81 787 VAL A O 1
ATOM 6118 N N . SER A 1 788 ? 39.354 -6.540 11.600 1.00 86.19 788 SER A N 1
ATOM 6119 C CA . SER A 1 788 ? 38.827 -7.405 10.537 1.00 86.19 788 SER A CA 1
ATOM 6120 C C . SER A 1 788 ? 37.486 -8.015 10.945 1.00 86.19 788 SER A C 1
ATOM 6122 O O . SER A 1 788 ? 37.316 -8.515 12.064 1.00 86.19 788 SER A O 1
ATOM 6124 N N . ARG A 1 789 ? 36.518 -8.027 10.024 1.00 77.31 789 ARG A N 1
ATOM 6125 C CA . ARG A 1 789 ? 35.212 -8.669 10.259 1.00 77.31 789 ARG A CA 1
ATOM 6126 C C . ARG A 1 789 ? 35.175 -10.162 9.909 1.00 77.31 789 ARG A C 1
ATOM 6128 O O . ARG A 1 789 ? 34.215 -10.841 10.285 1.00 77.31 789 ARG A O 1
ATOM 6135 N N . PHE A 1 790 ? 36.242 -10.694 9.314 1.00 66.94 790 PHE A N 1
ATOM 6136 C CA . PHE A 1 790 ? 36.416 -12.103 8.943 1.00 66.94 790 PHE A CA 1
ATOM 6137 C C . PHE A 1 790 ? 37.900 -12.522 8.922 1.00 66.94 790 PHE A C 1
ATOM 6139 O O . PHE A 1 790 ? 38.793 -11.687 9.079 1.00 66.94 790 PHE A O 1
ATOM 6146 N N . ASP A 1 791 ? 38.152 -13.825 8.775 1.00 80.00 791 ASP A N 1
ATOM 6147 C CA . ASP A 1 791 ? 39.489 -14.383 8.539 1.00 80.00 791 ASP A CA 1
ATOM 6148 C C . ASP A 1 791 ? 39.970 -14.011 7.125 1.00 80.00 791 ASP A C 1
ATOM 6150 O O . ASP A 1 791 ? 39.205 -14.120 6.169 1.00 80.00 791 ASP A O 1
ATOM 6154 N N . VAL A 1 792 ? 41.244 -13.643 6.966 1.00 80.94 792 VAL A N 1
ATOM 6155 C CA . VAL A 1 792 ? 41.872 -13.418 5.653 1.00 80.94 792 VAL A CA 1
ATOM 6156 C C . VAL A 1 792 ? 43.188 -14.184 5.561 1.00 80.94 792 VAL A C 1
ATOM 6158 O O . VAL A 1 792 ? 44.021 -14.135 6.465 1.00 80.94 792 VAL A O 1
ATOM 6161 N N . THR A 1 793 ? 43.382 -14.905 4.456 1.00 85.19 793 THR A N 1
ATOM 6162 C CA . THR A 1 793 ? 44.649 -15.576 4.141 1.00 85.19 793 THR A CA 1
ATOM 6163 C C . THR A 1 793 ? 45.346 -14.808 3.032 1.00 85.19 793 THR A C 1
ATOM 6165 O O . THR A 1 793 ? 44.901 -14.825 1.887 1.00 85.19 793 THR A O 1
ATOM 6168 N N . VAL A 1 794 ? 46.445 -14.144 3.371 1.00 84.25 794 VAL A N 1
ATOM 6169 C CA . VAL A 1 794 ? 47.348 -13.535 2.397 1.00 84.25 794 VAL A CA 1
ATOM 6170 C C . VAL A 1 794 ? 48.282 -14.628 1.874 1.00 84.25 794 VAL A C 1
ATOM 6172 O O . VAL A 1 794 ? 48.895 -15.320 2.697 1.00 84.25 794 VAL A O 1
ATOM 6175 N N . PRO A 1 795 ? 48.421 -14.816 0.548 1.00 81.31 795 PRO A N 1
ATOM 6176 C CA . PRO A 1 795 ? 49.413 -15.725 -0.024 1.00 81.31 795 PRO A CA 1
ATOM 6177 C C . PRO A 1 795 ? 50.847 -15.392 0.417 1.00 81.31 795 PRO A C 1
ATOM 6179 O O . PRO A 1 795 ? 51.092 -14.426 1.135 1.00 81.31 795 PRO A O 1
ATOM 6182 N N . LYS A 1 796 ? 51.817 -16.211 0.007 1.00 85.06 796 LYS A N 1
ATOM 6183 C CA . LYS A 1 796 ? 53.241 -15.856 0.120 1.00 85.06 796 LYS A CA 1
ATOM 6184 C C . LYS A 1 796 ? 53.640 -14.947 -1.046 1.00 85.06 796 LYS A C 1
ATOM 6186 O O . LYS A 1 796 ? 53.088 -15.093 -2.135 1.00 85.06 796 LYS A O 1
ATOM 6191 N N . ALA A 1 797 ? 54.622 -14.073 -0.845 1.00 83.88 797 ALA A N 1
ATOM 6192 C CA . ALA A 1 797 ? 55.189 -13.266 -1.923 1.00 83.88 797 ALA A CA 1
ATOM 6193 C C . ALA A 1 797 ? 55.822 -14.139 -3.024 1.00 83.88 797 ALA A C 1
ATOM 6195 O O . ALA A 1 797 ? 56.397 -15.199 -2.756 1.00 83.88 797 ALA A O 1
ATOM 6196 N N . GLU A 1 798 ? 55.744 -13.683 -4.270 1.00 80.56 798 GLU A N 1
ATOM 6197 C CA . GLU A 1 798 ? 56.324 -14.396 -5.409 1.00 80.56 798 GLU A CA 1
ATOM 6198 C C . GLU A 1 798 ? 57.822 -14.077 -5.533 1.00 80.56 798 GLU A C 1
ATOM 6200 O O . GLU A 1 798 ? 58.258 -12.960 -5.246 1.00 80.56 798 GLU A O 1
ATOM 6205 N N . ARG A 1 799 ? 58.629 -15.073 -5.923 1.00 79.31 799 ARG A N 1
ATOM 6206 C CA . ARG A 1 799 ? 60.075 -14.931 -6.168 1.00 79.31 799 ARG A CA 1
ATOM 6207 C C . ARG A 1 799 ? 60.361 -15.139 -7.649 1.00 79.31 799 ARG A C 1
ATOM 6209 O O . ARG A 1 799 ? 60.395 -16.281 -8.102 1.00 79.31 799 ARG A O 1
ATOM 6216 N N . ASP A 1 800 ? 60.658 -14.052 -8.347 1.00 72.00 800 ASP A N 1
ATOM 6217 C CA . ASP A 1 800 ? 61.270 -14.099 -9.672 1.00 72.00 800 ASP A CA 1
ATOM 6218 C C . ASP A 1 800 ? 62.795 -14.178 -9.533 1.00 72.00 800 ASP A C 1
ATOM 6220 O O . ASP A 1 800 ? 63.399 -13.456 -8.732 1.00 72.00 800 ASP A O 1
ATOM 6224 N N . PHE A 1 801 ? 63.432 -15.025 -10.342 1.00 69.31 801 PHE A N 1
ATOM 6225 C CA . PHE A 1 801 ? 64.888 -15.157 -10.402 1.00 69.31 801 PHE A CA 1
ATOM 6226 C C . PHE A 1 801 ? 65.403 -14.703 -11.767 1.00 69.31 801 PHE A C 1
ATOM 6228 O O . PHE A 1 801 ? 65.246 -15.401 -12.768 1.00 69.31 801 PHE A O 1
ATOM 6235 N N . GLU A 1 802 ? 66.069 -13.552 -11.810 1.00 61.75 802 GLU A N 1
ATOM 6236 C CA . GLU A 1 802 ? 66.763 -13.088 -13.009 1.00 61.75 802 GLU A CA 1
ATOM 6237 C C . GLU A 1 802 ? 68.184 -13.681 -13.022 1.00 61.75 802 GLU A C 1
ATOM 6239 O O . GLU A 1 802 ? 69.100 -13.201 -12.343 1.00 61.75 802 GLU A O 1
ATOM 6244 N N . ILE A 1 803 ? 68.350 -14.789 -13.753 1.00 63.47 803 ILE A N 1
ATOM 6245 C CA . ILE A 1 803 ? 69.627 -15.501 -13.898 1.00 63.47 803 ILE A CA 1
ATOM 6246 C C . ILE A 1 803 ? 70.402 -14.898 -15.072 1.00 63.47 803 ILE A C 1
ATOM 6248 O O . ILE A 1 803 ? 69.938 -14.906 -16.210 1.00 63.47 803 ILE A O 1
ATOM 6252 N N . THR A 1 804 ? 71.614 -14.415 -14.805 1.00 62.62 804 THR A N 1
ATOM 6253 C CA . THR A 1 804 ? 72.534 -13.901 -15.830 1.00 62.62 804 THR A CA 1
ATOM 6254 C C . THR A 1 804 ? 73.864 -14.651 -15.775 1.00 62.62 804 THR A C 1
ATOM 6256 O O . THR A 1 804 ? 74.216 -15.243 -14.757 1.00 62.62 804 THR A O 1
ATOM 6259 N N . TYR A 1 805 ? 74.610 -14.658 -16.880 1.00 67.94 805 TYR A N 1
ATOM 6260 C CA . TYR A 1 805 ? 75.889 -15.365 -17.003 1.00 67.94 805 TYR A CA 1
ATOM 6261 C C . TYR A 1 805 ? 76.980 -14.405 -17.487 1.00 67.94 805 TYR A C 1
ATOM 6263 O O . TYR A 1 805 ? 76.718 -13.465 -18.240 1.00 67.94 805 TYR A O 1
ATOM 6271 N N . SER A 1 806 ? 78.221 -14.630 -17.056 1.00 65.75 806 SER A N 1
ATOM 6272 C CA . SER A 1 806 ? 79.391 -13.913 -17.562 1.00 65.75 806 SER A CA 1
ATOM 6273 C C . SER A 1 806 ? 79.692 -14.300 -19.017 1.00 65.75 806 SER A C 1
ATOM 6275 O O . SER A 1 806 ? 79.306 -15.369 -19.493 1.00 65.75 806 SER A O 1
ATOM 6277 N N . LYS A 1 807 ? 80.506 -13.490 -19.708 1.00 64.06 807 LYS A N 1
ATOM 6278 C CA . LYS A 1 807 ? 81.066 -13.858 -21.024 1.00 64.06 807 LYS A CA 1
ATOM 6279 C C . LYS A 1 807 ? 81.976 -15.101 -20.997 1.00 64.06 807 LYS A C 1
ATOM 6281 O O . LYS A 1 807 ? 82.307 -15.611 -22.058 1.00 64.06 807 LYS A O 1
ATOM 6286 N N . SER A 1 808 ? 82.375 -15.582 -19.816 1.00 65.88 808 SER A N 1
ATOM 6287 C CA . SER A 1 808 ? 83.121 -16.835 -19.622 1.00 65.88 808 SER A CA 1
ATOM 6288 C C . SER A 1 808 ? 82.231 -18.026 -19.232 1.00 65.88 808 SER A C 1
ATOM 6290 O O . SER A 1 808 ? 82.752 -19.074 -18.866 1.00 65.88 808 SER A O 1
ATOM 6292 N N . GLY A 1 809 ? 80.900 -17.882 -19.284 1.00 55.88 809 GLY A N 1
ATOM 6293 C CA . GLY A 1 809 ? 79.943 -18.946 -18.956 1.00 55.88 809 GLY A CA 1
ATOM 6294 C C . GLY A 1 809 ? 79.709 -19.172 -17.457 1.00 55.88 809 GLY A C 1
ATOM 6295 O O . GLY A 1 809 ? 78.913 -20.031 -17.090 1.00 55.88 809 GLY A O 1
ATOM 6296 N N . ALA A 1 810 ? 80.351 -18.398 -16.578 1.00 57.66 810 ALA A N 1
ATOM 6297 C CA . ALA A 1 810 ? 80.108 -18.476 -15.141 1.00 57.66 810 ALA A CA 1
ATOM 6298 C C . ALA A 1 810 ? 78.760 -17.822 -14.796 1.00 57.66 810 ALA A C 1
ATOM 6300 O O . ALA A 1 810 ? 78.520 -16.667 -15.158 1.00 57.66 810 ALA A O 1
ATOM 6301 N N . MET A 1 811 ? 77.885 -18.543 -14.093 1.00 50.72 811 MET A N 1
ATOM 6302 C CA . MET A 1 811 ? 76.620 -17.996 -13.594 1.00 50.72 811 MET A CA 1
ATOM 6303 C C . MET A 1 811 ? 76.911 -16.834 -12.635 1.00 50.72 811 MET A C 1
ATOM 6305 O O . MET A 1 811 ? 77.658 -16.991 -11.670 1.00 50.72 811 MET A O 1
ATOM 6309 N N . GLN A 1 812 ? 76.348 -15.661 -12.918 1.00 64.31 812 GLN A N 1
ATOM 6310 C CA . GLN A 1 812 ? 76.388 -14.523 -12.002 1.00 64.31 812 GLN A CA 1
ATOM 6311 C C . GLN A 1 812 ? 75.369 -14.743 -10.874 1.00 64.31 812 GLN A C 1
ATOM 6313 O O . GLN A 1 812 ? 74.391 -15.467 -11.082 1.00 64.31 812 GLN A O 1
ATOM 6318 N N . PRO A 1 813 ? 75.543 -14.115 -9.696 1.00 56.09 813 PRO A N 1
ATOM 6319 C CA . PRO A 1 813 ? 74.544 -14.171 -8.635 1.00 56.09 813 PRO A CA 1
ATOM 6320 C C . PRO A 1 813 ? 73.172 -13.756 -9.177 1.00 56.09 813 PRO A C 1
ATOM 6322 O O . PRO A 1 813 ? 73.024 -12.649 -9.704 1.00 56.09 813 PRO A O 1
ATOM 6325 N N . TRP A 1 814 ? 72.178 -14.644 -9.080 1.00 61.47 814 TRP A N 1
ATOM 6326 C CA . TRP A 1 814 ? 70.831 -14.346 -9.558 1.00 61.47 814 TRP A CA 1
ATOM 6327 C C . TRP A 1 814 ? 70.264 -13.142 -8.800 1.00 61.47 814 TRP A C 1
ATOM 6329 O O . TRP A 1 814 ? 70.407 -13.027 -7.579 1.00 61.47 814 TRP A O 1
ATOM 6339 N N . LYS A 1 815 ? 69.589 -12.238 -9.512 1.00 62.69 815 LYS A N 1
ATOM 6340 C CA . LYS A 1 815 ? 68.809 -11.191 -8.850 1.00 62.69 815 LYS A CA 1
ATOM 6341 C C . LYS A 1 815 ? 67.447 -11.769 -8.498 1.00 62.69 815 LYS A C 1
ATOM 6343 O O . LYS A 1 815 ? 66.617 -11.994 -9.375 1.00 62.69 815 LYS A O 1
ATOM 6348 N N . THR A 1 816 ? 67.225 -12.009 -7.210 1.00 64.06 816 THR A N 1
ATOM 6349 C CA . THR A 1 816 ? 65.899 -12.357 -6.696 1.00 64.06 816 THR A CA 1
ATOM 6350 C C . THR A 1 816 ? 65.061 -11.089 -6.596 1.00 64.06 816 THR A C 1
ATOM 6352 O O . THR A 1 816 ? 65.377 -10.202 -5.801 1.00 64.06 816 THR A O 1
ATOM 6355 N N . LYS A 1 817 ? 63.978 -11.008 -7.364 1.00 74.19 817 LYS A N 1
ATOM 6356 C CA . LYS A 1 817 ? 62.951 -9.978 -7.211 1.00 74.19 817 LYS A CA 1
ATOM 6357 C C . LYS A 1 817 ? 61.783 -10.596 -6.447 1.00 74.19 817 LYS A C 1
ATOM 6359 O O . LYS A 1 817 ? 61.170 -11.551 -6.912 1.00 74.19 817 LYS A O 1
ATOM 6364 N N . VAL A 1 818 ? 61.501 -10.064 -5.260 1.00 73.56 818 VAL A N 1
ATOM 6365 C CA . VAL A 1 818 ? 60.334 -10.463 -4.464 1.00 73.56 818 VAL A CA 1
ATOM 6366 C C . VAL A 1 818 ? 59.177 -9.532 -4.812 1.00 73.56 818 VAL A C 1
ATOM 6368 O O . VAL A 1 818 ? 59.326 -8.313 -4.734 1.00 73.56 818 VAL A O 1
ATOM 6371 N N . VAL A 1 819 ? 58.039 -10.093 -5.216 1.00 76.19 819 VAL A N 1
ATOM 6372 C CA . VAL A 1 819 ? 56.813 -9.341 -5.507 1.00 76.19 819 VAL A CA 1
ATOM 6373 C C . VAL A 1 819 ? 55.811 -9.597 -4.387 1.00 76.19 819 VAL A C 1
ATOM 6375 O O . VAL A 1 819 ? 55.342 -10.718 -4.194 1.00 76.19 819 VAL A O 1
ATOM 6378 N N . ALA A 1 820 ? 55.502 -8.544 -3.629 1.00 78.06 820 ALA A N 1
ATOM 6379 C CA . ALA A 1 820 ? 54.612 -8.607 -2.478 1.00 78.06 820 ALA A CA 1
ATOM 6380 C C . ALA A 1 820 ? 53.185 -9.008 -2.878 1.00 78.06 820 ALA A C 1
ATOM 6382 O O . ALA A 1 820 ? 52.454 -8.227 -3.505 1.00 78.06 820 ALA A O 1
ATOM 6383 N N . SER A 1 821 ? 52.790 -10.206 -2.451 1.00 78.88 821 SER A N 1
ATOM 6384 C CA . SER A 1 821 ? 51.427 -10.719 -2.580 1.00 78.88 821 SER A CA 1
ATOM 6385 C C . SER A 1 821 ? 50.431 -9.879 -1.777 1.00 78.88 821 SER A C 1
ATOM 6387 O O . SER A 1 821 ? 50.806 -9.177 -0.831 1.00 78.88 821 SER A O 1
ATOM 6389 N N . GLU A 1 822 ? 49.154 -9.940 -2.146 1.00 82.12 822 GLU A N 1
ATOM 6390 C CA . GLU A 1 822 ? 48.083 -9.285 -1.400 1.00 82.12 822 GLU A CA 1
ATOM 6391 C C . GLU A 1 822 ? 46.827 -10.145 -1.312 1.00 82.12 822 GLU A C 1
ATOM 6393 O O . GLU A 1 822 ? 46.534 -10.944 -2.196 1.00 82.12 822 GLU A O 1
ATOM 6398 N N . ALA A 1 823 ? 46.080 -9.934 -0.237 1.00 73.38 823 ALA A N 1
ATOM 6399 C CA . ALA A 1 823 ? 44.690 -10.331 -0.097 1.00 73.38 823 ALA A CA 1
ATOM 6400 C C . ALA A 1 823 ? 43.947 -9.178 0.574 1.00 73.38 823 ALA A C 1
ATOM 6402 O O . ALA A 1 823 ? 44.559 -8.296 1.182 1.00 73.38 823 ALA A O 1
ATOM 6403 N N . ARG A 1 824 ? 42.627 -9.146 0.446 1.00 74.31 824 ARG A N 1
ATOM 6404 C CA . ARG A 1 824 ? 41.825 -8.005 0.877 1.00 74.31 824 ARG A CA 1
ATOM 6405 C C . ARG A 1 824 ? 40.833 -8.417 1.967 1.00 74.31 824 ARG A C 1
ATOM 6407 O O . ARG A 1 824 ? 40.408 -9.566 2.014 1.00 74.31 824 ARG A O 1
ATOM 6414 N N . VAL A 1 825 ? 40.523 -7.503 2.883 1.00 77.06 825 VAL A N 1
ATOM 6415 C CA . VAL A 1 825 ? 39.686 -7.755 4.067 1.00 77.06 825 VAL A CA 1
ATOM 6416 C C . VAL A 1 825 ? 38.884 -6.508 4.423 1.00 77.06 825 VAL A C 1
ATOM 6418 O O . VAL A 1 825 ? 39.415 -5.402 4.361 1.00 77.06 825 VAL A O 1
ATOM 6421 N N . PHE A 1 826 ? 37.620 -6.658 4.816 1.00 76.38 826 PHE A N 1
ATOM 6422 C CA . PHE A 1 826 ? 36.846 -5.535 5.343 1.00 76.38 826 PHE A CA 1
ATOM 6423 C C . PHE A 1 826 ? 37.223 -5.282 6.806 1.00 76.38 826 PHE A C 1
ATOM 6425 O O . PHE A 1 826 ? 37.255 -6.215 7.624 1.00 76.38 826 PHE A O 1
ATOM 6432 N N . VAL A 1 827 ? 37.502 -4.021 7.138 1.00 79.69 827 VAL A N 1
ATOM 6433 C CA . VAL A 1 827 ? 37.812 -3.587 8.502 1.00 79.69 827 VAL A CA 1
ATOM 6434 C C . VAL A 1 827 ? 36.858 -2.492 8.959 1.00 79.69 827 VAL A C 1
ATOM 6436 O O . VAL A 1 827 ? 36.408 -1.664 8.171 1.00 79.69 827 VAL A O 1
ATOM 6439 N N . GLU A 1 828 ? 36.583 -2.465 10.258 1.00 83.94 828 GLU A N 1
ATOM 6440 C CA . GLU A 1 828 ? 35.675 -1.498 10.874 1.00 83.94 828 GLU A CA 1
ATOM 6441 C C . GLU A 1 828 ? 36.268 -0.961 12.178 1.00 83.94 828 GLU A C 1
ATOM 6443 O O . GLU A 1 828 ? 36.966 -1.680 12.894 1.00 83.94 828 GLU A O 1
ATOM 6448 N N . ALA A 1 829 ? 36.023 0.307 12.485 1.00 86.19 829 ALA A N 1
ATOM 6449 C CA . ALA A 1 829 ? 36.617 0.998 13.615 1.00 86.19 829 ALA A CA 1
ATOM 6450 C C . ALA A 1 829 ? 36.204 0.384 14.961 1.00 86.19 829 ALA A C 1
ATOM 6452 O O . ALA A 1 829 ? 35.058 -0.001 15.195 1.00 86.19 829 ALA A O 1
ATOM 6453 N N . VAL A 1 830 ? 37.143 0.368 15.906 1.00 87.00 830 VAL A N 1
ATOM 6454 C CA . VAL A 1 830 ? 36.883 -0.044 17.295 1.00 87.00 830 VAL A CA 1
ATOM 6455 C C . VAL A 1 830 ? 36.025 0.994 18.037 1.00 87.00 830 VAL A C 1
ATOM 6457 O O . VAL A 1 830 ? 35.347 0.646 19.004 1.00 87.00 830 VAL A O 1
ATOM 6460 N N . ARG A 1 831 ? 36.046 2.260 17.597 1.00 81.25 831 ARG A N 1
ATOM 6461 C CA . ARG A 1 831 ? 35.322 3.391 18.201 1.00 81.25 831 ARG A CA 1
ATOM 6462 C C . ARG A 1 831 ? 34.313 4.006 17.239 1.00 81.25 831 ARG A C 1
ATOM 6464 O O . ARG A 1 831 ? 34.498 3.975 16.025 1.00 81.25 831 ARG A O 1
ATOM 6471 N N . GLU A 1 832 ? 33.299 4.632 17.813 1.00 81.44 832 GLU A N 1
ATOM 6472 C CA . GLU A 1 832 ? 32.165 5.200 17.090 1.00 81.44 832 GLU A CA 1
ATOM 6473 C C . GLU A 1 832 ? 32.357 6.683 16.719 1.00 81.44 832 GLU A C 1
ATOM 6475 O O . GLU A 1 832 ? 33.084 7.428 17.384 1.00 81.44 832 GLU A O 1
ATOM 6480 N N . GLY A 1 833 ? 31.670 7.108 15.658 1.00 70.94 833 GLY A N 1
ATOM 6481 C CA . GLY A 1 833 ? 31.564 8.488 15.192 1.00 70.94 833 GLY A CA 1
ATOM 6482 C C . GLY A 1 833 ? 32.678 8.974 14.256 1.00 70.94 833 GLY A C 1
ATOM 6483 O O . GLY A 1 833 ? 33.665 8.295 13.973 1.00 70.94 833 GLY A O 1
ATOM 6484 N N . ALA A 1 834 ? 32.525 10.224 13.806 1.00 68.00 834 ALA A N 1
ATOM 6485 C CA . ALA A 1 834 ? 33.438 10.902 12.881 1.00 68.00 834 ALA A CA 1
ATOM 6486 C C . ALA A 1 834 ? 34.945 10.887 13.256 1.00 68.00 834 ALA A C 1
ATOM 6488 O O . ALA A 1 834 ? 35.758 10.854 12.333 1.00 68.00 834 ALA A O 1
ATOM 6489 N N . PRO A 1 835 ? 35.375 10.865 14.541 1.00 75.88 835 PRO A N 1
ATOM 6490 C CA . PRO A 1 835 ? 36.797 10.742 14.891 1.00 75.88 835 PRO A CA 1
ATOM 6491 C C . PRO A 1 835 ? 37.475 9.446 14.419 1.00 75.88 835 PRO A C 1
ATOM 6493 O O . PRO A 1 835 ? 38.702 9.378 14.417 1.00 75.88 835 PRO A O 1
ATOM 6496 N N . SER A 1 836 ? 36.701 8.428 14.032 1.00 75.38 836 SER A N 1
ATOM 6497 C CA . SER A 1 836 ? 37.204 7.156 13.501 1.00 75.38 836 SER A CA 1
ATOM 6498 C C . SER A 1 836 ? 37.396 7.147 11.978 1.00 75.38 836 SER A C 1
ATOM 6500 O O . SER A 1 836 ? 37.730 6.106 11.414 1.00 75.38 836 SER A O 1
ATOM 6502 N N . VAL A 1 837 ? 37.176 8.268 11.287 1.00 74.50 837 VAL A N 1
ATOM 6503 C CA . VAL A 1 837 ? 37.321 8.361 9.826 1.00 74.50 837 VAL A CA 1
ATOM 6504 C C . VAL A 1 837 ? 38.780 8.592 9.423 1.00 74.50 837 VAL A C 1
ATOM 6506 O O . VAL A 1 837 ? 39.456 9.467 9.965 1.00 74.50 837 VAL A O 1
ATOM 6509 N N . THR A 1 838 ? 39.254 7.865 8.409 1.00 73.25 838 THR A N 1
ATOM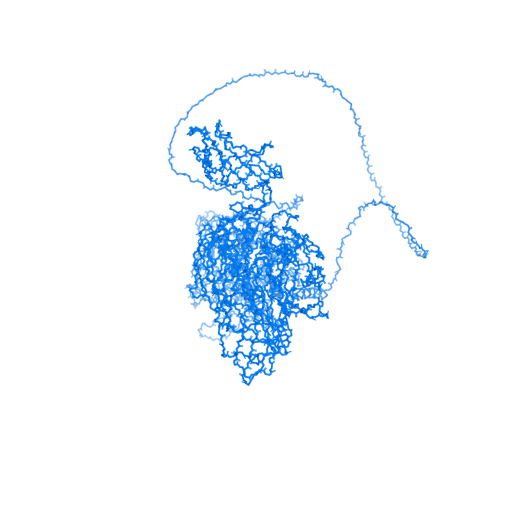 6510 C CA . THR A 1 838 ? 40.490 8.190 7.680 1.00 73.25 838 THR A CA 1
ATOM 6511 C C . THR A 1 838 ? 40.153 8.636 6.261 1.00 73.25 838 THR A C 1
ATOM 6513 O O . THR A 1 838 ? 39.560 7.900 5.480 1.00 73.25 838 THR A O 1
ATOM 6516 N N . GLU A 1 839 ? 40.536 9.865 5.911 1.00 65.12 839 GLU A N 1
ATOM 6517 C CA . GLU A 1 839 ? 40.224 10.484 4.609 1.00 65.12 839 GLU A CA 1
ATOM 6518 C C . GLU A 1 839 ? 41.332 10.305 3.552 1.00 65.12 839 GLU A C 1
ATOM 6520 O O . GLU A 1 839 ? 41.222 10.818 2.437 1.00 65.12 839 GLU A O 1
ATOM 6525 N N . LYS A 1 840 ? 42.445 9.651 3.908 1.00 66.69 840 LYS A N 1
ATOM 6526 C CA . LYS A 1 840 ? 43.661 9.563 3.086 1.00 66.69 840 LYS A CA 1
ATOM 6527 C C . LYS A 1 840 ? 44.299 8.189 3.185 1.00 66.69 840 LYS A C 1
ATOM 6529 O O . LYS A 1 840 ? 44.394 7.640 4.283 1.00 66.69 840 LYS A O 1
ATOM 6534 N N . SER A 1 841 ? 44.831 7.736 2.047 1.00 72.75 841 SER A N 1
ATOM 6535 C CA . SER A 1 841 ? 45.497 6.441 1.941 1.00 72.75 841 SER A CA 1
ATOM 6536 C C . SER A 1 841 ? 46.658 6.338 2.919 1.00 72.75 841 SER A C 1
ATOM 6538 O O . SER A 1 841 ? 47.490 7.245 3.005 1.00 72.75 841 SER A O 1
ATOM 6540 N N . ALA A 1 842 ? 46.686 5.240 3.667 1.00 80.69 842 ALA A N 1
ATOM 6541 C CA . ALA A 1 842 ? 47.658 4.997 4.717 1.00 80.69 842 ALA A CA 1
ATOM 6542 C C . ALA A 1 842 ? 48.054 3.519 4.775 1.00 80.69 842 ALA A C 1
ATOM 6544 O O . ALA A 1 842 ? 47.274 2.632 4.421 1.00 80.69 842 ALA A O 1
ATOM 6545 N N . GLN A 1 843 ? 49.267 3.275 5.267 1.00 86.50 843 GLN A N 1
ATOM 6546 C CA . GLN A 1 843 ? 49.731 1.959 5.691 1.00 86.50 843 GLN A CA 1
ATOM 6547 C C . GLN A 1 843 ? 49.358 1.746 7.163 1.00 86.50 843 GLN A C 1
ATOM 6549 O O . GLN A 1 843 ? 49.510 2.659 7.974 1.00 86.50 843 GLN A O 1
ATOM 6554 N N . TYR A 1 844 ? 48.861 0.558 7.496 1.00 90.69 844 TYR A N 1
ATOM 6555 C CA . TYR A 1 844 ? 48.341 0.196 8.811 1.00 90.69 844 TYR A CA 1
ATOM 6556 C C . TYR A 1 844 ? 49.192 -0.916 9.427 1.00 90.69 844 TYR A C 1
ATOM 6558 O O . TYR A 1 844 ? 49.441 -1.944 8.791 1.00 90.69 844 TYR A O 1
ATOM 6566 N N . GLU A 1 845 ? 49.600 -0.717 10.677 1.00 92.56 845 GLU A N 1
ATOM 6567 C CA . GLU A 1 845 ? 50.275 -1.724 11.499 1.00 92.56 845 GLU A CA 1
ATOM 6568 C C . GLU A 1 845 ? 49.272 -2.812 11.914 1.00 92.56 845 GLU A C 1
ATOM 6570 O O . GLU A 1 845 ? 48.121 -2.501 12.226 1.00 92.56 845 GLU A O 1
ATOM 6575 N N . ILE A 1 846 ? 49.691 -4.079 11.934 1.00 92.69 846 ILE A N 1
ATOM 6576 C CA . ILE A 1 846 ? 48.841 -5.213 12.324 1.00 92.69 846 ILE A CA 1
ATOM 6577 C C . ILE A 1 846 ? 49.187 -5.623 13.759 1.00 92.69 846 ILE A C 1
ATOM 6579 O O . ILE A 1 846 ? 50.260 -6.167 14.021 1.00 92.69 846 ILE A O 1
ATOM 6583 N N . GLU A 1 847 ? 48.278 -5.364 14.701 1.00 88.00 847 GLU A N 1
ATOM 6584 C CA . GLU A 1 847 ? 48.541 -5.592 16.126 1.00 88.00 847 GLU A CA 1
ATOM 6585 C C . GLU A 1 847 ? 48.636 -7.098 16.429 1.00 88.00 847 GLU A C 1
ATOM 6587 O O . GLU A 1 847 ? 47.727 -7.873 16.122 1.00 88.00 847 GLU A O 1
ATOM 6592 N N . GLY A 1 848 ? 49.744 -7.507 17.055 1.00 83.06 848 GLY A N 1
ATOM 6593 C CA . GLY A 1 848 ? 50.025 -8.897 17.433 1.00 83.06 848 GLY A CA 1
ATOM 6594 C C . GLY A 1 848 ? 51.055 -9.615 16.554 1.00 83.06 848 GLY A C 1
ATOM 6595 O O . GLY A 1 848 ? 51.544 -10.668 16.962 1.00 83.06 848 GLY A O 1
ATOM 6596 N N . LEU A 1 849 ? 51.443 -9.053 15.403 1.00 87.06 849 LEU A N 1
ATOM 6597 C CA . LEU A 1 849 ? 52.623 -9.522 14.666 1.00 87.06 849 LEU A CA 1
ATOM 6598 C C . LEU A 1 849 ? 53.908 -9.003 15.330 1.00 87.06 849 LEU A C 1
ATOM 6600 O O . LEU A 1 849 ? 53.917 -7.930 15.930 1.00 87.06 849 LEU A O 1
ATOM 6604 N N . THR A 1 850 ? 55.006 -9.761 15.239 1.00 82.62 850 THR A N 1
ATOM 6605 C CA . THR A 1 850 ? 56.297 -9.372 15.839 1.00 82.62 850 THR A CA 1
ATOM 6606 C C . THR A 1 850 ? 57.489 -9.710 14.942 1.00 82.62 850 THR A C 1
ATOM 6608 O O . THR A 1 850 ? 57.449 -10.647 14.140 1.00 82.62 850 THR A O 1
ATOM 6611 N N . GLY A 1 851 ? 58.568 -8.930 15.073 1.00 85.69 851 GLY A N 1
ATOM 6612 C CA . GLY A 1 851 ? 59.788 -9.083 14.275 1.00 85.69 851 GLY A CA 1
ATOM 6613 C C . GLY A 1 851 ? 59.504 -9.097 12.770 1.00 85.69 851 GLY A C 1
ATOM 6614 O O . GLY A 1 851 ? 58.638 -8.372 12.287 1.00 85.69 851 GLY A O 1
ATOM 6615 N N . LYS A 1 852 ? 60.175 -9.999 12.043 1.00 81.12 852 LYS A N 1
ATOM 6616 C CA . LYS A 1 852 ? 60.067 -10.103 10.578 1.00 81.12 852 LYS A CA 1
ATOM 6617 C C . LYS A 1 852 ? 58.645 -10.331 10.052 1.00 81.12 852 LYS A C 1
ATOM 6619 O O . LYS A 1 852 ? 58.424 -10.116 8.868 1.00 81.12 852 LYS A O 1
ATOM 6624 N N . GLU A 1 853 ? 57.688 -10.797 10.852 1.00 79.94 853 GLU A N 1
ATOM 6625 C CA . GLU A 1 853 ? 56.297 -10.900 10.384 1.00 79.94 853 GLU A CA 1
ATOM 6626 C C . GLU A 1 853 ? 55.594 -9.543 10.358 1.00 79.94 853 GLU A C 1
ATOM 6628 O O . GLU A 1 853 ? 54.834 -9.293 9.427 1.00 79.94 853 GLU A O 1
ATOM 6633 N N . ALA A 1 854 ? 55.893 -8.662 11.317 1.00 84.94 854 ALA A N 1
ATOM 6634 C CA . ALA A 1 854 ? 55.403 -7.285 11.324 1.00 84.94 854 ALA A CA 1
ATOM 6635 C C . ALA A 1 854 ? 56.072 -6.450 10.220 1.00 84.94 854 ALA A C 1
ATOM 6637 O O . ALA A 1 854 ? 55.392 -5.697 9.532 1.00 84.94 854 ALA A O 1
ATOM 6638 N N . ASP A 1 855 ? 57.377 -6.648 9.989 1.00 83.56 855 ASP A N 1
ATOM 6639 C CA . ASP A 1 855 ? 58.109 -5.957 8.915 1.00 83.56 855 ASP A CA 1
ATOM 6640 C C . ASP A 1 855 ? 57.553 -6.302 7.517 1.00 83.56 855 ASP A C 1
ATOM 6642 O O . ASP A 1 855 ? 57.449 -5.436 6.653 1.00 83.56 855 ASP A O 1
ATOM 6646 N N . ASN A 1 856 ? 57.192 -7.573 7.291 1.00 87.81 856 ASN A N 1
ATOM 6647 C CA . ASN A 1 856 ? 56.740 -8.072 5.985 1.00 87.81 856 ASN A CA 1
ATOM 6648 C C . ASN A 1 856 ? 55.214 -8.032 5.782 1.00 87.81 856 ASN A C 1
ATOM 6650 O O . ASN A 1 856 ? 54.766 -8.321 4.672 1.00 87.81 856 ASN A O 1
ATOM 6654 N N . THR A 1 857 ? 54.406 -7.734 6.808 1.00 88.62 857 THR A N 1
ATOM 6655 C CA . THR A 1 857 ? 52.935 -7.821 6.710 1.00 88.62 857 THR A CA 1
ATOM 6656 C C . THR A 1 857 ? 52.254 -6.573 7.248 1.00 88.62 857 THR A C 1
ATOM 6658 O O . THR A 1 857 ? 52.336 -6.267 8.435 1.00 88.62 857 THR A O 1
ATOM 6661 N N . TYR A 1 858 ? 51.523 -5.873 6.384 1.00 89.81 858 TYR A N 1
ATOM 6662 C CA . TYR A 1 858 ? 50.878 -4.605 6.723 1.00 89.81 858 TYR A CA 1
ATOM 6663 C C . TYR A 1 858 ? 49.583 -4.398 5.936 1.00 89.81 858 TYR A C 1
ATOM 6665 O O . TYR A 1 858 ? 49.397 -4.945 4.849 1.00 89.81 858 TYR A O 1
ATOM 6673 N N . GLY A 1 859 ? 48.670 -3.598 6.485 1.00 88.12 859 GLY A N 1
ATOM 6674 C CA . GLY A 1 859 ? 47.469 -3.160 5.776 1.00 88.12 859 GLY A CA 1
ATOM 6675 C C . GLY A 1 859 ? 47.725 -1.914 4.923 1.00 88.12 859 GLY A C 1
ATOM 6676 O O . GLY A 1 859 ? 48.562 -1.085 5.268 1.00 88.12 859 GLY A O 1
ATOM 6677 N N . ILE A 1 860 ? 46.977 -1.747 3.836 1.00 82.44 860 ILE A N 1
ATOM 6678 C CA . ILE A 1 860 ? 46.820 -0.498 3.086 1.00 82.44 860 ILE A CA 1
ATOM 6679 C C . ILE A 1 860 ? 45.321 -0.274 2.862 1.00 82.44 860 ILE A C 1
ATOM 6681 O O . ILE A 1 860 ? 44.671 -1.097 2.218 1.00 82.44 860 ILE A O 1
ATOM 6685 N N . ALA A 1 861 ? 44.777 0.854 3.310 1.00 75.88 861 ALA A N 1
ATOM 6686 C CA . ALA A 1 861 ? 43.421 1.288 2.958 1.00 75.88 861 ALA A CA 1
ATOM 6687 C C . ALA A 1 861 ? 43.448 2.729 2.445 1.00 75.88 861 ALA A C 1
ATOM 6689 O O . ALA A 1 861 ? 44.238 3.533 2.940 1.00 75.88 861 ALA A O 1
ATOM 6690 N N . GLU A 1 862 ? 42.587 3.052 1.471 1.00 68.56 862 GLU A N 1
ATOM 6691 C CA . GLU A 1 862 ? 42.467 4.414 0.930 1.00 68.56 862 GLU A CA 1
ATOM 6692 C C . GLU A 1 862 ? 41.743 5.352 1.895 1.00 68.56 862 GLU A C 1
ATOM 6694 O O . GLU A 1 862 ? 42.347 6.256 2.457 1.00 68.56 862 GLU A O 1
ATOM 6699 N N . LYS A 1 863 ? 40.441 5.150 2.088 1.00 70.12 863 LYS A N 1
ATOM 6700 C CA . LYS A 1 863 ? 39.642 5.875 3.070 1.00 70.12 863 LYS A CA 1
ATOM 6701 C C . LYS A 1 863 ? 38.789 4.867 3.828 1.00 70.12 863 LYS A C 1
ATOM 6703 O O . LYS A 1 863 ? 38.225 3.970 3.206 1.00 70.12 863 LYS A O 1
ATOM 6708 N N . LEU A 1 864 ? 38.711 5.004 5.146 1.00 72.06 864 LEU A N 1
ATOM 6709 C CA . LEU A 1 864 ? 37.788 4.241 5.984 1.00 72.06 864 LEU A CA 1
ATOM 6710 C C . LEU A 1 864 ? 36.798 5.256 6.547 1.00 72.06 864 LEU A C 1
ATOM 6712 O O . LEU A 1 864 ? 37.166 6.120 7.343 1.00 72.06 864 LEU A O 1
ATOM 6716 N N . THR A 1 865 ? 35.568 5.221 6.047 1.00 68.00 865 THR A N 1
ATOM 6717 C CA . THR A 1 865 ? 34.574 6.292 6.217 1.00 68.00 865 THR A CA 1
ATOM 6718 C C . THR A 1 865 ? 33.305 5.785 6.883 1.00 68.00 865 THR A C 1
ATOM 6720 O O . THR A 1 865 ? 33.097 4.585 7.010 1.00 68.00 865 THR A O 1
ATOM 6723 N N . MET A 1 866 ? 32.434 6.715 7.281 1.00 63.59 866 MET A N 1
ATOM 6724 C CA . MET A 1 866 ? 31.060 6.407 7.702 1.00 63.59 866 MET A CA 1
ATOM 6725 C C . MET A 1 866 ? 30.132 6.105 6.507 1.00 63.59 866 MET A C 1
ATOM 6727 O O . MET A 1 866 ? 28.966 5.774 6.707 1.00 63.59 866 MET A O 1
ATOM 6731 N N . ASP A 1 867 ? 30.624 6.252 5.270 1.00 52.72 867 ASP A N 1
ATOM 6732 C CA . ASP A 1 867 ? 29.892 5.876 4.060 1.00 52.72 867 ASP A CA 1
ATOM 6733 C C . ASP A 1 867 ? 29.614 4.363 4.107 1.00 52.72 867 ASP A C 1
ATOM 6735 O O . ASP A 1 867 ? 30.552 3.563 4.116 1.00 52.72 867 ASP A O 1
ATOM 6739 N N . LYS A 1 868 ? 28.330 3.978 4.157 1.00 54.09 868 LYS A N 1
ATOM 6740 C CA . LYS A 1 868 ? 27.891 2.574 4.070 1.00 54.09 868 LYS A CA 1
ATOM 6741 C C . LYS A 1 868 ? 28.468 1.907 2.809 1.00 54.09 868 LYS A C 1
ATOM 6743 O O . LYS A 1 868 ? 28.713 2.604 1.827 1.00 54.09 868 LYS A O 1
ATOM 6748 N N . GLN A 1 869 ? 28.523 0.567 2.842 1.00 55.06 869 GLN A N 1
ATOM 6749 C CA . GLN A 1 869 ? 28.554 -0.400 1.720 1.00 55.06 869 GLN A CA 1
ATOM 6750 C C . GLN A 1 869 ? 29.792 -1.331 1.660 1.00 55.06 869 GLN A C 1
ATOM 6752 O O . GLN A 1 869 ? 30.737 -1.075 0.921 1.00 55.06 869 GLN A O 1
ATOM 6757 N N . ASP A 1 870 ? 29.730 -2.482 2.355 1.00 64.62 870 ASP A N 1
ATOM 6758 C CA . ASP A 1 870 ? 30.551 -3.677 2.049 1.00 64.62 870 ASP A CA 1
ATOM 6759 C C . ASP A 1 870 ? 29.883 -4.504 0.934 1.00 64.62 870 ASP A C 1
ATOM 6761 O O . ASP A 1 870 ? 29.261 -5.538 1.183 1.00 64.62 870 ASP A O 1
ATOM 6765 N N . PHE A 1 871 ? 29.921 -3.979 -0.293 1.00 73.88 871 PHE A N 1
ATOM 6766 C CA . PHE A 1 871 ? 29.306 -4.599 -1.469 1.00 73.88 871 PHE A CA 1
ATOM 6767 C C . PHE A 1 871 ? 30.411 -5.111 -2.387 1.00 73.88 871 PHE A C 1
ATOM 6769 O O . PHE A 1 871 ? 31.179 -4.333 -2.947 1.00 73.88 871 PHE A O 1
ATOM 6776 N N . GLN A 1 872 ? 30.506 -6.430 -2.505 1.00 82.06 872 GLN A N 1
ATOM 6777 C CA . GLN A 1 872 ? 31.638 -7.130 -3.107 1.00 82.06 872 GLN A CA 1
ATOM 6778 C C . GLN A 1 872 ? 31.203 -7.799 -4.410 1.00 82.06 872 GLN A C 1
ATOM 6780 O O . GLN A 1 872 ? 30.132 -8.406 -4.464 1.00 82.06 872 GLN A O 1
ATOM 6785 N N . GLY A 1 873 ? 32.016 -7.705 -5.461 1.00 87.50 873 GLY A N 1
ATOM 6786 C CA . GLY A 1 873 ? 31.756 -8.357 -6.746 1.00 87.50 873 GLY A CA 1
ATOM 6787 C C . GLY A 1 873 ? 32.190 -9.821 -6.799 1.00 87.50 873 GLY A C 1
ATOM 6788 O O . GLY A 1 873 ? 33.107 -10.236 -6.096 1.00 87.50 873 GLY A O 1
ATOM 6789 N N . ILE A 1 874 ? 31.580 -10.591 -7.705 1.00 92.19 874 ILE A N 1
ATOM 6790 C CA . ILE A 1 874 ? 32.069 -11.920 -8.124 1.00 92.19 874 ILE A CA 1
ATOM 6791 C C . ILE A 1 874 ? 32.721 -11.872 -9.506 1.00 92.19 874 ILE A C 1
ATOM 6793 O O . ILE A 1 874 ? 32.481 -10.967 -10.304 1.00 92.19 874 ILE A O 1
ATOM 6797 N N . LYS A 1 875 ? 33.543 -12.887 -9.793 1.00 96.25 875 LYS A N 1
ATOM 6798 C CA . LYS A 1 875 ? 34.156 -13.144 -11.110 1.00 96.25 875 LYS A CA 1
ATOM 6799 C C . LYS A 1 875 ? 33.264 -13.963 -12.057 1.00 96.25 875 LYS A C 1
ATOM 6801 O O . LYS A 1 875 ? 33.628 -14.179 -13.209 1.00 96.25 875 LYS A O 1
ATOM 6806 N N . ALA A 1 876 ? 32.134 -14.468 -11.561 1.00 94.81 876 ALA A N 1
ATOM 6807 C CA . ALA A 1 876 ? 31.269 -15.406 -12.268 1.00 94.81 876 ALA A CA 1
ATOM 6808 C C . ALA A 1 876 ? 30.820 -14.893 -13.647 1.00 94.81 876 ALA A C 1
ATOM 6810 O O . ALA A 1 876 ? 30.526 -13.708 -13.813 1.00 94.81 876 ALA A O 1
ATOM 6811 N N . ALA A 1 877 ? 30.731 -15.803 -14.618 1.00 97.88 877 ALA A N 1
ATOM 6812 C CA . ALA A 1 877 ? 30.195 -15.536 -15.946 1.00 97.88 877 ALA A CA 1
ATOM 6813 C C . ALA A 1 877 ? 29.448 -16.769 -16.476 1.00 97.88 877 ALA A C 1
ATOM 6815 O O . ALA A 1 877 ? 29.946 -17.897 -16.409 1.00 97.88 877 ALA A O 1
ATOM 6816 N N . TYR A 1 878 ? 28.241 -16.548 -16.992 1.00 98.44 878 TYR A N 1
ATOM 6817 C CA . TYR A 1 878 ? 27.334 -17.583 -17.478 1.00 98.44 878 TYR A CA 1
ATOM 6818 C C . TYR A 1 878 ? 26.628 -17.123 -18.757 1.00 98.44 878 TYR A C 1
ATOM 6820 O O . TYR A 1 878 ? 26.247 -15.966 -18.901 1.00 98.44 878 TYR A O 1
ATOM 6828 N N . GLU A 1 879 ? 26.385 -18.052 -19.674 1.00 98.38 879 GLU A N 1
ATOM 6829 C CA . GLU A 1 879 ? 25.511 -17.850 -20.828 1.00 98.38 879 GLU A CA 1
ATOM 6830 C C . GLU A 1 879 ? 24.144 -18.469 -20.514 1.00 98.38 879 GLU A C 1
ATOM 6832 O O . GLU A 1 879 ? 24.025 -19.688 -20.382 1.00 98.38 879 GLU A O 1
ATOM 6837 N N . PHE A 1 880 ? 23.099 -17.653 -20.392 1.00 98.62 880 PHE A N 1
ATOM 6838 C CA . PHE A 1 880 ? 21.730 -18.150 -20.314 1.00 98.62 880 PHE A CA 1
ATOM 6839 C C . PHE A 1 880 ? 21.260 -18.603 -21.698 1.00 98.62 880 PHE A C 1
ATOM 6841 O O . PHE A 1 880 ? 21.211 -17.812 -22.645 1.00 98.62 880 PHE A O 1
ATOM 6848 N N . ASP A 1 881 ? 20.891 -19.876 -21.806 1.00 98.25 881 ASP A N 1
ATOM 6849 C CA . ASP A 1 881 ? 20.308 -20.461 -23.006 1.00 98.25 881 ASP A CA 1
ATOM 6850 C C . ASP A 1 881 ? 18.774 -20.306 -22.970 1.00 98.25 881 ASP A C 1
ATOM 6852 O O . ASP A 1 881 ? 18.119 -20.917 -22.120 1.00 98.25 881 ASP A O 1
ATOM 6856 N N . PRO A 1 882 ? 18.171 -19.511 -23.874 1.00 97.38 882 PRO A N 1
ATOM 6857 C CA . PRO A 1 882 ? 16.734 -19.241 -23.880 1.00 97.38 882 PRO A CA 1
ATOM 6858 C C . PRO A 1 882 ? 15.879 -20.388 -24.429 1.00 97.38 882 PRO A C 1
ATOM 6860 O O . PRO A 1 882 ? 14.656 -20.328 -24.304 1.00 97.38 882 PRO A O 1
ATOM 6863 N N . VAL A 1 883 ? 16.490 -21.409 -25.042 1.00 96.25 883 VAL A N 1
ATOM 6864 C CA . VAL A 1 883 ? 15.810 -22.599 -25.575 1.00 96.25 883 VAL A CA 1
ATOM 6865 C C . VAL A 1 883 ? 15.889 -23.749 -24.572 1.00 96.25 883 VAL A C 1
ATOM 6867 O O . VAL A 1 883 ? 14.888 -24.420 -24.330 1.00 96.25 883 VAL A O 1
ATOM 6870 N N . ALA A 1 884 ? 17.054 -23.956 -23.954 1.00 96.94 884 ALA A N 1
ATOM 6871 C CA . ALA A 1 884 ? 17.224 -24.913 -22.859 1.00 96.94 884 ALA A CA 1
ATOM 6872 C C . ALA A 1 884 ? 16.708 -24.382 -21.505 1.00 96.94 884 ALA A C 1
ATOM 6874 O O . ALA A 1 884 ? 16.538 -25.166 -20.571 1.00 96.94 884 ALA A O 1
ATOM 6875 N N . GLU A 1 885 ? 16.450 -23.073 -21.406 1.00 97.69 885 GLU A N 1
ATOM 6876 C CA . GLU A 1 885 ? 15.952 -22.356 -20.225 1.00 97.69 885 GLU A CA 1
ATOM 6877 C C . GLU A 1 885 ? 16.816 -22.597 -18.975 1.00 97.69 885 GLU A C 1
ATOM 6879 O O . GLU A 1 885 ? 16.305 -22.985 -17.921 1.00 97.69 885 GLU A O 1
ATOM 6884 N N . LYS A 1 886 ? 18.135 -22.403 -19.113 1.00 97.56 886 LYS A N 1
ATOM 6885 C CA . LYS A 1 886 ? 19.128 -22.612 -18.047 1.00 97.56 886 LYS A CA 1
ATOM 6886 C C . LYS A 1 886 ? 20.383 -21.758 -18.234 1.00 97.56 886 LYS A C 1
ATOM 6888 O O . LYS A 1 886 ? 20.741 -21.410 -19.359 1.00 97.56 886 LYS A O 1
ATOM 6893 N N . TYR A 1 887 ? 21.096 -21.511 -17.140 1.00 98.12 887 TYR A N 1
ATOM 6894 C CA . TYR A 1 887 ? 22.442 -20.942 -17.163 1.00 98.12 887 TYR A CA 1
ATOM 6895 C C . TYR A 1 887 ? 23.493 -22.002 -17.529 1.00 98.12 887 TYR A C 1
ATOM 6897 O O . TYR A 1 887 ? 23.402 -23.159 -17.117 1.00 98.12 887 TYR A O 1
ATOM 6905 N N . ILE A 1 888 ? 24.497 -21.607 -18.312 1.00 97.81 888 ILE A N 1
ATOM 6906 C CA . ILE A 1 888 ? 25.635 -22.440 -18.717 1.00 97.81 888 ILE A CA 1
ATOM 6907 C C . ILE A 1 888 ? 26.915 -21.711 -18.305 1.00 97.81 888 ILE A C 1
ATOM 6909 O O . ILE A 1 888 ? 27.169 -20.613 -18.792 1.00 97.81 888 ILE A O 1
ATOM 6913 N N . ALA A 1 889 ? 27.712 -22.308 -17.419 1.00 97.25 889 ALA A N 1
ATOM 6914 C CA . ALA A 1 889 ? 28.977 -21.722 -16.976 1.00 97.25 889 ALA A CA 1
ATOM 6915 C C . ALA A 1 889 ? 29.964 -21.556 -18.145 1.00 97.25 889 ALA A C 1
ATOM 6917 O O . ALA A 1 889 ? 30.057 -22.425 -19.020 1.00 97.25 889 ALA A O 1
ATOM 6918 N N . VAL A 1 890 ? 30.715 -20.454 -18.133 1.00 97.62 890 VAL A N 1
ATOM 6919 C CA . VAL A 1 890 ? 31.828 -20.182 -19.058 1.00 97.62 890 VAL A CA 1
ATOM 6920 C C . VAL A 1 890 ? 33.091 -19.811 -18.272 1.00 97.62 890 VAL A C 1
ATOM 6922 O O . VAL A 1 890 ? 33.106 -19.945 -17.049 1.00 97.62 890 VAL A O 1
ATOM 6925 N N . GLU A 1 891 ? 34.181 -19.416 -18.940 1.00 97.06 891 GLU A N 1
ATOM 6926 C CA . GLU A 1 891 ? 35.363 -18.921 -18.220 1.00 97.06 891 GLU A CA 1
ATOM 6927 C C . GLU A 1 891 ? 34.951 -17.687 -17.384 1.00 97.06 891 GLU A C 1
ATOM 6929 O O . GLU A 1 891 ? 34.273 -16.803 -17.919 1.00 97.06 891 GLU A O 1
ATOM 6934 N N . PRO A 1 892 ? 35.277 -17.622 -16.080 1.00 97.00 892 PRO A N 1
ATOM 6935 C CA . PRO A 1 892 ? 35.014 -16.437 -15.270 1.00 97.00 892 PRO A CA 1
ATOM 6936 C C . PRO A 1 892 ? 35.890 -15.267 -15.735 1.00 97.00 892 PRO A C 1
ATOM 6938 O O . PRO A 1 892 ? 36.948 -15.471 -16.332 1.00 97.00 892 PRO A O 1
ATOM 6941 N N . MET A 1 893 ? 35.467 -14.044 -15.422 1.00 97.38 893 MET A N 1
ATOM 6942 C CA . MET A 1 893 ? 36.304 -12.852 -15.587 1.00 97.38 893 MET A CA 1
ATOM 6943 C C . MET A 1 893 ? 37.557 -12.961 -14.707 1.00 97.38 893 MET A C 1
ATOM 6945 O O . MET A 1 893 ? 37.520 -13.553 -13.626 1.00 97.38 893 MET A O 1
ATOM 6949 N N . ASP A 1 894 ? 38.662 -12.338 -15.109 1.00 92.75 894 ASP A N 1
ATOM 6950 C CA . ASP A 1 894 ? 39.813 -12.173 -14.224 1.00 92.75 894 ASP A CA 1
ATOM 6951 C C . ASP A 1 894 ? 39.512 -11.155 -13.113 1.00 92.75 894 ASP A C 1
ATOM 6953 O O . ASP A 1 894 ? 40.000 -11.305 -11.988 1.00 92.75 894 ASP A O 1
ATOM 6957 N N . LYS A 1 895 ? 38.671 -10.141 -13.365 1.00 90.62 895 LYS A N 1
ATOM 6958 C CA . LYS A 1 895 ? 38.259 -9.173 -12.335 1.00 90.62 895 LYS A CA 1
ATOM 6959 C C . LYS A 1 895 ? 36.894 -9.518 -11.746 1.00 90.62 895 LYS A C 1
ATOM 6961 O O . LYS A 1 895 ? 35.964 -9.909 -12.445 1.00 90.62 895 LYS A O 1
ATOM 6966 N N . ALA A 1 896 ? 36.768 -9.349 -10.433 1.00 92.81 896 ALA A N 1
ATOM 6967 C CA . ALA A 1 896 ? 35.472 -9.373 -9.765 1.00 92.81 896 ALA A CA 1
ATOM 6968 C C . ALA A 1 896 ? 34.706 -8.087 -10.106 1.00 92.81 896 ALA A C 1
ATOM 6970 O O . ALA A 1 896 ? 35.320 -7.020 -10.133 1.00 92.81 896 ALA A O 1
ATOM 6971 N N . ARG A 1 897 ? 33.400 -8.176 -10.395 1.00 96.06 897 ARG A N 1
ATOM 6972 C CA . ARG A 1 897 ? 32.599 -7.005 -10.791 1.00 96.06 897 ARG A CA 1
ATOM 6973 C C . ARG A 1 897 ? 31.177 -7.035 -10.228 1.00 96.06 897 ARG A C 1
ATOM 6975 O O . ARG A 1 897 ? 30.371 -7.890 -10.583 1.00 96.06 897 ARG A O 1
ATOM 6982 N N . TRP A 1 898 ? 30.858 -6.025 -9.430 1.00 93.19 898 TRP A N 1
ATOM 6983 C CA . TRP A 1 898 ? 29.511 -5.646 -8.999 1.00 93.19 898 TRP A CA 1
ATOM 6984 C C . TRP A 1 898 ? 29.095 -4.361 -9.728 1.00 93.19 898 TRP A C 1
ATOM 6986 O O . TRP A 1 898 ? 29.840 -3.386 -9.696 1.00 93.19 898 TRP A O 1
ATOM 6996 N N . TYR A 1 899 ? 27.953 -4.347 -10.417 1.00 95.56 899 TYR A N 1
ATOM 6997 C CA . TYR A 1 899 ? 27.536 -3.298 -11.370 1.00 95.56 899 TYR A CA 1
ATOM 6998 C C . TYR A 1 899 ? 28.461 -3.038 -12.591 1.00 95.56 899 TYR A C 1
ATOM 7000 O O . TYR A 1 899 ? 28.741 -1.872 -12.912 1.00 95.56 899 TYR A O 1
ATOM 7008 N N . PRO A 1 900 ? 28.935 -4.071 -13.322 1.00 98.00 900 PRO A N 1
ATOM 7009 C CA . PRO A 1 900 ? 29.571 -3.868 -14.622 1.00 98.00 900 PRO A CA 1
ATOM 7010 C C . PRO A 1 900 ? 28.539 -3.570 -15.719 1.00 98.00 900 PRO A C 1
ATOM 7012 O O . PRO A 1 900 ? 27.501 -4.226 -15.798 1.00 98.00 900 PRO A O 1
ATOM 7015 N N . THR A 1 901 ? 28.858 -2.669 -16.651 1.00 98.56 901 THR A N 1
ATOM 7016 C CA . THR A 1 901 ? 28.163 -2.671 -17.953 1.00 98.56 901 THR A CA 1
ATOM 7017 C C . THR A 1 901 ? 28.814 -3.718 -18.850 1.00 98.56 901 THR A C 1
ATOM 7019 O O . THR A 1 901 ? 30.035 -3.706 -19.016 1.00 98.56 901 THR A O 1
ATOM 7022 N N . LEU A 1 902 ? 28.003 -4.573 -19.475 1.00 98.44 902 LEU A N 1
ATOM 7023 C CA . LEU A 1 902 ? 28.413 -5.397 -20.612 1.00 98.44 902 LEU A CA 1
ATOM 7024 C C . LEU A 1 902 ? 27.910 -4.748 -21.909 1.00 98.44 902 LEU A C 1
ATOM 7026 O O . LEU A 1 902 ? 26.746 -4.370 -21.986 1.00 98.44 902 LEU A O 1
ATOM 7030 N N . VAL A 1 903 ? 28.768 -4.605 -22.922 1.00 96.94 903 VAL A N 1
ATOM 7031 C CA . VAL A 1 903 ? 28.418 -3.984 -24.214 1.00 96.94 903 VAL A CA 1
ATOM 7032 C C . VAL A 1 903 ? 28.764 -4.920 -25.367 1.00 96.94 903 VAL A C 1
ATOM 7034 O O . VAL A 1 903 ? 29.937 -5.234 -25.566 1.00 96.94 903 VAL A O 1
ATOM 7037 N N . GLY A 1 904 ? 27.771 -5.329 -26.160 1.00 96.38 904 GLY A N 1
ATOM 7038 C CA . GLY A 1 904 ? 28.007 -6.035 -27.425 1.00 96.38 904 GLY A CA 1
ATOM 7039 C C . GLY A 1 904 ? 28.681 -5.138 -28.474 1.00 96.38 904 GLY A C 1
ATOM 7040 O O . GLY A 1 904 ? 28.250 -4.004 -28.695 1.00 96.38 904 GLY A O 1
ATOM 7041 N N . LEU A 1 905 ? 29.735 -5.649 -29.117 1.00 96.12 905 LEU A N 1
ATOM 7042 C CA . LEU A 1 905 ? 30.560 -4.957 -30.119 1.00 96.12 905 LEU A CA 1
ATOM 7043 C C . LEU A 1 905 ? 30.196 -5.354 -31.562 1.00 96.12 905 LEU A C 1
ATOM 7045 O O . LEU A 1 905 ? 29.434 -6.295 -31.792 1.00 96.12 905 LEU A O 1
ATOM 7049 N N . GLU A 1 906 ? 30.768 -4.659 -32.556 1.00 94.62 906 GLU A N 1
ATOM 7050 C CA . GLU A 1 906 ? 30.458 -4.874 -33.980 1.00 94.62 906 GLU A CA 1
ATOM 7051 C C . GLU A 1 906 ? 30.828 -6.270 -34.519 1.00 94.62 906 GLU A C 1
ATOM 7053 O O . GLU A 1 906 ? 30.302 -6.694 -35.545 1.00 94.62 906 GLU A O 1
ATOM 7058 N N . ASP A 1 907 ? 31.719 -6.991 -33.832 1.00 94.12 907 ASP A N 1
ATOM 7059 C CA . ASP A 1 907 ? 32.192 -8.333 -34.198 1.00 94.12 907 ASP A CA 1
ATOM 7060 C C . ASP A 1 907 ? 31.549 -9.469 -33.375 1.00 94.12 907 ASP A C 1
ATOM 7062 O O . ASP A 1 907 ? 31.903 -10.641 -33.539 1.00 94.12 907 ASP A O 1
ATOM 7066 N N . GLY A 1 908 ? 30.592 -9.126 -32.505 1.00 95.00 908 GLY A N 1
ATOM 7067 C CA . GLY A 1 908 ? 29.878 -10.063 -31.640 1.00 95.00 908 GLY A CA 1
ATOM 7068 C C . GLY A 1 908 ? 30.574 -10.404 -30.319 1.00 95.00 908 GLY A C 1
ATOM 7069 O O . GLY A 1 908 ? 30.010 -11.175 -29.543 1.00 95.00 908 GLY A O 1
ATOM 7070 N N . ARG A 1 909 ? 31.760 -9.849 -30.034 1.00 97.81 909 ARG A N 1
ATOM 7071 C CA . ARG A 1 909 ? 32.372 -9.906 -28.694 1.00 97.81 909 ARG A CA 1
ATOM 7072 C C . ARG A 1 909 ? 31.667 -8.951 -27.729 1.00 97.81 909 ARG A C 1
ATOM 7074 O O . ARG A 1 909 ? 30.946 -8.0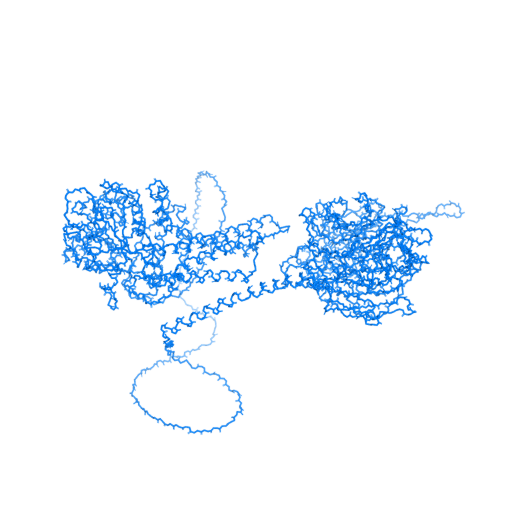49 -28.156 1.00 97.81 909 ARG A O 1
ATOM 7081 N N . VAL A 1 910 ? 31.885 -9.133 -26.428 1.00 98.44 910 VAL A N 1
ATOM 7082 C CA . VAL A 1 910 ? 31.281 -8.300 -25.375 1.00 98.44 910 VAL A CA 1
ATOM 7083 C C . VAL A 1 910 ? 32.366 -7.653 -24.521 1.00 98.44 910 VAL A C 1
ATOM 7085 O O . VAL A 1 910 ? 33.236 -8.347 -24.011 1.00 98.44 910 VAL A O 1
ATOM 7088 N N . LEU A 1 911 ? 32.310 -6.334 -24.340 1.00 98.38 911 LEU A N 1
ATOM 7089 C CA . LEU A 1 911 ? 33.199 -5.588 -23.445 1.00 98.38 911 LEU A CA 1
ATOM 7090 C C . LEU A 1 911 ? 32.557 -5.446 -22.056 1.00 98.38 911 LEU A C 1
ATOM 7092 O O . LEU A 1 911 ? 31.470 -4.878 -21.952 1.00 98.38 911 LEU A O 1
ATOM 7096 N N . ALA A 1 912 ? 33.240 -5.898 -21.004 1.00 98.44 912 ALA A N 1
ATOM 7097 C CA . ALA A 1 912 ? 32.902 -5.621 -19.609 1.00 98.44 912 ALA A CA 1
ATOM 7098 C C . ALA A 1 912 ? 33.623 -4.359 -19.119 1.00 98.44 912 ALA A C 1
ATOM 7100 O O . ALA A 1 912 ? 34.843 -4.237 -19.265 1.00 98.44 912 ALA A O 1
ATOM 7101 N N . VAL A 1 913 ? 32.869 -3.418 -18.541 1.00 98.19 913 VAL A N 1
ATOM 7102 C CA . VAL A 1 913 ? 33.374 -2.104 -18.116 1.00 98.19 913 VAL A CA 1
ATOM 7103 C C . VAL A 1 913 ? 32.963 -1.776 -16.686 1.00 98.19 913 VAL A C 1
ATOM 7105 O O . VAL A 1 913 ? 31.778 -1.824 -16.346 1.00 98.19 913 VAL A O 1
ATOM 7108 N N . SER A 1 914 ? 33.940 -1.318 -15.897 1.00 97.06 914 SER A N 1
ATOM 7109 C CA . SER A 1 914 ? 33.772 -0.894 -14.499 1.00 97.06 914 SER A CA 1
ATOM 7110 C C . SER A 1 914 ? 33.226 -2.012 -13.587 1.00 97.06 914 SER A C 1
ATOM 7112 O O . SER A 1 914 ? 33.369 -3.203 -13.875 1.00 97.06 914 SER A O 1
ATOM 7114 N N . GLY A 1 915 ? 32.650 -1.609 -12.459 1.00 94.69 915 GLY A N 1
ATOM 7115 C CA . GLY A 1 915 ? 32.181 -2.446 -11.366 1.00 94.69 915 GLY A CA 1
ATOM 7116 C C . GLY A 1 915 ? 32.989 -2.219 -10.085 1.00 94.69 915 GLY A C 1
ATOM 7117 O O . GLY A 1 915 ? 34.065 -1.618 -10.121 1.00 94.69 915 GLY A O 1
ATOM 7118 N N . LEU A 1 916 ? 32.468 -2.677 -8.948 1.00 87.69 916 LEU A N 1
ATOM 7119 C CA . LEU A 1 916 ? 33.257 -2.844 -7.726 1.00 87.69 916 LEU A CA 1
ATOM 7120 C C . LEU A 1 916 ? 33.863 -4.249 -7.672 1.00 87.69 916 LEU A C 1
ATOM 7122 O O . LEU A 1 916 ? 33.225 -5.215 -8.093 1.00 87.69 916 LEU A O 1
ATOM 7126 N N . ASP A 1 917 ? 35.079 -4.348 -7.151 1.00 86.19 917 ASP A N 1
ATOM 7127 C CA . ASP A 1 917 ? 35.812 -5.602 -7.013 1.00 86.19 917 ASP A CA 1
ATOM 7128 C C . ASP A 1 917 ? 35.435 -6.398 -5.748 1.00 86.19 917 ASP A C 1
ATOM 7130 O O . ASP A 1 917 ? 34.427 -6.135 -5.089 1.00 86.19 917 ASP A O 1
ATOM 7134 N N . ASP A 1 918 ? 36.229 -7.421 -5.434 1.00 79.62 918 ASP A N 1
ATOM 7135 C CA . ASP A 1 918 ? 35.993 -8.399 -4.366 1.00 79.62 918 ASP A CA 1
ATOM 7136 C C . ASP A 1 918 ? 36.013 -7.821 -2.936 1.00 79.62 918 ASP A C 1
ATOM 7138 O O . ASP A 1 918 ? 35.722 -8.546 -1.989 1.00 79.62 918 ASP A O 1
ATOM 7142 N N . VAL A 1 919 ? 36.286 -6.521 -2.759 1.00 72.12 919 VAL A N 1
ATOM 7143 C CA . VAL A 1 919 ? 36.094 -5.791 -1.485 1.00 72.12 919 VAL A CA 1
ATOM 7144 C C . VAL A 1 919 ? 35.455 -4.409 -1.658 1.00 72.12 919 VAL A C 1
ATOM 7146 O O . VAL A 1 919 ? 35.693 -3.501 -0.857 1.00 72.12 919 VAL A O 1
ATOM 7149 N N . GLY A 1 920 ? 34.680 -4.209 -2.723 1.00 74.25 920 GLY A N 1
ATOM 7150 C CA . GLY A 1 920 ? 33.925 -2.971 -2.913 1.00 74.25 920 GLY A CA 1
ATOM 7151 C C . GLY A 1 920 ? 34.742 -1.769 -3.397 1.00 74.25 920 GLY A C 1
ATOM 7152 O O . GLY A 1 920 ? 34.254 -0.638 -3.352 1.00 74.25 920 GLY A O 1
ATOM 7153 N N . VAL A 1 921 ? 35.973 -1.966 -3.884 1.00 80.50 921 VAL A N 1
ATOM 7154 C CA . VAL A 1 921 ? 36.747 -0.882 -4.510 1.00 80.50 921 VAL A CA 1
ATOM 7155 C C . VAL A 1 921 ? 36.374 -0.795 -5.987 1.00 80.50 921 VAL A C 1
ATOM 7157 O O . VAL A 1 921 ? 36.280 -1.807 -6.675 1.00 80.50 921 VAL A O 1
ATOM 7160 N N . ILE A 1 922 ? 36.145 0.420 -6.491 1.00 85.94 922 ILE A N 1
ATOM 7161 C CA . ILE A 1 922 ? 35.799 0.607 -7.903 1.00 85.94 922 ILE A CA 1
ATOM 7162 C C . ILE A 1 922 ? 36.984 0.295 -8.817 1.00 85.94 922 ILE A C 1
ATOM 7164 O O . ILE A 1 922 ? 38.108 0.742 -8.573 1.00 85.94 922 ILE A O 1
ATOM 7168 N N . ASP A 1 923 ? 36.704 -0.422 -9.902 1.00 89.31 923 ASP A N 1
ATOM 7169 C CA . ASP A 1 923 ? 37.688 -0.798 -10.907 1.00 89.31 923 ASP A CA 1
ATOM 7170 C C . ASP A 1 923 ? 38.471 0.445 -11.418 1.00 89.31 923 ASP A C 1
ATOM 7172 O O . ASP A 1 923 ? 37.874 1.454 -11.828 1.00 89.31 923 ASP A O 1
ATOM 7176 N N . PRO A 1 924 ? 39.821 0.421 -11.407 1.00 87.69 924 PRO A N 1
ATOM 7177 C CA . PRO A 1 924 ? 40.650 1.555 -11.821 1.00 87.69 924 PRO A CA 1
ATOM 7178 C C . PRO A 1 924 ? 40.590 1.859 -13.331 1.00 87.69 924 PRO A C 1
ATOM 7180 O O . PRO A 1 924 ? 41.059 2.927 -13.749 1.00 87.69 924 PRO A O 1
ATOM 7183 N N . GLY A 1 925 ? 39.989 0.971 -14.124 1.00 91.12 925 GLY A N 1
ATOM 7184 C CA . GLY A 1 925 ? 39.814 1.015 -15.572 1.00 91.12 925 GLY A CA 1
ATOM 7185 C C . GLY A 1 925 ? 40.316 -0.236 -16.306 1.00 91.12 925 GLY A C 1
ATOM 7186 O O . GLY A 1 925 ? 40.552 -0.145 -17.506 1.00 91.12 925 GLY A O 1
ATOM 7187 N N . ASP A 1 926 ? 40.529 -1.360 -15.627 1.00 93.75 926 ASP A N 1
ATOM 7188 C CA . ASP A 1 926 ? 41.044 -2.621 -16.166 1.00 93.75 926 ASP A CA 1
ATOM 7189 C C . ASP A 1 926 ? 39.905 -3.461 -16.772 1.00 93.75 926 ASP A C 1
ATOM 7191 O O . ASP A 1 926 ? 39.485 -4.478 -16.228 1.00 93.75 926 ASP A O 1
ATOM 7195 N N . ASN A 1 927 ? 39.380 -2.991 -17.906 1.00 97.06 927 ASN A N 1
ATOM 7196 C CA . ASN A 1 927 ? 38.262 -3.598 -18.638 1.00 97.06 927 ASN A CA 1
ATOM 7197 C C . ASN A 1 927 ? 38.652 -4.922 -19.325 1.00 97.06 927 ASN A C 1
ATOM 7199 O O . ASN A 1 927 ? 39.821 -5.131 -19.648 1.00 97.06 927 ASN A O 1
ATOM 7203 N N . GLU A 1 928 ? 37.670 -5.772 -19.636 1.00 98.00 928 GLU A N 1
ATOM 7204 C CA . GLU A 1 928 ? 37.870 -7.112 -20.223 1.00 98.00 928 GLU A CA 1
ATOM 7205 C C . GLU A 1 928 ? 36.933 -7.357 -21.416 1.00 98.00 928 GLU A C 1
ATOM 7207 O O . GLU A 1 928 ? 35.852 -6.776 -21.491 1.00 98.00 928 GLU A O 1
ATOM 7212 N N . ILE A 1 929 ? 37.322 -8.225 -22.352 1.00 98.38 929 ILE A N 1
ATOM 7213 C CA . ILE A 1 929 ? 36.524 -8.611 -23.524 1.00 98.38 929 ILE A CA 1
ATOM 7214 C C . ILE A 1 929 ? 36.245 -10.115 -23.492 1.00 98.38 929 ILE A C 1
ATOM 7216 O O . ILE A 1 929 ? 37.179 -10.912 -23.483 1.00 98.38 929 ILE A O 1
ATOM 7220 N N . TYR A 1 930 ? 34.969 -10.492 -23.548 1.00 98.62 930 TYR A N 1
ATOM 7221 C CA . TYR A 1 930 ? 34.509 -11.863 -23.753 1.00 98.62 930 TYR A CA 1
ATOM 7222 C C . TYR A 1 930 ? 34.355 -12.178 -25.244 1.00 98.62 930 TYR A C 1
ATOM 7224 O O . TYR A 1 930 ? 33.692 -11.437 -25.979 1.00 98.62 930 TYR A O 1
ATOM 7232 N N . ASP A 1 931 ? 34.909 -13.305 -25.686 1.00 98.25 931 ASP A N 1
ATOM 7233 C CA . ASP A 1 931 ? 34.657 -13.874 -27.011 1.00 98.25 931 ASP A CA 1
ATOM 7234 C C . ASP A 1 931 ? 33.721 -15.097 -26.919 1.00 98.25 931 ASP A C 1
ATOM 7236 O O . ASP A 1 931 ? 34.147 -16.154 -26.445 1.00 98.25 931 ASP A O 1
ATOM 7240 N N . PRO A 1 932 ? 32.472 -15.021 -27.427 1.00 97.19 932 PRO A N 1
ATOM 7241 C CA . PRO A 1 932 ? 31.521 -16.132 -27.362 1.00 97.19 932 PRO A CA 1
ATOM 7242 C C . PRO A 1 932 ? 31.910 -17.349 -28.216 1.00 97.19 932 PRO A C 1
ATOM 7244 O O . PRO A 1 932 ? 31.320 -18.416 -28.044 1.00 97.19 932 PRO A O 1
ATOM 7247 N N . LYS A 1 933 ? 32.883 -17.229 -29.135 1.00 96.31 933 LYS A N 1
ATOM 7248 C CA . LYS A 1 933 ? 33.362 -18.361 -29.950 1.00 96.31 933 LYS A CA 1
ATOM 7249 C C . LYS A 1 933 ? 34.321 -19.254 -29.171 1.00 96.31 933 LYS A C 1
ATOM 7251 O O . LYS A 1 933 ? 34.260 -20.474 -29.301 1.00 96.31 933 LYS A O 1
ATOM 7256 N N . THR A 1 934 ? 35.202 -18.651 -28.376 1.00 97.38 934 THR A N 1
ATOM 7257 C CA . THR A 1 934 ? 36.157 -19.363 -27.513 1.00 97.38 934 THR A CA 1
ATOM 7258 C C . THR A 1 934 ? 35.634 -19.569 -26.090 1.00 97.38 934 THR A C 1
ATOM 7260 O O . THR A 1 934 ? 36.118 -20.465 -25.401 1.00 97.38 934 THR A O 1
ATOM 7263 N N . LYS A 1 935 ? 34.616 -18.794 -25.685 1.00 97.56 935 LYS A N 1
ATOM 7264 C CA . LYS A 1 935 ? 34.048 -18.702 -24.330 1.00 97.56 935 LYS A CA 1
ATOM 7265 C C . LYS A 1 935 ? 35.047 -18.217 -23.280 1.00 97.56 935 LYS A C 1
ATOM 7267 O O . LYS A 1 935 ? 35.045 -18.703 -22.148 1.00 97.56 935 LYS A O 1
ATOM 7272 N N . LYS A 1 936 ? 35.906 -17.282 -23.690 1.00 97.44 936 LYS A N 1
ATOM 7273 C CA . LYS A 1 936 ? 37.056 -16.795 -22.924 1.00 97.44 936 LYS A CA 1
ATOM 7274 C C . LYS A 1 936 ? 37.061 -15.291 -22.732 1.00 97.44 936 LYS A C 1
ATOM 7276 O O . LYS A 1 936 ? 36.513 -14.566 -23.565 1.00 97.44 936 LYS A O 1
ATOM 7281 N N . TRP A 1 937 ? 37.745 -14.846 -21.682 1.00 98.19 937 TRP A N 1
ATOM 7282 C CA . TRP A 1 937 ? 38.021 -13.432 -21.421 1.00 98.19 937 TRP A CA 1
ATOM 7283 C C . TRP A 1 937 ? 39.453 -13.054 -21.819 1.00 98.19 937 TRP A C 1
ATOM 7285 O O . TRP A 1 937 ? 40.387 -13.844 -21.682 1.00 98.19 937 TRP A O 1
ATOM 7295 N N . THR A 1 938 ? 39.633 -11.830 -22.315 1.00 97.56 938 THR A N 1
ATOM 7296 C CA . THR A 1 938 ? 40.945 -11.227 -22.606 1.00 97.56 938 THR A CA 1
ATOM 7297 C C . THR A 1 938 ? 40.992 -9.771 -22.150 1.00 97.56 938 THR A C 1
ATOM 7299 O O . THR A 1 938 ? 39.956 -9.113 -22.076 1.00 97.56 938 THR A O 1
ATOM 7302 N N . ASP A 1 939 ? 42.191 -9.233 -21.915 1.00 96.38 939 ASP A N 1
ATOM 7303 C CA . ASP A 1 939 ? 42.378 -7.819 -21.560 1.00 96.38 939 ASP A CA 1
ATOM 7304 C C . ASP A 1 939 ? 41.730 -6.872 -22.590 1.00 96.38 939 ASP A C 1
ATOM 7306 O O . ASP A 1 939 ? 41.921 -7.002 -23.804 1.00 96.38 939 ASP A O 1
ATOM 7310 N N . GLY A 1 940 ? 40.969 -5.897 -22.092 1.00 94.88 940 GLY A N 1
ATOM 7311 C CA . GLY A 1 940 ? 40.343 -4.829 -22.868 1.00 94.88 940 GLY A CA 1
ATOM 7312 C C . GLY A 1 940 ? 41.085 -3.484 -22.768 1.00 94.88 940 GLY A C 1
ATOM 7313 O O . GLY A 1 940 ? 42.070 -3.339 -22.037 1.00 94.88 940 GLY A O 1
ATOM 7314 N N . PRO A 1 941 ? 40.630 -2.444 -23.494 1.00 95.19 941 PRO A N 1
ATOM 7315 C CA . PRO A 1 941 ? 41.274 -1.133 -23.463 1.00 95.19 941 PRO A CA 1
ATOM 7316 C C . PRO A 1 941 ? 41.087 -0.451 -22.099 1.00 95.19 941 PRO A C 1
ATOM 7318 O O . PRO A 1 941 ? 39.962 -0.291 -21.616 1.00 95.19 941 PRO A O 1
ATOM 7321 N N . LYS A 1 942 ? 42.191 -0.014 -21.476 1.00 95.31 942 LYS A N 1
ATOM 7322 C CA . LYS A 1 942 ? 42.157 0.515 -20.103 1.00 95.31 942 LYS A CA 1
ATOM 7323 C C . LYS A 1 942 ? 41.457 1.873 -20.008 1.00 95.31 942 LYS A C 1
ATOM 7325 O O . LYS A 1 942 ? 41.987 2.880 -20.488 1.00 95.31 942 LYS A O 1
ATOM 7330 N N . ARG A 1 943 ? 40.289 1.934 -19.364 1.00 94.75 943 ARG A N 1
ATOM 7331 C CA . ARG A 1 943 ? 39.467 3.147 -19.254 1.00 94.75 943 ARG A CA 1
ATOM 7332 C C . ARG A 1 943 ? 38.576 3.140 -18.014 1.00 94.75 943 ARG A C 1
ATOM 7334 O O . ARG A 1 943 ? 37.679 2.317 -17.895 1.00 94.75 943 ARG A O 1
ATOM 7341 N N . TYR A 1 944 ? 38.785 4.122 -17.140 1.00 95.75 944 TYR A N 1
ATOM 7342 C CA . TYR A 1 944 ? 37.991 4.325 -15.928 1.00 95.75 944 TYR A CA 1
ATOM 7343 C C . TYR A 1 944 ? 36.597 4.916 -16.209 1.00 95.75 944 TYR A C 1
ATOM 7345 O O . TYR A 1 944 ? 36.497 5.965 -16.859 1.00 95.75 944 TYR A O 1
ATOM 7353 N N . PHE A 1 945 ? 35.568 4.336 -15.585 1.00 96.62 945 PHE A N 1
ATOM 7354 C CA . PHE A 1 945 ? 34.201 4.861 -15.493 1.00 96.62 945 PHE A CA 1
ATOM 7355 C C . PHE A 1 945 ? 33.585 4.570 -14.104 1.00 96.62 945 PHE A C 1
ATOM 7357 O O . PHE A 1 945 ? 34.019 3.618 -13.456 1.00 96.62 945 PHE A O 1
ATOM 7364 N N . PRO A 1 946 ? 32.578 5.345 -13.646 1.00 93.69 946 PRO A N 1
ATOM 7365 C CA . PRO A 1 946 ? 31.654 4.914 -12.579 1.00 93.69 946 PRO A CA 1
ATOM 7366 C C . PRO A 1 946 ? 30.917 3.610 -12.946 1.00 93.69 946 PRO A C 1
ATOM 7368 O O . PRO A 1 946 ? 30.997 3.178 -14.095 1.00 93.69 946 PRO A O 1
ATOM 7371 N N . THR A 1 947 ? 30.196 3.003 -11.998 1.00 95.75 947 THR A N 1
ATOM 7372 C CA . THR A 1 947 ? 29.446 1.748 -12.204 1.00 95.75 947 THR A CA 1
ATOM 7373 C C . THR A 1 947 ? 28.235 1.914 -13.128 1.00 95.75 947 THR A C 1
ATOM 7375 O O . THR A 1 947 ? 27.703 3.019 -13.273 1.00 95.75 947 THR A O 1
ATOM 7378 N N . TYR A 1 948 ? 27.820 0.815 -13.774 1.00 97.81 948 TYR A N 1
ATOM 7379 C CA . TYR A 1 948 ? 26.862 0.784 -14.893 1.00 97.81 948 TYR A CA 1
ATOM 7380 C C . TYR A 1 948 ? 26.947 2.014 -15.823 1.00 97.81 948 TYR A C 1
ATOM 7382 O O . TYR A 1 948 ? 25.971 2.755 -15.971 1.00 97.81 948 TYR A O 1
ATOM 7390 N N . PRO A 1 949 ? 28.108 2.310 -16.439 1.00 98.00 949 PRO A N 1
ATOM 7391 C CA . PRO A 1 949 ? 28.184 3.404 -17.396 1.00 98.00 949 PRO A CA 1
ATOM 7392 C C . PRO A 1 949 ? 27.328 3.058 -18.619 1.00 98.00 949 PRO A C 1
ATOM 7394 O O . PRO A 1 949 ? 27.520 2.009 -19.237 1.00 98.00 949 PRO A O 1
ATOM 7397 N N . ALA A 1 950 ? 26.398 3.934 -19.000 1.00 98.19 950 ALA A N 1
ATOM 7398 C CA . ALA A 1 950 ? 25.612 3.736 -20.214 1.00 98.19 950 ALA A CA 1
ATOM 7399 C C . ALA A 1 950 ? 26.514 3.930 -21.445 1.00 98.19 950 ALA A C 1
ATOM 7401 O O . ALA A 1 950 ? 27.017 5.028 -21.688 1.00 98.19 950 ALA A O 1
ATOM 7402 N N . LEU A 1 951 ? 26.761 2.863 -22.204 1.00 98.25 951 LEU A N 1
ATOM 7403 C CA . LEU A 1 951 ? 27.726 2.844 -23.305 1.00 98.25 951 LEU A CA 1
ATOM 7404 C C . LEU A 1 951 ? 27.054 2.373 -24.595 1.00 98.25 951 LEU A C 1
ATOM 7406 O O . LEU A 1 951 ? 26.786 1.190 -24.778 1.00 98.25 951 LEU A O 1
ATOM 7410 N N . PHE A 1 952 ? 26.804 3.309 -25.508 1.00 98.19 952 PHE A N 1
ATOM 7411 C CA . PHE A 1 952 ? 26.115 3.036 -26.768 1.00 98.19 952 PHE A CA 1
ATOM 7412 C C . PHE A 1 952 ? 27.115 2.814 -27.902 1.00 98.19 952 PHE A C 1
ATOM 7414 O O . PHE A 1 952 ? 27.892 3.714 -28.226 1.00 98.19 952 PHE A O 1
ATOM 7421 N N . LEU A 1 953 ? 27.075 1.640 -28.539 1.00 97.56 953 LEU A N 1
ATOM 7422 C CA . LEU A 1 953 ? 27.848 1.365 -29.753 1.00 97.56 953 LEU A CA 1
ATOM 7423 C C . LEU A 1 953 ? 27.353 2.249 -30.910 1.00 97.56 953 LEU A C 1
ATOM 7425 O O . LEU A 1 953 ? 26.203 2.138 -31.341 1.00 97.56 953 LEU A O 1
ATOM 7429 N N . THR A 1 954 ? 28.226 3.124 -31.405 1.00 95.62 954 THR A N 1
ATOM 7430 C CA . THR A 1 954 ? 27.950 4.040 -32.515 1.00 95.62 954 THR A CA 1
ATOM 7431 C C . THR A 1 954 ? 28.278 3.397 -33.857 1.00 95.62 954 THR A C 1
ATOM 7433 O O . THR A 1 954 ? 29.111 2.493 -33.951 1.00 95.62 954 THR A O 1
ATOM 7436 N N . LYS A 1 955 ? 27.713 3.954 -34.933 1.00 90.69 955 LYS A N 1
ATOM 7437 C CA . LYS A 1 955 ? 28.208 3.746 -36.298 1.00 90.69 955 LYS A CA 1
ATOM 7438 C C . LYS A 1 955 ? 29.728 4.009 -36.316 1.00 90.69 955 LYS A C 1
ATOM 7440 O O . LYS A 1 955 ? 30.191 4.969 -35.693 1.00 90.69 955 LYS A O 1
ATOM 7445 N N . GLY A 1 956 ? 30.503 3.135 -36.956 1.00 88.94 956 GLY A N 1
ATOM 7446 C CA . GLY A 1 956 ? 31.969 3.165 -36.971 1.00 88.94 956 GLY A CA 1
ATOM 7447 C C . GLY A 1 956 ? 32.693 2.476 -35.800 1.00 88.94 956 GLY A C 1
ATOM 7448 O O . GLY A 1 956 ? 33.922 2.537 -35.761 1.00 88.94 956 GLY A O 1
ATOM 7449 N N . GLY A 1 957 ? 31.993 1.823 -34.863 1.00 93.50 957 GLY A N 1
ATOM 7450 C CA . GLY A 1 957 ? 32.626 0.985 -33.824 1.00 93.50 957 GLY A CA 1
ATOM 7451 C C . GLY A 1 957 ? 33.272 1.754 -32.661 1.00 93.50 957 GLY A C 1
ATOM 7452 O O . GLY A 1 957 ? 34.259 1.302 -32.079 1.00 93.50 957 GLY A O 1
ATOM 7453 N N . LYS A 1 958 ? 32.752 2.943 -32.330 1.00 96.81 958 LYS A N 1
ATOM 7454 C CA . LYS A 1 958 ? 33.104 3.684 -31.105 1.00 96.81 958 LYS A CA 1
ATOM 7455 C C . LYS A 1 958 ? 31.997 3.514 -30.058 1.00 96.81 958 LYS A C 1
ATOM 7457 O O . LYS A 1 958 ? 30.863 3.204 -30.408 1.00 96.81 958 LYS A O 1
ATOM 7462 N N . LEU A 1 959 ? 32.301 3.736 -28.780 1.00 98.31 959 LEU A N 1
ATOM 7463 C CA . LEU A 1 959 ? 31.299 3.757 -27.706 1.00 98.31 959 LEU A CA 1
ATOM 7464 C C . LEU A 1 959 ? 31.019 5.195 -27.267 1.00 98.31 959 LEU A C 1
ATOM 7466 O O . LEU A 1 959 ? 31.943 5.924 -26.913 1.00 98.31 959 LEU A O 1
ATOM 7470 N N . PHE A 1 960 ? 29.756 5.612 -27.252 1.00 98.56 960 PHE A N 1
ATOM 7471 C CA . PHE A 1 960 ? 29.354 6.904 -26.702 1.00 98.56 960 PHE A CA 1
ATOM 7472 C C . PHE A 1 960 ? 28.838 6.771 -25.266 1.00 98.56 960 PHE A C 1
ATOM 7474 O O . PHE A 1 960 ? 27.951 5.966 -24.987 1.00 98.56 960 PHE A O 1
ATOM 7481 N N . TYR A 1 961 ? 29.371 7.611 -24.378 1.00 98.56 961 TYR A N 1
ATOM 7482 C CA . TYR A 1 961 ? 28.974 7.733 -22.979 1.00 98.56 961 TYR A CA 1
ATOM 7483 C C . TYR A 1 961 ? 28.235 9.066 -22.756 1.00 98.56 961 TYR A C 1
ATOM 7485 O O . TYR A 1 961 ? 28.864 10.123 -22.883 1.00 98.56 961 TYR A O 1
ATOM 7493 N N . PRO A 1 962 ? 26.937 9.067 -22.384 1.00 97.75 962 PRO A N 1
ATOM 7494 C CA . PRO A 1 962 ? 26.143 10.279 -22.177 1.00 97.75 962 PRO A CA 1
ATOM 7495 C C . PRO A 1 962 ? 26.271 10.869 -20.763 1.00 97.75 962 PRO A C 1
ATOM 7497 O O . PRO A 1 962 ? 25.541 11.797 -20.438 1.00 97.75 962 PRO A O 1
ATOM 7500 N N . ALA A 1 963 ? 27.188 10.350 -19.936 1.00 97.38 963 ALA A N 1
ATOM 7501 C CA . ALA A 1 963 ? 27.317 10.573 -18.490 1.00 97.38 963 ALA A CA 1
ATOM 7502 C C . ALA A 1 963 ? 26.330 9.815 -17.578 1.00 97.38 963 ALA A C 1
ATOM 7504 O O . ALA A 1 963 ? 26.536 9.816 -16.368 1.00 97.38 963 ALA A O 1
ATOM 7505 N N . SER A 1 964 ? 25.321 9.111 -18.102 1.00 97.94 964 SER A N 1
ATOM 7506 C CA . SER A 1 964 ? 24.442 8.251 -17.287 1.00 97.94 964 SER A CA 1
ATOM 7507 C C . SER A 1 964 ? 25.203 7.075 -16.666 1.00 97.94 964 SER A C 1
ATOM 7509 O O . SER A 1 964 ? 25.953 6.383 -17.357 1.00 97.94 964 SER A O 1
ATOM 7511 N N . ASN A 1 965 ? 25.040 6.890 -15.353 1.00 97.12 965 ASN A N 1
ATOM 7512 C CA . ASN A 1 965 ? 25.732 5.876 -14.552 1.00 97.12 965 ASN A CA 1
ATOM 7513 C C . ASN A 1 965 ? 24.983 5.580 -13.234 1.00 97.12 965 ASN A C 1
ATOM 7515 O O . ASN A 1 965 ? 24.148 6.385 -12.809 1.00 97.12 965 ASN A O 1
ATOM 7519 N N . ALA A 1 966 ? 25.304 4.469 -12.564 1.00 93.44 966 ALA A N 1
ATOM 7520 C CA . ALA A 1 966 ? 24.736 4.100 -11.260 1.00 93.44 966 ALA A CA 1
ATOM 7521 C C . ALA A 1 966 ? 25.514 4.657 -10.050 1.00 93.44 966 ALA A C 1
ATOM 7523 O O . ALA A 1 966 ? 24.991 4.650 -8.938 1.00 93.44 966 ALA A O 1
ATOM 7524 N N . GLY A 1 967 ? 26.723 5.187 -10.264 1.00 86.06 967 GLY A N 1
ATOM 7525 C CA . GLY A 1 967 ? 27.485 5.947 -9.273 1.00 86.06 967 GLY A CA 1
ATOM 7526 C C . GLY A 1 967 ? 28.852 5.356 -8.931 1.00 86.06 967 GLY A C 1
ATOM 7527 O O . GLY A 1 967 ? 29.547 4.813 -9.788 1.00 86.06 967 GLY A O 1
ATOM 7528 N N . TYR A 1 968 ? 29.247 5.500 -7.664 1.00 81.88 968 TYR A N 1
ATOM 7529 C CA . TYR A 1 968 ? 30.549 5.099 -7.110 1.00 81.88 968 TYR A CA 1
ATOM 7530 C C . TYR A 1 968 ? 31.774 5.820 -7.704 1.00 81.88 968 TYR A C 1
ATOM 7532 O O . TYR A 1 968 ? 31.733 6.536 -8.713 1.00 81.88 968 TYR A O 1
ATOM 7540 N N . GLY A 1 969 ? 32.896 5.683 -6.993 1.00 76.44 969 GLY A N 1
ATOM 7541 C CA . GLY A 1 969 ? 34.170 6.312 -7.329 1.00 76.44 969 GLY A CA 1
ATOM 7542 C C . GLY A 1 969 ? 34.159 7.851 -7.348 1.00 76.44 969 GLY A C 1
ATOM 7543 O O . GLY A 1 969 ? 33.164 8.491 -6.997 1.00 76.44 969 GLY A O 1
ATOM 7544 N N . PRO A 1 970 ? 35.274 8.501 -7.737 1.00 76.19 970 PRO A N 1
ATOM 7545 C CA . PRO A 1 970 ? 35.431 9.937 -7.532 1.00 76.19 970 PRO A CA 1
ATOM 7546 C C . PRO A 1 970 ? 34.454 10.783 -8.361 1.00 76.19 970 PRO A C 1
ATOM 7548 O O . PRO A 1 970 ? 34.430 10.702 -9.590 1.00 76.19 970 PRO A O 1
ATOM 7551 N N . ALA A 1 971 ? 33.745 11.703 -7.701 1.00 72.00 971 ALA A N 1
ATOM 7552 C CA . ALA A 1 971 ? 32.726 12.582 -8.295 1.00 72.00 971 ALA A CA 1
ATOM 7553 C C . ALA A 1 971 ? 33.211 13.492 -9.452 1.00 72.00 971 ALA A C 1
ATOM 7555 O O . ALA A 1 971 ? 32.404 14.137 -10.115 1.00 72.00 971 ALA A O 1
ATOM 7556 N N . LYS A 1 972 ? 34.525 13.568 -9.712 1.00 75.88 972 LYS A N 1
ATOM 7557 C CA . LYS A 1 972 ? 35.130 14.354 -10.809 1.00 75.88 972 LYS A CA 1
ATOM 7558 C C . LYS A 1 972 ? 35.877 13.506 -11.855 1.00 75.88 972 LYS A C 1
ATOM 7560 O O . LYS A 1 972 ? 36.330 14.053 -12.860 1.00 75.88 972 LYS A O 1
ATOM 7565 N N . LYS A 1 973 ? 36.016 12.187 -11.657 1.00 85.62 973 LYS A N 1
ATOM 7566 C CA . LYS A 1 973 ? 36.720 11.261 -12.570 1.00 85.62 973 LYS A CA 1
ATOM 7567 C C . LYS A 1 973 ? 35.684 10.430 -13.334 1.00 85.62 973 LYS A C 1
ATOM 7569 O O . LYS A 1 973 ? 34.728 9.953 -12.743 1.00 85.62 973 LYS A O 1
ATOM 7574 N N . GLY A 1 974 ? 35.834 10.280 -14.652 1.00 87.56 974 GLY A N 1
ATOM 7575 C CA . GLY A 1 974 ? 34.921 9.457 -15.470 1.00 87.56 974 GLY A CA 1
ATOM 7576 C C . GLY A 1 974 ? 33.468 9.957 -15.588 1.00 87.56 974 GLY A C 1
ATOM 7577 O O . GLY A 1 974 ? 32.633 9.235 -16.115 1.00 87.56 974 GLY A O 1
ATOM 7578 N N . ARG A 1 975 ? 33.138 11.170 -15.116 1.00 91.69 975 ARG A N 1
ATOM 7579 C CA . ARG A 1 975 ? 31.757 11.706 -15.122 1.00 91.69 975 ARG A CA 1
ATOM 7580 C C . ARG A 1 975 ? 31.402 12.586 -16.333 1.00 91.69 975 ARG A C 1
ATOM 7582 O O . ARG A 1 975 ? 30.242 12.907 -16.535 1.00 91.69 975 ARG A O 1
ATOM 7589 N N . ALA A 1 976 ? 32.382 12.999 -17.140 1.00 95.38 976 ALA A N 1
ATOM 7590 C CA . ALA A 1 976 ? 32.129 13.815 -18.332 1.00 95.38 976 ALA A CA 1
ATOM 7591 C C . ALA A 1 976 ? 31.712 12.934 -19.526 1.00 95.38 976 ALA A C 1
ATOM 7593 O O . ALA A 1 976 ? 32.381 11.920 -19.756 1.00 95.38 976 ALA A O 1
ATOM 7594 N N . PRO A 1 977 ? 30.689 13.322 -20.312 1.00 97.81 977 PRO A N 1
ATOM 7595 C CA . PRO A 1 977 ? 30.284 12.569 -21.490 1.00 97.81 977 PRO A CA 1
ATOM 7596 C C . PRO A 1 977 ? 31.341 12.646 -22.599 1.00 97.81 977 PRO A C 1
ATOM 7598 O O . PRO A 1 977 ? 32.173 13.563 -22.643 1.00 97.81 977 PRO A O 1
ATOM 7601 N N . GLY A 1 978 ? 31.308 11.686 -23.517 1.00 97.75 978 GLY A N 1
ATOM 7602 C CA . GLY A 1 978 ? 32.239 11.654 -24.638 1.00 97.75 978 GLY A CA 1
ATOM 7603 C C . GLY A 1 978 ? 32.218 10.367 -25.447 1.00 97.75 978 GLY A C 1
ATOM 7604 O O . GLY A 1 978 ? 31.523 9.407 -25.123 1.00 97.75 978 GLY A O 1
ATOM 7605 N N . LEU A 1 979 ? 33.003 10.382 -26.518 1.00 97.62 979 LEU A N 1
ATOM 7606 C CA . LEU A 1 979 ? 33.129 9.305 -27.486 1.00 97.62 979 LEU A CA 1
ATOM 7607 C C . LEU A 1 979 ? 34.450 8.557 -27.264 1.00 97.62 979 LEU A C 1
ATOM 7609 O O . LEU A 1 979 ? 35.521 9.163 -27.270 1.00 97.62 979 LEU A O 1
ATOM 7613 N N . TRP A 1 980 ? 34.373 7.248 -27.055 1.00 98.06 980 TRP A N 1
ATOM 7614 C CA . TRP A 1 980 ? 35.498 6.363 -26.776 1.00 98.06 980 TRP A CA 1
ATOM 7615 C C . TRP A 1 980 ? 35.814 5.497 -27.995 1.00 98.06 980 TRP A C 1
ATOM 7617 O O . TRP A 1 980 ? 34.987 4.718 -28.465 1.00 98.06 980 TRP A O 1
ATOM 7627 N N . ASP A 1 981 ? 37.026 5.640 -28.511 1.00 96.81 981 ASP A N 1
ATOM 7628 C CA . ASP A 1 981 ? 37.570 4.815 -29.578 1.00 96.81 981 ASP A CA 1
ATOM 7629 C C . ASP A 1 981 ? 38.310 3.622 -28.960 1.00 96.81 981 ASP A C 1
ATOM 7631 O O . ASP A 1 981 ? 39.352 3.796 -28.328 1.00 96.81 981 ASP A O 1
ATOM 7635 N N . LEU A 1 982 ? 37.769 2.409 -29.118 1.00 95.19 982 LEU A N 1
ATOM 7636 C CA . LEU A 1 982 ? 38.327 1.197 -28.503 1.00 95.19 982 LEU A CA 1
ATOM 7637 C C . LEU A 1 982 ? 39.669 0.766 -29.120 1.00 95.19 982 LEU A C 1
ATOM 7639 O O . LEU A 1 982 ? 40.457 0.098 -28.457 1.00 95.19 982 LEU A O 1
ATOM 7643 N N . LYS A 1 983 ? 39.945 1.157 -30.371 1.00 93.06 983 LYS A N 1
ATOM 7644 C CA . LYS A 1 983 ? 41.131 0.736 -31.141 1.00 93.06 983 LYS A CA 1
ATOM 7645 C C . LYS A 1 983 ? 42.362 1.563 -30.764 1.00 93.06 983 LYS A C 1
ATOM 7647 O O . LYS A 1 983 ? 43.471 1.045 -30.720 1.00 93.06 983 LYS A O 1
ATOM 7652 N N . THR A 1 984 ? 42.159 2.842 -30.455 1.00 96.12 984 THR A N 1
ATOM 7653 C CA . THR A 1 984 ? 43.204 3.791 -30.025 1.00 96.12 984 THR A CA 1
ATOM 7654 C C . THR A 1 984 ? 43.171 4.100 -28.524 1.00 96.12 984 THR A C 1
ATOM 7656 O O . THR A 1 984 ? 44.047 4.800 -28.019 1.00 96.12 984 THR A O 1
ATOM 7659 N N . ASN A 1 985 ? 42.139 3.630 -27.815 1.00 96.06 985 ASN A N 1
ATOM 7660 C CA . ASN A 1 985 ? 41.782 3.999 -26.440 1.00 96.06 985 ASN A CA 1
ATOM 7661 C C . ASN A 1 985 ? 41.594 5.522 -26.209 1.00 96.06 985 ASN A C 1
ATOM 7663 O O . ASN A 1 985 ? 41.595 6.012 -25.074 1.00 96.06 985 ASN A O 1
ATOM 7667 N N . LYS A 1 986 ? 41.425 6.307 -27.282 1.00 97.00 986 LYS A N 1
ATOM 7668 C CA . LYS A 1 986 ? 41.212 7.756 -27.207 1.00 97.00 986 LYS A CA 1
ATOM 7669 C C . LYS A 1 986 ? 39.787 8.051 -26.739 1.00 97.00 986 LYS A C 1
ATOM 7671 O O . LYS A 1 986 ? 38.834 7.440 -27.209 1.00 97.00 986 LYS A O 1
ATOM 7676 N N . PHE A 1 987 ? 39.629 9.031 -25.850 1.00 97.19 987 PHE A N 1
ATOM 7677 C CA . PHE A 1 987 ? 38.316 9.510 -25.411 1.00 97.19 987 PHE A CA 1
ATOM 7678 C C . PHE A 1 987 ? 38.159 11.001 -25.693 1.00 97.19 987 PHE A C 1
ATOM 7680 O O . PHE A 1 987 ? 38.876 11.834 -25.133 1.00 97.19 987 PHE A O 1
ATOM 7687 N N . GLU A 1 988 ? 37.196 11.330 -26.540 1.00 96.50 988 GLU A N 1
ATOM 7688 C CA . GLU A 1 988 ? 36.892 12.679 -26.995 1.00 96.50 988 GLU A CA 1
ATOM 7689 C C . GLU A 1 988 ? 35.716 13.208 -26.168 1.00 96.50 988 GLU A C 1
ATOM 7691 O O . GLU A 1 988 ? 34.575 12.780 -26.336 1.00 96.50 988 GLU A O 1
ATOM 7696 N N . LYS A 1 989 ? 36.005 14.099 -25.209 1.00 96.56 989 LYS A N 1
ATOM 7697 C CA . LYS A 1 989 ? 34.975 14.723 -24.365 1.00 96.56 989 LYS A CA 1
ATOM 7698 C C . LYS A 1 989 ? 34.034 15.573 -25.209 1.00 96.56 989 LYS A C 1
ATOM 7700 O O . LYS A 1 989 ? 34.480 16.310 -26.085 1.00 96.56 989 LYS A O 1
ATOM 7705 N N . VAL A 1 990 ? 32.759 15.540 -24.852 1.00 96.81 990 VAL A N 1
ATOM 7706 C CA . VAL A 1 990 ? 31.690 16.269 -25.532 1.00 96.81 990 VAL A CA 1
ATOM 7707 C C . VAL A 1 990 ? 31.130 17.369 -24.613 1.00 96.81 990 VAL A C 1
ATOM 7709 O O . VAL A 1 990 ? 30.869 17.097 -23.439 1.00 96.81 990 VAL A O 1
ATOM 7712 N N . PRO A 1 991 ? 30.944 18.612 -25.098 1.00 96.62 991 PRO A N 1
ATOM 7713 C CA . PRO A 1 991 ? 30.380 19.714 -24.317 1.00 96.62 991 PRO A CA 1
ATOM 7714 C C . PRO A 1 991 ? 28.838 19.781 -24.380 1.00 96.62 991 PRO A C 1
ATOM 7716 O O . PRO A 1 991 ? 28.178 19.007 -25.072 1.00 96.62 991 PRO A O 1
ATOM 7719 N N . GLY A 1 992 ? 28.261 20.757 -23.670 1.00 95.62 992 GLY A N 1
ATOM 7720 C CA . GLY A 1 992 ? 26.853 21.169 -23.793 1.00 95.62 992 GLY A CA 1
ATOM 7721 C C . GLY A 1 992 ? 25.887 20.597 -22.749 1.00 95.62 992 GLY A C 1
ATOM 7722 O O . GLY A 1 992 ? 24.789 21.121 -22.598 1.00 95.62 992 GLY A O 1
ATOM 7723 N N . LEU A 1 993 ? 26.276 19.558 -22.002 1.00 96.50 993 LEU A N 1
ATOM 7724 C CA . LEU A 1 993 ? 25.409 18.948 -20.989 1.00 96.50 993 LEU A CA 1
ATOM 7725 C C . LEU A 1 993 ? 25.379 19.795 -19.702 1.00 96.50 993 LEU A C 1
ATOM 7727 O O . LEU A 1 993 ? 26.430 20.067 -19.116 1.00 96.50 993 LEU A O 1
ATOM 7731 N N . THR A 1 994 ? 24.185 20.205 -19.264 1.00 94.25 994 THR A N 1
ATOM 7732 C CA . THR A 1 994 ? 23.964 20.920 -17.992 1.00 94.25 994 THR A CA 1
ATOM 7733 C C . THR A 1 994 ? 23.895 19.955 -16.804 1.00 94.25 994 THR A C 1
ATOM 7735 O O . THR A 1 994 ? 23.765 18.749 -16.995 1.00 94.25 994 THR A O 1
ATOM 7738 N N . ASP A 1 995 ? 24.012 20.483 -15.578 1.00 93.06 995 ASP A N 1
ATOM 7739 C CA . ASP A 1 995 ? 23.911 19.755 -14.295 1.00 93.06 995 ASP A CA 1
ATOM 7740 C C . ASP A 1 995 ? 24.620 18.384 -14.295 1.00 93.06 995 ASP A C 1
ATOM 7742 O O . ASP A 1 995 ? 24.056 17.339 -13.964 1.00 93.06 995 ASP A O 1
ATOM 7746 N N . LEU A 1 996 ? 25.901 18.400 -14.687 1.00 92.44 996 LEU A N 1
ATOM 7747 C CA . LEU A 1 996 ? 26.784 17.226 -14.712 1.00 92.44 996 LEU A CA 1
ATOM 7748 C C . LEU A 1 996 ? 26.912 16.531 -13.346 1.00 92.44 996 LEU A C 1
ATOM 7750 O O . LEU A 1 996 ? 27.192 15.334 -13.298 1.00 92.44 996 LEU A O 1
ATOM 7754 N N . ASP A 1 997 ? 26.681 17.259 -12.248 1.00 88.06 997 ASP A N 1
ATOM 7755 C CA . ASP A 1 997 ? 26.632 16.716 -10.887 1.00 88.06 997 ASP A CA 1
ATOM 7756 C C . ASP A 1 997 ? 25.364 15.893 -10.600 1.00 88.06 997 ASP A C 1
ATOM 7758 O O . ASP A 1 997 ? 25.295 15.246 -9.559 1.00 88.06 997 ASP A O 1
ATOM 7762 N N . GLN A 1 998 ? 24.388 15.904 -11.515 1.00 95.56 998 GLN A N 1
ATOM 7763 C CA . GLN A 1 998 ? 23.092 15.228 -11.422 1.00 95.56 998 GLN A CA 1
ATOM 7764 C C . GLN A 1 998 ? 22.883 14.247 -12.587 1.00 95.56 998 GLN A C 1
ATOM 7766 O O . GLN A 1 998 ? 21.891 14.306 -13.317 1.00 95.56 998 GLN A O 1
ATOM 7771 N N . THR A 1 999 ? 23.874 13.388 -12.824 1.00 96.25 999 THR A N 1
ATOM 7772 C CA . THR A 1 999 ? 23.891 12.397 -13.917 1.00 96.25 999 THR A CA 1
ATOM 7773 C C . THR A 1 999 ? 23.755 10.954 -13.430 1.00 96.25 999 THR A C 1
ATOM 7775 O O . THR A 1 999 ? 23.421 10.073 -14.227 1.00 96.25 999 THR A O 1
ATOM 7778 N N . GLU A 1 1000 ? 23.933 10.700 -12.130 1.00 94.19 1000 GLU A N 1
ATOM 7779 C CA . GLU A 1 1000 ? 23.654 9.388 -11.544 1.00 94.19 1000 GLU A CA 1
ATOM 7780 C C . GLU A 1 1000 ? 22.154 9.083 -11.631 1.00 94.19 1000 GLU A C 1
ATOM 7782 O O . GLU A 1 1000 ? 21.318 9.984 -11.496 1.00 94.19 1000 GLU A O 1
ATOM 7787 N N . THR A 1 1001 ? 21.787 7.816 -11.839 1.00 96.75 1001 THR A N 1
ATOM 7788 C CA . THR A 1 1001 ? 20.383 7.345 -11.867 1.00 96.75 1001 THR A CA 1
ATOM 7789 C C . THR A 1 1001 ? 19.512 8.001 -12.957 1.00 96.75 1001 THR A C 1
ATOM 7791 O O . THR A 1 1001 ? 18.286 8.070 -12.831 1.00 96.75 1001 THR A O 1
ATOM 7794 N N . SER A 1 1002 ? 20.146 8.527 -14.015 1.00 98.19 1002 SER A N 1
ATOM 7795 C CA . SER A 1 1002 ? 19.482 9.084 -15.202 1.00 98.19 1002 SER A CA 1
ATOM 7796 C C . SER A 1 1002 ? 19.207 8.001 -16.244 1.00 98.19 1002 SER A C 1
ATOM 7798 O O . SER A 1 1002 ? 20.046 7.132 -16.479 1.00 98.19 1002 SER A O 1
ATOM 7800 N N . GLY A 1 1003 ? 18.055 8.086 -16.910 1.00 97.00 1003 GLY A N 1
ATOM 7801 C CA . GLY A 1 1003 ? 17.771 7.253 -18.078 1.00 97.00 1003 GLY A CA 1
ATOM 7802 C C . GLY A 1 1003 ? 18.519 7.774 -19.306 1.00 97.00 1003 GLY A C 1
ATOM 7803 O O . GLY A 1 1003 ? 18.722 8.983 -19.451 1.00 97.00 1003 GLY A O 1
ATOM 7804 N N . SER A 1 1004 ? 18.913 6.885 -20.216 1.00 97.75 1004 SER A N 1
ATOM 7805 C CA . SER A 1 1004 ? 19.473 7.285 -21.511 1.00 97.75 1004 SER A CA 1
ATOM 7806 C C . SER A 1 1004 ? 19.118 6.302 -22.621 1.00 97.75 1004 SER A C 1
ATOM 7808 O O . SER A 1 1004 ? 18.928 5.117 -22.365 1.00 97.75 1004 SER A O 1
ATOM 7810 N N . VAL A 1 1005 ? 19.000 6.805 -23.852 1.00 98.06 1005 VAL A N 1
ATOM 7811 C CA . VAL A 1 1005 ? 18.611 6.015 -25.032 1.00 98.06 1005 VAL A CA 1
ATOM 7812 C C . VAL A 1 1005 ? 19.315 6.500 -26.300 1.00 98.06 1005 VAL A C 1
ATOM 7814 O O . VAL A 1 1005 ? 19.475 7.704 -26.519 1.00 98.06 1005 VAL A O 1
ATOM 7817 N N . LEU A 1 1006 ? 19.665 5.562 -27.185 1.00 98.00 1006 LEU A N 1
ATOM 7818 C CA . LEU A 1 1006 ? 19.943 5.845 -28.594 1.00 98.00 1006 LEU A CA 1
ATOM 7819 C C . LEU A 1 1006 ? 18.600 6.061 -29.308 1.00 98.00 1006 LEU A C 1
ATOM 7821 O O . LEU A 1 1006 ? 17.816 5.124 -29.464 1.00 98.00 1006 LEU A O 1
ATOM 7825 N N . LEU A 1 1007 ? 18.311 7.303 -29.699 1.00 97.69 1007 LEU A N 1
ATOM 7826 C CA . LEU A 1 1007 ? 17.021 7.684 -30.266 1.00 97.69 1007 LEU A CA 1
ATOM 7827 C C . LEU A 1 1007 ? 16.751 6.982 -31.610 1.00 97.69 1007 LEU A C 1
ATOM 7829 O O . LEU A 1 1007 ? 17.674 6.768 -32.401 1.00 97.69 1007 LEU A O 1
ATOM 7833 N N . PRO A 1 1008 ? 15.481 6.649 -31.894 1.00 96.06 1008 PRO A N 1
ATOM 7834 C CA . PRO A 1 1008 ? 15.085 6.021 -33.142 1.00 96.06 1008 PRO A CA 1
ATOM 7835 C C . PRO A 1 1008 ? 14.957 7.067 -34.273 1.00 96.06 1008 PRO A C 1
ATOM 7837 O O . PRO A 1 1008 ? 14.435 8.161 -34.043 1.00 96.06 1008 PRO A O 1
ATOM 7840 N N . PRO A 1 1009 ? 15.355 6.737 -35.514 1.00 96.44 1009 PRO A N 1
ATOM 7841 C CA . PRO A 1 1009 ? 16.080 5.531 -35.900 1.00 96.44 1009 PRO A CA 1
ATOM 7842 C C . PRO A 1 1009 ? 17.563 5.619 -35.505 1.00 96.44 1009 PRO A C 1
ATOM 7844 O O . PRO A 1 1009 ? 18.182 6.673 -35.623 1.00 96.44 1009 PRO A O 1
ATOM 7847 N N . ALA A 1 1010 ? 18.170 4.492 -35.128 1.00 97.00 1010 ALA A N 1
ATOM 7848 C CA . ALA A 1 1010 ? 19.579 4.409 -34.729 1.00 97.00 1010 ALA A CA 1
ATOM 7849 C C . ALA A 1 1010 ? 20.538 4.987 -35.790 1.00 97.00 1010 ALA A C 1
ATOM 7851 O O . ALA A 1 1010 ? 21.596 5.517 -35.452 1.00 97.00 1010 ALA A O 1
ATOM 7852 N N . GLN A 1 1011 ? 20.150 4.957 -37.070 1.00 96.00 1011 GLN A N 1
ATOM 7853 C CA . GLN A 1 1011 ? 20.839 5.639 -38.166 1.00 96.00 1011 GLN A CA 1
ATOM 7854 C C . GLN A 1 1011 ? 21.121 7.120 -37.910 1.00 96.00 1011 GLN A C 1
ATOM 7856 O O . GLN A 1 1011 ? 22.090 7.631 -38.469 1.00 96.00 1011 GLN A O 1
ATOM 7861 N N . ASP A 1 1012 ? 20.306 7.816 -37.115 1.00 95.69 1012 ASP A N 1
ATOM 7862 C CA . ASP A 1 1012 ? 20.480 9.235 -36.807 1.00 95.69 1012 ASP A CA 1
ATOM 7863 C C . ASP A 1 1012 ? 21.612 9.505 -35.822 1.00 95.69 1012 ASP A C 1
ATOM 7865 O O . ASP A 1 1012 ? 22.129 10.615 -35.816 1.00 95.69 1012 ASP A O 1
ATOM 7869 N N . GLN A 1 1013 ? 22.070 8.487 -35.082 1.00 97.00 1013 GLN A N 1
ATOM 7870 C CA . GLN A 1 1013 ? 23.171 8.601 -34.117 1.00 97.00 1013 GLN A CA 1
ATOM 7871 C C . GLN A 1 1013 ? 22.927 9.709 -33.077 1.00 97.00 1013 GLN A C 1
ATOM 7873 O O . GLN A 1 1013 ? 23.851 10.386 -32.624 1.00 97.00 1013 GLN A O 1
ATOM 7878 N N . LYS A 1 1014 ? 21.655 9.890 -32.702 1.00 97.31 1014 LYS A N 1
ATOM 7879 C CA . LYS A 1 1014 ? 21.233 10.827 -31.665 1.00 97.31 1014 LYS A CA 1
ATOM 7880 C C . LYS A 1 1014 ? 21.072 10.105 -30.340 1.00 97.31 1014 LYS A C 1
ATOM 7882 O O . LYS A 1 1014 ? 20.353 9.114 -30.277 1.00 97.31 1014 LYS A O 1
ATOM 7887 N N . VAL A 1 1015 ? 21.698 10.602 -29.281 1.00 98.12 1015 VAL A N 1
ATOM 7888 C CA . VAL A 1 1015 ? 21.583 10.019 -27.933 1.00 98.12 1015 VAL A CA 1
ATOM 7889 C C . VAL A 1 1015 ? 20.910 11.026 -27.013 1.00 98.12 1015 VAL A C 1
ATOM 7891 O O . VAL A 1 1015 ? 21.225 12.215 -27.052 1.00 98.12 1015 VAL A O 1
ATOM 7894 N N . MET A 1 1016 ? 19.971 10.552 -26.199 1.00 97.94 1016 MET A N 1
ATOM 7895 C CA . MET A 1 1016 ? 19.232 11.356 -25.229 1.00 97.94 1016 MET A CA 1
ATOM 7896 C C . MET A 1 1016 ? 19.568 10.910 -23.807 1.00 97.94 1016 MET A C 1
ATOM 7898 O O . MET A 1 1016 ? 19.617 9.713 -23.534 1.00 97.94 1016 MET A O 1
ATOM 7902 N N . ILE A 1 1017 ? 19.750 11.874 -22.907 1.00 98.31 1017 ILE A N 1
ATOM 7903 C CA . ILE A 1 1017 ? 19.788 11.681 -21.451 1.00 98.31 1017 ILE A CA 1
ATOM 7904 C C . ILE A 1 1017 ? 18.552 12.340 -20.831 1.00 98.31 1017 ILE A C 1
ATOM 7906 O O . ILE A 1 1017 ? 18.162 13.438 -21.241 1.00 98.31 1017 ILE A O 1
ATOM 7910 N N . LEU A 1 1018 ? 17.928 11.665 -19.863 1.00 97.81 1018 LEU A N 1
ATOM 7911 C CA . LEU A 1 1018 ? 16.682 12.073 -19.219 1.00 97.81 1018 LEU A CA 1
ATOM 7912 C C . LEU A 1 1018 ? 16.808 12.014 -17.693 1.00 97.81 1018 LEU A C 1
ATOM 7914 O O . LEU A 1 1018 ? 17.089 10.961 -17.117 1.00 97.81 1018 LEU A O 1
ATOM 7918 N N . GLY A 1 1019 ? 16.546 13.146 -17.042 1.00 97.81 1019 GLY A N 1
ATOM 7919 C CA . GLY A 1 1019 ? 16.569 13.272 -15.591 1.00 97.81 1019 GLY A CA 1
ATOM 7920 C C . GLY A 1 1019 ? 17.937 12.947 -14.990 1.00 97.81 1019 GLY A C 1
ATOM 7921 O O . GLY A 1 1019 ? 18.986 13.326 -15.527 1.00 97.81 1019 GLY A O 1
ATOM 7922 N N . GLY A 1 1020 ? 17.899 12.240 -13.864 1.00 97.44 1020 GLY A N 1
ATOM 7923 C CA . GLY A 1 1020 ? 19.032 11.961 -12.991 1.00 97.44 1020 GLY A CA 1
ATOM 7924 C C . GLY A 1 1020 ? 18.953 12.725 -11.678 1.00 97.44 1020 GLY A C 1
ATOM 7925 O O . GLY A 1 1020 ? 18.067 13.554 -11.450 1.00 97.44 1020 GLY A O 1
ATOM 7926 N N . GLY A 1 1021 ? 19.913 12.451 -10.804 1.00 94.44 1021 GLY A N 1
ATOM 7927 C CA . GLY A 1 1021 ? 20.054 13.153 -9.542 1.00 94.44 1021 GLY A CA 1
ATOM 7928 C C . GLY A 1 1021 ? 21.484 13.181 -9.039 1.00 94.44 1021 GLY A C 1
ATOM 7929 O O . GLY A 1 1021 ? 22.388 12.617 -9.658 1.00 94.44 1021 GLY A O 1
ATOM 7930 N N . GLY A 1 1022 ? 21.674 13.918 -7.947 1.00 84.12 1022 GLY A N 1
ATOM 7931 C CA . GLY A 1 1022 ? 22.980 14.188 -7.358 1.00 84.12 1022 GLY A CA 1
ATOM 7932 C C . GLY A 1 1022 ? 23.738 12.920 -6.967 1.00 84.12 1022 GLY A C 1
ATOM 7933 O O . GLY A 1 1022 ? 23.135 11.866 -6.764 1.00 84.12 1022 GLY A O 1
ATOM 7934 N N . VAL A 1 1023 ? 25.057 13.044 -6.822 1.00 79.94 1023 VAL A N 1
ATOM 7935 C CA . VAL A 1 1023 ? 25.933 11.935 -6.411 1.00 79.94 1023 VAL A CA 1
ATOM 7936 C C . VAL A 1 1023 ? 25.445 11.294 -5.103 1.00 79.94 1023 VAL A C 1
ATOM 7938 O O . VAL A 1 1023 ? 25.215 12.001 -4.119 1.00 79.94 1023 VAL A O 1
ATOM 7941 N N . GLY A 1 1024 ? 25.294 9.968 -5.098 1.00 72.69 1024 GLY A N 1
ATOM 7942 C CA . GLY A 1 1024 ? 24.822 9.186 -3.956 1.00 72.69 1024 GLY A CA 1
ATOM 7943 C C . GLY A 1 1024 ? 23.405 9.562 -3.503 1.00 72.69 1024 GLY A C 1
ATOM 7944 O O . GLY A 1 1024 ? 22.506 9.803 -4.311 1.00 72.69 1024 GLY A O 1
ATOM 7945 N N . GLU A 1 1025 ? 23.210 9.651 -2.186 1.00 76.81 1025 GLU A N 1
ATOM 7946 C CA . GLU A 1 1025 ? 21.901 9.850 -1.532 1.00 76.81 1025 GLU A CA 1
ATOM 7947 C C . GLU A 1 1025 ? 21.378 11.306 -1.575 1.00 76.81 1025 GLU A C 1
ATOM 7949 O O . GLU A 1 1025 ? 20.483 11.701 -0.818 1.00 76.81 1025 GLU A O 1
ATOM 7954 N N . SER A 1 1026 ? 21.956 12.133 -2.451 1.00 77.44 1026 SER A N 1
ATOM 7955 C CA . SER A 1 1026 ? 21.647 13.559 -2.578 1.00 77.44 1026 SER A CA 1
ATOM 7956 C C . SER A 1 1026 ? 20.173 13.816 -2.907 1.00 77.44 1026 SER A C 1
ATOM 7958 O O . SER A 1 1026 ? 19.611 13.187 -3.803 1.00 77.44 1026 SER A O 1
ATOM 7960 N N . GLU A 1 1027 ? 19.575 14.818 -2.258 1.00 84.25 1027 GLU A N 1
ATOM 7961 C CA . GLU A 1 1027 ? 18.191 15.259 -2.518 1.00 84.25 1027 GLU A CA 1
ATOM 7962 C C . GLU A 1 1027 ? 18.007 15.914 -3.900 1.00 84.25 1027 GLU A C 1
ATOM 7964 O O . GLU A 1 1027 ? 16.888 16.155 -4.348 1.00 84.25 1027 GLU A O 1
ATOM 7969 N N . LYS A 1 1028 ? 19.105 16.223 -4.606 1.00 90.81 1028 LYS A N 1
ATOM 7970 C CA . LYS A 1 1028 ? 19.037 16.809 -5.946 1.00 90.81 1028 LYS A CA 1
ATOM 7971 C C . LYS A 1 1028 ? 18.480 15.806 -6.956 1.00 90.81 1028 LYS A C 1
ATOM 7973 O O . LYS A 1 1028 ? 19.043 14.723 -7.129 1.00 90.81 1028 LYS A O 1
ATOM 7978 N N . SER A 1 1029 ? 17.484 16.233 -7.723 1.00 96.62 1029 SER A N 1
ATOM 7979 C CA . SER A 1 1029 ? 17.046 15.596 -8.966 1.00 96.62 1029 SER A CA 1
ATOM 7980 C C . SER A 1 1029 ? 16.768 16.660 -10.031 1.00 96.62 1029 SER A C 1
ATOM 7982 O O . SER A 1 1029 ? 16.309 17.762 -9.722 1.00 96.62 1029 SER A O 1
ATOM 7984 N N . THR A 1 1030 ? 17.063 16.353 -11.297 1.00 97.88 1030 THR A N 1
ATOM 7985 C CA . THR A 1 1030 ? 16.943 17.316 -12.407 1.00 97.88 1030 THR A CA 1
ATOM 7986 C C . THR A 1 1030 ? 15.762 16.998 -13.320 1.00 97.88 1030 THR A C 1
ATOM 7988 O O . THR A 1 1030 ? 15.404 15.837 -13.529 1.00 97.88 1030 THR A O 1
ATOM 7991 N N . LYS A 1 1031 ? 15.152 18.052 -13.877 1.00 97.50 1031 LYS A N 1
ATOM 7992 C CA . LYS A 1 1031 ? 14.119 17.970 -14.926 1.00 97.50 1031 LYS A CA 1
ATOM 7993 C C . LYS A 1 1031 ? 14.705 17.776 -16.325 1.00 97.50 1031 LYS A C 1
ATOM 7995 O O . LYS A 1 1031 ? 13.963 17.542 -17.279 1.00 97.50 1031 LYS A O 1
ATOM 8000 N N . ARG A 1 1032 ? 16.021 17.960 -16.458 1.00 97.06 1032 ARG A N 1
ATOM 8001 C CA . ARG A 1 1032 ? 16.744 18.046 -17.726 1.00 97.06 1032 ARG A CA 1
ATOM 8002 C C . ARG A 1 1032 ? 16.423 16.866 -18.637 1.00 97.06 1032 ARG A C 1
ATOM 8004 O O . ARG A 1 1032 ? 16.572 15.708 -18.250 1.00 97.06 1032 ARG A O 1
ATOM 8011 N N . THR A 1 1033 ? 16.134 17.172 -19.895 1.00 97.62 1033 THR A N 1
ATOM 8012 C CA . THR A 1 1033 ? 16.509 16.279 -20.989 1.00 97.62 1033 THR A CA 1
ATOM 8013 C C . THR A 1 1033 ? 17.540 16.974 -21.865 1.00 97.62 1033 THR A C 1
ATOM 8015 O O . THR A 1 1033 ? 17.548 18.202 -21.982 1.00 97.62 1033 THR A O 1
ATOM 8018 N N . ALA A 1 1034 ? 18.444 16.203 -22.456 1.00 97.19 1034 ALA A N 1
ATOM 8019 C CA . ALA A 1 1034 ? 19.388 16.725 -23.431 1.00 97.19 1034 ALA A CA 1
ATOM 8020 C C . ALA A 1 1034 ? 19.631 15.693 -24.531 1.00 97.19 1034 ALA A C 1
ATOM 8022 O O . ALA A 1 1034 ? 19.748 14.500 -24.250 1.00 97.19 1034 ALA A O 1
ATOM 8023 N N . VAL A 1 1035 ? 19.717 16.164 -25.772 1.00 97.31 1035 VAL A N 1
ATOM 8024 C CA . VAL A 1 1035 ? 19.966 15.348 -26.964 1.00 97.31 1035 VAL A CA 1
ATOM 8025 C C . VAL A 1 1035 ? 21.265 15.801 -27.611 1.00 97.31 1035 VAL A C 1
ATOM 8027 O O . VAL A 1 1035 ? 21.507 16.997 -27.765 1.00 97.31 1035 VAL A O 1
ATOM 8030 N N . ILE A 1 1036 ? 22.090 14.847 -28.017 1.00 97.25 1036 ILE A N 1
ATOM 8031 C CA . ILE A 1 1036 ? 23.266 15.071 -28.854 1.00 97.25 1036 ILE A CA 1
ATOM 8032 C C . ILE A 1 1036 ? 23.066 14.420 -30.217 1.00 97.25 1036 ILE A C 1
ATOM 8034 O O . ILE A 1 1036 ? 22.496 13.338 -30.289 1.00 97.25 1036 ILE A O 1
ATOM 8038 N N . ASP A 1 1037 ? 23.559 15.057 -31.277 1.00 96.50 1037 ASP A N 1
ATOM 8039 C CA . ASP A 1 1037 ? 23.694 14.466 -32.610 1.00 96.50 1037 ASP A CA 1
ATOM 8040 C C . ASP A 1 1037 ? 25.177 14.172 -32.878 1.00 96.50 1037 ASP A C 1
ATOM 8042 O O . ASP A 1 1037 ? 26.000 15.087 -32.941 1.00 96.50 1037 ASP A O 1
ATOM 8046 N N . LEU A 1 1038 ? 25.534 12.888 -32.982 1.00 96.75 1038 LEU A N 1
ATOM 8047 C CA . LEU A 1 1038 ? 26.922 12.445 -33.151 1.00 96.75 1038 LEU A CA 1
ATOM 8048 C C . LEU A 1 1038 ? 27.408 12.502 -34.611 1.00 96.75 1038 LEU A C 1
ATOM 8050 O O . LEU A 1 1038 ? 28.578 12.218 -34.862 1.00 96.75 1038 LEU A O 1
ATOM 8054 N N . LYS A 1 1039 ? 26.551 12.871 -35.578 1.00 95.06 1039 LYS A N 1
ATOM 8055 C CA . LYS A 1 1039 ? 26.966 13.122 -36.973 1.00 95.06 1039 LYS A CA 1
ATOM 8056 C C . LYS A 1 1039 ? 27.544 14.519 -37.171 1.00 95.06 1039 LYS A C 1
ATOM 8058 O O . LYS A 1 1039 ? 28.174 14.783 -38.196 1.00 95.06 1039 LYS A O 1
ATOM 8063 N N . GLU A 1 1040 ? 27.300 15.434 -36.238 1.00 95.44 1040 GLU A N 1
ATOM 8064 C CA . GLU A 1 1040 ? 27.822 16.791 -36.327 1.00 95.44 1040 GLU A CA 1
ATOM 8065 C C . GLU A 1 1040 ? 29.346 16.807 -36.196 1.00 95.44 1040 GLU A C 1
ATOM 8067 O O . GLU A 1 1040 ? 29.929 16.086 -35.391 1.00 95.44 1040 GLU A O 1
ATOM 8072 N N . LYS A 1 1041 ? 30.008 17.682 -36.964 1.00 91.69 1041 LYS A N 1
ATOM 8073 C CA . LYS A 1 1041 ? 31.477 17.803 -36.971 1.00 91.69 1041 LYS A CA 1
ATOM 8074 C C . LYS A 1 1041 ? 32.063 18.098 -35.581 1.00 91.69 1041 LYS A C 1
ATOM 8076 O O . LYS A 1 1041 ? 33.165 17.655 -35.280 1.00 91.69 1041 LYS A O 1
ATOM 8081 N N . ASN A 1 1042 ? 31.331 18.862 -34.770 1.00 93.75 1042 ASN A N 1
ATOM 8082 C CA . ASN A 1 1042 ? 31.669 19.218 -33.394 1.00 93.75 1042 ASN A CA 1
ATOM 8083 C C . ASN A 1 1042 ? 30.451 18.886 -32.513 1.00 93.75 1042 ASN A C 1
ATOM 8085 O O . ASN A 1 1042 ? 29.661 19.787 -32.224 1.00 93.75 1042 ASN A O 1
ATOM 8089 N N . PRO A 1 1043 ? 30.236 17.611 -32.154 1.00 96.25 1043 PRO A N 1
ATOM 8090 C CA . PRO A 1 1043 ? 28.991 17.183 -31.535 1.00 96.25 1043 PRO A CA 1
ATOM 8091 C C . PRO A 1 1043 ? 28.899 17.718 -30.099 1.00 96.25 1043 PRO A C 1
ATOM 8093 O O . PRO A 1 1043 ? 29.869 17.683 -29.338 1.00 96.25 1043 PRO A O 1
ATOM 8096 N N . ALA A 1 1044 ? 27.728 18.236 -29.735 1.00 97.38 1044 ALA A N 1
ATOM 8097 C CA . ALA A 1 1044 ? 27.447 18.824 -28.429 1.00 97.38 1044 ALA A CA 1
ATOM 8098 C C . ALA A 1 1044 ? 26.003 18.529 -28.010 1.00 97.38 1044 ALA A C 1
ATOM 8100 O O . ALA A 1 1044 ? 25.112 18.413 -28.855 1.00 97.38 1044 ALA A O 1
ATOM 8101 N N . PHE A 1 1045 ? 25.759 18.437 -26.705 1.00 97.69 1045 PHE A N 1
ATOM 8102 C CA . PHE A 1 1045 ? 24.398 18.325 -26.186 1.00 97.69 1045 PHE A CA 1
ATOM 8103 C C . PHE A 1 1045 ? 23.614 19.628 -26.377 1.00 97.69 1045 PHE A C 1
ATOM 8105 O O . PHE A 1 1045 ? 24.133 20.727 -26.171 1.00 97.69 1045 PHE A O 1
ATOM 8112 N N . ARG A 1 1046 ? 22.334 19.478 -26.717 1.00 95.50 1046 ARG A N 1
ATOM 8113 C CA . ARG A 1 1046 ? 21.314 20.528 -26.755 1.00 95.50 1046 ARG A CA 1
ATOM 8114 C C . ARG A 1 1046 ? 20.211 20.176 -25.767 1.00 95.50 1046 ARG A C 1
ATOM 8116 O O . ARG A 1 1046 ? 19.793 19.021 -25.703 1.00 95.50 1046 ARG A O 1
ATOM 8123 N N . THR A 1 1047 ? 19.725 21.159 -25.018 1.00 94.44 1047 THR A N 1
ATOM 8124 C CA . THR A 1 1047 ? 18.589 20.989 -24.104 1.00 94.44 1047 THR A CA 1
ATOM 8125 C C . THR A 1 1047 ? 17.338 20.573 -24.881 1.00 94.44 1047 THR A C 1
ATOM 8127 O O . THR A 1 1047 ? 16.996 21.201 -25.883 1.00 94.44 1047 THR A O 1
ATOM 8130 N N . GLY A 1 1048 ? 16.678 19.506 -24.432 1.00 93.81 1048 GLY A N 1
ATOM 8131 C CA . GLY A 1 1048 ? 15.379 19.063 -24.939 1.00 93.81 1048 GLY A CA 1
ATOM 8132 C C . GLY A 1 1048 ? 14.216 19.602 -24.092 1.00 93.81 1048 GLY A C 1
ATOM 8133 O O . GLY A 1 1048 ? 14.426 20.439 -23.212 1.00 93.81 1048 GLY A O 1
ATOM 8134 N N . PRO A 1 1049 ? 12.977 19.131 -24.318 1.00 95.00 1049 PRO A N 1
ATOM 8135 C CA . PRO A 1 1049 ? 11.844 19.475 -23.460 1.00 95.00 1049 PRO A CA 1
ATOM 8136 C C . PRO A 1 1049 ? 12.053 18.937 -22.035 1.00 95.00 1049 PRO A C 1
ATOM 8138 O O . PRO A 1 1049 ? 12.514 17.810 -21.854 1.00 95.00 1049 PRO A O 1
ATOM 8141 N N . GLU A 1 1050 ? 11.706 19.717 -21.013 1.00 94.94 1050 GLU A N 1
ATOM 8142 C CA . GLU A 1 1050 ? 11.856 19.288 -19.616 1.00 94.94 1050 GLU A CA 1
ATOM 8143 C C . GLU A 1 1050 ? 10.864 18.181 -19.216 1.00 94.94 1050 GLU A C 1
ATOM 8145 O O . GLU A 1 1050 ? 9.730 18.115 -19.699 1.00 94.94 1050 GLU A O 1
ATOM 8150 N N . LEU A 1 1051 ? 11.281 17.339 -18.267 1.00 95.94 1051 LEU A N 1
ATOM 8151 C CA . LEU A 1 1051 ? 10.378 16.494 -17.487 1.00 95.94 1051 LEU A CA 1
ATOM 8152 C C . LEU A 1 1051 ? 9.520 17.370 -16.546 1.00 95.94 1051 LEU A C 1
ATOM 8154 O O . LEU A 1 1051 ? 9.975 18.431 -16.116 1.00 95.94 1051 LEU A O 1
ATOM 8158 N N . PRO A 1 1052 ? 8.302 16.947 -16.149 1.00 90.94 1052 PRO A N 1
ATOM 8159 C CA . PRO A 1 1052 ? 7.432 17.759 -15.285 1.00 90.94 1052 PRO A CA 1
ATOM 8160 C C . PRO A 1 1052 ? 8.074 18.173 -13.948 1.00 90.94 1052 PRO A C 1
ATOM 8162 O O . PRO A 1 1052 ? 7.852 19.279 -13.444 1.00 90.94 1052 PRO A O 1
ATOM 8165 N N . GLN A 1 1053 ? 8.903 17.298 -13.382 1.00 94.31 1053 GLN A N 1
ATOM 8166 C CA . GLN A 1 1053 ? 9.595 17.459 -12.104 1.00 94.31 1053 GLN A CA 1
ATOM 8167 C C . GLN A 1 1053 ? 10.972 16.790 -12.158 1.00 94.31 1053 GLN A C 1
ATOM 8169 O O . GLN A 1 1053 ? 11.303 16.154 -13.158 1.00 94.31 1053 GLN A O 1
ATOM 8174 N N . GLY A 1 1054 ? 11.796 17.007 -11.128 1.00 96.94 1054 GLY A N 1
ATOM 8175 C CA . GLY A 1 1054 ? 13.081 16.322 -11.028 1.00 96.94 1054 GLY A CA 1
ATOM 8176 C C . GLY A 1 1054 ? 12.845 14.822 -10.890 1.00 96.94 1054 GLY A C 1
ATOM 8177 O O . GLY A 1 1054 ? 11.963 14.429 -10.126 1.00 96.94 1054 GLY A O 1
ATOM 8178 N N . THR A 1 1055 ? 13.573 14.006 -11.657 1.00 98.25 1055 THR A N 1
ATOM 8179 C CA . THR A 1 1055 ? 13.285 12.566 -11.750 1.00 98.25 1055 THR A CA 1
ATOM 8180 C C . THR A 1 1055 ? 14.561 11.732 -11.798 1.00 98.25 1055 THR A C 1
ATOM 8182 O O . THR A 1 1055 ? 15.283 11.731 -12.796 1.00 98.25 1055 THR A O 1
ATOM 8185 N N . ARG A 1 1056 ? 14.805 10.969 -10.733 1.00 98.00 1056 ARG A N 1
ATOM 8186 C CA . ARG A 1 1056 ? 15.699 9.805 -10.722 1.00 98.00 1056 ARG A CA 1
ATOM 8187 C C . ARG A 1 1056 ? 14.939 8.563 -11.185 1.00 98.00 1056 ARG A C 1
ATOM 8189 O O . ARG A 1 1056 ? 13.721 8.499 -11.042 1.00 98.00 1056 ARG A O 1
ATOM 8196 N N . TYR A 1 1057 ? 15.655 7.555 -11.669 1.00 98.00 1057 TYR A N 1
ATOM 8197 C CA . TYR A 1 1057 ? 15.106 6.228 -11.977 1.00 98.00 1057 TYR A CA 1
ATOM 8198 C C . TYR A 1 1057 ? 13.985 6.201 -13.033 1.00 98.00 1057 TYR A C 1
ATOM 8200 O O . TYR A 1 1057 ? 13.084 5.365 -12.983 1.00 98.00 1057 TYR A O 1
ATOM 8208 N N . LEU A 1 1058 ? 14.027 7.126 -13.999 1.00 97.81 1058 LEU A N 1
ATOM 8209 C CA . LEU A 1 1058 ? 13.064 7.145 -15.099 1.00 97.81 1058 LEU A CA 1
ATOM 8210 C C . LEU A 1 1058 ? 13.236 5.896 -15.971 1.00 97.81 1058 LEU A C 1
ATOM 8212 O O . LEU A 1 1058 ? 14.293 5.702 -16.571 1.00 97.81 1058 LEU A O 1
ATOM 8216 N N . ASN A 1 1059 ? 12.179 5.101 -16.107 1.00 98.12 1059 ASN A N 1
ATOM 8217 C CA . ASN A 1 1059 ? 12.158 4.006 -17.069 1.00 98.12 1059 ASN A CA 1
ATOM 8218 C C . ASN A 1 1059 ? 11.916 4.558 -18.479 1.00 98.12 1059 ASN A C 1
ATOM 8220 O O . ASN A 1 1059 ? 11.023 5.389 -18.659 1.00 98.12 1059 ASN A O 1
ATOM 8224 N N . SER A 1 1060 ? 12.675 4.090 -19.476 1.00 97.38 1060 SER A N 1
ATOM 8225 C CA . SER A 1 1060 ? 12.602 4.552 -20.872 1.00 97.38 1060 SER A CA 1
ATOM 8226 C C . SER A 1 1060 ? 12.708 3.399 -21.873 1.00 97.38 1060 SER A C 1
ATOM 8228 O O . SER A 1 1060 ? 13.676 2.641 -21.844 1.00 97.38 1060 SER A O 1
ATOM 8230 N N . VAL A 1 1061 ? 11.734 3.299 -22.781 1.00 98.44 1061 VAL A N 1
ATOM 8231 C CA . VAL A 1 1061 ? 11.578 2.191 -23.737 1.00 98.44 1061 VAL A CA 1
ATOM 8232 C C . VAL A 1 1061 ? 11.351 2.731 -25.149 1.00 98.44 1061 VAL A C 1
ATOM 8234 O O . VAL A 1 1061 ? 10.448 3.541 -25.372 1.00 98.44 1061 VAL A O 1
ATOM 8237 N N . LEU A 1 1062 ? 12.147 2.275 -26.117 1.00 98.44 1062 LEU A N 1
ATOM 8238 C CA . LEU A 1 1062 ? 11.942 2.573 -27.536 1.00 98.44 1062 LEU A CA 1
ATOM 8239 C C . LEU A 1 1062 ? 10.674 1.885 -28.066 1.00 98.44 1062 LEU A C 1
ATOM 8241 O O . LEU A 1 1062 ? 10.477 0.688 -27.863 1.00 98.44 1062 LEU A O 1
ATOM 8245 N N . MET A 1 1063 ? 9.842 2.622 -28.803 1.00 97.88 1063 MET A N 1
ATOM 8246 C CA . MET A 1 1063 ? 8.598 2.117 -29.392 1.00 97.88 1063 MET A CA 1
ATOM 8247 C C . MET A 1 1063 ? 8.719 1.920 -30.918 1.00 97.88 1063 MET A C 1
ATOM 8249 O O . MET A 1 1063 ? 9.486 2.629 -31.576 1.00 97.88 1063 MET A O 1
ATOM 8253 N N . PRO A 1 1064 ? 7.932 1.010 -31.532 1.00 96.38 1064 PRO A N 1
ATOM 8254 C CA . PRO A 1 1064 ? 7.967 0.780 -32.983 1.00 96.38 1064 PRO A CA 1
ATOM 8255 C C . PRO A 1 1064 ? 7.519 1.961 -33.864 1.00 96.38 1064 PRO A C 1
ATOM 8257 O O . PRO A 1 1064 ? 7.711 1.916 -35.078 1.00 96.38 1064 PRO A O 1
ATOM 8260 N N . ASP A 1 1065 ? 6.896 2.993 -33.284 1.00 94.62 1065 ASP A N 1
ATOM 8261 C CA . ASP A 1 1065 ? 6.426 4.213 -33.962 1.00 94.62 1065 ASP A CA 1
ATOM 8262 C C . ASP A 1 1065 ? 7.448 5.372 -33.925 1.00 94.62 1065 ASP A C 1
ATOM 8264 O O . ASP A 1 1065 ? 7.098 6.512 -34.222 1.00 94.62 1065 ASP A O 1
ATOM 8268 N N . ASP A 1 1066 ? 8.706 5.079 -33.579 1.00 95.12 1066 ASP A N 1
ATOM 8269 C CA . ASP A 1 1066 ? 9.796 6.027 -33.290 1.00 95.12 1066 ASP A CA 1
ATOM 8270 C C . ASP A 1 1066 ? 9.592 6.908 -32.041 1.00 95.12 1066 ASP A C 1
ATOM 8272 O O . ASP A 1 1066 ? 10.395 7.806 -31.796 1.00 95.12 1066 ASP A O 1
ATOM 8276 N N . SER A 1 1067 ? 8.570 6.671 -31.213 1.00 96.75 1067 SER A N 1
ATOM 8277 C CA . SER A 1 1067 ? 8.480 7.346 -29.912 1.00 96.75 1067 SER A CA 1
ATOM 8278 C C . SER A 1 1067 ? 9.317 6.640 -28.834 1.00 96.75 1067 SER A C 1
ATOM 8280 O O . SER A 1 1067 ? 9.672 5.467 -28.958 1.00 96.75 1067 SER A O 1
ATOM 8282 N N . VAL A 1 1068 ? 9.642 7.353 -27.755 1.00 98.19 1068 VAL A N 1
ATOM 8283 C CA . VAL A 1 1068 ? 10.219 6.774 -26.533 1.00 98.19 1068 VAL A CA 1
ATOM 8284 C C . VAL A 1 1068 ? 9.167 6.863 -25.438 1.00 98.19 1068 VAL A C 1
ATOM 8286 O O . VAL A 1 1068 ? 8.769 7.960 -25.047 1.00 98.19 1068 VAL A O 1
ATOM 8289 N N . PHE A 1 1069 ? 8.688 5.724 -24.952 1.00 98.44 1069 PHE A N 1
ATOM 8290 C CA . PHE A 1 1069 ? 7.787 5.672 -23.808 1.00 98.44 1069 PHE A CA 1
ATOM 8291 C C . PHE A 1 1069 ? 8.593 5.816 -22.516 1.00 98.44 1069 PHE A C 1
ATOM 8293 O O . PHE A 1 1069 ? 9.587 5.118 -22.328 1.00 98.44 1069 PHE A O 1
ATOM 8300 N N . THR A 1 1070 ? 8.171 6.710 -21.624 1.00 98.12 1070 THR A N 1
ATOM 8301 C CA . THR A 1 1070 ? 8.823 6.933 -20.328 1.00 98.12 1070 THR A CA 1
ATOM 8302 C C . THR A 1 1070 ? 7.810 6.911 -19.194 1.00 98.12 1070 THR A C 1
ATOM 8304 O O . THR A 1 1070 ? 6.735 7.502 -19.331 1.00 98.12 1070 THR A O 1
ATOM 8307 N N . THR A 1 1071 ? 8.149 6.277 -18.073 1.00 98.00 1071 THR A N 1
ATOM 8308 C CA . THR A 1 1071 ? 7.230 6.076 -16.942 1.00 98.00 1071 THR A CA 1
ATOM 8309 C C . THR A 1 1071 ? 7.965 6.042 -15.605 1.00 98.00 1071 THR A C 1
ATOM 8311 O O . THR A 1 1071 ? 9.124 5.629 -15.546 1.00 98.00 1071 THR A O 1
ATOM 8314 N N . ASN A 1 1072 ? 7.255 6.382 -14.527 1.00 97.94 1072 ASN A N 1
ATOM 8315 C CA . ASN A 1 1072 ? 7.741 6.262 -13.151 1.00 97.94 1072 ASN A CA 1
ATOM 8316 C C . ASN A 1 1072 ? 9.028 7.077 -12.873 1.00 97.94 1072 ASN A C 1
ATOM 8318 O O . ASN A 1 1072 ? 9.228 8.144 -13.459 1.00 97.94 1072 ASN A O 1
ATOM 8322 N N . GLY A 1 1073 ? 9.852 6.622 -11.928 1.00 97.75 1073 GLY A N 1
ATOM 8323 C CA . GLY A 1 1073 ? 10.924 7.376 -11.292 1.00 97.75 1073 GLY A CA 1
ATOM 8324 C C . GLY A 1 1073 ? 10.495 7.973 -9.949 1.00 97.75 1073 GLY A C 1
ATOM 8325 O O . GLY A 1 1073 ? 9.335 7.877 -9.541 1.00 97.75 1073 GLY A O 1
ATOM 8326 N N . SER A 1 1074 ? 11.429 8.621 -9.256 1.00 97.62 1074 SER A N 1
ATOM 8327 C CA . SER A 1 1074 ? 11.169 9.360 -8.014 1.00 97.62 1074 SER A CA 1
ATOM 8328 C C . SER A 1 1074 ? 11.844 10.727 -8.020 1.00 97.62 1074 SER A C 1
ATOM 8330 O O . SER A 1 1074 ? 12.892 10.905 -8.645 1.00 97.62 1074 SER A O 1
ATOM 8332 N N . SER A 1 1075 ? 11.268 11.707 -7.318 1.00 97.06 1075 SER A N 1
ATOM 8333 C CA . SER A 1 1075 ? 11.904 13.029 -7.198 1.00 97.06 1075 SER A CA 1
ATOM 8334 C C . SER A 1 1075 ? 13.054 13.064 -6.197 1.00 97.06 1075 SER A C 1
ATOM 8336 O O . SER A 1 1075 ? 13.804 14.036 -6.178 1.00 97.06 1075 SER A O 1
ATOM 8338 N N . ASP A 1 1076 ? 13.224 12.005 -5.407 1.00 92.00 1076 ASP A N 1
ATOM 8339 C CA . ASP A 1 1076 ? 14.300 11.864 -4.431 1.00 92.00 1076 ASP A CA 1
ATOM 8340 C C . ASP A 1 1076 ? 14.917 10.448 -4.460 1.00 92.00 1076 ASP A C 1
ATOM 8342 O O . ASP A 1 1076 ? 14.403 9.538 -5.118 1.00 92.00 1076 ASP A O 1
ATOM 8346 N N . TYR A 1 1077 ? 16.053 10.261 -3.789 1.00 84.12 1077 TYR A N 1
ATOM 8347 C CA . TYR A 1 1077 ? 16.787 8.999 -3.688 1.00 84.12 1077 TYR A CA 1
ATOM 8348 C C . TYR A 1 1077 ? 15.907 7.865 -3.134 1.00 84.12 1077 TYR A C 1
ATOM 8350 O O . TYR A 1 1077 ? 15.239 8.026 -2.111 1.00 84.12 1077 TYR A O 1
ATOM 8358 N N . ARG A 1 1078 ? 15.897 6.721 -3.838 1.00 85.19 1078 ARG A N 1
ATOM 8359 C CA . ARG A 1 1078 ? 15.126 5.503 -3.503 1.00 85.19 1078 ARG A CA 1
ATOM 8360 C C . ARG A 1 1078 ? 13.683 5.761 -3.027 1.00 85.19 1078 ARG A C 1
ATOM 8362 O O . ARG A 1 1078 ? 13.216 5.150 -2.068 1.00 85.19 1078 ARG A O 1
ATOM 8369 N N . GLY A 1 1079 ? 12.982 6.706 -3.658 1.00 88.25 1079 GLY A N 1
ATOM 8370 C CA . GLY A 1 1079 ? 11.578 7.005 -3.352 1.00 88.25 1079 GLY A CA 1
ATOM 8371 C C . GLY A 1 1079 ? 11.297 7.537 -1.940 1.00 88.25 1079 GLY A C 1
ATOM 8372 O O . GLY A 1 1079 ? 10.126 7.573 -1.553 1.00 88.25 1079 GLY A O 1
ATOM 8373 N N . ARG A 1 1080 ? 12.319 7.961 -1.170 1.00 81.56 1080 ARG A N 1
ATOM 8374 C CA . ARG A 1 1080 ? 12.132 8.461 0.205 1.00 81.56 1080 ARG A CA 1
ATOM 8375 C C . ARG A 1 1080 ? 11.120 9.605 0.257 1.00 81.56 1080 ARG A C 1
ATOM 8377 O O . ARG A 1 1080 ? 10.919 10.317 -0.728 1.00 81.56 1080 ARG A O 1
ATOM 8384 N N . SER A 1 1081 ? 10.459 9.753 1.398 1.00 86.50 1081 SER A N 1
ATOM 8385 C CA . SER A 1 1081 ? 9.323 10.653 1.597 1.00 86.50 1081 SER A CA 1
ATOM 8386 C C . SER A 1 1081 ? 8.195 10.456 0.576 1.00 86.50 1081 SER A C 1
ATOM 8388 O O . SER A 1 1081 ? 7.598 11.414 0.097 1.00 86.50 1081 SER A O 1
ATOM 8390 N N . ALA A 1 1082 ? 7.907 9.188 0.248 1.00 90.25 1082 ALA A N 1
ATOM 8391 C CA . ALA A 1 1082 ? 6.870 8.770 -0.701 1.00 90.25 1082 ALA A CA 1
ATOM 8392 C C . ALA A 1 1082 ? 6.973 9.448 -2.090 1.00 90.25 1082 ALA A C 1
ATOM 8394 O O . ALA A 1 1082 ? 5.970 9.682 -2.763 1.00 90.25 1082 ALA A O 1
ATOM 8395 N N . SER A 1 1083 ? 8.195 9.744 -2.545 1.00 95.44 1083 SER A N 1
ATOM 8396 C CA . SER A 1 1083 ? 8.478 10.598 -3.712 1.00 95.44 1083 SER A CA 1
ATOM 8397 C C . SER A 1 1083 ? 8.347 9.919 -5.087 1.00 95.44 1083 SER A C 1
ATOM 8399 O O . SER A 1 1083 ? 8.874 10.427 -6.081 1.00 95.44 1083 SER A O 1
ATOM 8401 N N . ASN A 1 1084 ? 7.649 8.782 -5.174 1.00 97.19 1084 ASN A N 1
ATOM 8402 C CA . ASN A 1 1084 ? 7.387 8.074 -6.432 1.00 97.19 1084 ASN A CA 1
ATOM 8403 C C . ASN A 1 1084 ? 6.510 8.910 -7.383 1.00 97.19 1084 ASN A C 1
ATOM 8405 O O . ASN A 1 1084 ? 5.479 9.461 -6.998 1.00 97.19 1084 ASN A O 1
ATOM 8409 N N . ILE A 1 1085 ? 6.885 8.957 -8.661 1.00 97.19 1085 ILE A N 1
ATOM 8410 C CA . ILE A 1 1085 ? 6.242 9.788 -9.683 1.00 97.19 1085 ILE A CA 1
ATOM 8411 C C . ILE A 1 1085 ? 5.304 8.919 -10.521 1.00 97.19 1085 ILE A C 1
ATOM 8413 O O . ILE A 1 1085 ? 5.706 8.356 -11.535 1.00 97.19 1085 ILE A O 1
ATOM 8417 N N . LEU A 1 1086 ? 4.026 8.833 -10.141 1.00 96.56 1086 LEU A N 1
ATOM 8418 C CA . LEU A 1 1086 ? 3.018 8.084 -10.905 1.00 96.56 1086 LEU A CA 1
ATOM 8419 C C . LEU A 1 1086 ? 2.589 8.870 -12.161 1.00 96.56 1086 LEU A C 1
ATOM 8421 O O . LEU A 1 1086 ? 1.491 9.426 -12.240 1.00 96.56 1086 LEU A O 1
ATOM 8425 N N . LYS A 1 1087 ? 3.494 8.954 -13.141 1.00 96.44 1087 LYS A N 1
ATOM 8426 C CA . LYS A 1 1087 ? 3.294 9.580 -14.455 1.00 96.44 1087 LYS A CA 1
ATOM 8427 C C . LYS A 1 1087 ? 3.881 8.706 -15.555 1.00 96.44 1087 LYS A C 1
ATOM 8429 O O . LYS A 1 1087 ? 4.921 8.076 -15.370 1.00 96.44 1087 LYS A O 1
ATOM 8434 N N . ALA A 1 1088 ? 3.244 8.738 -16.723 1.00 97.88 1088 ALA A N 1
ATOM 8435 C CA . ALA A 1 1088 ? 3.812 8.205 -17.953 1.00 97.88 1088 ALA A CA 1
ATOM 8436 C C . ALA A 1 1088 ? 3.542 9.134 -19.141 1.00 97.88 1088 ALA A C 1
ATOM 8438 O O . ALA A 1 1088 ? 2.548 9.866 -19.189 1.00 97.88 1088 ALA A O 1
ATOM 8439 N N . GLN A 1 1089 ? 4.442 9.107 -20.116 1.00 97.56 1089 GLN A N 1
ATOM 8440 C CA . GLN A 1 1089 ? 4.422 9.973 -21.290 1.00 97.56 1089 GLN A CA 1
ATOM 8441 C C . GLN A 1 1089 ? 5.215 9.339 -22.436 1.00 97.56 1089 GLN A C 1
ATOM 8443 O O . GLN A 1 1089 ? 5.982 8.403 -22.235 1.00 97.56 1089 GLN A O 1
ATOM 8448 N N . PHE A 1 1090 ? 5.037 9.861 -23.643 1.00 97.69 1090 PHE A N 1
ATOM 8449 C CA . PHE A 1 1090 ? 5.862 9.525 -24.796 1.00 97.69 1090 PHE A CA 1
ATOM 8450 C C . PHE A 1 1090 ? 6.629 10.764 -25.242 1.00 97.69 1090 PHE A C 1
ATOM 8452 O O . PHE A 1 1090 ? 6.019 11.816 -25.431 1.00 97.69 1090 PHE A O 1
ATOM 8459 N N . TYR A 1 1091 ? 7.933 10.626 -25.449 1.00 97.62 1091 TYR A N 1
ATOM 8460 C CA . TYR A 1 1091 ? 8.742 11.567 -26.213 1.00 97.62 1091 TYR A CA 1
ATOM 8461 C C . TYR A 1 1091 ? 8.636 11.220 -27.701 1.00 97.62 1091 TYR A C 1
ATOM 8463 O O . TYR A 1 1091 ? 8.874 10.078 -28.089 1.00 97.62 1091 TYR A O 1
ATOM 8471 N N . ASP A 1 1092 ? 8.275 12.191 -28.532 1.00 95.44 1092 ASP A N 1
ATOM 8472 C CA . ASP A 1 1092 ? 8.367 12.104 -29.990 1.00 95.44 1092 ASP A CA 1
ATOM 8473 C C . ASP A 1 1092 ? 9.608 12.891 -30.450 1.00 95.44 1092 ASP A C 1
ATOM 8475 O O . ASP A 1 1092 ? 9.580 14.122 -30.357 1.00 95.44 1092 ASP A O 1
ATOM 8479 N N . PRO A 1 1093 ? 10.675 12.236 -30.958 1.00 93.19 1093 PRO A N 1
ATOM 8480 C CA . PRO A 1 1093 ? 11.885 12.906 -31.447 1.00 93.19 1093 PRO A CA 1
ATOM 8481 C C . PRO A 1 1093 ? 11.651 13.848 -32.638 1.00 93.19 1093 PRO A C 1
ATOM 8483 O O . PRO A 1 1093 ? 12.469 14.729 -32.897 1.00 93.19 1093 PRO A O 1
ATOM 8486 N N . LYS A 1 1094 ? 10.553 13.669 -33.384 1.00 89.31 1094 LYS A N 1
ATOM 8487 C CA . LYS A 1 1094 ? 10.188 14.489 -34.553 1.00 89.31 1094 LYS A CA 1
ATOM 8488 C C . LYS A 1 1094 ? 9.252 15.643 -34.183 1.00 89.31 1094 LYS A C 1
ATOM 8490 O O . LYS A 1 1094 ? 9.038 16.540 -35.001 1.00 89.31 1094 LYS A O 1
ATOM 8495 N N . GLY A 1 1095 ? 8.725 15.646 -32.956 1.00 87.50 1095 GLY A N 1
ATOM 8496 C CA . GLY A 1 1095 ? 7.904 16.725 -32.412 1.00 87.50 1095 GLY A CA 1
ATOM 8497 C C . GLY A 1 1095 ? 8.623 18.079 -32.414 1.00 87.50 1095 GLY A C 1
ATOM 8498 O O . GLY A 1 1095 ? 9.851 18.144 -32.450 1.00 87.50 1095 GLY A O 1
ATOM 8499 N N . ASP A 1 1096 ? 7.845 19.166 -32.393 1.00 86.19 1096 ASP A N 1
ATOM 8500 C CA . ASP A 1 1096 ? 8.336 20.556 -32.350 1.00 86.19 1096 ASP A CA 1
ATOM 8501 C C . ASP A 1 1096 ? 9.499 20.841 -33.328 1.00 86.19 1096 ASP A C 1
ATOM 8503 O O . ASP A 1 1096 ? 10.615 21.189 -32.939 1.00 86.19 1096 ASP A O 1
ATOM 8507 N N . ALA A 1 1097 ? 9.246 20.612 -34.623 1.00 82.62 1097 ALA A N 1
ATOM 8508 C CA . ALA A 1 1097 ? 10.217 20.783 -35.711 1.00 82.62 1097 ALA A CA 1
ATOM 8509 C C . ALA A 1 1097 ? 11.550 20.020 -35.511 1.00 82.62 1097 ALA A C 1
ATOM 8511 O O . ALA A 1 1097 ? 12.603 20.469 -35.961 1.00 82.62 1097 ALA A O 1
ATOM 8512 N N . GLY A 1 1098 ? 11.511 18.861 -34.843 1.00 79.81 1098 GLY A N 1
ATOM 8513 C CA . GLY A 1 1098 ? 12.688 18.032 -34.563 1.00 79.81 1098 GLY A CA 1
ATOM 8514 C C . GLY A 1 1098 ? 13.474 18.419 -33.304 1.00 79.81 1098 GLY A C 1
ATOM 8515 O O . GLY A 1 1098 ? 14.565 17.888 -33.097 1.00 79.81 1098 GLY A O 1
ATOM 8516 N N . ARG A 1 1099 ? 12.947 19.319 -32.457 1.00 82.19 1099 ARG A N 1
ATOM 8517 C CA . ARG A 1 1099 ? 13.451 19.549 -31.083 1.00 82.19 1099 ARG A CA 1
ATOM 8518 C C . ARG A 1 1099 ? 12.944 18.495 -30.088 1.00 82.19 1099 ARG A C 1
ATOM 8520 O O . ARG A 1 1099 ? 13.539 18.285 -29.031 1.00 82.19 1099 ARG A O 1
ATOM 8527 N N . GLY A 1 1100 ? 11.878 17.801 -30.469 1.00 91.38 1100 GLY A N 1
ATOM 8528 C CA . GLY A 1 1100 ? 11.213 16.753 -29.716 1.00 91.38 1100 GLY A CA 1
ATOM 8529 C C . GLY A 1 1100 ? 10.174 17.289 -28.733 1.00 91.38 1100 GLY A C 1
ATOM 8530 O O . GLY A 1 1100 ? 10.307 18.385 -28.193 1.00 91.38 1100 GLY A O 1
ATOM 8531 N N . ALA A 1 1101 ? 9.119 16.511 -28.495 1.00 94.94 1101 ALA A N 1
ATOM 8532 C CA . ALA A 1 1101 ? 8.006 16.916 -27.635 1.00 94.94 1101 ALA A CA 1
ATOM 8533 C C . ALA A 1 1101 ? 7.471 15.752 -26.792 1.00 94.94 1101 ALA A C 1
ATOM 8535 O O . ALA A 1 1101 ? 7.384 14.620 -27.268 1.00 94.94 1101 ALA A O 1
ATOM 8536 N N . PHE A 1 1102 ? 7.056 16.037 -25.555 1.00 96.25 1102 PHE A N 1
ATOM 8537 C CA . PHE A 1 1102 ? 6.347 15.074 -24.712 1.00 96.25 1102 PHE A CA 1
ATOM 8538 C C . PHE A 1 1102 ? 4.830 15.132 -24.932 1.00 96.25 1102 PHE A C 1
ATOM 8540 O O . PHE A 1 1102 ? 4.231 16.207 -24.977 1.00 96.25 1102 PHE A O 1
ATOM 8547 N N . ARG A 1 1103 ? 4.190 13.959 -24.987 1.00 95.44 1103 ARG A N 1
ATOM 8548 C CA . ARG A 1 1103 ? 2.730 13.793 -24.906 1.00 95.44 1103 ARG A CA 1
ATOM 8549 C C . ARG A 1 1103 ? 2.362 12.848 -23.751 1.00 95.44 1103 ARG A C 1
ATOM 8551 O O . ARG A 1 1103 ? 2.966 11.782 -23.645 1.00 95.44 1103 ARG A O 1
ATOM 8558 N N . PRO A 1 1104 ? 1.375 13.182 -22.900 1.00 96.69 1104 PRO A N 1
ATOM 8559 C CA . PRO A 1 1104 ? 0.997 12.343 -21.762 1.00 96.69 1104 PRO A CA 1
ATOM 8560 C C . PRO A 1 1104 ? 0.422 10.985 -22.192 1.00 96.69 1104 PRO A C 1
ATOM 8562 O O . PRO A 1 1104 ? -0.266 10.879 -23.212 1.00 96.69 1104 PRO A O 1
ATOM 8565 N N . ALA A 1 1105 ? 0.666 9.967 -21.371 1.00 97.50 1105 ALA A N 1
ATOM 8566 C CA . ALA A 1 1105 ? 0.032 8.654 -21.425 1.00 97.50 1105 ALA A CA 1
ATOM 8567 C C . ALA A 1 1105 ? -0.920 8.479 -20.222 1.00 97.50 1105 ALA A C 1
ATOM 8569 O O . ALA A 1 1105 ? -1.238 9.445 -19.528 1.00 97.50 1105 ALA A O 1
ATOM 8570 N N . ALA A 1 1106 ? -1.429 7.267 -20.005 1.00 97.56 1106 ALA A N 1
ATOM 8571 C CA . ALA A 1 1106 ? -2.163 6.925 -18.792 1.00 97.56 1106 ALA A CA 1
ATOM 8572 C C . ALA A 1 1106 ? -1.180 6.830 -17.618 1.00 97.56 1106 ALA A C 1
ATOM 8574 O O . ALA A 1 1106 ? -0.091 6.285 -17.786 1.00 97.56 1106 ALA A O 1
ATOM 8575 N N . ASP A 1 1107 ? -1.555 7.326 -16.442 1.00 96.44 1107 ASP A N 1
ATOM 8576 C CA . ASP A 1 1107 ? -0.705 7.227 -15.250 1.00 96.44 1107 ASP A CA 1
ATOM 8577 C C . ASP A 1 1107 ? -0.611 5.754 -14.777 1.00 96.44 1107 ASP A C 1
ATOM 8579 O O . ASP A 1 1107 ? -1.634 5.058 -14.808 1.00 96.44 1107 ASP A O 1
ATOM 8583 N N . PRO A 1 1108 ? 0.580 5.256 -14.377 1.00 96.69 1108 PRO A N 1
ATOM 8584 C CA . PRO A 1 1108 ? 0.750 3.917 -13.804 1.00 96.69 1108 PRO A CA 1
ATOM 8585 C C . PRO A 1 1108 ? 0.046 3.803 -12.447 1.00 96.69 1108 PRO A C 1
ATOM 8587 O O . PRO A 1 1108 ? -0.212 4.814 -11.791 1.00 96.69 1108 PRO A O 1
ATOM 8590 N N . LYS A 1 1109 ? -0.243 2.574 -11.999 1.00 93.00 1109 LYS A N 1
ATOM 8591 C CA . LYS A 1 1109 ? -0.828 2.333 -10.666 1.00 93.00 1109 LYS A CA 1
ATOM 8592 C C . LYS A 1 1109 ? 0.235 2.023 -9.618 1.00 93.00 1109 LYS A C 1
ATOM 8594 O O . LYS A 1 1109 ? 0.020 2.276 -8.435 1.00 93.00 1109 LYS A O 1
ATOM 8599 N N . VAL A 1 1110 ? 1.360 1.465 -10.052 1.00 95.94 1110 VAL A N 1
ATOM 8600 C CA . VAL A 1 1110 ? 2.505 1.110 -9.221 1.00 95.94 1110 VAL A CA 1
ATOM 8601 C C . VAL A 1 1110 ? 3.610 2.140 -9.441 1.00 95.94 1110 VAL A C 1
ATOM 8603 O O . VAL A 1 1110 ? 4.122 2.293 -10.554 1.00 95.94 1110 VAL A O 1
ATOM 8606 N N . GLY A 1 1111 ? 3.968 2.853 -8.371 1.00 96.19 1111 GLY A N 1
ATOM 8607 C CA . GLY A 1 1111 ? 5.116 3.755 -8.358 1.00 96.19 1111 GLY A CA 1
ATOM 8608 C C . GLY A 1 1111 ? 6.419 2.960 -8.348 1.00 96.19 1111 GLY A C 1
ATOM 8609 O O . GLY A 1 1111 ? 6.550 2.035 -7.551 1.00 96.19 1111 GLY A O 1
ATOM 8610 N N . ARG A 1 1112 ? 7.372 3.314 -9.216 1.00 97.94 1112 ARG A N 1
ATOM 8611 C CA . ARG A 1 1112 ? 8.659 2.607 -9.332 1.00 97.94 1112 ARG A CA 1
ATOM 8612 C C . ARG A 1 1112 ? 9.848 3.561 -9.263 1.00 97.94 1112 ARG A C 1
ATOM 8614 O O . ARG A 1 1112 ? 9.826 4.593 -9.928 1.00 97.94 1112 ARG A O 1
ATOM 8621 N N . ASN A 1 1113 ? 10.869 3.219 -8.480 1.00 96.06 1113 ASN A N 1
ATOM 8622 C CA . ASN A 1 1113 ? 12.095 4.004 -8.319 1.00 96.06 1113 ASN A CA 1
ATOM 8623 C C . ASN A 1 1113 ? 13.358 3.164 -8.606 1.00 96.06 1113 ASN A C 1
ATOM 8625 O O . ASN A 1 1113 ? 13.487 2.606 -9.694 1.00 96.06 1113 ASN A O 1
ATOM 8629 N N . TYR A 1 1114 ? 14.308 3.110 -7.677 1.00 94.12 1114 TYR A N 1
ATOM 8630 C CA . TYR A 1 1114 ? 15.499 2.268 -7.739 1.00 94.12 1114 TYR A CA 1
ATOM 8631 C C . TYR A 1 1114 ? 15.133 0.785 -7.904 1.00 94.12 1114 TYR A C 1
ATOM 8633 O O . TYR A 1 1114 ? 14.043 0.403 -7.487 1.00 94.12 1114 TYR A O 1
ATOM 8641 N N . HIS A 1 1115 ? 16.009 -0.025 -8.515 1.00 95.75 1115 HIS A N 1
ATOM 8642 C CA . HIS A 1 1115 ? 15.702 -1.409 -8.922 1.00 95.75 1115 HIS A CA 1
ATOM 8643 C C . HIS A 1 1115 ? 14.325 -1.522 -9.611 1.00 95.75 1115 HIS A C 1
ATOM 8645 O O . HIS A 1 1115 ? 13.412 -2.169 -9.099 1.00 95.75 1115 HIS A O 1
ATOM 8651 N N . SER A 1 1116 ? 14.138 -0.786 -10.710 1.00 96.94 1116 SER A N 1
ATOM 8652 C CA . SER A 1 1116 ? 12.962 -0.955 -11.560 1.00 96.94 1116 SER A CA 1
ATOM 8653 C C . SER A 1 1116 ? 13.312 -0.928 -13.039 1.00 96.94 1116 SER A C 1
ATOM 8655 O O . SER A 1 1116 ? 14.251 -0.251 -13.474 1.00 96.94 1116 SER A O 1
ATOM 8657 N N . GLU A 1 1117 ? 12.523 -1.680 -13.801 1.00 96.94 1117 GLU A N 1
ATOM 8658 C CA . GLU A 1 1117 ? 12.800 -2.026 -15.186 1.00 96.94 1117 GLU A CA 1
ATOM 8659 C C . GLU A 1 1117 ? 11.554 -1.837 -16.053 1.00 96.94 1117 GLU A C 1
ATOM 8661 O O . GLU A 1 1117 ? 10.411 -2.024 -15.616 1.00 96.94 1117 GLU A O 1
ATOM 8666 N N . ALA A 1 1118 ? 11.775 -1.541 -17.332 1.00 98.12 1118 ALA A N 1
ATOM 8667 C CA . ALA A 1 1118 ? 10.741 -1.554 -18.351 1.00 98.12 1118 ALA A CA 1
ATOM 8668 C C . ALA A 1 1118 ? 11.314 -2.015 -19.691 1.00 98.12 1118 ALA A C 1
ATOM 8670 O O . ALA A 1 1118 ? 12.410 -1.607 -20.068 1.00 98.12 1118 ALA A O 1
ATOM 8671 N N . LEU A 1 1119 ? 10.555 -2.827 -20.430 1.00 98.19 1119 LEU A N 1
ATOM 8672 C CA . LEU A 1 1119 ? 10.942 -3.285 -21.767 1.00 98.19 1119 LEU A CA 1
ATOM 8673 C C . LEU A 1 1119 ? 9.748 -3.443 -22.712 1.00 98.19 1119 LEU A C 1
ATOM 8675 O O . LEU A 1 1119 ? 8.601 -3.621 -22.290 1.00 98.19 1119 LEU A O 1
ATOM 8679 N N . LEU A 1 1120 ? 10.033 -3.364 -24.012 1.00 98.62 1120 LEU A N 1
ATOM 8680 C CA . LEU A 1 1120 ? 9.070 -3.603 -25.085 1.00 98.62 1120 LEU A CA 1
ATOM 8681 C C . LEU A 1 1120 ? 8.821 -5.110 -25.237 1.00 98.62 1120 LEU A C 1
ATOM 8683 O O . LEU A 1 1120 ? 9.773 -5.879 -25.319 1.00 98.62 1120 LEU A O 1
ATOM 8687 N N . LEU A 1 1121 ? 7.557 -5.524 -25.328 1.00 98.62 1121 LEU A N 1
ATOM 8688 C CA . LEU A 1 1121 ? 7.156 -6.900 -25.631 1.00 98.62 1121 LEU A CA 1
ATOM 8689 C C . LEU A 1 1121 ? 6.959 -7.113 -27.148 1.00 98.62 1121 LEU A C 1
ATOM 8691 O O . LEU A 1 1121 ? 6.622 -6.160 -27.859 1.00 98.62 1121 LEU A O 1
ATOM 8695 N N . PRO A 1 1122 ? 7.059 -8.360 -27.660 1.00 98.00 1122 PRO A N 1
ATOM 8696 C CA . PRO A 1 1122 ? 6.864 -8.667 -29.084 1.00 98.00 1122 PRO A CA 1
ATOM 8697 C C . PRO A 1 1122 ? 5.502 -8.255 -29.659 1.00 98.00 1122 PRO A C 1
ATOM 8699 O O . PRO A 1 1122 ? 5.370 -8.067 -30.865 1.00 98.00 1122 PRO A O 1
ATOM 8702 N N . ASP A 1 1123 ? 4.476 -8.088 -28.826 1.00 96.62 1123 ASP A N 1
ATOM 8703 C CA . ASP A 1 1123 ? 3.151 -7.630 -29.251 1.00 96.62 1123 ASP A CA 1
ATOM 8704 C C . ASP A 1 1123 ? 2.997 -6.096 -29.292 1.00 96.62 1123 ASP A C 1
ATOM 8706 O O . ASP A 1 1123 ? 1.935 -5.600 -29.678 1.00 96.62 1123 ASP A O 1
ATOM 8710 N N . GLY A 1 1124 ? 4.036 -5.334 -28.938 1.00 96.06 1124 GLY A N 1
ATOM 8711 C CA . GLY A 1 1124 ? 4.033 -3.871 -28.895 1.00 96.06 1124 GLY A CA 1
ATOM 8712 C C . GLY A 1 1124 ? 3.516 -3.249 -27.590 1.00 96.06 1124 GLY A C 1
ATOM 8713 O O . GLY A 1 1124 ? 3.403 -2.024 -27.521 1.00 96.06 1124 GLY A O 1
ATOM 8714 N N . ARG A 1 1125 ? 3.187 -4.046 -26.565 1.00 98.12 1125 ARG A N 1
ATOM 8715 C CA . ARG A 1 1125 ? 2.957 -3.566 -25.190 1.00 98.12 1125 ARG A CA 1
ATOM 8716 C C . ARG A 1 1125 ? 4.292 -3.334 -24.471 1.00 98.12 1125 ARG A C 1
ATOM 8718 O O . ARG A 1 1125 ? 5.328 -3.829 -24.904 1.00 98.12 1125 ARG A O 1
ATOM 8725 N N . VAL A 1 1126 ? 4.273 -2.596 -23.364 1.00 98.69 1126 VAL A N 1
ATOM 8726 C CA . VAL A 1 1126 ? 5.448 -2.396 -22.494 1.00 98.69 1126 VAL A CA 1
ATOM 8727 C C . VAL A 1 1126 ? 5.192 -3.082 -21.160 1.00 98.69 1126 VAL A C 1
ATOM 8729 O O . VAL A 1 1126 ? 4.147 -2.851 -20.557 1.00 98.69 1126 VAL A O 1
ATOM 8732 N N . ALA A 1 1127 ? 6.121 -3.910 -20.692 1.00 98.44 1127 ALA A N 1
ATOM 8733 C CA . ALA A 1 1127 ? 6.075 -4.484 -19.349 1.00 98.44 1127 ALA A CA 1
ATOM 8734 C C . ALA A 1 1127 ? 6.950 -3.669 -18.392 1.00 98.44 1127 ALA A C 1
ATOM 8736 O O . ALA A 1 1127 ? 7.983 -3.148 -18.808 1.00 98.44 1127 ALA A O 1
ATOM 8737 N N . THR A 1 1128 ? 6.533 -3.564 -17.129 1.00 98.38 1128 THR A N 1
ATOM 8738 C CA . THR A 1 1128 ? 7.266 -2.875 -16.057 1.00 98.38 1128 THR A CA 1
ATOM 8739 C C . THR A 1 1128 ? 7.363 -3.743 -14.807 1.00 98.38 1128 THR A C 1
ATOM 8741 O O . THR A 1 1128 ? 6.404 -4.439 -14.452 1.00 98.38 1128 THR A O 1
ATOM 8744 N N . PHE A 1 1129 ? 8.515 -3.672 -14.148 1.00 97.25 1129 PHE A N 1
ATOM 8745 C CA . PHE A 1 1129 ? 8.950 -4.559 -13.072 1.00 97.25 1129 PHE A CA 1
ATOM 8746 C C . PHE A 1 1129 ? 9.689 -3.747 -12.000 1.00 97.25 1129 PHE A C 1
ATOM 8748 O O . PHE A 1 1129 ? 10.092 -2.613 -12.262 1.00 97.25 1129 PHE A O 1
ATOM 8755 N N . GLY A 1 1130 ? 9.815 -4.321 -10.804 1.00 95.75 1130 GLY A N 1
ATOM 8756 C CA . GLY A 1 1130 ? 10.681 -3.810 -9.745 1.00 95.75 1130 GLY A CA 1
ATOM 8757 C C . GLY A 1 1130 ? 10.253 -2.499 -9.075 1.00 95.75 1130 GLY A C 1
ATOM 8758 O O . GLY A 1 1130 ? 9.468 -1.706 -9.609 1.00 95.75 1130 GLY A O 1
ATOM 8759 N N . SER A 1 1131 ? 10.751 -2.310 -7.856 1.00 97.00 1131 SER A N 1
ATOM 8760 C CA . SER A 1 1131 ? 11.027 -1.033 -7.187 1.00 97.00 1131 SER A CA 1
ATOM 8761 C C . SER A 1 1131 ? 11.558 -1.354 -5.793 1.00 97.00 1131 SER A C 1
ATOM 8763 O O . SER A 1 1131 ? 10.933 -2.126 -5.074 1.00 97.00 1131 SER A O 1
ATOM 8765 N N . ASP A 1 1132 ? 12.625 -0.696 -5.359 1.00 89.81 1132 ASP A N 1
ATOM 8766 C CA . ASP A 1 1132 ? 13.249 -0.921 -4.051 1.00 89.81 1132 ASP A CA 1
ATOM 8767 C C . ASP A 1 1132 ? 13.287 0.381 -3.225 1.00 89.81 1132 ASP A C 1
ATOM 8769 O O . ASP A 1 1132 ? 14.352 1.002 -3.060 1.00 89.81 1132 ASP A O 1
ATOM 8773 N N . PRO A 1 1133 ? 12.113 0.859 -2.757 1.00 85.38 1133 PRO A N 1
ATOM 8774 C CA . PRO A 1 1133 ? 12.028 2.061 -1.940 1.00 85.38 1133 PRO A CA 1
ATOM 8775 C C . PRO A 1 1133 ? 12.827 1.884 -0.646 1.00 85.38 1133 PRO A C 1
ATOM 8777 O O . PRO A 1 1133 ? 12.806 0.826 -0.029 1.00 85.38 1133 PRO A O 1
ATOM 8780 N N . LEU A 1 1134 ? 13.512 2.934 -0.195 1.00 74.62 1134 LEU A N 1
ATOM 8781 C CA . LEU A 1 1134 ? 14.226 2.882 1.086 1.00 74.62 1134 LEU A CA 1
ATOM 8782 C C . LEU A 1 1134 ? 13.256 2.911 2.281 1.00 74.62 1134 LEU A C 1
ATOM 8784 O O . LEU A 1 1134 ? 13.541 2.328 3.326 1.00 74.62 1134 LEU A O 1
ATOM 8788 N N . PHE A 1 1135 ? 12.101 3.565 2.113 1.00 72.31 1135 PHE A N 1
ATOM 8789 C CA . PHE A 1 1135 ? 11.068 3.694 3.137 1.00 72.31 1135 PHE A CA 1
ATOM 8790 C C . PHE A 1 1135 ? 9.659 3.549 2.553 1.00 72.31 1135 PHE A C 1
ATOM 8792 O O . PHE A 1 1135 ? 9.366 4.083 1.484 1.00 72.31 1135 PHE A O 1
ATOM 8799 N N . ASP A 1 1136 ? 8.772 2.904 3.310 1.00 76.50 1136 ASP A N 1
ATOM 8800 C CA . ASP A 1 1136 ? 7.362 2.677 2.954 1.00 76.50 1136 ASP A CA 1
ATOM 8801 C C . ASP A 1 1136 ? 6.438 3.858 3.308 1.00 76.50 1136 ASP A C 1
ATOM 8803 O O . ASP A 1 1136 ? 5.257 3.865 2.956 1.00 76.50 1136 ASP A O 1
ATOM 8807 N N . ASN A 1 1137 ? 6.933 4.853 4.051 1.00 74.62 1137 ASN A N 1
ATOM 8808 C CA . ASN A 1 1137 ? 6.135 5.986 4.511 1.00 74.62 1137 ASN A CA 1
ATOM 8809 C C . ASN A 1 1137 ? 6.822 7.339 4.308 1.00 74.62 1137 ASN A C 1
ATOM 8811 O O . ASN A 1 1137 ? 8.038 7.471 4.388 1.00 74.62 1137 ASN A O 1
ATOM 8815 N N . GLU A 1 1138 ? 6.002 8.374 4.130 1.00 78.94 1138 GLU A N 1
ATOM 8816 C CA . GLU A 1 1138 ? 6.427 9.758 3.883 1.00 78.94 1138 GLU A CA 1
ATOM 8817 C C . GLU A 1 1138 ? 7.365 10.324 4.974 1.00 78.94 1138 GLU A C 1
ATOM 8819 O O . GLU A 1 1138 ? 8.228 11.157 4.696 1.00 78.94 1138 GLU A O 1
ATOM 8824 N N . GLN A 1 1139 ? 7.234 9.839 6.214 1.00 77.94 1139 GLN A N 1
ATOM 8825 C CA . GLN A 1 1139 ? 8.056 10.268 7.351 1.00 77.94 1139 GLN A CA 1
ATOM 8826 C C . GLN A 1 1139 ? 9.409 9.541 7.453 1.00 77.94 1139 GLN A C 1
ATOM 8828 O O . GLN A 1 1139 ? 10.174 9.860 8.357 1.00 77.94 1139 GLN A O 1
ATOM 8833 N N . ASN A 1 1140 ? 9.712 8.584 6.564 1.00 66.56 1140 ASN A N 1
ATOM 8834 C CA . ASN A 1 1140 ? 10.959 7.805 6.557 1.00 66.56 1140 ASN A CA 1
ATOM 8835 C C . ASN A 1 1140 ? 11.237 7.053 7.878 1.00 66.56 1140 ASN A C 1
ATOM 8837 O O . ASN A 1 1140 ? 12.356 7.051 8.383 1.00 66.56 1140 ASN A O 1
ATOM 8841 N N . THR A 1 1141 ? 10.206 6.431 8.465 1.00 64.00 1141 THR A N 1
ATOM 8842 C CA . THR A 1 1141 ? 10.308 5.711 9.756 1.00 64.00 1141 THR A CA 1
ATOM 8843 C C . THR A 1 1141 ? 10.024 4.212 9.669 1.00 64.00 1141 THR A C 1
ATOM 8845 O O . THR A 1 1141 ? 10.199 3.499 10.656 1.00 64.00 1141 THR A O 1
ATOM 8848 N N . LYS A 1 1142 ? 9.591 3.717 8.508 1.00 66.19 1142 LYS A N 1
ATOM 8849 C CA . LYS A 1 1142 ? 9.425 2.294 8.199 1.00 66.19 1142 LYS A CA 1
ATOM 8850 C C . LYS A 1 1142 ? 10.283 1.965 6.989 1.00 66.19 1142 LYS A C 1
ATOM 8852 O O . LYS A 1 1142 ? 10.112 2.617 5.960 1.00 66.19 1142 LYS A O 1
ATOM 8857 N N . LEU A 1 1143 ? 11.168 0.977 7.113 1.00 66.12 1143 LEU A N 1
ATOM 8858 C CA . LEU A 1 1143 ? 11.932 0.449 5.978 1.00 66.12 1143 LEU A CA 1
ATOM 8859 C C . LEU A 1 1143 ? 10.979 0.024 4.854 1.00 66.12 1143 LEU A C 1
ATOM 8861 O O . LEU A 1 1143 ? 9.862 -0.425 5.124 1.00 66.12 1143 LEU A O 1
ATOM 8865 N N . GLY A 1 1144 ? 11.404 0.249 3.614 1.00 67.19 1144 GLY A N 1
ATOM 8866 C CA . GLY A 1 1144 ? 10.608 -0.072 2.436 1.00 67.19 1144 GLY A CA 1
ATOM 8867 C C . GLY A 1 1144 ? 10.583 -1.568 2.132 1.00 67.19 1144 GLY A C 1
ATOM 8868 O O . GLY A 1 1144 ? 11.527 -2.286 2.462 1.00 67.19 1144 GLY A O 1
ATOM 8869 N N . HIS A 1 1145 ? 9.515 -2.027 1.483 1.00 84.25 1145 HIS A N 1
ATOM 8870 C CA . HIS A 1 1145 ? 9.436 -3.381 0.925 1.00 84.25 1145 HIS A CA 1
ATOM 8871 C C . HIS A 1 1145 ? 9.627 -3.351 -0.597 1.00 84.25 1145 HIS A C 1
ATOM 8873 O O . HIS A 1 1145 ? 9.209 -2.408 -1.275 1.00 84.25 1145 HIS A O 1
ATOM 8879 N N . PHE A 1 1146 ? 10.232 -4.405 -1.147 1.00 90.00 1146 PHE A N 1
ATOM 8880 C CA . PHE A 1 1146 ? 10.453 -4.524 -2.586 1.00 90.00 1146 PHE A CA 1
ATOM 8881 C C . PHE A 1 1146 ? 9.130 -4.733 -3.344 1.00 90.00 1146 PHE A C 1
ATOM 8883 O O . PHE A 1 1146 ? 8.291 -5.554 -2.974 1.00 90.00 1146 PHE A O 1
ATOM 8890 N N . GLU A 1 1147 ? 8.947 -4.019 -4.451 1.00 94.69 1147 GLU A N 1
ATOM 8891 C CA . GLU A 1 1147 ? 7.743 -4.078 -5.275 1.00 94.69 1147 GLU A CA 1
ATOM 8892 C C . GLU A 1 1147 ? 7.755 -5.278 -6.234 1.00 94.69 1147 GLU A C 1
ATOM 8894 O O . GLU A 1 1147 ? 8.328 -5.243 -7.326 1.00 94.69 1147 GLU A O 1
ATOM 8899 N N . GLN A 1 1148 ? 7.060 -6.342 -5.837 1.00 95.25 1148 GLN A N 1
ATOM 8900 C CA . GLN A 1 1148 ? 6.946 -7.583 -6.608 1.00 95.25 1148 GLN A CA 1
ATOM 8901 C C . GLN A 1 1148 ? 5.815 -7.566 -7.659 1.00 95.25 1148 GLN A C 1
ATOM 8903 O O . GLN A 1 1148 ? 5.654 -8.531 -8.412 1.00 95.25 1148 GLN A O 1
ATOM 8908 N N . ARG A 1 1149 ? 4.993 -6.506 -7.747 1.00 96.50 1149 ARG A N 1
ATOM 8909 C CA . ARG A 1 1149 ? 3.919 -6.403 -8.752 1.00 96.50 1149 ARG A CA 1
ATOM 8910 C C . ARG A 1 1149 ? 4.467 -5.936 -10.097 1.00 96.50 1149 ARG A C 1
ATOM 8912 O O . ARG A 1 1149 ? 5.117 -4.895 -10.206 1.00 96.50 1149 ARG A O 1
ATOM 8919 N N . MET A 1 1150 ? 4.081 -6.635 -11.160 1.00 97.00 1150 MET A N 1
ATOM 8920 C CA . MET A 1 1150 ? 4.330 -6.233 -12.548 1.00 97.00 1150 MET A CA 1
ATOM 8921 C C . MET A 1 1150 ? 3.104 -5.534 -13.146 1.00 97.00 1150 MET A C 1
ATOM 8923 O O . MET A 1 1150 ? 1.967 -5.941 -12.892 1.00 97.00 1150 MET A O 1
ATOM 8927 N N . GLU A 1 1151 ? 3.323 -4.524 -13.991 1.00 97.69 1151 GLU A N 1
ATOM 8928 C CA . GLU A 1 1151 ? 2.259 -3.910 -14.801 1.00 97.69 1151 GLU A CA 1
ATOM 8929 C C . GLU A 1 1151 ? 2.619 -3.906 -16.289 1.00 97.69 1151 GLU A C 1
ATOM 8931 O O . GLU A 1 1151 ? 3.757 -3.616 -16.658 1.00 97.69 1151 GLU A O 1
ATOM 8936 N N . ILE A 1 1152 ? 1.626 -4.162 -17.143 1.00 98.44 1152 ILE A N 1
ATOM 8937 C CA . ILE A 1 1152 ? 1.706 -4.029 -18.599 1.00 98.44 1152 ILE A CA 1
ATOM 8938 C C . ILE A 1 1152 ? 0.965 -2.763 -19.028 1.00 98.44 1152 ILE A C 1
ATOM 8940 O O . ILE A 1 1152 ? -0.228 -2.599 -18.758 1.00 98.44 1152 ILE A O 1
ATOM 8944 N N . PHE A 1 1153 ? 1.650 -1.902 -19.770 1.00 98.56 1153 PHE A N 1
ATOM 8945 C CA . PHE A 1 1153 ? 1.069 -0.768 -20.468 1.00 98.56 1153 PHE A CA 1
ATOM 8946 C C . PHE A 1 1153 ? 0.720 -1.135 -21.916 1.00 98.56 1153 PHE A C 1
ATOM 8948 O O . PHE A 1 1153 ? 1.551 -1.633 -22.676 1.00 98.56 1153 PHE A O 1
ATOM 8955 N N . THR A 1 1154 ? -0.518 -0.849 -22.317 1.00 97.81 1154 THR A N 1
ATOM 8956 C CA . THR A 1 1154 ? -1.000 -0.988 -23.699 1.00 97.81 1154 THR A CA 1
ATOM 8957 C C . THR A 1 1154 ? -1.067 0.392 -24.366 1.00 97.81 1154 THR A C 1
ATOM 8959 O O . THR A 1 1154 ? -1.902 1.209 -23.958 1.00 97.81 1154 THR A O 1
ATOM 8962 N N . PRO A 1 1155 ? -0.234 0.675 -25.390 1.00 96.94 1155 PRO A N 1
ATOM 8963 C CA . PRO A 1 1155 ? -0.191 1.978 -26.050 1.00 96.94 1155 PRO A CA 1
ATOM 8964 C C . PRO A 1 1155 ? -1.512 2.415 -26.712 1.00 96.94 1155 PRO A C 1
ATOM 8966 O O . PRO A 1 1155 ? -2.299 1.573 -27.159 1.00 96.94 1155 PRO A O 1
ATOM 8969 N N . PRO A 1 1156 ? -1.738 3.736 -26.885 1.00 96.25 1156 PRO A N 1
ATOM 8970 C CA . PRO A 1 1156 ? -2.931 4.265 -27.550 1.00 96.25 1156 PRO A CA 1
ATOM 8971 C C . PRO A 1 1156 ? -3.144 3.725 -28.971 1.00 96.25 1156 PRO A C 1
ATOM 8973 O O . PRO A 1 1156 ? -4.284 3.589 -29.410 1.00 96.25 1156 PRO A O 1
ATOM 8976 N N . SER A 1 1157 ? -2.067 3.433 -29.708 1.00 94.00 1157 SER A N 1
ATOM 8977 C CA . SER A 1 1157 ? -2.139 2.943 -31.088 1.00 94.00 1157 SER A CA 1
ATOM 8978 C C . SER A 1 1157 ? -2.763 1.548 -31.183 1.00 94.00 1157 SER A C 1
ATOM 8980 O O . SER A 1 1157 ? -3.598 1.333 -32.060 1.00 94.00 1157 SER A O 1
ATOM 8982 N N . LEU A 1 1158 ? -2.478 0.649 -30.232 1.00 94.31 1158 LEU A N 1
ATOM 8983 C CA . LEU A 1 1158 ? -3.109 -0.676 -30.154 1.00 94.31 1158 LEU A CA 1
ATOM 8984 C C . LEU A 1 1158 ? -4.600 -0.585 -29.793 1.00 94.31 1158 LEU A C 1
ATOM 8986 O O . LEU A 1 1158 ? -5.415 -1.321 -30.342 1.00 94.31 1158 LEU A O 1
ATOM 8990 N N . HIS A 1 1159 ? -4.991 0.377 -28.949 1.00 95.00 1159 HIS A N 1
ATOM 8991 C CA . HIS A 1 1159 ? -6.406 0.660 -28.657 1.00 95.00 1159 HIS A CA 1
ATOM 8992 C C . HIS A 1 1159 ? -7.172 1.256 -29.844 1.00 95.00 1159 HIS A C 1
ATOM 8994 O O . HIS A 1 1159 ? -8.389 1.081 -29.950 1.00 95.00 1159 HIS A O 1
ATOM 9000 N N . LYS A 1 1160 ? -6.491 1.987 -30.736 1.00 92.50 1160 LYS A N 1
ATOM 9001 C CA . LYS A 1 1160 ? -7.090 2.538 -31.964 1.00 92.50 1160 LYS A CA 1
ATOM 9002 C C . LYS A 1 1160 ? -7.291 1.463 -33.030 1.00 92.50 1160 LYS A C 1
ATOM 9004 O O . LYS A 1 1160 ? -8.368 1.422 -33.621 1.00 92.50 1160 LYS A O 1
ATOM 9009 N N . SER A 1 1161 ? -6.279 0.628 -33.272 1.00 89.88 1161 SER A N 1
ATOM 9010 C CA . SER A 1 1161 ? -6.293 -0.392 -34.326 1.00 89.88 1161 SER A CA 1
ATOM 9011 C C . SER A 1 1161 ? -7.027 -1.669 -33.913 1.00 89.88 1161 SER A C 1
ATOM 9013 O O . SER A 1 1161 ? -7.810 -2.208 -34.698 1.00 89.88 1161 SER A O 1
ATOM 9015 N N . GLY A 1 1162 ? -6.827 -2.150 -32.683 1.00 87.62 1162 GLY A N 1
ATOM 9016 C CA . GLY A 1 1162 ? -7.388 -3.408 -32.195 1.00 87.62 1162 GLY A CA 1
ATOM 9017 C C . GLY A 1 1162 ? -7.080 -4.569 -33.145 1.00 87.62 1162 GLY A C 1
ATOM 9018 O O . GLY A 1 1162 ? -5.932 -4.795 -33.524 1.00 87.62 1162 GLY A O 1
ATOM 9019 N N . LYS A 1 1163 ? -8.126 -5.275 -33.596 1.00 85.75 1163 LYS A N 1
ATOM 9020 C CA . LYS A 1 1163 ? -8.007 -6.378 -34.571 1.00 85.75 1163 LYS A CA 1
ATOM 9021 C C . LYS A 1 1163 ? -7.540 -5.941 -35.970 1.00 85.75 1163 LYS A C 1
ATOM 9023 O O . LYS A 1 1163 ? -7.173 -6.798 -36.762 1.00 85.75 1163 LYS A O 1
ATOM 9028 N N . ASN A 1 1164 ? -7.543 -4.641 -36.272 1.00 89.50 1164 ASN A N 1
ATOM 9029 C CA . ASN A 1 1164 ? -7.125 -4.093 -37.566 1.00 89.50 1164 ASN A CA 1
ATOM 9030 C C . ASN A 1 1164 ? -5.642 -3.678 -37.598 1.00 89.50 1164 ASN A C 1
ATOM 9032 O O . ASN A 1 1164 ? -5.229 -3.015 -38.550 1.00 89.50 1164 ASN A O 1
ATOM 9036 N N . ARG A 1 1165 ? -4.849 -4.010 -36.565 1.00 93.38 1165 ARG A N 1
ATOM 9037 C CA . ARG A 1 1165 ? -3.401 -3.743 -36.550 1.00 93.38 1165 ARG A CA 1
ATOM 9038 C C . ARG A 1 1165 ? -2.698 -4.414 -37.748 1.00 93.38 1165 ARG A C 1
ATOM 9040 O O . ARG A 1 1165 ? -3.176 -5.448 -38.218 1.00 93.38 1165 ARG A O 1
ATOM 9047 N N . PRO A 1 1166 ? -1.564 -3.878 -38.234 1.00 93.94 1166 PRO A N 1
ATOM 9048 C CA . PRO A 1 1166 ? -0.752 -4.544 -39.253 1.00 93.94 1166 PRO A CA 1
ATOM 9049 C C . PRO A 1 1166 ? -0.386 -5.989 -38.893 1.00 93.94 1166 PRO A C 1
ATOM 9051 O O . PRO A 1 1166 ? -0.185 -6.313 -37.727 1.00 93.94 1166 PRO A O 1
ATOM 9054 N N . VAL A 1 1167 ? -0.245 -6.860 -39.894 1.00 94.81 1167 VAL A N 1
ATOM 9055 C CA . VAL A 1 1167 ? 0.144 -8.266 -39.689 1.00 94.81 1167 VAL A CA 1
ATOM 9056 C C . VAL A 1 1167 ? 1.242 -8.657 -40.671 1.00 94.81 1167 VAL A C 1
ATOM 9058 O O . VAL A 1 1167 ? 1.096 -8.469 -41.882 1.00 94.81 1167 VAL A O 1
ATOM 9061 N N . LEU A 1 1168 ? 2.315 -9.249 -40.143 1.00 94.44 1168 LEU A N 1
ATOM 9062 C CA . LEU A 1 1168 ? 3.312 -9.998 -40.906 1.00 94.44 1168 LEU A CA 1
ATOM 9063 C C . LEU A 1 1168 ? 3.004 -11.494 -40.789 1.00 94.44 1168 LEU A C 1
ATOM 9065 O O . LEU A 1 1168 ? 2.878 -12.034 -39.690 1.00 94.44 1168 LEU A O 1
ATOM 9069 N N . GLY A 1 1169 ? 2.866 -12.158 -41.931 1.00 92.44 1169 GLY A N 1
ATOM 9070 C CA . GLY A 1 1169 ? 2.680 -13.599 -42.050 1.00 92.44 1169 GLY A CA 1
ATOM 9071 C C . GLY A 1 1169 ? 4.013 -14.343 -42.151 1.00 92.44 1169 GLY A C 1
ATOM 9072 O O . GLY A 1 1169 ? 4.988 -14.001 -41.484 1.00 92.44 1169 GLY A O 1
ATOM 9073 N N . ALA A 1 1170 ? 4.047 -15.375 -42.996 1.00 91.38 1170 ALA A N 1
ATOM 9074 C CA . ALA A 1 1170 ? 5.249 -16.164 -43.254 1.00 91.38 1170 ALA A CA 1
ATOM 9075 C C . ALA A 1 1170 ? 6.358 -15.335 -43.931 1.00 91.38 1170 ALA A C 1
ATOM 9077 O O . ALA A 1 1170 ? 6.080 -14.565 -44.854 1.00 91.38 1170 ALA A O 1
ATOM 9078 N N . GLY A 1 1171 ? 7.599 -15.552 -43.497 1.00 89.69 1171 GLY A N 1
ATOM 9079 C CA . GLY A 1 1171 ? 8.842 -14.984 -44.024 1.00 89.69 1171 GLY A CA 1
ATOM 9080 C C . GLY A 1 1171 ? 10.052 -15.634 -43.330 1.00 89.69 1171 GLY A C 1
ATOM 9081 O O . GLY A 1 1171 ? 9.854 -16.521 -42.494 1.00 89.69 1171 GLY A O 1
ATOM 9082 N N . PRO A 1 1172 ? 11.293 -15.257 -43.676 1.00 90.06 1172 PRO A N 1
ATOM 9083 C CA . PRO A 1 1172 ? 12.492 -15.908 -43.151 1.00 90.06 1172 PRO A CA 1
ATOM 9084 C C . PRO A 1 1172 ? 12.803 -15.471 -41.708 1.00 90.06 1172 PRO A C 1
ATOM 9086 O O . PRO A 1 1172 ? 12.789 -14.283 -41.398 1.00 90.06 1172 PRO A O 1
ATOM 9089 N N . GLY A 1 1173 ? 13.121 -16.436 -40.836 1.00 90.56 1173 GLY A N 1
ATOM 9090 C CA . GLY A 1 1173 ? 13.565 -16.179 -39.453 1.00 90.56 1173 GLY A CA 1
ATOM 9091 C C . GLY A 1 1173 ? 15.066 -15.889 -39.310 1.00 90.56 1173 GLY A C 1
ATOM 9092 O O . GLY A 1 1173 ? 15.504 -15.420 -38.266 1.00 90.56 1173 GLY A O 1
ATOM 9093 N N . VAL A 1 1174 ? 15.855 -16.136 -40.358 1.00 96.06 1174 VAL A N 1
ATOM 9094 C CA . VAL A 1 1174 ? 17.273 -15.754 -40.468 1.00 96.06 1174 VAL A CA 1
ATOM 9095 C C . VAL A 1 1174 ? 17.394 -14.793 -41.643 1.00 96.06 1174 VAL A C 1
ATOM 9097 O O . VAL A 1 1174 ? 16.847 -15.074 -42.711 1.00 96.06 1174 VAL A O 1
ATOM 9100 N N . LEU A 1 1175 ? 18.091 -13.671 -41.461 1.00 94.31 1175 LEU A N 1
ATOM 9101 C CA . LEU A 1 1175 ? 18.286 -12.678 -42.513 1.00 94.31 1175 LEU A CA 1
ATOM 9102 C C . LEU A 1 1175 ? 19.073 -13.293 -43.693 1.00 94.31 1175 LEU A C 1
ATOM 9104 O O . LEU A 1 1175 ? 20.163 -13.830 -43.473 1.00 94.31 1175 LEU A O 1
ATOM 9108 N N . PRO A 1 1176 ? 18.563 -13.237 -44.939 1.00 93.19 1176 PRO A N 1
ATOM 9109 C CA . PRO A 1 1176 ? 19.292 -13.742 -46.101 1.00 93.19 1176 PRO A CA 1
ATOM 9110 C C . PRO A 1 1176 ? 20.584 -12.963 -46.391 1.00 93.19 1176 PRO A C 1
ATOM 9112 O O . PRO A 1 1176 ? 20.738 -11.801 -46.016 1.00 93.19 1176 PRO A O 1
ATOM 9115 N N . ALA A 1 1177 ? 21.518 -13.599 -47.104 1.00 87.12 1177 ALA A N 1
ATOM 9116 C CA . ALA A 1 1177 ? 22.856 -13.055 -47.366 1.00 87.12 1177 ALA A CA 1
ATOM 9117 C C . ALA A 1 1177 ? 22.885 -11.811 -48.284 1.00 87.12 1177 ALA A C 1
ATOM 9119 O O . ALA A 1 1177 ? 23.918 -11.141 -48.371 1.00 87.12 1177 ALA A O 1
ATOM 9120 N N . ASP A 1 1178 ? 21.773 -11.469 -48.942 1.00 91.12 1178 ASP A N 1
ATOM 9121 C CA . ASP A 1 1178 ? 21.589 -10.215 -49.682 1.00 91.12 1178 ASP A CA 1
ATOM 9122 C C . ASP A 1 1178 ? 21.076 -9.058 -48.793 1.00 91.12 1178 ASP A C 1
ATOM 9124 O O . ASP A 1 1178 ? 21.179 -7.900 -49.192 1.00 91.12 1178 ASP A O 1
ATOM 9128 N N . GLY A 1 1179 ? 20.649 -9.339 -47.555 1.00 90.69 1179 GLY A N 1
ATOM 9129 C CA . GLY A 1 1179 ? 20.102 -8.366 -46.604 1.00 90.69 1179 GLY A CA 1
ATOM 9130 C C . GLY A 1 1179 ? 18.597 -8.122 -46.742 1.00 90.69 1179 GLY A C 1
ATOM 9131 O O . GLY A 1 1179 ? 18.055 -7.284 -46.019 1.00 90.69 1179 GLY A O 1
ATOM 9132 N N . ARG A 1 1180 ? 17.908 -8.847 -47.636 1.00 95.19 1180 ARG A N 1
ATOM 9133 C CA . ARG A 1 1180 ? 16.505 -8.593 -47.985 1.00 95.19 1180 ARG A CA 1
ATOM 9134 C C . ARG A 1 1180 ? 15.609 -9.730 -47.509 1.00 95.19 1180 ARG A C 1
ATOM 9136 O O . ARG A 1 1180 ? 15.767 -10.884 -47.896 1.00 95.19 1180 ARG A O 1
ATOM 9143 N N . ALA A 1 1181 ? 14.612 -9.409 -46.691 1.00 95.31 1181 ALA A N 1
ATOM 9144 C CA . ALA A 1 1181 ? 13.676 -10.391 -46.145 1.00 95.31 1181 ALA A CA 1
ATOM 9145 C C . ALA A 1 1181 ? 12.245 -10.092 -46.604 1.00 95.31 1181 ALA A C 1
ATOM 9147 O O . ALA A 1 1181 ? 11.739 -8.989 -46.410 1.00 95.31 1181 ALA A O 1
ATOM 9148 N N . THR A 1 1182 ? 11.576 -11.074 -47.216 1.00 96.69 1182 THR A N 1
ATOM 9149 C CA . THR A 1 1182 ? 10.200 -10.915 -47.719 1.00 96.69 1182 THR A CA 1
ATOM 9150 C C . THR A 1 1182 ? 9.200 -11.647 -46.834 1.00 96.69 1182 THR A C 1
ATOM 9152 O O . THR A 1 1182 ? 9.345 -12.841 -46.576 1.00 96.69 1182 THR A O 1
ATOM 9155 N N . PHE A 1 1183 ? 8.162 -10.930 -46.409 1.00 97.00 1183 PHE A N 1
ATOM 9156 C CA . PHE A 1 1183 ? 7.092 -11.417 -45.545 1.00 97.00 1183 PHE A CA 1
ATOM 9157 C C . PHE A 1 1183 ? 5.741 -11.282 -46.250 1.00 97.00 1183 PHE A C 1
ATOM 9159 O O . PHE A 1 1183 ? 5.456 -10.264 -46.882 1.00 97.00 1183 PHE A O 1
ATOM 9166 N N . ARG A 1 1184 ? 4.873 -12.290 -46.127 1.00 96.88 1184 ARG A N 1
ATOM 9167 C CA . ARG A 1 1184 ? 3.478 -12.190 -46.589 1.00 96.88 1184 ARG A CA 1
ATOM 9168 C C . ARG A 1 1184 ? 2.704 -11.192 -45.731 1.00 96.88 1184 ARG A C 1
ATOM 9170 O O . ARG A 1 1184 ? 2.872 -11.163 -44.516 1.00 96.88 1184 ARG A O 1
ATOM 9177 N N . THR A 1 1185 ? 1.805 -10.424 -46.333 1.00 95.06 1185 THR A N 1
ATOM 9178 C CA . THR A 1 1185 ? 0.857 -9.571 -45.606 1.00 95.06 1185 THR A CA 1
ATOM 9179 C C . THR A 1 1185 ? -0.382 -9.320 -46.461 1.00 95.06 1185 THR A C 1
ATOM 9181 O O . THR A 1 1185 ? -0.280 -9.159 -47.674 1.00 95.06 1185 THR A O 1
ATOM 9184 N N . ALA A 1 1186 ? -1.565 -9.305 -45.844 1.00 93.25 1186 ALA A N 1
ATOM 9185 C CA . ALA A 1 1186 ? -2.823 -9.082 -46.561 1.00 93.25 1186 ALA A CA 1
ATOM 9186 C C . ALA A 1 1186 ? -3.005 -7.622 -47.017 1.00 93.25 1186 ALA A C 1
ATOM 9188 O O . ALA A 1 1186 ? -3.785 -7.367 -47.928 1.00 93.25 1186 ALA A O 1
ATOM 9189 N N . HIS A 1 1187 ? -2.295 -6.683 -46.379 1.00 92.38 1187 HIS A N 1
ATOM 9190 C CA . HIS A 1 1187 ? -2.466 -5.243 -46.576 1.00 92.38 1187 HIS A CA 1
ATOM 9191 C C . HIS A 1 1187 ? -1.125 -4.493 -46.711 1.00 92.38 1187 HIS A C 1
ATOM 9193 O O . HIS A 1 1187 ? -0.830 -3.608 -45.896 1.00 92.38 1187 HIS A O 1
ATOM 9199 N N . PRO A 1 1188 ? -0.275 -4.830 -47.704 1.00 93.75 1188 PRO A N 1
ATOM 9200 C CA . PRO A 1 1188 ? 1.014 -4.164 -47.896 1.00 93.75 1188 PRO A CA 1
ATOM 9201 C C . PRO A 1 1188 ? 0.858 -2.659 -48.165 1.00 93.75 1188 PRO A C 1
ATOM 9203 O O . PRO A 1 1188 ? 1.738 -1.873 -47.818 1.00 93.75 1188 PRO A O 1
ATOM 9206 N N . GLU A 1 1189 ? -0.277 -2.228 -48.724 1.00 93.38 1189 GLU A N 1
ATOM 9207 C CA . GLU A 1 1189 ? -0.604 -0.827 -48.980 1.00 93.38 1189 GLU A CA 1
ATOM 9208 C C . GLU A 1 1189 ? -0.619 0.024 -47.702 1.00 93.38 1189 GLU A C 1
ATOM 9210 O O . GLU A 1 1189 ? -0.129 1.154 -47.735 1.00 93.38 1189 GLU A O 1
ATOM 9215 N N . LYS A 1 1190 ? -1.080 -0.533 -46.571 1.00 91.44 1190 LYS A N 1
ATOM 9216 C CA . LYS A 1 1190 ? -1.243 0.182 -45.288 1.00 91.44 1190 LYS A CA 1
ATOM 9217 C C . LYS A 1 1190 ? 0.068 0.413 -44.537 1.00 91.44 1190 LYS A C 1
ATOM 9219 O O . LYS A 1 1190 ? 0.119 1.281 -43.668 1.00 91.44 1190 LYS A O 1
ATOM 9224 N N . LEU A 1 1191 ? 1.114 -0.353 -44.850 1.00 94.88 1191 LEU A N 1
ATOM 9225 C CA . LEU A 1 1191 ? 2.402 -0.280 -44.159 1.00 94.88 1191 LEU A CA 1
ATOM 9226 C C . LEU A 1 1191 ? 3.166 0.978 -44.594 1.00 94.88 1191 LEU A C 1
ATOM 9228 O O . LEU A 1 1191 ? 3.301 1.231 -45.791 1.00 94.88 1191 LEU A O 1
ATOM 9232 N N . VAL A 1 1192 ? 3.678 1.763 -43.648 1.00 95.44 1192 VAL A N 1
ATOM 9233 C CA . VAL A 1 1192 ? 4.449 2.990 -43.940 1.00 95.44 1192 VAL A CA 1
ATOM 9234 C C . VAL A 1 1192 ? 5.906 2.901 -43.508 1.00 95.44 1192 VAL A C 1
ATOM 9236 O O . VAL A 1 1192 ? 6.745 3.587 -44.083 1.00 95.44 1192 VAL A O 1
ATOM 9239 N N . SER A 1 1193 ? 6.235 2.054 -42.529 1.00 96.06 1193 SER A N 1
ATOM 9240 C CA . SER A 1 1193 ? 7.623 1.840 -42.122 1.00 96.06 1193 SER A CA 1
ATOM 9241 C C . SER A 1 1193 ? 7.853 0.447 -41.535 1.00 96.06 1193 SER A C 1
ATOM 9243 O O . SER A 1 1193 ? 6.908 -0.226 -41.119 1.00 96.06 1193 SER A O 1
ATOM 9245 N N . ALA A 1 1194 ? 9.120 0.029 -41.504 1.00 97.69 1194 ALA A N 1
ATOM 9246 C CA . ALA A 1 1194 ? 9.587 -1.149 -40.783 1.00 97.69 1194 ALA A CA 1
ATOM 9247 C C . ALA A 1 1194 ? 10.735 -0.783 -39.835 1.00 97.69 1194 ALA A C 1
ATOM 9249 O O . ALA A 1 1194 ? 11.566 0.080 -40.150 1.00 97.69 1194 ALA A O 1
ATOM 9250 N N . ARG A 1 1195 ? 10.780 -1.450 -38.680 1.00 98.00 1195 ARG A N 1
ATOM 9251 C CA . ARG A 1 1195 ? 11.825 -1.311 -37.662 1.00 98.00 1195 ARG A CA 1
ATOM 9252 C C . ARG A 1 1195 ? 12.359 -2.671 -37.258 1.00 98.00 1195 ARG A C 1
ATOM 9254 O O . ARG A 1 1195 ? 11.583 -3.561 -36.924 1.00 98.00 1195 ARG A O 1
ATOM 9261 N N . LEU A 1 1196 ? 13.681 -2.799 -37.261 1.00 97.94 1196 LEU A N 1
ATOM 9262 C CA . LEU A 1 1196 ? 14.397 -3.925 -36.680 1.00 97.94 1196 LEU A CA 1
ATOM 9263 C C . LEU A 1 1196 ? 14.867 -3.491 -35.290 1.00 97.94 1196 LEU A C 1
ATOM 9265 O O . LEU A 1 1196 ? 15.745 -2.637 -35.168 1.00 97.94 1196 LEU A O 1
ATOM 9269 N N . MET A 1 1197 ? 14.215 -4.003 -34.251 1.00 98.38 1197 MET A N 1
ATOM 9270 C CA . MET A 1 1197 ? 14.407 -3.559 -32.871 1.00 98.38 1197 MET A CA 1
ATOM 9271 C C . MET A 1 1197 ? 15.147 -4.619 -32.068 1.00 98.38 1197 MET A C 1
ATOM 9273 O O . MET A 1 1197 ? 14.694 -5.760 -31.987 1.00 98.38 1197 MET A O 1
ATOM 9277 N N . ARG A 1 1198 ? 16.290 -4.259 -31.483 1.00 97.75 1198 ARG A N 1
ATOM 9278 C CA . ARG A 1 1198 ? 17.025 -5.171 -30.603 1.00 97.75 1198 ARG A CA 1
ATOM 9279 C C . ARG A 1 1198 ? 16.291 -5.254 -29.258 1.00 97.75 1198 ARG A C 1
ATOM 9281 O O . ARG A 1 1198 ? 15.924 -4.197 -28.738 1.00 97.75 1198 ARG A O 1
ATOM 9288 N N . PRO A 1 1199 ? 16.010 -6.454 -28.729 1.00 97.75 1199 PRO A N 1
ATOM 9289 C CA . PRO A 1 1199 ? 15.360 -6.610 -27.431 1.00 97.75 1199 PRO A CA 1
ATOM 9290 C C . PRO A 1 1199 ? 16.219 -6.059 -26.284 1.00 97.75 1199 PRO A C 1
ATOM 9292 O O . PRO A 1 1199 ? 17.442 -6.165 -26.305 1.00 97.75 1199 PRO A O 1
ATOM 9295 N N . SER A 1 1200 ? 15.558 -5.495 -25.274 1.00 97.69 1200 SER A N 1
ATOM 9296 C CA . SER A 1 1200 ? 16.192 -4.974 -24.060 1.00 97.69 1200 SER A CA 1
ATOM 9297 C C . SER A 1 1200 ? 16.824 -6.067 -23.199 1.00 97.69 1200 SER A C 1
ATOM 9299 O O . SER A 1 1200 ? 16.248 -7.148 -23.028 1.00 97.69 1200 SER A O 1
ATOM 9301 N N . ALA A 1 1201 ? 17.939 -5.716 -22.561 1.00 97.25 1201 ALA A N 1
ATOM 9302 C CA . ALA A 1 1201 ? 18.401 -6.304 -21.307 1.00 97.25 1201 ALA A CA 1
ATOM 9303 C C . ALA A 1 1201 ? 18.686 -5.134 -20.354 1.00 97.25 1201 ALA A C 1
ATOM 9305 O O . ALA A 1 1201 ? 19.635 -4.380 -20.560 1.00 97.25 1201 ALA A O 1
ATOM 9306 N N . VAL A 1 1202 ? 17.795 -4.925 -19.384 1.00 97.25 1202 VAL A N 1
ATOM 9307 C CA . VAL A 1 1202 ? 17.700 -3.685 -18.605 1.00 97.25 1202 VAL A CA 1
ATOM 9308 C C . VAL A 1 1202 ? 17.827 -3.949 -17.108 1.00 97.25 1202 VAL A C 1
ATOM 9310 O O . VAL A 1 1202 ? 17.258 -4.901 -16.572 1.00 97.25 1202 VAL A O 1
ATOM 9313 N N . THR A 1 1203 ? 18.565 -3.068 -16.439 1.00 97.44 1203 THR A N 1
ATOM 9314 C CA . THR A 1 1203 ? 18.683 -2.988 -14.980 1.00 97.44 1203 THR A CA 1
ATOM 9315 C C . THR A 1 1203 ? 19.177 -1.596 -14.586 1.00 97.44 1203 THR A C 1
ATOM 9317 O O . THR A 1 1203 ? 19.836 -0.943 -15.392 1.00 97.44 1203 THR A O 1
ATOM 9320 N N . HIS A 1 1204 ? 18.892 -1.110 -13.373 1.00 95.31 1204 HIS A N 1
ATOM 9321 C CA . HIS A 1 1204 ? 19.509 0.117 -12.825 1.00 95.31 1204 HIS A CA 1
ATOM 9322 C C . HIS A 1 1204 ? 19.523 1.321 -13.798 1.00 95.31 1204 HIS A C 1
ATOM 9324 O O . HIS A 1 1204 ? 20.558 1.955 -14.002 1.00 95.31 1204 HIS A O 1
ATOM 9330 N N . THR A 1 1205 ? 18.384 1.607 -14.444 1.00 95.12 1205 THR A N 1
ATOM 9331 C CA . THR A 1 1205 ? 18.212 2.663 -15.477 1.00 95.12 1205 THR A CA 1
ATOM 9332 C C . THR A 1 1205 ? 19.079 2.532 -16.737 1.00 95.12 1205 THR A C 1
ATOM 9334 O O . THR A 1 1205 ? 19.126 3.460 -17.546 1.00 95.12 1205 THR A O 1
ATOM 9337 N N . THR A 1 1206 ? 19.756 1.401 -16.917 1.00 97.69 1206 THR A N 1
ATOM 9338 C CA . THR A 1 1206 ? 20.743 1.156 -17.969 1.00 97.69 1206 THR A CA 1
ATOM 9339 C C . THR A 1 1206 ? 20.263 0.033 -18.885 1.00 97.69 1206 THR A C 1
ATOM 9341 O O . THR A 1 1206 ? 20.037 -1.093 -18.451 1.00 97.69 1206 THR A O 1
ATOM 9344 N N . ASP A 1 1207 ? 20.118 0.352 -20.171 1.00 97.62 1207 ASP A N 1
ATOM 9345 C CA . ASP A 1 1207 ? 19.861 -0.598 -21.257 1.00 97.62 1207 ASP A CA 1
ATOM 9346 C C . ASP A 1 1207 ? 20.687 -0.156 -22.470 1.00 97.62 1207 ASP A C 1
ATOM 9348 O O . ASP A 1 1207 ? 20.400 0.863 -23.102 1.00 97.62 1207 ASP A O 1
ATOM 9352 N N . VAL A 1 1208 ? 21.758 -0.899 -22.750 1.00 96.00 1208 VAL A N 1
ATOM 9353 C CA . VAL A 1 1208 ? 22.674 -0.655 -23.881 1.00 96.00 1208 VAL A CA 1
ATOM 9354 C C . VAL A 1 1208 ? 22.363 -1.544 -25.094 1.00 96.00 1208 VAL A C 1
ATOM 9356 O O . VAL A 1 1208 ? 22.952 -1.376 -26.168 1.00 96.00 1208 VAL A O 1
ATOM 9359 N N . GLU A 1 1209 ? 21.420 -2.478 -24.941 1.00 95.19 1209 GLU A N 1
ATOM 9360 C CA . GLU A 1 1209 ? 20.983 -3.388 -25.996 1.00 95.19 1209 GLU A CA 1
ATOM 9361 C C . GLU A 1 1209 ? 19.928 -2.718 -26.883 1.00 95.19 1209 GLU A C 1
ATOM 9363 O O . GLU A 1 1209 ? 20.068 -2.745 -28.115 1.00 95.19 1209 GLU A O 1
ATOM 9368 N N . GLN A 1 1210 ? 18.909 -2.074 -26.286 1.00 97.00 1210 GLN A N 1
ATOM 9369 C CA . GLN A 1 1210 ? 17.779 -1.535 -27.047 1.00 97.00 1210 GLN A CA 1
ATOM 9370 C C . GLN A 1 1210 ? 18.212 -0.513 -28.108 1.00 97.00 1210 GLN A C 1
ATOM 9372 O O . GLN A 1 1210 ? 18.844 0.512 -27.846 1.00 97.00 1210 GLN A O 1
ATOM 9377 N N . ARG A 1 1211 ? 17.829 -0.793 -29.355 1.00 97.25 1211 ARG A N 1
ATOM 9378 C CA . ARG A 1 1211 ? 18.012 0.096 -30.508 1.00 97.25 1211 ARG A CA 1
ATOM 9379 C C . ARG A 1 1211 ? 16.961 -0.210 -31.561 1.00 97.25 1211 ARG A C 1
ATOM 9381 O O . ARG A 1 1211 ? 16.588 -1.368 -31.736 1.00 97.25 1211 ARG A O 1
ATOM 9388 N N . SER A 1 1212 ? 16.510 0.812 -32.281 1.00 98.12 1212 SER A N 1
ATOM 9389 C CA . SER A 1 1212 ? 15.518 0.686 -33.353 1.00 98.12 1212 SER A CA 1
ATOM 9390 C C . SER A 1 1212 ? 16.129 1.120 -34.679 1.00 98.12 1212 SER A C 1
ATOM 9392 O O . SER A 1 1212 ? 16.453 2.292 -34.861 1.00 98.12 1212 SER A O 1
ATOM 9394 N N . ILE A 1 1213 ? 16.326 0.178 -35.598 1.00 98.06 1213 ILE A N 1
ATOM 9395 C CA . ILE A 1 1213 ? 16.952 0.415 -36.903 1.00 98.06 1213 ILE A CA 1
ATOM 9396 C C . ILE A 1 1213 ? 15.847 0.566 -37.951 1.00 98.06 1213 ILE A C 1
ATOM 9398 O O . ILE A 1 1213 ? 14.997 -0.315 -38.094 1.00 98.06 1213 ILE A O 1
ATOM 9402 N N . ALA A 1 1214 ? 15.849 1.670 -38.701 1.00 97.75 1214 ALA A N 1
ATOM 9403 C CA . ALA A 1 1214 ? 14.936 1.835 -39.833 1.00 97.75 1214 ALA A CA 1
ATOM 9404 C C . ALA A 1 1214 ? 15.304 0.882 -40.977 1.00 97.75 1214 ALA A C 1
ATOM 9406 O O . ALA A 1 1214 ? 16.478 0.753 -41.314 1.00 97.75 1214 ALA A O 1
ATOM 9407 N N . LEU A 1 1215 ? 14.308 0.242 -41.589 1.00 97.75 1215 LEU A N 1
ATOM 9408 C CA . LEU A 1 1215 ? 14.504 -0.623 -42.752 1.00 97.75 1215 LEU A CA 1
ATOM 9409 C C . LEU A 1 1215 ? 13.925 0.012 -44.017 1.00 97.75 1215 LEU A C 1
ATOM 9411 O O . LEU A 1 1215 ? 12.902 0.703 -43.958 1.00 97.75 1215 LEU A O 1
ATOM 9415 N N . GLY A 1 1216 ? 14.538 -0.278 -45.167 1.00 96.69 1216 GLY A N 1
ATOM 9416 C CA . GLY A 1 1216 ? 13.905 -0.034 -46.463 1.00 96.69 1216 GLY A CA 1
ATOM 9417 C C . GLY A 1 1216 ? 12.647 -0.896 -46.601 1.00 96.69 1216 GLY A C 1
ATOM 9418 O O . GLY A 1 1216 ? 12.612 -2.016 -46.095 1.00 96.69 1216 GLY A O 1
ATOM 9419 N N . LEU A 1 1217 ? 11.599 -0.382 -47.253 1.00 96.06 1217 LEU A N 1
ATOM 9420 C CA . LEU A 1 1217 ? 10.294 -1.048 -47.340 1.00 96.06 1217 LEU A CA 1
ATOM 9421 C C . LEU A 1 1217 ? 9.782 -1.064 -48.785 1.00 96.06 1217 LEU A C 1
ATOM 9423 O O . LEU A 1 1217 ? 9.338 -0.042 -49.303 1.00 96.06 1217 LEU A O 1
ATOM 9427 N N . THR A 1 1218 ? 9.809 -2.230 -49.431 1.00 96.88 1218 THR A N 1
ATOM 9428 C CA . THR A 1 1218 ? 9.270 -2.428 -50.787 1.00 96.88 1218 THR A CA 1
ATOM 9429 C C . THR A 1 1218 ? 7.965 -3.218 -50.720 1.00 96.88 1218 THR A C 1
ATOM 9431 O O . THR A 1 1218 ? 7.925 -4.307 -50.151 1.00 96.88 1218 THR A O 1
ATOM 9434 N N . LYS A 1 1219 ? 6.888 -2.683 -51.302 1.00 96.25 1219 LYS A N 1
ATOM 9435 C CA . LYS A 1 1219 ? 5.560 -3.318 -51.327 1.00 96.25 1219 LYS A CA 1
ATOM 9436 C C . LYS A 1 1219 ? 5.416 -4.194 -52.572 1.00 96.25 1219 LYS A C 1
ATOM 9438 O O . LYS A 1 1219 ? 5.730 -3.739 -53.668 1.00 96.25 1219 LYS A O 1
ATOM 9443 N N . GLY A 1 1220 ? 4.913 -5.416 -52.408 1.00 92.94 1220 GLY A N 1
ATOM 9444 C CA . GLY A 1 1220 ? 4.601 -6.344 -53.497 1.00 92.94 1220 GLY A CA 1
ATOM 9445 C C . GLY A 1 1220 ? 3.180 -6.916 -53.384 1.00 92.94 1220 GLY A C 1
ATOM 9446 O O . GLY A 1 1220 ? 2.491 -6.673 -52.389 1.00 92.94 1220 GLY A O 1
ATOM 9447 N N . PRO A 1 1221 ? 2.701 -7.679 -54.384 1.00 93.00 1221 PRO A N 1
ATOM 9448 C CA . PRO A 1 1221 ? 1.381 -8.308 -54.333 1.00 93.00 1221 PRO A CA 1
ATOM 9449 C C . PRO A 1 1221 ? 1.271 -9.300 -53.161 1.00 93.00 1221 PRO A C 1
ATOM 9451 O O . PRO A 1 1221 ? 1.886 -10.365 -53.173 1.00 93.00 1221 PRO A O 1
ATOM 9454 N N . GLY A 1 1222 ? 0.500 -8.945 -52.126 1.00 94.19 1222 GLY A N 1
ATOM 9455 C CA . GLY A 1 1222 ? 0.317 -9.771 -50.921 1.00 94.19 1222 GLY A CA 1
ATOM 9456 C C . GLY A 1 1222 ? 1.576 -9.949 -50.056 1.00 94.19 1222 GLY A C 1
ATOM 9457 O O . GLY A 1 1222 ? 1.649 -10.880 -49.245 1.00 94.19 1222 GLY A O 1
ATOM 9458 N N . SER A 1 1223 ? 2.591 -9.099 -50.231 1.00 96.44 1223 SER A N 1
ATOM 9459 C CA . SER A 1 1223 ? 3.873 -9.214 -49.534 1.00 96.44 1223 SER A CA 1
ATOM 9460 C C . SER A 1 1223 ? 4.566 -7.869 -49.330 1.00 96.44 1223 SER A C 1
ATOM 9462 O O . SER A 1 1223 ? 4.264 -6.864 -49.976 1.00 96.44 1223 SER A O 1
ATOM 9464 N N . VAL A 1 1224 ? 5.522 -7.853 -48.408 1.00 97.06 1224 VAL A N 1
ATOM 9465 C CA . VAL A 1 1224 ? 6.423 -6.728 -48.189 1.00 97.06 1224 VAL A CA 1
ATOM 9466 C C . VAL A 1 1224 ? 7.850 -7.248 -48.033 1.00 97.06 1224 VAL A C 1
ATOM 9468 O O . VAL A 1 1224 ? 8.091 -8.216 -47.311 1.00 97.06 1224 VAL A O 1
ATOM 9471 N N . THR A 1 1225 ? 8.793 -6.623 -48.730 1.00 97.25 1225 THR A N 1
ATOM 9472 C CA . THR A 1 1225 ? 10.226 -6.895 -48.605 1.00 97.25 1225 THR A CA 1
ATOM 9473 C C . THR A 1 1225 ? 10.858 -5.789 -47.780 1.00 97.25 1225 THR A C 1
ATOM 9475 O O . THR A 1 1225 ? 10.753 -4.614 -48.140 1.00 97.25 1225 THR A O 1
ATOM 9478 N N . VAL A 1 1226 ? 11.510 -6.166 -46.683 1.00 96.94 1226 VAL A N 1
ATOM 9479 C CA . VAL A 1 1226 ? 12.333 -5.261 -45.882 1.00 96.94 1226 VAL A CA 1
ATOM 9480 C C . VAL A 1 1226 ? 13.799 -5.373 -46.286 1.00 96.94 1226 VAL A C 1
ATOM 9482 O O . VAL A 1 1226 ? 14.260 -6.457 -46.648 1.00 96.94 1226 VAL A O 1
ATOM 9485 N N . ASP A 1 1227 ? 14.506 -4.251 -46.231 1.00 96.25 1227 ASP A N 1
ATOM 9486 C CA . ASP A 1 1227 ? 15.921 -4.127 -46.583 1.00 96.25 1227 ASP A CA 1
ATOM 9487 C C . ASP A 1 1227 ? 16.712 -3.626 -45.367 1.00 96.25 1227 ASP A C 1
ATOM 9489 O O . ASP A 1 1227 ? 16.374 -2.582 -44.793 1.00 96.25 1227 ASP A O 1
ATOM 9493 N N . VAL A 1 1228 ? 17.706 -4.404 -44.932 1.00 95.12 1228 VAL A N 1
ATOM 9494 C CA . VAL A 1 1228 ? 18.522 -4.119 -43.744 1.00 95.12 1228 VAL A CA 1
ATOM 9495 C C . VAL A 1 1228 ? 19.791 -3.372 -44.158 1.00 95.12 1228 VAL A C 1
ATOM 9497 O O . VAL A 1 1228 ? 20.520 -3.876 -45.009 1.00 95.12 1228 VAL A O 1
ATOM 9500 N N . PRO A 1 1229 ? 20.108 -2.205 -43.560 1.00 92.19 1229 PRO A N 1
ATOM 9501 C CA . PRO A 1 1229 ? 21.355 -1.503 -43.852 1.00 92.19 1229 PRO A CA 1
ATOM 9502 C C . PRO A 1 1229 ? 22.542 -2.331 -43.348 1.00 92.19 1229 PRO A C 1
ATOM 9504 O O . PRO A 1 1229 ? 22.635 -2.632 -42.158 1.00 92.19 1229 PRO A O 1
ATOM 9507 N N . ARG A 1 1230 ? 23.440 -2.715 -44.259 1.00 84.12 1230 ARG A N 1
ATOM 9508 C CA . ARG A 1 1230 ? 24.583 -3.607 -43.978 1.00 84.12 1230 ARG A CA 1
ATOM 9509 C C . ARG A 1 1230 ? 25.943 -2.961 -44.220 1.00 84.12 1230 ARG A C 1
ATOM 9511 O O . ARG A 1 1230 ? 26.957 -3.642 -44.118 1.00 84.12 1230 ARG A O 1
ATOM 9518 N N . GLU A 1 1231 ? 25.995 -1.661 -44.515 1.00 85.12 1231 GLU A N 1
ATOM 9519 C CA . GLU A 1 1231 ? 27.282 -0.968 -44.712 1.00 85.12 1231 GLU A CA 1
ATOM 9520 C C . GLU A 1 1231 ? 28.125 -0.879 -43.425 1.00 85.12 1231 GLU A C 1
ATOM 9522 O O . GLU A 1 1231 ? 29.309 -0.561 -43.500 1.00 85.12 1231 GLU A O 1
ATOM 9527 N N . ASP A 1 1232 ? 27.526 -1.108 -42.249 1.00 90.00 1232 ASP A N 1
ATOM 9528 C CA . ASP A 1 1232 ? 28.202 -1.007 -40.954 1.00 90.00 1232 ASP A CA 1
ATOM 9529 C C . ASP A 1 1232 ? 27.614 -1.982 -39.914 1.00 90.00 1232 ASP A C 1
ATOM 9531 O O . ASP A 1 1232 ? 26.467 -1.837 -39.481 1.00 90.00 1232 ASP A O 1
ATOM 9535 N N . ALA A 1 1233 ? 28.422 -2.952 -39.478 1.00 91.56 1233 ALA A N 1
ATOM 9536 C CA . ALA A 1 1233 ? 28.048 -3.934 -38.458 1.00 91.56 1233 ALA A CA 1
ATOM 9537 C C . ALA A 1 1233 ? 27.872 -3.327 -37.051 1.00 91.56 1233 ALA A C 1
ATOM 9539 O O . ALA A 1 1233 ? 27.185 -3.905 -36.218 1.00 91.56 1233 ALA A O 1
ATOM 9540 N N . ALA A 1 1234 ? 28.415 -2.139 -36.765 1.00 94.25 1234 ALA A N 1
ATOM 9541 C CA . ALA A 1 1234 ? 28.189 -1.458 -35.489 1.00 94.25 1234 ALA A CA 1
ATOM 9542 C C . ALA A 1 1234 ? 26.775 -0.847 -35.393 1.00 94.25 1234 ALA A C 1
ATOM 9544 O O . ALA A 1 1234 ? 26.214 -0.711 -34.301 1.00 94.25 1234 ALA A O 1
ATOM 9545 N N . LEU A 1 1235 ? 26.168 -0.510 -36.542 1.00 94.62 1235 LEU A N 1
ATOM 9546 C CA . LEU A 1 1235 ? 24.775 -0.058 -36.628 1.00 94.62 1235 LEU A CA 1
ATOM 9547 C C . LEU A 1 1235 ? 23.796 -1.225 -36.420 1.00 94.62 1235 LEU A C 1
ATOM 9549 O O . LEU A 1 1235 ? 22.820 -1.077 -35.679 1.00 94.62 1235 LEU A O 1
ATOM 9553 N N . VAL A 1 1236 ? 24.077 -2.377 -37.040 1.00 95.00 1236 VAL A N 1
ATOM 9554 C CA . VAL A 1 1236 ? 23.287 -3.614 -36.919 1.00 95.00 1236 VAL A CA 1
ATOM 9555 C C . VAL A 1 1236 ? 24.179 -4.767 -36.427 1.00 95.00 1236 VAL A C 1
ATOM 9557 O O . VAL A 1 1236 ? 24.580 -5.603 -37.238 1.00 95.00 1236 VAL A O 1
ATOM 9560 N N . PRO A 1 1237 ? 24.514 -4.821 -35.120 1.00 94.19 1237 PRO A N 1
ATOM 9561 C CA . PRO A 1 1237 ? 25.320 -5.912 -34.575 1.00 94.19 1237 PRO A CA 1
ATOM 9562 C C . PRO A 1 1237 ? 24.671 -7.284 -34.783 1.00 94.19 1237 PRO A C 1
ATOM 9564 O O . PRO A 1 1237 ? 23.441 -7.382 -34.818 1.00 94.19 1237 PRO A O 1
ATOM 9567 N N . PRO A 1 1238 ? 25.457 -8.367 -34.866 1.00 94.81 1238 PRO A N 1
ATOM 9568 C CA . PRO A 1 1238 ? 24.900 -9.712 -34.944 1.00 94.81 1238 PRO A CA 1
ATOM 9569 C C . PRO A 1 1238 ? 24.067 -10.039 -33.689 1.00 94.81 1238 PRO A C 1
ATOM 9571 O O . PRO A 1 1238 ? 24.334 -9.550 -32.585 1.00 94.81 1238 PRO A O 1
ATOM 9574 N N . GLY A 1 1239 ? 23.015 -10.841 -33.856 1.00 95.81 1239 GLY A N 1
ATOM 9575 C CA . GLY A 1 1239 ? 22.049 -11.166 -32.804 1.00 95.81 1239 GLY A CA 1
ATOM 9576 C C . GLY A 1 1239 ? 20.605 -11.260 -33.300 1.00 95.81 1239 GLY A C 1
ATOM 9577 O O . GLY A 1 1239 ? 20.317 -11.210 -34.498 1.00 95.81 1239 GLY A O 1
ATOM 9578 N N . TRP A 1 1240 ? 19.672 -11.409 -32.361 1.00 97.81 1240 TRP A N 1
ATOM 9579 C CA . TRP A 1 1240 ? 18.239 -11.506 -32.648 1.00 97.81 1240 TRP A CA 1
ATOM 9580 C C . TRP A 1 1240 ? 17.526 -10.165 -32.502 1.00 97.81 1240 TRP A C 1
ATOM 9582 O O . TRP A 1 1240 ? 17.826 -9.369 -31.617 1.00 97.81 1240 TRP A O 1
ATOM 9592 N N . TYR A 1 1241 ? 16.540 -9.942 -33.367 1.00 98.25 1241 TYR A N 1
ATOM 9593 C CA . TYR A 1 1241 ? 15.792 -8.695 -33.443 1.00 98.25 1241 TYR A CA 1
ATOM 9594 C C . TYR A 1 1241 ? 14.294 -8.942 -33.610 1.00 98.25 1241 TYR A C 1
ATOM 9596 O O . TYR A 1 1241 ? 13.870 -9.874 -34.294 1.00 98.25 1241 TYR A O 1
ATOM 9604 N N . MET A 1 1242 ? 13.491 -8.044 -33.048 1.00 98.31 1242 MET A N 1
ATOM 9605 C CA . MET A 1 1242 ? 12.063 -7.916 -33.306 1.00 98.31 1242 MET A CA 1
ATOM 9606 C C . MET A 1 1242 ? 11.831 -7.050 -34.551 1.00 98.31 1242 MET A C 1
ATOM 9608 O O . MET A 1 1242 ? 12.066 -5.842 -34.530 1.00 98.31 1242 MET A O 1
ATOM 9612 N N . LEU A 1 1243 ? 11.345 -7.647 -35.638 1.00 98.31 1243 LEU A N 1
ATOM 9613 C CA . LEU A 1 1243 ? 10.880 -6.928 -36.821 1.00 98.31 1243 LEU A CA 1
ATOM 9614 C C . LEU A 1 1243 ? 9.426 -6.482 -36.639 1.00 98.31 1243 LEU A C 1
ATOM 9616 O O . LEU A 1 1243 ? 8.513 -7.309 -36.674 1.00 98.31 1243 LEU A O 1
ATOM 9620 N N . PHE A 1 1244 ? 9.214 -5.174 -36.533 1.00 98.06 1244 PHE A N 1
ATOM 9621 C CA . PHE A 1 1244 ? 7.900 -4.538 -36.546 1.00 98.06 1244 PHE A CA 1
ATOM 9622 C C . PHE A 1 1244 ? 7.641 -3.830 -37.881 1.00 98.06 1244 PHE A C 1
ATOM 9624 O O . PHE A 1 1244 ? 8.540 -3.203 -38.442 1.00 98.06 1244 PHE A O 1
ATOM 9631 N N . VAL A 1 1245 ? 6.390 -3.846 -38.350 1.00 97.19 1245 VAL A N 1
ATOM 9632 C CA . VAL A 1 1245 ? 5.885 -2.885 -39.351 1.00 97.19 1245 VAL A CA 1
ATOM 9633 C C . VAL A 1 1245 ? 4.816 -1.998 -38.732 1.00 97.19 1245 VAL A C 1
ATOM 9635 O O . VAL A 1 1245 ? 4.034 -2.465 -37.905 1.00 97.19 1245 VAL A O 1
ATOM 9638 N N . THR A 1 1246 ? 4.763 -0.732 -39.138 1.00 95.81 1246 THR A N 1
ATOM 9639 C CA . THR A 1 1246 ? 3.757 0.235 -38.674 1.00 95.81 1246 THR A CA 1
ATOM 9640 C C . THR A 1 1246 ? 2.909 0.781 -39.816 1.00 95.81 1246 THR A C 1
ATOM 9642 O O . THR A 1 1246 ? 3.364 0.873 -40.960 1.00 95.81 1246 THR A O 1
ATOM 9645 N N . ASP A 1 1247 ? 1.661 1.137 -39.504 1.00 93.56 1247 ASP A N 1
ATOM 9646 C CA . ASP A 1 1247 ? 0.770 1.884 -40.395 1.00 93.56 1247 ASP A CA 1
ATOM 9647 C C . ASP A 1 1247 ? 0.868 3.406 -40.189 1.00 93.56 1247 ASP A C 1
ATOM 9649 O O . ASP A 1 1247 ? 1.550 3.901 -39.289 1.00 93.56 1247 ASP A O 1
ATOM 9653 N N . ALA A 1 1248 ? 0.159 4.167 -41.027 1.00 88.69 1248 ALA A N 1
ATOM 9654 C CA . ALA A 1 1248 ? 0.108 5.629 -40.956 1.00 88.69 1248 ALA A CA 1
ATOM 9655 C C . ALA A 1 1248 ? -0.492 6.186 -39.644 1.00 88.69 1248 ALA A C 1
ATOM 9657 O O . ALA A 1 1248 ? -0.368 7.380 -39.380 1.00 88.69 1248 ALA A O 1
ATOM 9658 N N . ALA A 1 1249 ? -1.146 5.354 -38.826 1.00 85.25 1249 ALA A N 1
ATOM 9659 C CA . ALA A 1 1249 ? -1.694 5.728 -37.523 1.00 85.25 1249 ALA A CA 1
ATOM 9660 C C . ALA A 1 1249 ? -0.751 5.381 -36.351 1.00 85.25 1249 ALA A C 1
ATOM 9662 O O . ALA A 1 1249 ? -1.115 5.606 -35.190 1.00 85.25 1249 ALA A O 1
ATOM 9663 N N . GLY A 1 1250 ? 0.440 4.838 -36.638 1.00 87.94 1250 GLY A N 1
ATOM 9664 C CA . GLY A 1 1250 ? 1.424 4.404 -35.646 1.00 87.94 1250 GLY A CA 1
ATOM 9665 C C . GLY A 1 1250 ? 1.068 3.083 -34.956 1.00 87.94 1250 GLY A C 1
ATOM 9666 O O . GLY A 1 1250 ? 1.627 2.770 -33.904 1.00 87.94 1250 GLY A O 1
ATOM 9667 N N . ALA A 1 1251 ? 0.124 2.300 -35.490 1.00 92.69 1251 ALA A N 1
ATOM 9668 C CA . ALA A 1 1251 ? -0.136 0.960 -34.977 1.00 92.69 1251 ALA A CA 1
ATOM 9669 C C . ALA A 1 1251 ? 0.907 -0.016 -35.523 1.00 92.69 1251 ALA A C 1
ATOM 9671 O O . ALA A 1 1251 ? 1.103 -0.114 -36.734 1.00 92.69 1251 ALA A O 1
ATOM 9672 N N . SER A 1 1252 ? 1.569 -0.745 -34.626 1.00 95.25 1252 SER A N 1
ATOM 9673 C CA . SER A 1 1252 ? 2.540 -1.778 -34.980 1.00 95.25 1252 SER A CA 1
ATOM 9674 C C . SER A 1 1252 ? 1.876 -3.126 -35.237 1.00 95.25 1252 SER A C 1
ATOM 9676 O O . SER A 1 1252 ? 0.823 -3.443 -34.672 1.00 95.25 1252 SER A O 1
ATOM 9678 N N . SER A 1 1253 ? 2.531 -3.966 -36.032 1.00 96.31 1253 SER A N 1
ATOM 9679 C CA . SER A 1 1253 ? 2.295 -5.406 -36.016 1.00 96.31 1253 SER A CA 1
ATOM 9680 C C . SER A 1 1253 ? 2.736 -6.040 -34.699 1.00 96.31 1253 SER A C 1
ATOM 9682 O O . SER A 1 1253 ? 3.411 -5.414 -33.885 1.00 96.31 1253 SER A O 1
ATOM 9684 N N . GLU A 1 1254 ? 2.383 -7.304 -34.498 1.00 96.00 1254 GLU A N 1
ATOM 9685 C CA . GLU A 1 1254 ? 3.220 -8.180 -33.674 1.00 96.00 1254 GLU A CA 1
ATOM 9686 C C . GLU A 1 1254 ? 4.569 -8.375 -34.378 1.00 96.00 1254 GLU A C 1
ATOM 9688 O O . GLU A 1 1254 ? 4.648 -8.349 -35.616 1.00 96.00 1254 GLU A O 1
ATOM 9693 N N . ALA A 1 1255 ? 5.637 -8.525 -33.603 1.00 97.19 1255 ALA A N 1
ATOM 9694 C CA . ALA A 1 1255 ? 6.978 -8.685 -34.130 1.00 97.19 1255 ALA A CA 1
ATOM 9695 C C . ALA A 1 1255 ? 7.174 -10.052 -34.796 1.00 97.19 1255 ALA A C 1
ATOM 9697 O O . ALA A 1 1255 ? 6.609 -11.067 -34.381 1.00 97.19 1255 ALA A O 1
ATOM 9698 N N . LYS A 1 1256 ? 8.060 -10.098 -35.792 1.00 97.44 1256 LYS A N 1
ATOM 9699 C CA . LYS A 1 1256 ? 8.713 -11.341 -36.216 1.00 97.44 1256 LYS A CA 1
ATOM 9700 C C . LYS A 1 1256 ? 10.153 -11.346 -35.738 1.00 97.44 1256 LYS A C 1
ATOM 9702 O O . LYS A 1 1256 ? 10.873 -10.380 -35.957 1.00 97.44 1256 LYS A O 1
ATOM 9707 N N . TRP A 1 1257 ? 10.569 -12.431 -35.097 1.00 97.44 1257 TRP A N 1
ATOM 9708 C CA . TRP A 1 1257 ? 11.965 -12.623 -34.728 1.00 97.44 1257 TRP A CA 1
ATOM 9709 C C . TRP A 1 1257 ? 12.807 -12.872 -35.982 1.00 97.44 1257 TRP A C 1
ATOM 9711 O O . TRP A 1 1257 ? 12.486 -13.753 -36.781 1.00 97.44 1257 TRP A O 1
ATOM 9721 N N . VAL A 1 1258 ? 13.859 -12.073 -36.152 1.00 97.38 1258 VAL A N 1
ATOM 9722 C CA . VAL A 1 1258 ? 14.816 -12.160 -37.260 1.00 97.38 1258 VAL A CA 1
ATOM 9723 C C . VAL A 1 1258 ? 16.225 -12.237 -36.681 1.00 97.38 1258 VAL A C 1
ATOM 9725 O O . VAL A 1 1258 ? 16.633 -11.374 -35.905 1.00 97.38 1258 VAL A O 1
ATOM 9728 N N . HIS A 1 1259 ? 16.965 -13.272 -37.068 1.00 97.38 1259 HIS A N 1
ATOM 9729 C CA . HIS A 1 1259 ? 18.363 -13.475 -36.698 1.00 97.38 1259 HIS A CA 1
ATOM 9730 C C . HIS A 1 1259 ? 19.300 -12.827 -37.724 1.00 97.38 1259 HIS A C 1
ATOM 9732 O O . HIS A 1 1259 ? 19.258 -13.176 -38.906 1.00 97.38 1259 HIS A O 1
ATOM 9738 N N . VAL A 1 1260 ? 20.143 -11.897 -37.274 1.00 95.31 1260 VAL A N 1
ATOM 9739 C CA . VAL A 1 1260 ? 21.247 -11.306 -38.042 1.00 95.31 1260 VAL A CA 1
ATOM 9740 C C . VAL A 1 1260 ? 22.536 -12.018 -37.625 1.00 95.31 1260 VAL A C 1
ATOM 9742 O O . VAL A 1 1260 ? 22.830 -12.098 -36.433 1.00 95.31 1260 VAL A O 1
ATOM 9745 N N . LYS A 1 1261 ? 23.268 -12.572 -38.595 1.00 88.62 1261 LYS A N 1
ATOM 9746 C CA . LYS A 1 1261 ? 24.474 -13.389 -38.380 1.00 88.62 1261 LYS A CA 1
ATOM 9747 C C . LYS A 1 1261 ? 25.764 -12.598 -38.543 1.00 88.62 1261 LYS A C 1
ATOM 9749 O O . LYS A 1 1261 ? 25.778 -11.730 -39.441 1.00 88.62 1261 LYS A O 1
#

Organism: NCBI:txid67267

pLDDT: mean 83.38, std 19.89, range [21.5, 98.69]

Foldseek 3Di:
DFQPPFPQVVLLALLHDADAFPPPDDDDDDDPFTAWDKDQPLVPDPPSVVLVCLLVVLLVLLVVLLCVLLPPVFFDDDDVDDPVLSVLLQLLSVLSNLLSVLVSLLSNLLSLLNRQFIAIRFYFFDAAAAEEEEEEDEPPFDDVVLLLLQLVLQLLADDRHHYAYEYQYLPPDPVVVVSCVVSVHHYDYPPPPPVLDDCFKQSHRPDPSSSQLVCCVVPVVPGQKYKYAYSQKRFHRCQCRGFRRNVSPVLAFKEDEDAEASVLPALQQQLLLLLCQCLRLGLQSSCVSVLQRAFDRHTMMGGSLLQVVVSTQTGFLRSRRLSSLVQQLDADPVPRHRHGYHYHHRDGIHGHDDRDPVRSLLVLLSVLLRLLCCVVPPLVCCVVRHDPVNNVSVCSVSCVLVSLQSSVVSVVSSCCSCPVPVRDSTHDDPLVSLLSVLVSVVSSLVSVQVSSCSGSYSSDDDNDSSPSSVVVSNVNNVSSNVSNVCSVVVPDDDDDSDRDDDDDDDPDDDDDPDDPDDDDDDDDDDDDDDDDDDDDYDDDDDDDDDDDDDDDDDDDDDDDDDDDDDDDDDDDDDDDDDDDDDDDDDDDDDDDDDDDDDDDDDDPDDDDPDDPVRVVVVVVVVSVVVSCVSNVVVVVVVVVVVVVVVQCPDLVQCLAFFDKDWQDDDPVQFAFFFWWFQFLVLKIKGFCFLVPDPVCVVVNNGWIWIARPVVRDIDIADDNHRLAQWAWDAFLARWIKTAKHFPDKDPDDDQLFWWKFKKKKKFQAQVFKDKDAFQWWWAWPVGWIKTFNGIDIWGHWDWDWQWDADPVRHIDHTDTDTHITIDMTMIITPGTDDVNKDQAWTKIQTPPDDDPRRVRIIIIDGIGGSDDIQTAMAQWMWIQDPVVRHTHGFDGHPWGFRQWYWFQWLARKIKTFWGATGRRHIDQQFIWIADPVRSDIDTFQRDDAAGNFFWALAFPTKTWTPQAHQADDDLPGRRFTFIADRVVRDTGGAAADPPSQFRHQWAKDCAPQVVQVKIKIAKGAGHDQDLGIFQWIWIWGPVDPRIHIDTADGHPAGFGNWEWEQFFLRKIKIAWGFSGPLCALVRIDQFIWIWRCPPPVRSIDIDGHDGDPDGAYASKYWWAGLARKIKIRKGQHQAPHNVSPHGDDIDSMMMITGHSLCSVCPVNFWAWADKDQEQDPQQKIKTFGPCLVFWDWKWWWFTFTDRSSHTNRTHTHTWDWDGDDRMIMTGHDDPGSSSVPRRKTWMWTGGPSRGIYRTRIYGYD

Secondary structure (DSSP, 8-state):
-PPTT--HHHHTTTT-S-B--TT-S---SS-------EEEGGGG-TTHHHHHHHHHHHHHHHHHHHHHHT-GGGB---SS--HHHHHHHHHHHHHHHHHHHHHHHHHHHHHHHHHH-EEE--BPPPTT--EEEEEEE-TTTS-HHHHHHHHHHHTT---SS-EEEEEEESS--HHHHHHHHHHTPEEEE-TT-GGGSBSSSTTBTTSHHHHHHHHHHHTTTS-SEEEEE-TT-EEPTTHHHHHGGGGGSTTEEEEE----BS-TTSHHHHHHHHHHHHIIIIIHHHHHHHT-PPP-TTEEEEEHHHHHHTTSS-SSSSHHHHHHHHHTTSBPTTTSSBPEEEE-----EEB---SSHHHHHHHHHHHHHHHHHHHHHTGGGHHHHS-HHHHHHHHHHHTHHHHHHHHHHHHHHHHHHHHHH---SB---HHHHHHHHHHHHHHHHHHHHHHGGG---SSS-TT---HHHHHHHHHTHHHHHHHHHHHHTT------PPPPP-S----------------------------------------------------------------------------------------------PPPP----------HHHHHHHHHHHHHHHHHHHHHHHHHHHHHHHHHHHHHTSHHHHHHH-EEEE----GGG-----EEEE-TTSPEEEEEETTT-HHHHHTT--EEEEEETTTTEEEEEE--S--TT-EEEE-TTS-EEEE--EEE-----SS--EEEEEEEEEE--SS--EEEPTT-EEE-TTS-EEEESS-EEE-PPEEEEE--B-TTSPBPPPEEEEE-EEEEEEEEEEEESGGG-B-S-EEEEETT--THHHHHEEEEES-BBS-----EEB--EEEEETTTTEEEE-PPPSS-BBSPEEEE-TTS-EEEE--B-TTSPBP-S--EEEETTTTEEEE-------BS---EEPTTSEEEE-S-B-B-S-TTSS-S-EEEETTT--EEE----S-GGG-BT-EEEEPSSGGG-EEEEE--BSSTT-S-B---EEEEETTSSS--EEE-PPPSS--BS-EEEE-TTS-EEEE--BSSGGGTTT-B---EEEEETTHHHHT-EEEE-PPPSS---SS-EEEE-TTS-EEEE----SBSSTTS-SBPPP----EEEE-HHHHHHGGGS----S--SB--TTSEEEEE-S-GGGEEEEEEEEPPEEBTTB-SS-EEEEEEEEEETTEEEEE---S-TTTS-SEEEEEEEEETT-PBPPPEEEEE-

Sequence (1261 aa):
MRPEGYDYDTHSRLAGPLTEPEGGAGTGTGHAGYRVQYRPLLAREPHRIRALLLMTLAPLLTGALLVYLVWPTHWTEREGGDRWLVGLDVTMLVAIGLIEVFMLVNVVSIAHATMVARDPVPVVPEEGTRVAFLTTYVPGKEPLAMVRATLEGAVRIHHTGPLDVWLLDEGDDDQAKALCEELGVRHFTRLGVAEWNRKKGPHKTRTKHGNYNAWLAMHGGDYDFFASVDTDHVPLPNFLERMMGFFRDPDVAFVVGPQVYGNYVSPVTKAAESQQFLFHALIQRAGNRYRAPMFVGTNNVVRIAALRQVGGLYDSITEDMATGFELHRHKNPVTGRHWRSVYTPDVLAVGEGPASWTDFFTQQMRWSRGTYETLIKQYWKAPFTMPPGRLFSYTLMLVYYPMTAVNWLLGILSCVLFLWFGASGTQVAASVWLMLYSDAAALQIGLYLWNRRHNVSPHEPEGSGGLAGMAMSALSAPIYAKSLGAAALRRPCRFVVTPRAAGPPLTGCSPSASICSGRWCSPVRSSRRSCSITRTSRCGPGRCSPWRSRWRRSRCGPSPRSASSGPARPPRPGGGRTAARTPTASRSPPSPPARRLEVTDAMPFRPPEFSKRTKKIVFGVGAGAVLIGLNAPAAVSFAEEKYHEYKISRPGYMKKYGSWQQVGIPKEFRTNAIHAALLHTGKVLIVAGSGNEQEKFDAGSFDT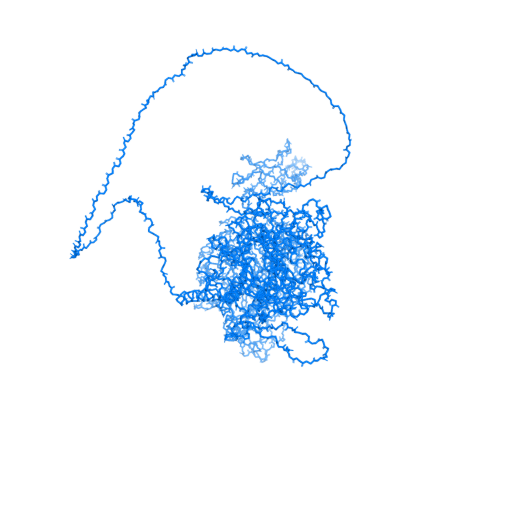VLWDPEKNTFKKIETPEDFFCSGHAQLPDGRLLVAGGTARYELLDGEVERAGGGMRVKNENPDKPVVLKKGTKFRSPSGVEYVSRFDVTVPKAERDFEITYSKSGAMQPWKTKVVASEARVFVEAVREGAPSVTEKSAQYEIEGLTGKEADNTYGIAEKLTMDKQDFQGIKAAYEFDPVAEKYIAVEPMDKARWYPTLVGLEDGRVLAVSGLDDVGVIDPGDNEIYDPKTKKWTDGPKRYFPTYPALFLTKGGKLFYPASNAGYGPAKKGRAPGLWDLKTNKFEKVPGLTDLDQTETSGSVLLPPAQDQKVMILGGGGVGESEKSTKRTAVIDLKEKNPAFRTGPELPQGTRYLNSVLMPDDSVFTTNGSSDYRGRSASNILKAQFYDPKGDAGRGAFRPAADPKVGRNYHSEALLLPDGRVATFGSDPLFDNEQNTKLGHFEQRMEIFTPPSLHKSGKNRPVLGAGPGVLPADGRATFRTAHPEKLVSARLMRPSAVTHTTDVEQRSIALGLTKGPGSVTVDVPREDAALVPPGWYMLFVTDAAGASSEAKWVHVK

InterPro domains:
  IPR001173 Glycosyltransferase 2-like [PF13632] (229-423)
  IPR011043 Galactose oxidase/kelch, beta-propeller [SSF50965] (658-741)
  IPR011043 Galactose oxidase/kelch, beta-propeller [SSF50965] (875-1159)
  IPR011498 Kelch repeat type 2 [PF07646] (897-941)
  IPR013783 Immunoglobulin-like fold [G3DSA:2.60.40.10] (1165-1261)
  IPR014756 Immunoglobulin E-set [SSF81296] (1162-1260)
  IPR015202 Galactose oxidase-like, Early set domain [PF09118] (1180-1260)
  IPR015202 Galactose oxidase-like, Early set domain [cd02851] (1161-1260)
  IPR029044 Nucleotide-diphospho-sugar transferases [G3DSA:3.90.550.10] (121-354)
  IPR029044 Nucleotide-diphospho-sugar transferases [SSF53448] (142-409)
  IPR037293 Galactose oxidase, central domain superfamily [G3DSA:2.130.10.80] (654-791)
  IPR037293 Galactose oxidase, central domain superfamily [G3DSA:2.130.10.80] (849-1164)
  IPR049305 GlxA-like, beta barrel domain [PF21110] (754-864)
  IPR050321 Glycosyltransferase 2/OpgH subfamily [PTHR43867] (49-502)

Radius of gyration: 47.46 Å; chains: 1; bounding box: 153×93×137 Å